Protein AF-0000000086146161 (afdb_homodimer)

InterPro domains:
  IPR021822 Protein of unknown function DUF3405 [PF11885] (111-601)
  IPR021822 Protein of unknown function DUF3405 [PTHR36205] (14-603)

pLDDT: mean 93.54, std 7.76, range [44.06, 98.94]

Structure (mmCIF, N/CA/C/O backbone):
data_AF-0000000086146161-model_v1
#
loop_
_entity.id
_entity.type
_entity.pdbx_description
1 polymer 'Glycosyltransferase family 34 protein'
#
loop_
_atom_site.group_PDB
_atom_site.id
_atom_site.type_symbol
_atom_site.label_atom_id
_atom_site.label_alt_id
_atom_site.label_comp_id
_atom_site.label_asym_id
_atom_site.label_entity_id
_atom_site.label_seq_id
_atom_site.pdbx_PDB_ins_code
_atom_site.Cartn_x
_atom_site.Cartn_y
_atom_site.Cartn_z
_atom_site.occupancy
_atom_site.B_iso_or_equiv
_atom_site.auth_seq_id
_atom_site.auth_comp_id
_atom_site.auth_asym_id
_atom_site.auth_atom_id
_atom_site.pdbx_PDB_model_num
ATOM 1 N N . MET A 1 1 ? -0.802 -37.281 -43.812 1 49.12 1 MET A N 1
ATOM 2 C CA . MET A 1 1 ? -0.65 -38.531 -43.094 1 49.12 1 MET A CA 1
ATOM 3 C C . MET A 1 1 ? -1.684 -38.656 -41.969 1 49.12 1 MET A C 1
ATOM 5 O O . MET A 1 1 ? -1.861 -37.719 -41.188 1 49.12 1 MET A O 1
ATOM 9 N N . HIS A 1 2 ? -2.652 -39.625 -42.125 1 73.75 2 HIS A N 1
ATOM 10 C CA . HIS A 1 2 ? -3.711 -39.844 -41.156 1 73.75 2 HIS A CA 1
ATOM 11 C C . HIS A 1 2 ? -3.264 -40.781 -40.031 1 73.75 2 HIS A C 1
ATOM 13 O O . HIS A 1 2 ? -2.658 -41.812 -40.312 1 73.75 2 HIS A O 1
ATOM 19 N N . TYR A 1 3 ? -2.98 -40.344 -38.844 1 89 3 TYR A N 1
ATOM 20 C CA . TYR A 1 3 ? -2.592 -41.156 -37.719 1 89 3 TYR A CA 1
ATOM 21 C C . TYR A 1 3 ? -3.814 -41.781 -37.031 1 89 3 TYR A C 1
ATOM 23 O O . TYR A 1 3 ? -4.859 -41.125 -36.938 1 89 3 TYR A O 1
ATOM 31 N N . ALA A 1 4 ? -3.633 -43.031 -36.719 1 90.81 4 ALA A N 1
ATOM 32 C CA . ALA A 1 4 ? -4.711 -43.75 -36.031 1 90.81 4 ALA A CA 1
ATOM 33 C C . ALA A 1 4 ? -4.992 -43.125 -34.656 1 90.81 4 ALA A C 1
ATOM 35 O O . ALA A 1 4 ? -4.07 -42.656 -33.969 1 90.81 4 ALA A O 1
ATOM 36 N N . ARG A 1 5 ? -6.227 -43.188 -34.344 1 92.06 5 ARG A N 1
ATOM 37 C CA . ARG A 1 5 ? -6.621 -42.75 -33 1 92.06 5 ARG A CA 1
ATOM 38 C C . ARG A 1 5 ? -6.199 -43.75 -31.938 1 92.06 5 ARG A C 1
ATOM 40 O O . ARG A 1 5 ? -6.273 -44.969 -32.156 1 92.06 5 ARG A O 1
ATOM 47 N N . LEU A 1 6 ? -5.703 -43.25 -30.891 1 93.25 6 LEU A N 1
ATOM 48 C CA . LEU A 1 6 ? -5.387 -44.094 -29.734 1 93.25 6 LEU A CA 1
ATOM 49 C C . LEU A 1 6 ? -6.555 -44.125 -28.75 1 93.25 6 LEU A C 1
ATOM 51 O O . LEU A 1 6 ? -7.066 -43.094 -28.344 1 93.25 6 LEU A O 1
ATOM 55 N N . ASN A 1 7 ? -6.984 -45.312 -28.406 1 91 7 ASN A N 1
ATOM 56 C CA . ASN A 1 7 ? -8.156 -45.469 -27.562 1 91 7 ASN A CA 1
ATOM 57 C C . ASN A 1 7 ? -7.824 -46.219 -26.281 1 91 7 ASN A C 1
ATOM 59 O O . ASN A 1 7 ? -8.695 -46.406 -25.422 1 91 7 ASN A O 1
ATOM 63 N N . GLY A 1 8 ? -6.59 -46.594 -26.125 1 92.06 8 GLY A N 1
ATOM 64 C CA . GLY A 1 8 ? -6.18 -47.344 -24.969 1 92.06 8 GLY A CA 1
ATOM 65 C C . GLY A 1 8 ? -6.367 -46.625 -23.656 1 92.06 8 GLY A C 1
ATOM 66 O O . GLY A 1 8 ? -6.484 -47.25 -22.609 1 92.06 8 GLY A O 1
ATOM 67 N N . PHE A 1 9 ? -6.453 -45.281 -23.75 1 92.56 9 PHE A N 1
ATOM 68 C CA . PHE A 1 9 ? -6.676 -44.469 -22.562 1 92.56 9 PHE A CA 1
ATOM 69 C C . PHE A 1 9 ? -7.961 -44.875 -21.844 1 92.56 9 PHE A C 1
ATOM 71 O O . PHE A 1 9 ? -8.078 -44.688 -20.641 1 92.56 9 PHE A O 1
ATOM 78 N N . TYR A 1 10 ? -8.867 -45.312 -22.641 1 92.19 10 TYR A N 1
ATOM 79 C CA . TYR A 1 10 ? -10.234 -45.438 -22.141 1 92.19 10 TYR A CA 1
ATOM 80 C C . TYR A 1 10 ? -10.492 -46.844 -21.594 1 92.19 10 TYR A C 1
ATOM 82 O O . TYR A 1 10 ? -11.609 -47.156 -21.156 1 92.19 10 TYR A O 1
ATOM 90 N N . ASN A 1 11 ? -9.422 -47.688 -21.609 1 91.81 11 ASN A N 1
ATOM 91 C CA . ASN A 1 11 ? -9.523 -48.906 -20.859 1 91.81 11 ASN A CA 1
ATOM 92 C C . ASN A 1 11 ? -9.531 -48.656 -19.359 1 91.81 11 ASN A C 1
ATOM 94 O O . ASN A 1 11 ? -8.82 -47.781 -18.859 1 91.81 11 ASN A O 1
ATOM 98 N N . GLY A 1 12 ? -10.352 -49.5 -18.703 1 92.69 12 GLY A N 1
ATOM 99 C CA . GLY A 1 12 ? -10.602 -49.188 -17.312 1 92.69 12 GLY A CA 1
ATOM 100 C C . GLY A 1 12 ? -9.953 -50.156 -16.344 1 92.69 12 GLY A C 1
ATOM 101 O O . GLY A 1 12 ? -9.07 -50.938 -16.734 1 92.69 12 GLY A O 1
ATOM 102 N N . ILE A 1 13 ? -10.383 -50.125 -15.164 1 93.62 13 ILE A N 1
ATOM 103 C CA . ILE A 1 13 ? -9.758 -50.75 -14.008 1 93.62 13 ILE A CA 1
ATOM 104 C C . ILE A 1 13 ? -9.906 -52.281 -14.109 1 93.62 13 ILE A C 1
ATOM 106 O O . ILE A 1 13 ? -9.164 -53.031 -13.469 1 93.62 13 ILE A O 1
ATOM 110 N N . ARG A 1 14 ? -10.891 -52.719 -14.898 1 92.5 14 ARG A N 1
ATOM 111 C CA . ARG A 1 14 ? -11.078 -54.188 -15.023 1 92.5 14 ARG A CA 1
ATOM 112 C C . ARG A 1 14 ? -9.953 -54.812 -15.828 1 92.5 14 ARG A C 1
ATOM 114 O O . ARG A 1 14 ? -9.789 -56.031 -15.82 1 92.5 14 ARG A O 1
ATOM 121 N N . THR A 1 15 ? -9.195 -53.969 -16.484 1 91.94 15 THR A N 1
ATOM 122 C CA . THR A 1 15 ? -8.117 -54.5 -17.312 1 91.94 15 THR A CA 1
ATOM 123 C C . THR A 1 15 ? -6.754 -54.219 -16.688 1 91.94 15 THR A C 1
ATOM 125 O O . THR A 1 15 ? -5.734 -54.188 -17.375 1 91.94 15 THR A O 1
ATOM 128 N N . LEU A 1 16 ? -6.715 -53.969 -15.43 1 94.38 16 LEU A N 1
ATOM 129 C CA . LEU A 1 16 ? -5.473 -53.656 -14.734 1 94.38 16 LEU A CA 1
ATOM 130 C C . LEU A 1 16 ? -4.508 -54.844 -14.781 1 94.38 16 LEU A C 1
ATOM 132 O O . LEU A 1 16 ? -4.906 -56 -14.57 1 94.38 16 LEU A O 1
ATOM 136 N N . VAL A 1 17 ? -3.35 -54.562 -15.062 1 94.25 17 VAL A N 1
ATOM 137 C CA . VAL A 1 17 ? -2.254 -55.531 -15 1 94.25 17 VAL A CA 1
ATOM 138 C C . VAL A 1 17 ? -1.054 -54.906 -14.297 1 94.25 17 VAL A C 1
ATOM 140 O O . VAL A 1 17 ? -0.9 -53.688 -14.281 1 94.25 17 VAL A O 1
ATOM 143 N N . PRO A 1 18 ? -0.235 -55.719 -13.625 1 94.44 18 PRO A N 1
ATOM 144 C CA . PRO A 1 18 ? 1.027 -55.188 -13.133 1 94.44 18 PRO A CA 1
ATOM 145 C C . PRO A 1 18 ? 1.85 -54.5 -14.227 1 94.44 18 PRO A C 1
ATOM 147 O O . PRO A 1 18 ? 1.816 -54.938 -15.383 1 94.44 18 PRO A O 1
ATOM 150 N N . PHE A 1 19 ? 2.58 -53.531 -13.859 1 94.75 19 PHE A N 1
ATOM 151 C CA . PHE A 1 19 ? 3.33 -52.75 -14.82 1 94.75 19 PHE A CA 1
ATOM 152 C C . PHE A 1 19 ? 4.203 -53.656 -15.695 1 94.75 19 PHE A C 1
ATOM 154 O O . PHE A 1 19 ? 4.371 -53.375 -16.891 1 94.75 19 PHE A O 1
ATOM 161 N N . SER A 1 20 ? 4.711 -54.719 -15.156 1 94.75 20 SER A N 1
ATOM 162 C CA . SER A 1 20 ? 5.625 -55.594 -15.867 1 94.75 20 SER A CA 1
ATOM 163 C C . SER A 1 20 ? 4.918 -56.312 -17 1 94.75 20 SER A C 1
ATOM 165 O O . SER A 1 20 ? 5.566 -56.781 -17.938 1 94.75 20 SER A O 1
ATOM 167 N N . GLN A 1 21 ? 3.59 -56.344 -16.938 1 93.69 21 GLN A N 1
ATOM 168 C CA . GLN A 1 21 ? 2.814 -57.094 -17.922 1 93.69 21 GLN A CA 1
ATOM 169 C C . GLN A 1 21 ? 2.104 -56.125 -18.875 1 93.69 21 GLN A C 1
ATOM 171 O O . GLN A 1 21 ? 1.443 -56.562 -19.828 1 93.69 21 GLN A O 1
ATOM 176 N N . TRP A 1 22 ? 2.213 -54.906 -18.625 1 93.25 22 TRP A N 1
ATOM 177 C CA . TRP A 1 22 ? 1.527 -53.875 -19.406 1 93.25 22 TRP A CA 1
ATOM 178 C C . TRP A 1 22 ? 2.162 -53.719 -20.781 1 93.25 22 TRP A C 1
ATOM 180 O O . TRP A 1 22 ? 3.389 -53.719 -20.906 1 93.25 22 TRP A O 1
ATOM 190 N N . GLN A 1 23 ? 1.347 -53.75 -21.844 1 91.38 23 GLN A N 1
ATOM 191 C CA . GLN A 1 23 ? 1.748 -53.469 -23.219 1 91.38 23 GLN A CA 1
ATOM 192 C C . GLN A 1 23 ? 1.003 -52.25 -23.766 1 91.38 23 GLN A C 1
ATOM 194 O O . GLN A 1 23 ? -0.223 -52.281 -23.906 1 91.38 23 GLN A O 1
ATOM 199 N N . PRO A 1 24 ? 1.731 -51.188 -24.094 1 92.88 24 PRO A N 1
ATOM 200 C CA . PRO A 1 24 ? 1.052 -50 -24.609 1 92.88 24 PRO A CA 1
ATOM 201 C C . PRO A 1 24 ? 0.374 -50.25 -25.953 1 92.88 24 PRO A C 1
ATOM 203 O O . PRO A 1 24 ? 0.779 -51.125 -26.703 1 92.88 24 PRO A O 1
ATOM 206 N N . GLU A 1 25 ? -0.598 -49.406 -26.172 1 93 25 GLU A N 1
ATOM 207 C CA . GLU A 1 25 ? -1.324 -49.469 -27.438 1 93 25 GLU A CA 1
ATOM 208 C C . GLU A 1 25 ? -0.474 -48.969 -28.594 1 93 25 GLU A C 1
ATOM 210 O O . GLU A 1 25 ? -0.688 -49.344 -29.75 1 93 25 GLU A O 1
ATOM 215 N N . ASN A 1 26 ? 0.473 -48.062 -28.344 1 93.44 26 ASN A N 1
ATOM 216 C CA . ASN A 1 26 ? 1.255 -47.375 -29.344 1 93.44 26 ASN A CA 1
ATOM 217 C C . ASN A 1 26 ? 1.945 -48.344 -30.297 1 93.44 26 ASN A C 1
ATOM 219 O O . ASN A 1 26 ? 2.574 -49.312 -29.859 1 93.44 26 ASN A O 1
ATOM 223 N N . ALA A 1 27 ? 1.805 -48.031 -31.547 1 92.56 27 ALA A N 1
ATOM 224 C CA . ALA A 1 27 ? 2.535 -48.781 -32.562 1 92.56 27 ALA A CA 1
ATOM 225 C C . ALA A 1 27 ? 3.451 -47.875 -33.375 1 92.56 27 ALA A C 1
ATOM 227 O O . ALA A 1 27 ? 4.188 -48.344 -34.25 1 92.56 27 ALA A O 1
ATOM 228 N N . TYR A 1 28 ? 3.32 -46.594 -33.094 1 93.88 28 TYR A N 1
ATOM 229 C CA . TYR A 1 28 ? 4.168 -45.562 -33.688 1 93.88 28 TYR A CA 1
ATOM 230 C C . TYR A 1 28 ? 4.043 -45.531 -35.188 1 93.88 28 TYR A C 1
ATOM 232 O O . TYR A 1 28 ? 5.043 -45.406 -35.906 1 93.88 28 TYR A O 1
ATOM 240 N N . ASN A 1 29 ? 2.863 -45.812 -35.562 1 90.81 29 ASN A N 1
ATOM 241 C CA . ASN A 1 29 ? 2.43 -45.812 -36.969 1 90.81 29 ASN A CA 1
ATOM 242 C C . ASN A 1 29 ? 3.08 -46.906 -37.781 1 90.81 29 ASN A C 1
ATOM 244 O O . ASN A 1 29 ? 3.201 -46.812 -39 1 90.81 29 ASN A O 1
ATOM 248 N N . LYS A 1 30 ? 3.566 -47.844 -37.125 1 90.06 30 LYS A N 1
ATOM 249 C CA . LYS A 1 30 ? 4.16 -48.969 -37.812 1 90.06 30 LYS A CA 1
ATOM 250 C C . LYS A 1 30 ? 3.129 -50.094 -38.062 1 90.06 30 LYS A C 1
ATOM 252 O O . LYS A 1 30 ? 3.252 -50.875 -39 1 90.06 30 LYS A O 1
ATOM 257 N N . SER A 1 31 ? 2.258 -50.156 -37.188 1 83.25 31 SER A N 1
ATOM 258 C CA . SER A 1 31 ? 1.153 -51.094 -37.281 1 83.25 31 SER A CA 1
ATOM 259 C C . SER A 1 31 ? -0.106 -50.562 -36.625 1 83.25 31 SER A C 1
ATOM 261 O O . SER A 1 31 ? -0.084 -49.469 -36.031 1 83.25 31 SER A O 1
ATOM 263 N N . ALA A 1 32 ? -1.121 -51.312 -36.969 1 80.56 32 ALA A N 1
ATOM 264 C CA . ALA A 1 32 ? -2.355 -50.906 -36.281 1 80.56 32 ALA A CA 1
ATOM 265 C C . ALA A 1 32 ? -2.209 -51 -34.781 1 80.56 32 ALA A C 1
ATOM 267 O O . ALA A 1 32 ? -1.672 -52 -34.25 1 80.56 32 ALA A O 1
ATOM 268 N N . PRO A 1 33 ? -2.484 -49.938 -34.094 1 75.81 33 PRO A N 1
ATOM 269 C CA . PRO A 1 33 ? -2.367 -50 -32.656 1 75.81 33 PRO A CA 1
ATOM 270 C C . PRO A 1 33 ? -3.113 -51.188 -32.031 1 75.81 33 PRO A C 1
ATOM 272 O O . PRO A 1 33 ? -4.148 -51.594 -32.562 1 75.81 33 PRO A O 1
ATOM 275 N N . ASN A 1 34 ? -2.352 -51.938 -31.031 1 65.25 34 ASN A N 1
ATOM 276 C CA . ASN A 1 34 ? -2.91 -53.094 -30.312 1 65.25 34 ASN A CA 1
ATOM 277 C C . ASN A 1 34 ? -4.172 -52.688 -29.547 1 65.25 34 ASN A C 1
ATOM 279 O O . ASN A 1 34 ? -4.176 -51.719 -28.797 1 65.25 34 ASN A O 1
ATOM 283 N N . THR A 1 35 ? -5.43 -52.969 -30.047 1 60.41 35 THR A N 1
ATOM 284 C CA . THR A 1 35 ? -6.781 -52.406 -29.953 1 60.41 35 THR A CA 1
ATOM 285 C C . THR A 1 35 ? -7.258 -52.375 -28.5 1 60.41 35 THR A C 1
ATOM 287 O O . THR A 1 35 ? -6.738 -53.125 -27.656 1 60.41 35 THR A O 1
ATOM 290 N N . PHE A 1 36 ? -8.07 -51.344 -28.219 1 60.91 36 PHE A N 1
ATOM 291 C CA . PHE A 1 36 ? -9.211 -51.156 -27.344 1 60.91 36 PHE A CA 1
ATOM 292 C C . PHE A 1 36 ? -9.977 -52.438 -27.141 1 60.91 36 PHE A C 1
ATOM 294 O O . PHE A 1 36 ? -10.164 -53.219 -28.094 1 60.91 36 PHE A O 1
ATOM 301 N N . VAL A 1 37 ? -9.922 -52.938 -25.969 1 63.97 37 VAL A N 1
ATOM 302 C CA . VAL A 1 37 ? -10.797 -54.094 -25.75 1 63.97 37 VAL A CA 1
ATOM 303 C C . VAL A 1 37 ? -12.211 -53.781 -26.219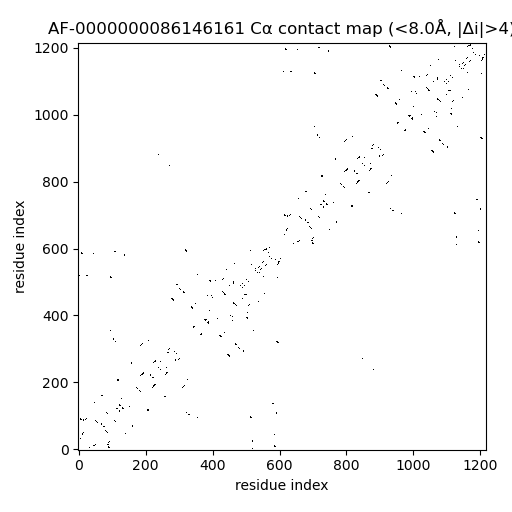 1 63.97 37 VAL A C 1
ATOM 305 O O . VAL A 1 37 ? -12.93 -53.031 -25.562 1 63.97 37 VAL A O 1
ATOM 308 N N . SER A 1 38 ? -12.523 -54.031 -27.531 1 57.56 38 SER A N 1
ATOM 309 C CA . SER A 1 38 ? -13.859 -53.812 -28.078 1 57.56 38 SER A CA 1
ATOM 310 C C . SER A 1 38 ? -14.922 -54.5 -27.234 1 57.56 38 SER A C 1
ATOM 312 O O . SER A 1 38 ? -14.633 -55.438 -26.484 1 57.56 38 SER A O 1
ATOM 314 N N . PRO A 1 39 ? -16.125 -53.844 -27.188 1 57.44 39 PRO A N 1
ATOM 315 C CA . PRO A 1 39 ? -17.219 -54.531 -26.469 1 57.44 39 PRO A CA 1
ATOM 316 C C . PRO A 1 39 ? -17.281 -56 -26.781 1 57.44 39 PRO A C 1
ATOM 318 O O . PRO A 1 39 ? -17.562 -56.812 -25.891 1 57.44 39 PRO A O 1
ATOM 321 N N . GLU A 1 40 ? -17.016 -56.344 -28.031 1 56.66 40 GLU A N 1
ATOM 322 C CA . GLU A 1 40 ? -17.062 -57.75 -28.453 1 56.66 40 GLU A CA 1
ATOM 323 C C . GLU A 1 40 ? -15.992 -58.562 -27.75 1 56.66 40 GLU A C 1
ATOM 325 O O . GLU A 1 40 ? -16.266 -59.688 -27.297 1 56.66 40 GLU A O 1
ATOM 330 N N . GLU A 1 41 ? -14.875 -58.031 -27.641 1 60.53 41 GLU A N 1
ATOM 331 C CA . GLU A 1 41 ? -13.773 -58.719 -26.984 1 60.53 41 GLU A CA 1
ATOM 332 C C . GLU A 1 41 ? -14 -58.812 -25.484 1 60.53 41 GLU A C 1
ATOM 334 O O . GLU A 1 41 ? -13.648 -59.812 -24.859 1 60.53 41 GLU A O 1
ATOM 339 N N . LEU A 1 42 ? -14.609 -57.688 -24.906 1 62.06 42 LEU A N 1
ATOM 340 C CA . LEU A 1 42 ? -14.984 -57.656 -23.5 1 62.06 42 LEU A CA 1
ATOM 341 C C . LEU A 1 42 ? -15.938 -58.812 -23.172 1 62.06 42 LEU A C 1
ATOM 343 O O . LEU A 1 42 ? -15.828 -59.438 -22.109 1 62.06 42 LEU A O 1
ATOM 347 N N . GLY A 1 43 ? -17 -58.906 -24.125 1 53.5 43 GLY A N 1
ATOM 348 C CA . GLY A 1 43 ? -17.938 -60 -23.984 1 53.5 43 GLY A CA 1
ATOM 349 C C . GLY A 1 43 ? -17.281 -61.344 -23.984 1 53.5 43 GLY A C 1
ATOM 350 O O . GLY A 1 43 ? -17.688 -62.25 -23.25 1 53.5 43 GLY A O 1
ATOM 351 N N . ARG A 1 44 ? -16.172 -61.594 -24.703 1 59.53 44 ARG A N 1
ATOM 352 C CA . ARG A 1 44 ? -15.469 -62.844 -24.828 1 59.53 44 ARG A CA 1
ATOM 353 C C . ARG A 1 44 ? -14.586 -63.094 -23.609 1 59.53 44 ARG A C 1
ATOM 355 O O . ARG A 1 44 ? -14.477 -64.25 -23.156 1 59.53 44 ARG A O 1
ATOM 362 N N . GLN A 1 45 ? -14.008 -62 -23.047 1 63.59 45 GLN A N 1
ATOM 363 C CA . GLN A 1 45 ? -13.031 -62.188 -21.969 1 63.59 45 GLN A CA 1
ATOM 364 C C . GLN A 1 45 ? -13.711 -62.312 -20.625 1 63.59 45 GLN A C 1
ATOM 366 O O . GLN A 1 45 ? -13.109 -62.812 -19.656 1 63.59 45 GLN A O 1
ATOM 371 N N . ARG A 1 46 ? -14.922 -62.438 -20.453 1 70.12 46 ARG A N 1
ATOM 372 C CA . ARG A 1 46 ? -15.656 -62.562 -19.203 1 70.12 46 ARG A CA 1
ATOM 373 C C . ARG A 1 46 ? -14.922 -61.875 -18.062 1 70.12 46 ARG A C 1
ATOM 375 O O . ARG A 1 46 ? -14.531 -62.531 -17.078 1 70.12 46 ARG A O 1
ATOM 382 N N . LEU A 1 47 ? -14.727 -60.5 -18.141 1 79.88 47 LEU A N 1
ATOM 383 C CA . LEU A 1 47 ? -14 -59.75 -17.094 1 79.88 47 LEU A CA 1
ATOM 384 C C . LEU A 1 47 ? -14.82 -59.688 -15.812 1 79.88 47 LEU A C 1
ATOM 386 O O . LEU A 1 47 ? -16.047 -59.531 -15.859 1 79.88 47 LEU A O 1
ATOM 390 N N . SER A 1 48 ? -14.102 -59.906 -14.719 1 79.69 48 SER A N 1
ATOM 391 C CA . SER A 1 48 ? -14.742 -59.719 -13.422 1 79.69 48 SER A CA 1
ATOM 392 C C . SER A 1 48 ? -15.25 -58.281 -13.25 1 79.69 48 SER A C 1
ATOM 394 O O . SER A 1 48 ? -14.609 -57.344 -13.695 1 79.69 48 SER A O 1
ATOM 396 N N . PRO A 1 49 ? -16.375 -58.188 -12.688 1 79.62 49 PRO A N 1
ATOM 397 C CA . PRO A 1 49 ? -16.891 -56.844 -12.406 1 79.62 49 PRO A CA 1
ATOM 398 C C . PRO A 1 49 ? -16 -56.062 -11.438 1 79.62 49 PRO A C 1
ATOM 400 O O . PRO A 1 49 ? -16.016 -54.844 -11.438 1 79.62 49 PRO A O 1
ATOM 403 N N . GLU A 1 50 ? -15.266 -56.688 -10.688 1 84.5 50 GLU A N 1
ATOM 404 C CA . GLU A 1 50 ? -14.359 -56.062 -9.727 1 84.5 50 GLU A CA 1
ATOM 405 C C . GLU A 1 50 ? -12.961 -55.906 -10.312 1 84.5 50 GLU A C 1
ATOM 407 O O . GLU A 1 50 ? -12.523 -56.719 -11.125 1 84.5 50 GLU A O 1
ATOM 412 N N . PRO A 1 51 ? -12.312 -54.812 -9.938 1 89.12 51 PRO A N 1
ATOM 413 C CA . PRO A 1 51 ? -10.922 -54.688 -10.375 1 89.12 51 PRO A CA 1
ATOM 414 C C . PRO A 1 51 ? -10.047 -55.844 -9.898 1 89.12 51 PRO A C 1
ATOM 416 O O . PRO A 1 51 ? -10.203 -56.312 -8.773 1 89.12 51 PRO A O 1
ATOM 419 N N . PRO A 1 52 ? -9.18 -56.281 -10.719 1 91.06 52 PRO A N 1
ATOM 420 C CA . PRO A 1 52 ? -8.328 -57.406 -10.367 1 91.06 52 PRO A CA 1
ATOM 421 C C . PRO A 1 52 ? -7.289 -57.062 -9.305 1 91.06 52 PRO A C 1
ATOM 423 O O . PRO A 1 52 ? -6.656 -57.969 -8.742 1 91.06 52 PRO A O 1
ATOM 426 N N . LEU A 1 53 ? -7.027 -55.812 -9.023 1 92.25 53 LEU A N 1
ATOM 427 C CA . LEU A 1 53 ? -6.094 -55.344 -8.016 1 92.25 53 LEU A CA 1
ATOM 428 C C . LEU A 1 53 ? -6.805 -54.469 -6.996 1 92.25 53 LEU A C 1
ATOM 430 O O . LEU A 1 53 ? -7.789 -53.781 -7.328 1 92.25 53 LEU A O 1
ATOM 434 N N . ASP A 1 54 ? -6.246 -54.469 -5.766 1 92.38 54 ASP A N 1
ATOM 435 C CA . ASP A 1 54 ? -6.781 -53.562 -4.734 1 92.38 54 ASP A CA 1
ATOM 436 C C . ASP A 1 54 ? -6.039 -52.25 -4.707 1 92.38 54 ASP A C 1
ATOM 438 O O . ASP A 1 54 ? -4.832 -52.188 -4.953 1 92.38 54 ASP A O 1
ATOM 442 N N . PRO A 1 55 ? -6.816 -51.125 -4.504 1 94.06 55 PRO A N 1
ATOM 443 C CA . PRO A 1 55 ? -6.133 -49.844 -4.355 1 94.06 55 PRO A CA 1
ATOM 444 C C . PRO A 1 55 ? -5.207 -49.812 -3.141 1 94.06 55 PRO A C 1
ATOM 446 O O . PRO A 1 55 ? -5.484 -50.469 -2.129 1 94.06 55 PRO A O 1
ATOM 449 N N . VAL A 1 56 ? -4.145 -49.094 -3.23 1 95.19 56 VAL A N 1
ATOM 450 C CA . VAL A 1 56 ? -3.176 -48.938 -2.148 1 95.19 56 VAL A CA 1
ATOM 451 C C . VAL A 1 56 ? -2.967 -47.469 -1.829 1 95.19 56 VAL A C 1
ATOM 453 O O . VAL A 1 56 ? -3.115 -46.594 -2.703 1 95.19 56 VAL A O 1
ATOM 456 N N . LYS A 1 57 ? -2.629 -47.281 -0.556 1 95.19 57 LYS A N 1
ATOM 457 C CA . LYS A 1 57 ? -2.289 -45.906 -0.136 1 95.19 57 LYS A CA 1
ATOM 458 C C . LYS A 1 57 ? -1.085 -45.375 -0.911 1 95.19 57 LYS A C 1
ATOM 460 O O . LYS A 1 57 ? -0.066 -46.062 -1.029 1 95.19 57 LYS A O 1
ATOM 465 N N . PHE A 1 58 ? -1.229 -44.25 -1.528 1 96.44 58 PHE A N 1
ATOM 466 C CA . PHE A 1 58 ? -0.123 -43.594 -2.213 1 96.44 58 PHE A CA 1
ATOM 467 C C . PHE A 1 58 ? 0.588 -42.625 -1.281 1 96.44 58 PHE A C 1
ATOM 469 O O . PHE A 1 58 ? 0.013 -41.594 -0.88 1 96.44 58 PHE A O 1
ATOM 476 N N . ASN A 1 59 ? 1.863 -42.875 -0.868 1 94.75 59 ASN A N 1
ATOM 477 C CA . ASN A 1 59 ? 2.551 -42.062 0.126 1 94.75 59 ASN A CA 1
ATOM 478 C C . ASN A 1 59 ? 3.871 -41.5 -0.413 1 94.75 59 ASN A C 1
ATOM 480 O O . ASN A 1 59 ? 4.922 -42.125 -0.243 1 94.75 59 ASN A O 1
ATOM 484 N N . PRO A 1 60 ? 3.828 -40.344 -0.952 1 96.5 60 PRO A N 1
ATOM 485 C CA . PRO A 1 60 ? 5.066 -39.75 -1.461 1 96.5 60 PRO A CA 1
ATOM 486 C C . PRO A 1 60 ? 5.895 -39.062 -0.367 1 96.5 60 PRO A C 1
ATOM 488 O O . PRO A 1 60 ? 6.941 -38.5 -0.651 1 96.5 60 PRO A O 1
ATOM 491 N N . TYR A 1 61 ? 5.551 -39.156 0.926 1 95.62 61 TYR A N 1
ATOM 492 C CA . TYR A 1 61 ? 6.195 -38.438 2.016 1 95.62 61 TYR A CA 1
ATOM 493 C C . TYR A 1 61 ? 7.137 -39.344 2.795 1 95.62 61 TYR A C 1
ATOM 495 O O . TYR A 1 61 ? 7.77 -38.906 3.762 1 95.62 61 TYR A O 1
ATOM 503 N N . GLU A 1 62 ? 7.254 -40.531 2.469 1 88.19 62 GLU A N 1
ATOM 504 C CA . GLU A 1 62 ? 7.945 -41.562 3.24 1 88.19 62 GLU A CA 1
ATOM 505 C C . GLU A 1 62 ? 9.383 -41.156 3.553 1 88.19 62 GLU A C 1
ATOM 507 O O . GLU A 1 62 ? 9.891 -41.438 4.637 1 88.19 62 GLU A O 1
ATOM 512 N N . LYS A 1 63 ? 10.023 -40.406 2.686 1 86.88 63 LYS A N 1
ATOM 513 C CA . LYS A 1 63 ? 11.43 -40.062 2.848 1 86.88 63 LYS A CA 1
ATOM 514 C C . LYS A 1 63 ? 11.594 -38.688 3.492 1 86.88 63 LYS A C 1
ATOM 516 O O . LYS A 1 63 ? 12.719 -38.25 3.738 1 86.88 63 LYS A O 1
ATOM 521 N N . VAL A 1 64 ? 10.516 -38.125 3.773 1 89.19 64 VAL A N 1
ATOM 522 C CA . VAL A 1 64 ? 10.602 -36.812 4.387 1 89.19 64 VAL A CA 1
ATOM 523 C C . VAL A 1 64 ? 10.625 -36.938 5.906 1 89.19 64 VAL A C 1
ATOM 525 O O . VAL A 1 64 ? 9.719 -37.531 6.496 1 89.19 64 VAL A O 1
ATOM 528 N N . GLN A 1 65 ? 11.578 -36.469 6.531 1 84.94 65 GLN A N 1
ATOM 529 C CA . GLN A 1 65 ? 11.75 -36.625 7.969 1 84.94 65 GLN A CA 1
ATOM 530 C C . GLN A 1 65 ? 11.164 -35.438 8.734 1 84.94 65 GLN A C 1
ATOM 532 O O . GLN A 1 65 ? 11.164 -34.312 8.242 1 84.94 65 GLN A O 1
ATOM 537 N N . GLY A 1 66 ? 10.633 -35.781 9.828 1 89 66 GLY A N 1
ATOM 538 C CA . GLY A 1 66 ? 10.352 -34.75 10.82 1 89 66 GLY A CA 1
ATOM 539 C C . GLY A 1 66 ? 9.008 -34.062 10.594 1 89 66 GLY A C 1
ATOM 540 O O . GLY A 1 66 ? 8.773 -32.969 11.109 1 89 66 GLY A O 1
ATOM 541 N N . ILE A 1 67 ? 8.133 -34.625 9.805 1 95.38 67 ILE A N 1
ATOM 542 C CA . ILE A 1 67 ? 6.84 -34 9.57 1 95.38 67 ILE A CA 1
ATOM 543 C C . ILE A 1 67 ? 5.926 -34.25 10.773 1 95.38 67 ILE A C 1
ATOM 545 O O . ILE A 1 67 ? 5.691 -35.375 11.156 1 95.38 67 ILE A O 1
ATOM 549 N N . GLN A 1 68 ? 5.539 -33.125 11.344 1 96.19 68 GLN A N 1
ATOM 550 C CA . GLN A 1 68 ? 4.477 -33.219 12.336 1 96.19 68 GLN A CA 1
ATOM 551 C C . GLN A 1 68 ? 3.1 -33.156 11.688 1 96.19 68 GLN A C 1
ATOM 553 O O . GLN A 1 68 ? 2.859 -32.312 10.812 1 96.19 68 GLN A O 1
ATOM 558 N N . THR A 1 69 ? 2.227 -34.062 12.125 1 96.12 69 THR A N 1
ATOM 559 C CA . THR A 1 69 ? 0.92 -34.219 11.492 1 96.12 69 THR A CA 1
ATOM 560 C C . THR A 1 69 ? 0.11 -32.938 11.617 1 96.12 69 THR A C 1
ATOM 562 O O . THR A 1 69 ? 0.013 -32.344 12.703 1 96.12 69 THR A O 1
ATOM 565 N N . CYS A 1 70 ? -0.439 -32.5 10.531 1 96.94 70 CYS A N 1
ATOM 566 C CA . CYS A 1 70 ? -1.299 -31.312 10.5 1 96.94 70 CYS A CA 1
ATOM 567 C C . CYS A 1 70 ? -2.762 -31.703 10.344 1 96.94 70 CYS A C 1
ATOM 569 O O . CYS A 1 70 ? -3.066 -32.781 9.812 1 96.94 70 CYS A O 1
ATOM 571 N N . TYR A 1 71 ? -3.629 -30.859 10.797 1 96.12 71 TYR A N 1
ATOM 572 C CA . TYR A 1 71 ? -5.059 -31.141 10.82 1 96.12 71 TYR A CA 1
ATOM 573 C C . TYR A 1 71 ? -5.848 -30.047 10.109 1 96.12 71 TYR A C 1
ATOM 575 O O . TYR A 1 71 ? -5.391 -28.906 10.008 1 96.12 71 TYR A O 1
ATOM 583 N N . ILE A 1 72 ? -6.977 -30.422 9.625 1 94.31 72 ILE A N 1
ATOM 584 C CA . ILE A 1 72 ? -7.836 -29.5 8.891 1 94.31 72 ILE A CA 1
ATOM 585 C C . ILE A 1 72 ? -8.484 -28.516 9.859 1 94.31 72 ILE A C 1
ATOM 587 O O . ILE A 1 72 ? -8.641 -27.344 9.539 1 94.31 72 ILE A O 1
ATOM 591 N N . ASP A 1 73 ? -8.805 -28.969 11.031 1 91.5 73 ASP A N 1
ATOM 592 C CA . ASP A 1 73 ? -9.555 -28.156 11.984 1 91.5 73 ASP A CA 1
ATOM 593 C C . ASP A 1 73 ? -8.672 -27.688 13.133 1 91.5 73 ASP A C 1
ATOM 595 O O . ASP A 1 73 ? -7.605 -28.266 13.375 1 91.5 73 ASP A O 1
ATOM 599 N N . GLU A 1 74 ? -9.086 -26.734 13.867 1 88.75 74 GLU A N 1
ATOM 600 C CA . GLU A 1 74 ? -8.328 -26.109 14.938 1 88.75 74 GLU A CA 1
ATOM 601 C C . GLU A 1 74 ? -8.195 -27.031 16.141 1 88.75 74 GLU A C 1
ATOM 603 O O . GLU A 1 74 ? -7.242 -26.922 16.922 1 88.75 74 GLU A O 1
ATOM 608 N N . HIS A 1 75 ? -9.047 -27.984 16.266 1 90.75 75 HIS A N 1
ATOM 609 C CA . HIS A 1 75 ? -9.062 -28.875 17.438 1 90.75 75 HIS A CA 1
ATOM 610 C C . HIS A 1 75 ? -8.211 -30.109 17.188 1 90.75 75 HIS A C 1
ATOM 612 O O . HIS A 1 75 ? -8.164 -31.016 18.031 1 90.75 75 HIS A O 1
ATOM 618 N N . ALA A 1 76 ? -7.578 -30.203 16 1 90 76 ALA A N 1
ATOM 619 C CA . ALA A 1 76 ? -6.672 -31.297 15.656 1 90 76 ALA A CA 1
ATOM 620 C C . ALA A 1 76 ? -7.398 -32.625 15.688 1 90 76 ALA A C 1
ATOM 622 O O . ALA A 1 76 ? -6.918 -33.594 16.297 1 90 76 ALA A O 1
ATOM 623 N N . LYS A 1 77 ? -8.516 -32.688 15.047 1 89.88 77 LYS A N 1
ATOM 624 C CA . LYS A 1 77 ? -9.336 -33.875 15.07 1 89.88 77 LYS A CA 1
ATOM 625 C C . LYS A 1 77 ? -9.352 -34.562 13.703 1 89.88 77 LYS A C 1
ATOM 627 O O . LYS A 1 77 ? -9.469 -35.781 13.617 1 89.88 77 LYS A O 1
ATOM 632 N N . THR A 1 78 ? -9.289 -33.781 12.688 1 91.25 78 THR A N 1
ATOM 633 C CA . THR A 1 78 ? -9.477 -34.344 11.352 1 91.25 78 THR A CA 1
ATOM 634 C C . THR A 1 78 ? -8.195 -34.219 10.531 1 91.25 78 THR A C 1
ATOM 636 O O . THR A 1 78 ? -7.762 -33.094 10.227 1 91.25 78 THR A O 1
ATOM 639 N N . GLU A 1 79 ? -7.648 -35.312 10.234 1 90.19 79 GLU A N 1
ATOM 640 C CA . GLU A 1 79 ? -6.527 -35.344 9.297 1 90.19 79 GLU A CA 1
ATOM 641 C C . GLU A 1 79 ? -7.016 -35.438 7.855 1 90.19 79 GLU A C 1
ATOM 643 O O . GLU A 1 79 ? -8.102 -35.938 7.594 1 90.19 79 GLU A O 1
ATOM 648 N N . VAL A 1 80 ? -6.262 -34.875 6.938 1 85.94 80 VAL A N 1
ATOM 649 C CA . VAL A 1 80 ? -6.625 -35.094 5.543 1 85.94 80 VAL A CA 1
ATOM 650 C C . VAL A 1 80 ? -6.352 -36.562 5.168 1 85.94 80 VAL A C 1
ATOM 652 O O . VAL A 1 80 ? -5.277 -37.094 5.461 1 85.94 80 VAL A O 1
ATOM 655 N N . PRO A 1 81 ? -7.355 -37.156 4.559 1 89.69 81 PRO A N 1
ATOM 656 C CA . PRO A 1 81 ? -7.145 -38.531 4.18 1 89.69 81 PRO A CA 1
ATOM 657 C C . PRO A 1 81 ? -6.07 -38.719 3.107 1 89.69 81 PRO A C 1
ATOM 659 O O . PRO A 1 81 ? -5.707 -37.75 2.436 1 89.69 81 PRO A O 1
ATOM 662 N N . ASP A 1 82 ? -5.594 -39.906 2.969 1 93.94 82 ASP A N 1
ATOM 663 C CA . ASP A 1 82 ? -4.59 -40.25 1.966 1 93.94 82 ASP A CA 1
ATOM 664 C C . ASP A 1 82 ? -5.238 -40.5 0.604 1 93.94 82 ASP A C 1
ATOM 666 O O . ASP A 1 82 ? -6.434 -40.781 0.521 1 93.94 82 ASP A O 1
ATOM 670 N N . VAL A 1 83 ? -4.383 -40.344 -0.397 1 96 83 VAL A N 1
ATOM 671 C CA . VAL A 1 83 ? -4.77 -40.688 -1.756 1 96 83 VAL A CA 1
ATOM 672 C C . VAL A 1 83 ? -4.492 -42.188 -1.989 1 96 83 VAL A C 1
ATOM 674 O O . VAL A 1 83 ? -3.557 -42.75 -1.416 1 96 83 VAL A O 1
ATOM 677 N N . TYR A 1 84 ? -5.398 -42.781 -2.746 1 96.38 84 TYR A N 1
ATOM 678 C CA . TYR A 1 84 ? -5.219 -44.188 -3.086 1 96.38 84 TYR A CA 1
ATOM 679 C C . TYR A 1 84 ? -5.023 -44.375 -4.586 1 96.38 84 TYR A C 1
ATOM 681 O O . TYR A 1 84 ? -5.641 -43.656 -5.387 1 96.38 84 TYR A O 1
ATOM 689 N N . ALA A 1 85 ? -4.164 -45.219 -5.008 1 96.88 85 ALA A N 1
ATOM 690 C CA . ALA A 1 85 ? -3.869 -45.562 -6.395 1 96.88 85 ALA A CA 1
ATOM 691 C C . ALA A 1 85 ? -3.875 -47.094 -6.594 1 96.88 85 ALA A C 1
ATOM 693 O O . ALA A 1 85 ? -3.828 -47.844 -5.625 1 96.88 85 ALA A O 1
ATOM 694 N N . TYR A 1 86 ? -4.105 -47.5 -7.785 1 96.88 86 TYR A N 1
ATOM 695 C CA . TYR A 1 86 ? -3.975 -48.938 -8.109 1 96.88 86 TYR A CA 1
ATOM 696 C C . TYR A 1 86 ? -2.543 -49.25 -8.516 1 96.88 86 TYR A C 1
ATOM 698 O O . TYR A 1 86 ? -1.919 -48.531 -9.281 1 96.88 86 TYR A O 1
ATOM 706 N N . PRO A 1 87 ? -1.989 -50.344 -7.918 1 97.06 87 PRO A N 1
ATOM 707 C CA . PRO A 1 87 ? -0.63 -50.75 -8.273 1 97.06 87 PRO A CA 1
ATOM 708 C C . PRO A 1 87 ? -0.567 -51.5 -9.602 1 97.06 87 PRO A C 1
ATOM 710 O O . PRO A 1 87 ? -0.117 -52.656 -9.656 1 97.06 87 PRO A O 1
ATOM 713 N N . GLY A 1 88 ? -0.929 -50.844 -10.703 1 97.06 88 GLY A N 1
ATOM 714 C CA . GLY A 1 88 ? -0.971 -51.344 -12.07 1 97.06 88 GLY A CA 1
ATOM 715 C C . GLY A 1 88 ? -1.449 -50.312 -13.078 1 97.06 88 GLY A C 1
ATOM 716 O O . GLY A 1 88 ? -1.718 -49.188 -12.719 1 97.06 88 GLY A O 1
ATOM 717 N N . ILE A 1 89 ? -1.495 -50.812 -14.32 1 95.75 89 ILE A N 1
ATOM 718 C CA . ILE A 1 89 ? -1.916 -49.969 -15.438 1 95.75 89 ILE A CA 1
ATOM 719 C C . ILE A 1 89 ? -2.928 -50.75 -16.297 1 95.75 89 ILE A C 1
ATOM 721 O O . ILE A 1 89 ? -2.777 -51.938 -16.516 1 95.75 89 ILE A O 1
ATOM 725 N N . PRO A 1 90 ? -4.031 -50.031 -16.703 1 95.31 90 PRO A N 1
ATOM 726 C CA . PRO A 1 90 ? -4.922 -50.719 -17.625 1 95.31 90 PRO A CA 1
ATOM 727 C C . PRO A 1 90 ? -4.195 -51.25 -18.859 1 95.31 90 PRO A C 1
ATOM 729 O O . PRO A 1 90 ? -3.391 -50.531 -19.453 1 95.31 90 PRO A O 1
ATOM 732 N N . GLN A 1 91 ? -4.523 -52.438 -19.156 1 91.88 91 GLN A N 1
ATOM 733 C CA . GLN A 1 91 ? -3.859 -53.062 -20.312 1 91.88 91 GLN A CA 1
ATOM 734 C C . GLN A 1 91 ? -4.078 -52.219 -21.562 1 91.88 91 GLN A C 1
ATOM 736 O O . GLN A 1 91 ? -5.176 -51.719 -21.797 1 91.88 91 GLN A O 1
ATOM 741 N N . HIS A 1 92 ? -2.969 -51.906 -22.328 1 92.44 92 HIS A N 1
ATOM 742 C CA . HIS A 1 92 ? -2.924 -51.219 -23.609 1 92.44 92 HIS A CA 1
ATOM 743 C C . HIS A 1 92 ? -3.145 -49.719 -23.438 1 92.44 92 HIS A C 1
ATOM 745 O O . HIS A 1 92 ? -3.385 -49 -24.406 1 92.44 92 HIS A O 1
ATOM 751 N N . MET A 1 93 ? -3.164 -49.281 -22.203 1 93.88 93 MET A N 1
ATOM 752 C CA . MET A 1 93 ? -3.137 -47.812 -22.047 1 93.88 93 MET A CA 1
ATOM 753 C C . MET A 1 93 ? -1.976 -47.219 -22.812 1 93.88 93 MET A C 1
ATOM 755 O O . MET A 1 93 ? -0.863 -47.75 -22.797 1 93.88 93 MET A O 1
ATOM 759 N N . ALA A 1 94 ? -2.209 -46.156 -23.453 1 93.94 94 ALA A N 1
ATOM 760 C CA . ALA A 1 94 ? -1.188 -45.531 -24.281 1 93.94 94 ALA A CA 1
ATOM 761 C C . ALA A 1 94 ? -0.014 -45.031 -23.438 1 93.94 94 ALA A C 1
ATOM 763 O O . ALA A 1 94 ? -0.154 -44.812 -22.234 1 93.94 94 ALA A O 1
ATOM 764 N N . GLU A 1 95 ? 1.056 -44.906 -24.062 1 93.81 95 GLU A N 1
ATOM 765 C CA . GLU A 1 95 ? 2.242 -44.312 -23.438 1 93.81 95 GLU A CA 1
ATOM 766 C C . GLU A 1 95 ? 2.461 -42.875 -23.906 1 93.81 95 GLU A C 1
ATOM 768 O O . GLU A 1 95 ? 2.064 -42.531 -25 1 93.81 95 GLU A O 1
ATOM 773 N N . PRO A 1 96 ? 3.027 -42.094 -23.031 1 96.69 96 PRO A N 1
ATOM 774 C CA . PRO A 1 96 ? 3.279 -40.719 -23.469 1 96.69 96 PRO A CA 1
ATOM 775 C C . PRO A 1 96 ? 4.285 -40.625 -24.609 1 96.69 96 PRO A C 1
ATOM 777 O O . PRO A 1 96 ? 5.152 -41.5 -24.734 1 96.69 96 PRO A O 1
ATOM 780 N N . PHE A 1 97 ? 4.109 -39.594 -25.422 1 97.12 97 PHE A N 1
ATOM 781 C CA . PHE A 1 97 ? 5.055 -39.344 -26.516 1 97.12 97 PHE A CA 1
ATOM 782 C C . PHE A 1 97 ? 6.207 -38.469 -26.047 1 97.12 97 PHE A C 1
ATOM 784 O O . PHE A 1 97 ? 7.367 -38.75 -26.344 1 97.12 97 PHE A O 1
ATOM 791 N N . TYR A 1 98 ? 5.883 -37.344 -25.297 1 96.44 98 TYR A N 1
ATOM 792 C CA . TYR A 1 98 ? 6.902 -36.5 -24.719 1 96.44 98 TYR A CA 1
ATOM 793 C C . TYR A 1 98 ? 7.129 -36.844 -23.25 1 96.44 98 TYR A C 1
ATOM 795 O O . TYR A 1 98 ? 6.18 -37.156 -22.516 1 96.44 98 TYR A O 1
ATOM 803 N N . GLY A 1 99 ? 8.383 -36.719 -22.828 1 96.25 99 GLY A N 1
ATOM 804 C CA . GLY A 1 99 ? 8.695 -36.906 -21.422 1 96.25 99 GLY A CA 1
ATOM 805 C C . GLY A 1 99 ? 8.43 -38.344 -20.938 1 96.25 99 GLY A C 1
ATOM 806 O O . GLY A 1 99 ? 7.887 -39.156 -21.688 1 96.25 99 GLY A O 1
ATOM 807 N N . ASP A 1 100 ? 8.906 -38.625 -19.797 1 93.25 100 ASP A N 1
ATOM 808 C CA . ASP A 1 100 ? 8.703 -39.969 -19.266 1 93.25 100 ASP A CA 1
ATOM 809 C C . ASP A 1 100 ? 8.742 -39.969 -17.734 1 93.25 100 ASP A C 1
ATOM 811 O O . ASP A 1 100 ? 9.367 -39.094 -17.125 1 93.25 100 ASP A O 1
ATOM 815 N N . TYR A 1 101 ? 8.039 -40.875 -17.125 1 97.25 101 TYR A N 1
ATOM 816 C CA . TYR A 1 101 ? 7.895 -41 -15.688 1 97.25 101 TYR A CA 1
ATOM 817 C C . TYR A 1 101 ? 9.219 -41.406 -15.039 1 97.25 101 TYR A C 1
ATOM 819 O O . TYR A 1 101 ? 9.633 -40.781 -14.039 1 97.25 101 TYR A O 1
ATOM 827 N N . ASP A 1 102 ? 9.906 -42.219 -15.664 1 95.81 102 ASP A N 1
ATOM 828 C CA . ASP A 1 102 ? 11.141 -42.75 -15.102 1 95.81 102 ASP A CA 1
ATOM 829 C C . ASP A 1 102 ? 12.219 -41.688 -15.031 1 95.81 102 ASP A C 1
ATOM 831 O O . ASP A 1 102 ? 12.922 -41.562 -14.023 1 95.81 102 ASP A O 1
ATOM 835 N N . THR A 1 103 ? 12.312 -40.938 -16.094 1 96.94 103 THR A N 1
ATOM 836 C CA . THR A 1 103 ? 13.297 -39.875 -16.156 1 96.94 103 THR A CA 1
ATOM 837 C C . THR A 1 103 ? 13.109 -38.906 -15 1 96.94 103 THR A C 1
ATOM 839 O O . THR A 1 103 ? 14.086 -38.406 -14.43 1 96.94 103 THR A O 1
ATOM 842 N N . LEU A 1 104 ? 11.883 -38.625 -14.594 1 97.62 104 LEU A N 1
ATOM 843 C CA . LEU A 1 104 ? 11.586 -37.656 -13.555 1 97.62 104 LEU A CA 1
ATOM 844 C C . LEU A 1 104 ? 11.5 -38.312 -12.188 1 97.62 104 LEU A C 1
ATOM 846 O O . LEU A 1 104 ? 11.367 -37.625 -11.172 1 97.62 104 LEU A O 1
ATOM 850 N N . GLY A 1 105 ? 11.555 -39.594 -12.172 1 96.25 105 GLY A N 1
ATOM 851 C CA . GLY A 1 105 ? 11.445 -40.312 -10.914 1 96.25 105 GLY A CA 1
ATOM 852 C C . GLY A 1 105 ? 10.016 -40.438 -10.414 1 96.25 105 GLY A C 1
ATOM 853 O O . GLY A 1 105 ? 9.789 -40.594 -9.211 1 96.25 105 GLY A O 1
ATOM 854 N N . LEU A 1 106 ? 9.086 -40.281 -11.281 1 97.25 106 LEU A N 1
ATOM 855 C CA . LEU A 1 106 ? 7.676 -40.469 -10.938 1 97.25 106 LEU A CA 1
ATOM 856 C C . LEU A 1 106 ? 7.32 -41.969 -10.898 1 97.25 106 LEU A C 1
ATOM 85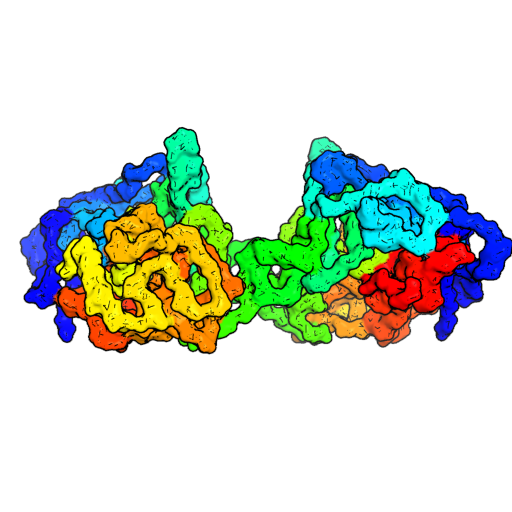8 O O . LEU A 1 106 ? 7.914 -42.75 -11.617 1 97.25 106 LEU A O 1
ATOM 862 N N . ASN A 1 107 ? 6.426 -42.312 -10.031 1 94.62 107 ASN A N 1
ATOM 863 C CA . ASN A 1 107 ? 5.953 -43.688 -10 1 94.62 107 ASN A CA 1
ATOM 864 C C . ASN A 1 107 ? 5.18 -44.031 -11.258 1 94.62 107 ASN A C 1
ATOM 866 O O . ASN A 1 107 ? 4.082 -43.531 -11.492 1 94.62 107 ASN A O 1
ATOM 870 N N . ASP A 1 108 ? 5.711 -44.906 -12.055 1 93.06 108 ASP A N 1
ATOM 871 C CA . ASP A 1 108 ? 5.09 -45.219 -13.336 1 93.06 108 ASP A CA 1
ATOM 872 C C . ASP A 1 108 ? 4.266 -46.5 -13.234 1 93.06 108 ASP A C 1
ATOM 874 O O . ASP A 1 108 ? 3.578 -46.875 -14.188 1 93.06 108 ASP A O 1
ATOM 878 N N . GLY A 1 109 ? 4.23 -47.156 -12.109 1 94.88 109 GLY A N 1
ATOM 879 C CA . GLY A 1 109 ? 3.555 -48.438 -11.992 1 94.88 109 GLY A CA 1
ATOM 880 C C . GLY A 1 109 ? 2.195 -48.344 -11.328 1 94.88 109 GLY A C 1
ATOM 881 O O . GLY A 1 109 ? 1.633 -49.344 -10.898 1 94.88 109 GLY A O 1
ATOM 882 N N . VAL A 1 110 ? 1.731 -47.188 -11.18 1 97.19 110 VAL A N 1
ATOM 883 C CA . VAL A 1 110 ? 0.434 -47 -10.531 1 97.19 110 VAL A CA 1
ATOM 884 C C . VAL A 1 110 ? -0.477 -46.156 -11.438 1 97.19 110 VAL A C 1
ATOM 886 O O . VAL A 1 110 ? -0.003 -45.469 -12.336 1 97.19 110 VAL A O 1
ATOM 889 N N . CYS A 1 111 ? -1.695 -46.281 -11.305 1 97.75 111 CYS A N 1
ATOM 890 C CA . CYS A 1 111 ? -2.664 -45.406 -11.961 1 97.75 111 CYS A CA 1
ATOM 891 C C . CYS A 1 111 ? -3.688 -44.875 -10.961 1 97.75 111 CYS A C 1
ATOM 893 O O . CYS A 1 111 ? -3.842 -45.438 -9.875 1 97.75 111 CYS A O 1
ATOM 895 N N . PHE A 1 112 ? -4.293 -43.781 -11.266 1 97.81 112 PHE A N 1
ATOM 896 C CA . PHE A 1 112 ? -5.234 -43.062 -10.391 1 97.81 112 PHE A CA 1
ATOM 897 C C . PHE A 1 112 ? -6.621 -43.031 -11.023 1 97.81 112 PHE A C 1
ATOM 899 O O . PHE A 1 112 ? -6.773 -42.594 -12.164 1 97.81 112 PHE A O 1
ATOM 906 N N . GLU A 1 113 ? -7.539 -43.562 -10.375 1 96.5 113 GLU A N 1
ATOM 907 C CA . GLU A 1 113 ? -8.938 -43.375 -10.742 1 96.5 113 GLU A CA 1
ATOM 908 C C . GLU A 1 113 ? -9.609 -42.344 -9.836 1 96.5 113 GLU A C 1
ATOM 910 O O . GLU A 1 113 ? -9.023 -41.906 -8.836 1 96.5 113 GLU A O 1
ATOM 915 N N . ARG A 1 114 ? -10.789 -41.875 -10.203 1 95.81 114 ARG A N 1
ATOM 916 C CA . ARG A 1 114 ? -11.391 -40.625 -9.711 1 95.81 114 ARG A CA 1
ATOM 917 C C . ARG A 1 114 ? -11.727 -40.719 -8.234 1 95.81 114 ARG A C 1
ATOM 919 O O . ARG A 1 114 ? -11.664 -39.719 -7.504 1 95.81 114 ARG A O 1
ATOM 926 N N . PHE A 1 115 ? -12.078 -41.875 -7.629 1 94.94 115 PHE A N 1
ATOM 927 C CA . PHE A 1 115 ? -12.477 -42 -6.234 1 94.94 115 PHE A CA 1
ATOM 928 C C . PHE A 1 115 ? -11.258 -42.062 -5.32 1 94.94 115 PHE A C 1
ATOM 930 O O . PHE A 1 115 ? -11.234 -41.406 -4.277 1 94.94 115 PHE A O 1
ATOM 937 N N . GLY A 1 116 ? -10.258 -42.812 -5.703 1 95.19 116 GLY A N 1
ATOM 938 C CA . GLY A 1 116 ? -9.023 -42.844 -4.934 1 95.19 116 GLY A CA 1
ATOM 939 C C . GLY A 1 116 ? -8.289 -41.5 -4.965 1 95.19 116 GLY A C 1
ATOM 940 O O . GLY A 1 116 ? -7.68 -41.094 -3.971 1 95.19 116 GLY A O 1
ATOM 941 N N . ARG A 1 117 ? -8.367 -40.844 -6.078 1 97 117 ARG A N 1
ATOM 942 C CA . ARG A 1 117 ? -7.629 -39.594 -6.297 1 97 117 ARG A CA 1
ATOM 943 C C . ARG A 1 117 ? -8.336 -38.406 -5.641 1 97 117 ARG A C 1
ATOM 945 O O . ARG A 1 117 ? -7.691 -37.531 -5.043 1 97 117 ARG A O 1
ATOM 952 N N . TYR A 1 118 ? -9.719 -38.312 -5.738 1 96 118 TYR A N 1
ATOM 953 C CA . TYR A 1 118 ? -10.43 -37.094 -5.355 1 96 118 TYR A CA 1
ATOM 954 C C . TYR A 1 118 ? -11.43 -37.375 -4.238 1 96 118 TYR A C 1
ATOM 956 O O . TYR A 1 118 ? -11.977 -36.438 -3.643 1 96 118 TYR A O 1
ATOM 964 N N . GLY A 1 119 ? -11.602 -38.625 -3.861 1 93.69 119 GLY A N 1
ATOM 965 C CA . GLY A 1 119 ? -12.477 -38.969 -2.752 1 93.69 119 GLY A CA 1
ATOM 966 C C . GLY A 1 119 ? -12.125 -38.219 -1.469 1 93.69 119 GLY A C 1
ATOM 967 O O . GLY A 1 119 ? -13.008 -37.688 -0.8 1 93.69 119 GLY A O 1
ATOM 968 N N . PRO A 1 120 ? -10.875 -38.219 -1.13 1 93.19 120 PRO A N 1
ATOM 969 C CA . PRO A 1 120 ? -10.438 -37.531 0.085 1 93.19 120 PRO A CA 1
ATOM 970 C C . PRO A 1 120 ? -10.883 -36.062 0.125 1 93.19 120 PRO A C 1
ATOM 972 O O . PRO A 1 120 ? -10.898 -35.438 1.195 1 93.19 120 PRO A O 1
ATOM 975 N N . TYR A 1 121 ? -11.258 -35.562 -0.998 1 95.31 121 TYR A N 1
ATOM 976 C CA . TYR A 1 121 ? -11.477 -34.125 -1.069 1 95.31 121 TYR A CA 1
ATOM 977 C C . TYR A 1 121 ? -12.938 -33.812 -1.368 1 95.31 121 TYR A C 1
ATOM 979 O O . TYR A 1 121 ? -13.273 -32.688 -1.767 1 95.31 121 TYR A O 1
ATOM 987 N N . GLY A 1 122 ? -13.781 -34.812 -1.29 1 92.19 122 GLY A N 1
ATOM 988 C CA . GLY A 1 122 ? -15.219 -34.594 -1.36 1 92.19 122 GLY A CA 1
ATOM 989 C C . GLY A 1 122 ? -15.836 -35.156 -2.635 1 92.19 122 GLY A C 1
ATOM 990 O O . GLY A 1 122 ? -17.031 -34.938 -2.891 1 92.19 122 GLY A O 1
ATOM 991 N N . TYR A 1 123 ? -15.086 -35.844 -3.434 1 93.38 123 TYR A N 1
ATOM 992 C CA . TYR A 1 123 ? -15.602 -36.406 -4.676 1 93.38 123 TYR A CA 1
ATOM 993 C C . TYR A 1 123 ? -16.281 -37.75 -4.426 1 93.38 123 TYR A C 1
ATOM 995 O O . TYR A 1 123 ? -15.75 -38.625 -3.719 1 93.38 123 TYR A O 1
ATOM 1003 N N . GLY A 1 124 ? -17.469 -37.969 -4.965 1 88.31 124 GLY A N 1
ATOM 1004 C CA . GLY A 1 124 ? -18.047 -39.312 -5.016 1 88.31 124 GLY A CA 1
ATOM 1005 C C . GLY A 1 124 ? -19.109 -39.531 -3.953 1 88.31 124 GLY A C 1
ATOM 1006 O O . GLY A 1 124 ? -19.703 -40.625 -3.885 1 88.31 124 GLY A O 1
ATOM 1007 N N . TYR A 1 125 ? -19.266 -38.656 -3.107 1 84.69 125 TYR A N 1
ATOM 1008 C CA . TYR A 1 125 ? -20.297 -38.844 -2.105 1 84.69 125 TYR A CA 1
ATOM 1009 C C . TYR A 1 125 ? -21.078 -37.531 -1.886 1 84.69 125 TYR A C 1
ATOM 1011 O O . TYR A 1 125 ? -20.672 -36.469 -2.332 1 84.69 125 TYR A O 1
ATOM 1019 N N . ASN A 1 126 ? -22.234 -37.75 -1.286 1 83.12 126 ASN A N 1
ATOM 1020 C CA . ASN A 1 126 ? -23.234 -36.688 -1.265 1 83.12 126 ASN A CA 1
ATOM 1021 C C . ASN A 1 126 ? -22.938 -35.625 -0.196 1 83.12 126 ASN A C 1
ATOM 1023 O O . ASN A 1 126 ? -22.109 -35.875 0.684 1 83.12 126 ASN A O 1
ATOM 1027 N N . GLU A 1 127 ? -23.703 -34.562 -0.382 1 84.31 127 GLU A N 1
ATOM 1028 C CA . GLU A 1 127 ? -23.516 -33.438 0.492 1 84.31 127 GLU A CA 1
ATOM 1029 C C . GLU A 1 127 ? -23.844 -33.781 1.942 1 84.31 127 GLU A C 1
ATOM 1031 O O . GLU A 1 127 ? -23.234 -33.219 2.867 1 84.31 127 GLU A O 1
ATOM 1036 N N . SER A 1 128 ? -24.75 -34.625 2.154 1 84.44 128 SER A N 1
ATOM 1037 C CA . SER A 1 128 ? -25.125 -35.031 3.506 1 84.44 128 SER A CA 1
ATOM 1038 C C . SER A 1 128 ? -23.969 -35.688 4.23 1 84.44 128 SER A C 1
ATOM 1040 O O . SER A 1 128 ? -23.922 -35.688 5.461 1 84.44 128 SER A O 1
ATOM 1042 N N . MET A 1 129 ? -23.047 -36.219 3.486 1 82.75 129 MET A N 1
ATOM 1043 C CA . MET A 1 129 ? -21.875 -36.875 4.062 1 82.75 129 MET A CA 1
ATOM 1044 C C . MET A 1 129 ? -20.641 -35.969 3.961 1 82.75 129 MET A C 1
ATOM 1046 O O . MET A 1 129 ? -19.516 -36.406 4.188 1 82.75 129 MET A O 1
ATOM 1050 N N . GLY A 1 130 ? -20.906 -34.688 3.469 1 80.25 130 GLY A N 1
ATOM 1051 C CA . GLY A 1 130 ? -19.797 -33.75 3.344 1 80.25 130 GLY A CA 1
ATOM 1052 C C . GLY A 1 130 ? -19.234 -33.688 1.936 1 80.25 130 GLY A C 1
ATOM 1053 O O . GLY A 1 130 ? -18.266 -32.969 1.69 1 80.25 130 GLY A O 1
ATOM 1054 N N . GLY A 1 131 ? -19.828 -34.469 1.055 1 88.19 131 GLY A N 1
ATOM 1055 C CA . GLY A 1 131 ? -19.359 -34.469 -0.321 1 88.19 131 GLY A CA 1
ATOM 1056 C C . GLY A 1 131 ? -19.859 -33.312 -1.137 1 88.19 131 GLY A C 1
ATOM 1057 O O . GLY A 1 131 ? -20.594 -32.469 -0.628 1 88.19 131 GLY A O 1
ATOM 1058 N N . MET A 1 132 ? -19.375 -33.219 -2.449 1 88.06 132 MET A N 1
ATOM 1059 C CA . MET A 1 132 ? -19.688 -32.094 -3.293 1 88.06 132 MET A CA 1
ATOM 1060 C C . MET A 1 132 ? -20.672 -32.469 -4.391 1 88.06 132 MET A C 1
ATOM 1062 O O . MET A 1 132 ? -21.156 -31.609 -5.133 1 88.06 132 MET A O 1
ATOM 1066 N N . GLY A 1 133 ? -20.875 -33.719 -4.516 1 81.75 133 GLY A N 1
ATOM 1067 C CA . GLY A 1 133 ? -21.891 -34.156 -5.473 1 81.75 133 GLY A CA 1
ATOM 1068 C C . GLY A 1 133 ? -21.328 -34.875 -6.664 1 81.75 133 GLY A C 1
ATOM 1069 O O . GLY A 1 133 ? -21.781 -36 -6.984 1 81.75 133 GLY A O 1
ATOM 1070 N N . PRO A 1 134 ? -20.359 -34.312 -7.367 1 84.62 134 PRO A N 1
ATOM 1071 C CA . PRO A 1 134 ? -19.828 -35 -8.547 1 84.62 134 PRO A CA 1
ATOM 1072 C C . PRO A 1 134 ? -19.375 -36.438 -8.25 1 84.62 134 PRO A C 1
ATOM 1074 O O . PRO A 1 134 ? -18.812 -36.688 -7.188 1 84.62 134 PRO A O 1
ATOM 1077 N N . GLY A 1 135 ? -19.656 -37.375 -9.141 1 81.94 135 GLY A N 1
ATOM 1078 C CA . GLY A 1 135 ? -19.188 -38.75 -9.039 1 81.94 135 GLY A CA 1
ATOM 1079 C C . GLY A 1 135 ? -20.188 -39.656 -8.375 1 81.94 135 GLY A C 1
ATOM 1080 O O . GLY A 1 135 ? -20 -40.875 -8.359 1 81.94 135 GLY A O 1
ATOM 1081 N N . ALA A 1 136 ? -21.234 -39.125 -7.871 1 77.62 136 ALA A N 1
ATOM 1082 C CA . ALA A 1 136 ? -22.203 -39.938 -7.129 1 77.62 136 ALA A CA 1
ATOM 1083 C C . ALA A 1 136 ? -22.906 -40.938 -8.047 1 77.62 136 ALA A C 1
ATOM 1085 O O . ALA A 1 136 ? -23.281 -42.031 -7.613 1 77.62 136 ALA A O 1
ATOM 1086 N N . ASN A 1 137 ? -23.062 -40.625 -9.344 1 78.38 137 ASN A N 1
ATOM 1087 C CA . ASN A 1 137 ? -23.781 -41.5 -10.266 1 78.38 137 ASN A CA 1
ATOM 1088 C C . ASN A 1 137 ? -22.844 -42.094 -11.297 1 78.38 137 ASN A C 1
ATOM 1090 O O . ASN A 1 137 ? -23.297 -42.562 -12.344 1 78.38 137 ASN A O 1
ATOM 1094 N N . ALA A 1 138 ? -21.641 -42.188 -11.016 1 83.94 138 ALA A N 1
ATOM 1095 C CA . ALA A 1 138 ? -20.656 -42.75 -11.938 1 83.94 138 ALA A CA 1
ATOM 1096 C C . ALA A 1 138 ? -20.391 -44.219 -11.641 1 83.94 138 ALA A C 1
ATOM 1098 O O . ALA A 1 138 ? -20.859 -44.75 -10.625 1 83.94 138 ALA A O 1
ATOM 1099 N N . GLU A 1 139 ? -19.828 -44.875 -12.586 1 88.38 139 GLU A N 1
ATOM 1100 C CA . GLU A 1 139 ? -19.375 -46.219 -12.32 1 88.38 139 GLU A CA 1
ATOM 1101 C C . GLU A 1 139 ? -18.5 -46.281 -11.07 1 88.38 139 GLU A C 1
ATOM 1103 O O . GLU A 1 139 ? -17.547 -45.531 -10.938 1 88.38 139 GLU A O 1
ATOM 1108 N N . ASN A 1 140 ? -18.875 -47.156 -10.07 1 87.25 140 ASN A N 1
ATOM 1109 C CA . ASN A 1 140 ? -18.188 -47.094 -8.781 1 87.25 140 ASN A CA 1
ATOM 1110 C C . ASN A 1 140 ? -17.859 -48.469 -8.25 1 87.25 140 ASN A C 1
ATOM 1112 O O . ASN A 1 140 ? -17.594 -48.656 -7.059 1 87.25 140 ASN A O 1
ATOM 1116 N N . ALA A 1 141 ? -17.875 -49.375 -9.086 1 84.38 141 ALA A N 1
ATOM 1117 C CA . ALA A 1 141 ? -17.562 -50.719 -8.641 1 84.38 141 ALA A CA 1
ATOM 1118 C C . ALA A 1 141 ? -16.188 -50.781 -7.953 1 84.38 141 ALA A C 1
ATOM 1120 O O . ALA A 1 141 ? -15.195 -50.312 -8.516 1 84.38 141 ALA A O 1
ATOM 1121 N N . GLY A 1 142 ? -16.188 -51.312 -6.691 1 82.62 142 GLY A N 1
ATOM 1122 C CA . GLY A 1 142 ? -14.938 -51.469 -5.961 1 82.62 142 GLY A CA 1
ATOM 1123 C C . GLY A 1 142 ? -14.539 -50.219 -5.184 1 82.62 142 GLY A C 1
ATOM 1124 O O . GLY A 1 142 ? -13.586 -50.25 -4.406 1 82.62 142 GLY A O 1
ATOM 1125 N N . SER A 1 143 ? -15.273 -49.156 -5.426 1 86.94 143 SER A N 1
ATOM 1126 C CA . SER A 1 143 ? -14.922 -47.906 -4.773 1 86.94 143 SER A CA 1
ATOM 1127 C C . SER A 1 143 ? -15.188 -47.969 -3.275 1 86.94 143 SER A C 1
ATOM 1129 O O . SER A 1 143 ? -14.648 -47.156 -2.51 1 86.94 143 SER A O 1
ATOM 1131 N N . GLU A 1 144 ? -15.914 -48.875 -2.832 1 87.56 144 GLU A N 1
ATOM 1132 C CA . GLU A 1 144 ? -16.203 -49.062 -1.412 1 87.56 144 GLU A CA 1
ATOM 1133 C C . GLU A 1 144 ? -14.922 -49.312 -0.621 1 87.56 144 GLU A C 1
ATOM 1135 O O . GLU A 1 144 ? -14.805 -48.906 0.534 1 87.56 144 GLU A O 1
ATOM 1140 N N . LYS A 1 145 ? -14.055 -49.969 -1.243 1 88.25 145 LYS A N 1
ATOM 1141 C CA . LYS A 1 145 ? -12.789 -50.25 -0.584 1 88.25 145 LYS A CA 1
ATOM 1142 C C . LYS A 1 145 ? -12.008 -49 -0.277 1 88.25 145 LYS A C 1
ATOM 1144 O O . LYS A 1 145 ? -11.359 -48.875 0.768 1 88.25 145 LYS A O 1
ATOM 1149 N N . VAL A 1 146 ? -12.047 -48.094 -1.193 1 88.06 146 VAL A N 1
ATOM 1150 C CA . VAL A 1 146 ? -11.367 -46.812 -1.019 1 88.06 146 VAL A CA 1
ATOM 1151 C C . VAL A 1 146 ? -12.055 -46 0.082 1 88.06 146 VAL A C 1
ATOM 1153 O O . VAL A 1 146 ? -11.398 -45.469 0.984 1 88.06 146 VAL A O 1
ATOM 1156 N N . PHE A 1 147 ? -13.344 -45.938 0.091 1 88.88 147 PHE A N 1
ATOM 1157 C CA . PHE A 1 147 ? -14.102 -45.125 1.043 1 88.88 147 PHE A CA 1
ATOM 1158 C C . PHE A 1 147 ? -14.008 -45.719 2.443 1 88.88 147 PHE A C 1
ATOM 1160 O O . PHE A 1 147 ? -14.023 -45 3.436 1 88.88 147 PHE A O 1
ATOM 1167 N N . GLU A 1 148 ? -13.922 -47.031 2.494 1 88.19 148 GLU A N 1
ATOM 1168 C CA . GLU A 1 148 ? -13.773 -47.688 3.787 1 88.19 148 GLU A CA 1
ATOM 1169 C C . GLU A 1 148 ? -12.453 -47.312 4.449 1 88.19 148 GLU A C 1
ATOM 1171 O O . GLU A 1 148 ? -12.375 -47.156 5.668 1 88.19 148 GLU A O 1
ATOM 1176 N N . GLN A 1 149 ? -11.5 -47.188 3.674 1 85.62 149 GLN A N 1
ATOM 1177 C CA . GLN A 1 149 ? -10.172 -46.875 4.191 1 85.62 149 GLN A CA 1
ATOM 1178 C C . GLN A 1 149 ? -10.008 -45.375 4.465 1 85.62 149 GLN A C 1
ATOM 1180 O O . GLN A 1 149 ? -9.445 -45 5.484 1 85.62 149 GLN A O 1
ATOM 1185 N N . MET A 1 150 ? -10.453 -44.625 3.594 1 86.69 150 MET A N 1
ATOM 1186 C CA . MET A 1 150 ? -10.219 -43.156 3.639 1 86.69 150 MET A CA 1
ATOM 1187 C C . MET A 1 150 ? -11.219 -42.469 4.559 1 86.69 150 MET A C 1
ATOM 1189 O O . MET A 1 150 ? -10.883 -41.5 5.223 1 86.69 150 MET A O 1
ATOM 1193 N N . GLY A 1 151 ? -12.445 -43 4.664 1 84.81 151 GLY A N 1
ATOM 1194 C CA . GLY A 1 151 ? -13.531 -42.344 5.367 1 84.81 151 GLY A CA 1
ATOM 1195 C C . GLY A 1 151 ? -14.094 -41.156 4.617 1 84.81 151 GLY A C 1
ATOM 1196 O O . GLY A 1 151 ? -13.859 -41 3.414 1 84.81 151 GLY A O 1
ATOM 1197 N N . TYR A 1 152 ? -14.969 -40.438 5.258 1 88.19 152 TYR A N 1
ATOM 1198 C CA . TYR A 1 152 ? -15.586 -39.25 4.691 1 88.19 152 TYR A CA 1
ATOM 1199 C C . TYR A 1 152 ? -15.203 -38 5.48 1 88.19 152 TYR A C 1
ATOM 1201 O O . TYR A 1 152 ? -15.102 -38.031 6.707 1 88.19 152 TYR A O 1
ATOM 1209 N N . VAL A 1 153 ? -14.883 -37 4.805 1 89.56 153 VAL A N 1
ATOM 1210 C CA . VAL A 1 153 ? -14.445 -35.75 5.449 1 89.56 153 VAL A CA 1
ATOM 1211 C C . VAL A 1 153 ? -15.461 -34.656 5.18 1 89.56 153 VAL A C 1
ATOM 1213 O O . VAL A 1 153 ? -15.984 -34.531 4.066 1 89.56 153 VAL A O 1
ATOM 1216 N N . ASN A 1 154 ? -15.781 -33.938 6.188 1 89.06 154 ASN A N 1
ATOM 1217 C CA . ASN A 1 154 ? -16.641 -32.781 6.078 1 89.06 154 ASN A CA 1
ATOM 1218 C C . ASN A 1 154 ? -15.844 -31.469 6.023 1 89.06 154 ASN A C 1
ATOM 1220 O O . ASN A 1 154 ? -15.125 -31.141 6.969 1 89.06 154 ASN A O 1
ATOM 1224 N N . TYR A 1 155 ? -16.078 -30.688 4.953 1 91.31 155 TYR A N 1
ATOM 1225 C CA . TYR A 1 155 ? -15.258 -29.5 4.746 1 91.31 155 TYR A CA 1
ATOM 1226 C C . TYR A 1 155 ? -16.062 -28.234 5.008 1 91.31 155 TYR A C 1
ATOM 1228 O O . TYR A 1 155 ? -15.617 -27.125 4.707 1 91.31 155 TYR A O 1
ATOM 1236 N N . ASP A 1 156 ? -17.266 -28.203 5.547 1 85.75 156 ASP A N 1
ATOM 1237 C CA . ASP A 1 156 ? -18.188 -27.078 5.719 1 85.75 156 ASP A CA 1
ATOM 1238 C C . ASP A 1 156 ? -17.562 -25.969 6.547 1 85.75 156 ASP A C 1
ATOM 1240 O O . ASP A 1 156 ? -17.797 -24.781 6.289 1 85.75 156 ASP A O 1
ATOM 1244 N N . ASN A 1 157 ? -16.703 -26.203 7.504 1 87.5 157 ASN A N 1
ATOM 1245 C CA . ASN A 1 157 ? -16.172 -25.156 8.375 1 87.5 157 ASN A CA 1
ATOM 1246 C C . ASN A 1 157 ? -14.656 -25.094 8.328 1 87.5 157 ASN A C 1
ATOM 1248 O O . ASN A 1 157 ? -14.008 -24.734 9.312 1 87.5 157 ASN A O 1
ATOM 1252 N N . VAL A 1 158 ? -14.242 -25.344 7.148 1 94 158 VAL A N 1
ATOM 1253 C CA . VAL A 1 158 ? -12.789 -25.359 7.016 1 94 158 VAL A CA 1
ATOM 1254 C C . VAL A 1 158 ? -12.297 -24 6.543 1 94 158 VAL A C 1
ATOM 1256 O O . VAL A 1 158 ? -12.922 -23.359 5.68 1 94 158 VAL A O 1
ATOM 1259 N N . ASP A 1 159 ? -11.312 -23.453 7.219 1 96.75 159 ASP A N 1
ATOM 1260 C CA . ASP A 1 159 ? -10.531 -22.297 6.785 1 96.75 159 ASP A CA 1
ATOM 1261 C C . ASP A 1 159 ? -9.117 -22.719 6.402 1 96.75 159 ASP A C 1
ATOM 1263 O O . ASP A 1 159 ? -8.25 -22.875 7.273 1 96.75 159 ASP A O 1
ATOM 1267 N N . TRP A 1 160 ? -8.898 -22.781 5.137 1 98.12 160 TRP A N 1
ATOM 1268 C CA . TRP A 1 160 ? -7.625 -23.312 4.656 1 98.12 160 TRP A CA 1
ATOM 1269 C C . TRP A 1 160 ? -6.477 -22.375 4.988 1 98.12 160 TRP A C 1
ATOM 1271 O O . TRP A 1 160 ? -5.324 -22.797 5.098 1 98.12 160 TRP A O 1
ATOM 1281 N N . GLY A 1 161 ? -6.738 -21 5.055 1 98.19 161 GLY A N 1
ATOM 1282 C CA . GLY A 1 161 ? -5.695 -20.094 5.484 1 98.19 161 GLY A CA 1
ATOM 1283 C C . GLY A 1 161 ? -5.172 -20.391 6.879 1 98.19 161 GLY A C 1
ATOM 1284 O O . GLY A 1 161 ? -3.963 -20.484 7.086 1 98.19 161 GLY A O 1
ATOM 1285 N N . VAL A 1 162 ? -6.035 -20.594 7.805 1 97.69 162 VAL A N 1
ATOM 1286 C CA . VAL A 1 162 ? -5.68 -20.875 9.188 1 97.69 162 VAL A CA 1
ATOM 1287 C C . VAL A 1 162 ? -5.023 -22.25 9.281 1 97.69 162 VAL A C 1
ATOM 1289 O O . VAL A 1 162 ? -4.047 -22.438 10.016 1 97.69 162 VAL A O 1
ATOM 1292 N N . ALA A 1 163 ? -5.602 -23.25 8.578 1 97.94 163 ALA A N 1
ATOM 1293 C CA . ALA A 1 163 ? -5.055 -24.594 8.602 1 97.94 163 ALA A CA 1
ATOM 1294 C C . ALA A 1 163 ? -3.605 -24.609 8.117 1 97.94 163 ALA A C 1
ATOM 1296 O O . ALA A 1 163 ? -2.748 -25.25 8.727 1 97.94 163 ALA A O 1
ATOM 1297 N N . GLN A 1 164 ? -3.328 -23.906 7.023 1 98.31 164 GLN A N 1
ATOM 1298 C CA . GLN A 1 164 ? -1.971 -23.844 6.492 1 98.31 164 GLN A CA 1
ATOM 1299 C C . GLN A 1 164 ? -1.025 -23.172 7.484 1 98.31 164 GLN A C 1
ATOM 1301 O O . GLN A 1 164 ? 0.104 -23.625 7.68 1 98.31 164 GLN A O 1
ATOM 1306 N N . GLU A 1 165 ? -1.48 -22.109 8.086 1 97.81 165 GLU A N 1
ATOM 1307 C CA . GLU A 1 165 ? -0.66 -21.359 9.039 1 97.81 165 GLU A CA 1
ATOM 1308 C C . GLU A 1 165 ? -0.325 -22.219 10.258 1 97.81 165 GLU A C 1
ATOM 1310 O O . GLU A 1 165 ? 0.815 -22.234 10.727 1 97.81 165 GLU A O 1
ATOM 1315 N N . ARG A 1 166 ? -1.305 -22.859 10.773 1 97.69 166 ARG A N 1
ATOM 1316 C CA . ARG A 1 166 ? -1.083 -23.75 11.914 1 97.69 166 ARG A CA 1
ATOM 1317 C C . ARG A 1 166 ? -0.085 -24.844 11.562 1 97.69 166 ARG A C 1
ATOM 1319 O O . ARG A 1 166 ? 0.76 -25.219 12.383 1 97.69 166 ARG A O 1
ATOM 1326 N N . CYS A 1 167 ? -0.266 -25.422 10.367 1 98 167 CYS A N 1
ATOM 1327 C CA . CYS A 1 167 ? 0.648 -26.469 9.914 1 98 167 CYS A CA 1
ATOM 1328 C C . CYS A 1 167 ? 2.08 -25.953 9.859 1 98 167 CYS A C 1
ATOM 1330 O O . CYS A 1 167 ? 3.002 -26.609 10.344 1 98 167 CYS A O 1
ATOM 1332 N N . TYR A 1 168 ? 2.299 -24.766 9.352 1 97.69 168 TYR A N 1
ATOM 1333 C CA . TYR A 1 168 ? 3.619 -24.156 9.297 1 97.69 168 TYR A CA 1
ATOM 1334 C C . TYR A 1 168 ? 4.188 -23.953 10.703 1 97.69 168 TYR A C 1
ATOM 1336 O O . TYR A 1 168 ? 5.336 -24.312 10.969 1 97.69 168 TYR A O 1
ATOM 1344 N N . GLU A 1 169 ? 3.336 -23.391 11.523 1 97.5 169 GLU A N 1
ATOM 1345 C CA . GLU A 1 169 ? 3.803 -23.094 12.867 1 97.5 169 GLU A CA 1
ATOM 1346 C C . GLU A 1 169 ? 4.246 -24.359 13.594 1 97.5 169 GLU A C 1
ATOM 1348 O O . GLU A 1 169 ? 5.262 -24.359 14.297 1 97.5 169 GLU A O 1
ATOM 1353 N N . LYS A 1 170 ? 3.494 -25.359 13.367 1 96.44 170 LYS A N 1
ATOM 1354 C CA . LYS A 1 170 ? 3.781 -26.641 14.016 1 96.44 170 LYS A CA 1
ATOM 1355 C C . LYS A 1 170 ? 5.086 -27.25 13.492 1 96.44 170 LYS A C 1
ATOM 1357 O O . LYS A 1 170 ? 5.793 -27.938 14.227 1 96.44 170 LYS A O 1
ATOM 1362 N N . ASN A 1 171 ? 5.41 -27.016 12.242 1 97.44 171 ASN A N 1
ATOM 1363 C CA . ASN A 1 171 ? 6.562 -27.625 11.594 1 97.44 171 ASN A CA 1
ATOM 1364 C C . ASN A 1 171 ? 7.672 -26.609 11.344 1 97.44 171 ASN A C 1
ATOM 1366 O O . ASN A 1 171 ? 8.57 -26.844 10.539 1 97.44 171 ASN A O 1
ATOM 1370 N N . LYS A 1 172 ? 7.676 -25.438 11.992 1 95.94 172 LYS A N 1
ATOM 1371 C CA . LYS A 1 172 ? 8.531 -24.297 11.703 1 95.94 172 LYS A CA 1
ATOM 1372 C C . LYS A 1 172 ? 10.008 -24.656 11.875 1 95.94 172 LYS A C 1
ATOM 1374 O O . LYS A 1 172 ? 10.867 -24.125 11.164 1 95.94 172 LYS A O 1
ATOM 1379 N N . ALA A 1 173 ? 10.32 -25.594 12.688 1 94.62 173 ALA A N 1
ATOM 1380 C CA . ALA A 1 173 ? 11.703 -26 12.938 1 94.62 173 ALA A CA 1
ATOM 1381 C C . ALA A 1 173 ? 12.359 -26.531 11.672 1 94.62 173 ALA A C 1
ATOM 1383 O O . ALA A 1 173 ? 13.57 -26.391 11.484 1 94.62 173 ALA A O 1
ATOM 1384 N N . ARG A 1 174 ? 11.547 -27.125 10.727 1 95.44 174 ARG A N 1
ATOM 1385 C CA . ARG A 1 174 ? 12.062 -27.719 9.492 1 95.44 174 ARG A CA 1
ATOM 1386 C C . ARG A 1 174 ? 12.531 -26.625 8.531 1 95.44 174 ARG A C 1
ATOM 1388 O O . ARG A 1 174 ? 13.312 -26.906 7.613 1 95.44 174 ARG A O 1
ATOM 1395 N N . PHE A 1 175 ? 12.078 -25.406 8.75 1 96.12 175 PHE A N 1
ATOM 1396 C CA . PHE A 1 175 ? 12.336 -24.344 7.785 1 96.12 175 PHE A CA 1
ATOM 1397 C C . PHE A 1 175 ? 13.32 -23.344 8.352 1 96.12 175 PHE A C 1
ATOM 1399 O O . PHE A 1 175 ? 13.352 -22.188 7.914 1 96.12 175 PHE A O 1
ATOM 1406 N N . GLN A 1 176 ? 14.039 -23.734 9.406 1 93.62 176 GLN A N 1
ATOM 1407 C CA . GLN A 1 176 ? 15.133 -22.984 10.008 1 93.62 176 GLN A CA 1
ATOM 1408 C C . GLN A 1 176 ? 16.406 -23.828 10.086 1 93.62 176 GLN A C 1
ATOM 1410 O O . GLN A 1 176 ? 16.328 -25.062 10.211 1 93.62 176 GLN A O 1
ATOM 1415 N N . ASP A 1 177 ? 17.469 -23.062 9.906 1 91.5 177 ASP A N 1
ATOM 1416 C CA . ASP A 1 177 ? 18.734 -23.766 10.117 1 91.5 177 ASP A CA 1
ATOM 1417 C C . ASP A 1 177 ? 18.891 -24.188 11.586 1 91.5 177 ASP A C 1
ATOM 1419 O O . ASP A 1 177 ? 18.5 -23.453 12.492 1 91.5 177 ASP A O 1
ATOM 1423 N N . ASP A 1 178 ? 19.344 -25.359 11.695 1 89 178 ASP A N 1
ATOM 1424 C CA . ASP A 1 178 ? 19.703 -25.812 13.031 1 89 178 ASP A CA 1
ATOM 1425 C C . ASP A 1 178 ? 21.203 -25.953 13.188 1 89 178 ASP A C 1
ATOM 1427 O O . ASP A 1 178 ? 21.781 -27 12.883 1 89 178 ASP A O 1
ATOM 1431 N N . PRO A 1 179 ? 21.766 -24.984 13.664 1 89.5 179 PRO A N 1
ATOM 1432 C CA . PRO A 1 179 ? 23.234 -25.031 13.773 1 89.5 179 PRO A CA 1
ATOM 1433 C C . PRO A 1 179 ? 23.734 -26.141 14.695 1 89.5 179 PRO A C 1
ATOM 1435 O O . PRO A 1 179 ? 24.859 -26.594 14.562 1 89.5 179 PRO A O 1
ATOM 1438 N N . ILE A 1 180 ? 22.953 -26.5 15.617 1 88.38 180 ILE A N 1
ATOM 1439 C CA . ILE A 1 180 ? 23.344 -27.516 16.594 1 88.38 180 ILE A CA 1
ATOM 1440 C C . ILE A 1 180 ? 23.422 -28.875 15.922 1 88.38 180 ILE A C 1
ATOM 1442 O O . ILE A 1 180 ? 24.438 -29.578 16.031 1 88.38 180 ILE A O 1
ATOM 1446 N N . SER A 1 181 ? 22.422 -29.281 15.156 1 85.88 181 SER A N 1
ATOM 1447 C CA . SER A 1 181 ? 22.375 -30.578 14.492 1 85.88 181 SER A CA 1
ATOM 1448 C C . SER A 1 181 ? 23.016 -30.516 13.109 1 85.88 181 SER A C 1
ATOM 1450 O O . SER A 1 181 ? 23.328 -31.547 12.516 1 85.88 181 SER A O 1
ATOM 1452 N N . GLY A 1 182 ? 23.203 -29.297 12.617 1 86.69 182 GLY A N 1
ATOM 1453 C CA . GLY A 1 182 ? 23.766 -29.141 11.281 1 86.69 182 GLY A CA 1
ATOM 1454 C C . GLY A 1 182 ? 22.719 -29.266 10.188 1 86.69 182 GLY A C 1
ATOM 1455 O O . GLY A 1 182 ? 23.047 -29.25 9 1 86.69 182 GLY A O 1
ATOM 1456 N N . ARG A 1 183 ? 21.484 -29.438 10.547 1 85.19 183 ARG A N 1
ATOM 1457 C CA . ARG A 1 183 ? 20.422 -29.578 9.562 1 85.19 183 ARG A CA 1
ATOM 1458 C C . ARG A 1 183 ? 20.172 -28.266 8.812 1 85.19 183 ARG A C 1
ATOM 1460 O O . ARG A 1 183 ? 20.062 -27.219 9.438 1 85.19 183 ARG A O 1
ATOM 1467 N N . LYS A 1 184 ? 20.125 -28.375 7.508 1 88.06 184 LYS A N 1
ATOM 1468 C CA . LYS A 1 184 ? 19.844 -27.219 6.664 1 88.06 184 LYS A CA 1
ATOM 1469 C C . LYS A 1 184 ? 18.328 -27.016 6.5 1 88.06 184 LYS A C 1
ATOM 1471 O O . LYS A 1 184 ? 17.578 -27.984 6.422 1 88.06 184 LYS A O 1
ATOM 1476 N N . LYS A 1 185 ? 17.969 -25.844 6.523 1 92.25 185 LYS A N 1
ATOM 1477 C CA . LYS A 1 185 ? 16.547 -25.516 6.395 1 92.25 185 LYS A CA 1
ATOM 1478 C C . LYS A 1 185 ? 15.977 -26.047 5.082 1 92.25 185 LYS A C 1
ATOM 1480 O O . LYS A 1 185 ? 16.672 -26.094 4.066 1 92.25 185 LYS A O 1
ATOM 1485 N N . LYS A 1 186 ? 14.742 -26.531 5.098 1 93.56 186 LYS A N 1
ATOM 1486 C CA . LYS A 1 186 ? 13.961 -26.812 3.896 1 93.56 186 LYS A CA 1
ATOM 1487 C C . LYS A 1 186 ? 13.344 -25.547 3.318 1 93.56 186 LYS A C 1
ATOM 1489 O O . LYS A 1 186 ? 12.891 -24.672 4.066 1 93.56 186 LYS A O 1
ATOM 1494 N N . SER A 1 187 ? 13.391 -25.438 2.043 1 95.25 187 SER A N 1
ATOM 1495 C CA . SER A 1 187 ? 12.836 -24.266 1.388 1 95.25 187 SER A CA 1
ATOM 1496 C C . SER A 1 187 ? 11.312 -24.234 1.505 1 95.25 187 SER A C 1
ATOM 1498 O O . SER A 1 187 ? 10.656 -25.281 1.421 1 95.25 187 SER A O 1
ATOM 1500 N N . ARG A 1 188 ? 10.773 -23.047 1.749 1 97.5 188 ARG A N 1
ATOM 1501 C CA . ARG A 1 188 ? 9.336 -22.828 1.654 1 97.5 188 ARG A CA 1
ATOM 1502 C C . ARG A 1 188 ? 8.945 -22.344 0.261 1 97.5 188 ARG A C 1
ATOM 1504 O O . ARG A 1 188 ? 9.703 -21.609 -0.379 1 97.5 188 ARG A O 1
ATOM 1511 N N . GLN A 1 189 ? 7.816 -22.766 -0.183 1 98.38 189 GLN A N 1
ATOM 1512 C CA . GLN A 1 189 ? 7.402 -22.422 -1.539 1 98.38 189 GLN A CA 1
ATOM 1513 C C . GLN A 1 189 ? 5.957 -21.922 -1.563 1 98.38 189 GLN A C 1
ATOM 1515 O O . GLN A 1 189 ? 5.129 -22.375 -0.764 1 98.38 189 GLN A O 1
ATOM 1520 N N . ALA A 1 190 ? 5.641 -20.984 -2.393 1 98.88 190 ALA A N 1
ATOM 1521 C CA . ALA A 1 190 ? 4.273 -20.516 -2.627 1 98.88 190 ALA A CA 1
ATOM 1522 C C . ALA A 1 190 ? 3.699 -21.125 -3.902 1 98.88 190 ALA A C 1
ATOM 1524 O O . ALA A 1 190 ? 4.34 -21.094 -4.957 1 98.88 190 ALA A O 1
ATOM 1525 N N . TYR A 1 191 ? 2.635 -21.844 -3.773 1 98.81 191 TYR A N 1
ATOM 1526 C CA . TYR A 1 191 ? 1.842 -22.312 -4.906 1 98.81 191 TYR A CA 1
ATOM 1527 C C . TYR A 1 191 ? 0.712 -21.328 -5.219 1 98.81 191 TYR A C 1
ATOM 1529 O O . TYR A 1 191 ? -0.341 -21.375 -4.578 1 98.81 191 TYR A O 1
ATOM 1537 N N . VAL A 1 192 ? 0.896 -20.484 -6.305 1 98.81 192 VAL A N 1
ATOM 1538 C CA . VAL A 1 192 ? 0.05 -19.312 -6.508 1 98.81 192 VAL A CA 1
ATOM 1539 C C . VAL A 1 192 ? -0.89 -19.547 -7.688 1 98.81 192 VAL A C 1
ATOM 1541 O O . VAL A 1 192 ? -0.455 -19.562 -8.844 1 98.81 192 VAL A O 1
ATOM 1544 N N . LEU A 1 193 ? -2.164 -19.703 -7.395 1 98.62 193 LEU A N 1
ATOM 1545 C CA . LEU A 1 193 ? -3.172 -19.828 -8.438 1 98.62 193 LEU A CA 1
ATOM 1546 C C . LEU A 1 193 ? -3.762 -18.453 -8.781 1 98.62 193 LEU A C 1
ATOM 1548 O O . LEU A 1 193 ? -4.25 -17.75 -7.898 1 98.62 193 LEU A O 1
ATOM 1552 N N . ARG A 1 194 ? -3.721 -18.125 -10.008 1 96.69 194 ARG A N 1
ATOM 1553 C CA . ARG A 1 194 ? -4.242 -16.844 -10.461 1 96.69 194 ARG A CA 1
ATOM 1554 C C . ARG A 1 194 ? -5.73 -16.938 -10.766 1 96.69 194 ARG A C 1
ATOM 1556 O O . ARG A 1 194 ? -6.16 -17.781 -11.555 1 96.69 194 ARG A O 1
ATOM 1563 N N . THR A 1 195 ? -6.477 -16.141 -10.156 1 97.56 195 THR A N 1
ATOM 1564 C CA . THR A 1 195 ? -7.914 -16.062 -10.398 1 97.56 195 THR A CA 1
ATOM 1565 C C . THR A 1 195 ? -8.359 -14.617 -10.523 1 97.56 195 THR A C 1
ATOM 1567 O O . THR A 1 195 ? -7.539 -13.719 -10.734 1 97.56 195 THR A O 1
ATOM 1570 N N . TRP A 1 196 ? -9.703 -14.375 -10.68 1 97.69 196 TRP A N 1
ATOM 1571 C CA . TRP A 1 196 ? -10.203 -13.023 -10.867 1 97.69 196 TRP A CA 1
ATOM 1572 C C . TRP A 1 196 ? -11.641 -12.891 -10.359 1 97.69 196 TRP A C 1
ATOM 1574 O O . TRP A 1 196 ? -12.297 -13.898 -10.094 1 97.69 196 TRP A O 1
ATOM 1584 N N . THR A 1 197 ? -12.008 -11.711 -10.109 1 98.19 197 THR A N 1
ATOM 1585 C CA . THR A 1 197 ? -13.398 -11.453 -9.734 1 98.19 197 THR A CA 1
ATOM 1586 C C . THR A 1 197 ? -14.352 -11.945 -10.828 1 98.19 197 THR A C 1
ATOM 1588 O O . THR A 1 197 ? -14.125 -11.688 -12.008 1 98.19 197 THR A O 1
ATOM 1591 N N . GLY A 1 198 ? -15.344 -12.695 -10.422 1 97.62 198 GLY A N 1
ATOM 1592 C CA . GLY A 1 198 ? -16.297 -13.258 -11.367 1 97.62 198 GLY A CA 1
ATOM 1593 C C . GLY A 1 198 ? -15.984 -14.688 -11.75 1 97.62 198 GLY A C 1
ATOM 1594 O O . GLY A 1 198 ? -16.781 -15.352 -12.422 1 97.62 198 GLY A O 1
ATOM 1595 N N . TYR A 1 199 ? -14.82 -15.172 -11.367 1 97.44 199 TYR A N 1
ATOM 1596 C CA . TYR A 1 199 ? -14.5 -16.562 -11.641 1 97.44 199 TYR A CA 1
ATOM 1597 C C . TYR A 1 199 ? -15.469 -17.5 -10.93 1 97.44 199 TYR A C 1
ATOM 1599 O O . TYR A 1 199 ? -15.773 -17.312 -9.742 1 97.44 199 TYR A O 1
ATOM 1607 N N . GLU A 1 200 ? -15.945 -18.469 -11.594 1 95.12 200 GLU A N 1
ATOM 1608 C CA . GLU A 1 200 ? -16.891 -19.406 -11.016 1 95.12 200 GLU A CA 1
ATOM 1609 C C . GLU A 1 200 ? -16.188 -20.672 -10.523 1 95.12 200 GLU A C 1
ATOM 1611 O O . GLU A 1 200 ? -15.531 -21.359 -11.297 1 95.12 200 GLU A O 1
ATOM 1616 N N . TYR A 1 201 ? -16.359 -20.891 -9.242 1 96.12 201 TYR A N 1
ATOM 1617 C CA . TYR A 1 201 ? -15.82 -22.094 -8.641 1 96.12 201 TYR A CA 1
ATOM 1618 C C . TYR A 1 201 ? -16.859 -23.203 -8.594 1 96.12 201 TYR A C 1
ATOM 1620 O O . TYR A 1 201 ? -17.672 -23.25 -7.668 1 96.12 201 TYR A O 1
ATOM 1628 N N . GLN A 1 202 ? -16.75 -24.078 -9.492 1 93.44 202 GLN A N 1
ATOM 1629 C CA . GLN A 1 202 ? -17.594 -25.266 -9.461 1 93.44 202 GLN A CA 1
ATOM 1630 C C . GLN A 1 202 ? -17.016 -26.328 -8.555 1 93.44 202 GLN A C 1
ATOM 1632 O O . GLN A 1 202 ? -15.859 -26.234 -8.133 1 93.44 202 GLN A O 1
ATOM 1637 N N . PRO A 1 203 ? -17.719 -27.359 -8.227 1 93.25 203 PRO A N 1
ATOM 1638 C CA . PRO A 1 203 ? -17.234 -28.391 -7.301 1 93.25 203 PRO A CA 1
ATOM 1639 C C . PRO A 1 203 ? -15.883 -28.953 -7.703 1 93.25 203 PRO A C 1
ATOM 1641 O O . PRO A 1 203 ? -15.031 -29.219 -6.84 1 93.25 203 PRO A O 1
ATOM 1644 N N . HIS A 1 204 ? -15.617 -29.109 -8.992 1 94.38 204 HIS A N 1
ATOM 1645 C CA . HIS A 1 204 ? -14.359 -29.688 -9.438 1 94.38 204 HIS A CA 1
ATOM 1646 C C . HIS A 1 204 ? -13.18 -28.781 -9.102 1 94.38 204 HIS A C 1
ATOM 1648 O O . HIS A 1 204 ? -12.102 -29.25 -8.742 1 94.38 204 HIS A O 1
ATOM 1654 N N . GLN A 1 205 ? -13.422 -27.438 -9.266 1 95.88 205 GLN A N 1
ATOM 1655 C CA . GLN A 1 205 ? -12.367 -26.5 -8.906 1 95.88 205 GLN A CA 1
ATOM 1656 C C . GLN A 1 205 ? -12.078 -26.531 -7.406 1 95.88 205 GLN A C 1
ATOM 1658 O O . GLN A 1 205 ? -10.922 -26.469 -6.992 1 95.88 205 GLN A O 1
ATOM 1663 N N . ILE A 1 206 ? -13.109 -26.672 -6.613 1 96.56 206 ILE A N 1
ATOM 1664 C CA . ILE A 1 206 ? -12.969 -26.703 -5.16 1 96.56 206 ILE A CA 1
ATOM 1665 C C . ILE A 1 206 ? -12.203 -27.969 -4.754 1 96.56 206 ILE A C 1
ATOM 1667 O O . ILE A 1 206 ? -11.273 -27.906 -3.951 1 96.56 206 ILE A O 1
ATOM 1671 N N . ILE A 1 207 ? -12.594 -29.078 -5.32 1 96.44 207 ILE A N 1
ATOM 1672 C CA . ILE A 1 207 ? -11.961 -30.359 -5.027 1 96.44 207 ILE A CA 1
ATOM 1673 C C . ILE A 1 207 ? -10.484 -30.312 -5.422 1 96.44 207 ILE A C 1
ATOM 1675 O O . ILE A 1 207 ? -9.617 -30.766 -4.676 1 96.44 207 ILE A O 1
ATOM 1679 N N . ALA A 1 208 ? -10.203 -29.719 -6.582 1 97.12 208 ALA A N 1
ATOM 1680 C CA . ALA A 1 208 ? -8.828 -29.594 -7.047 1 97.12 208 ALA A CA 1
ATOM 1681 C C . ALA A 1 208 ? -8 -28.75 -6.094 1 97.12 208 ALA A C 1
ATOM 1683 O O . ALA A 1 208 ? -6.844 -29.062 -5.805 1 97.12 208 ALA A O 1
ATOM 1684 N N . LEU A 1 209 ? -8.586 -27.672 -5.594 1 98.12 209 LEU A N 1
ATOM 1685 C CA . LEU A 1 209 ? -7.887 -26.797 -4.664 1 98.12 209 LEU A CA 1
ATOM 1686 C C . LEU A 1 209 ? -7.621 -27.5 -3.34 1 98.12 209 LEU A C 1
ATOM 1688 O O . LEU A 1 209 ? -6.527 -27.406 -2.781 1 98.12 209 LEU A O 1
ATOM 1692 N N . ARG A 1 210 ? -8.641 -28.234 -2.83 1 97.56 210 ARG A N 1
ATOM 1693 C CA . ARG A 1 210 ? -8.453 -29.016 -1.614 1 97.56 210 ARG A CA 1
ATOM 1694 C C . ARG A 1 210 ? -7.297 -30 -1.77 1 97.56 210 ARG A C 1
ATOM 1696 O O . ARG A 1 210 ? -6.492 -30.172 -0.852 1 97.56 210 ARG A O 1
ATOM 1703 N N . ALA A 1 211 ? -7.25 -30.609 -2.934 1 98 211 ALA A N 1
ATOM 1704 C CA . ALA A 1 211 ? -6.176 -31.562 -3.211 1 98 211 ALA A CA 1
ATOM 1705 C C . ALA A 1 211 ? -4.812 -30.875 -3.154 1 98 211 ALA A C 1
ATOM 1707 O O . ALA A 1 211 ? -3.885 -31.391 -2.521 1 98 211 ALA A O 1
ATOM 1708 N N . MET A 1 212 ? -4.707 -29.734 -3.789 1 98.62 212 MET A N 1
ATOM 1709 C CA . MET A 1 212 ? -3.439 -29 -3.811 1 98.62 212 MET A CA 1
ATOM 1710 C C . MET A 1 212 ? -3.02 -28.594 -2.402 1 98.62 212 MET A C 1
ATOM 1712 O O . MET A 1 212 ? -1.871 -28.812 -2.008 1 98.62 212 MET A O 1
ATOM 1716 N N . ILE A 1 213 ? -3.951 -28.062 -1.628 1 98.56 213 ILE A N 1
ATOM 1717 C CA . ILE A 1 213 ? -3.635 -27.594 -0.284 1 98.56 213 ILE A CA 1
ATOM 1718 C C . ILE A 1 213 ? -3.258 -28.781 0.602 1 98.56 213 ILE A C 1
ATOM 1720 O O . ILE A 1 213 ? -2.234 -28.75 1.288 1 98.56 213 ILE A O 1
ATOM 1724 N N . SER A 1 214 ? -4.047 -29.844 0.545 1 97.94 214 SER A N 1
ATOM 1725 C CA . SER A 1 214 ? -3.824 -31.016 1.393 1 97.94 214 SER A CA 1
ATOM 1726 C C . SER A 1 214 ? -2.492 -31.672 1.073 1 97.94 214 SER A C 1
ATOM 1728 O O . SER A 1 214 ? -1.719 -32 1.979 1 97.94 214 SER A O 1
ATOM 1730 N N . GLU A 1 215 ? -2.23 -31.844 -0.189 1 98.25 215 GLU A N 1
ATOM 1731 C CA . GLU A 1 215 ? -1.068 -32.594 -0.623 1 98.25 215 GLU A CA 1
ATOM 1732 C C . GLU A 1 215 ? 0.213 -31.781 -0.5 1 98.25 215 GLU A C 1
ATOM 1734 O O . GLU A 1 215 ? 1.267 -32.312 -0.151 1 98.25 215 GLU A O 1
ATOM 1739 N N . LEU A 1 216 ? 0.127 -30.516 -0.739 1 98.44 216 LEU A N 1
ATOM 1740 C CA . LEU A 1 216 ? 1.331 -29.688 -0.803 1 98.44 216 LEU A CA 1
ATOM 1741 C C . LEU A 1 216 ? 1.613 -29.031 0.543 1 98.44 216 LEU A C 1
ATOM 1743 O O . LEU A 1 216 ? 2.768 -28.75 0.874 1 98.44 216 LEU A O 1
ATOM 1747 N N . ASN A 1 217 ? 0.578 -28.75 1.329 1 98.5 217 ASN A N 1
ATOM 1748 C CA . ASN A 1 217 ? 0.805 -28.062 2.598 1 98.5 217 ASN A CA 1
ATOM 1749 C C . ASN A 1 217 ? 0.604 -29 3.785 1 98.5 217 ASN A C 1
ATOM 1751 O O . ASN A 1 217 ? 1.574 -29.469 4.379 1 98.5 217 ASN A O 1
ATOM 1755 N N . LEU A 1 218 ? -0.604 -29.5 4.066 1 97.88 218 LEU A N 1
ATOM 1756 C CA . LEU A 1 218 ? -0.895 -30.219 5.305 1 97.88 218 LEU A CA 1
ATOM 1757 C C . LEU A 1 218 ? -0.101 -31.531 5.379 1 97.88 218 LEU A C 1
ATOM 1759 O O . LEU A 1 218 ? 0.505 -31.828 6.41 1 97.88 218 LEU A O 1
ATOM 1763 N N . LYS A 1 219 ? -0.029 -32.281 4.277 1 97.38 219 LYS A N 1
ATOM 1764 C CA . LYS A 1 219 ? 0.648 -33.562 4.301 1 97.38 219 LYS A CA 1
ATOM 1765 C C . LYS A 1 219 ? 2.164 -33.406 4.277 1 97.38 219 LYS A C 1
ATOM 1767 O O . LYS A 1 219 ? 2.898 -34.25 4.797 1 97.38 219 LYS A O 1
ATOM 1772 N N . SER A 1 220 ? 2.633 -32.281 3.791 1 97.06 220 SER A N 1
ATOM 1773 C CA . SER A 1 220 ? 4.07 -32.031 3.703 1 97.06 220 SER A CA 1
ATOM 1774 C C . SER A 1 220 ? 4.582 -31.266 4.918 1 97.06 220 SER A C 1
ATOM 1776 O O . SER A 1 220 ? 5.773 -30.953 5.004 1 97.06 220 SER A O 1
ATOM 1778 N N . GLY A 1 221 ? 3.752 -30.922 5.828 1 97 221 GLY A N 1
ATOM 1779 C CA . GLY A 1 221 ? 4.148 -30.172 7.012 1 97 221 GLY A CA 1
ATOM 1780 C C . GLY A 1 221 ? 4.453 -28.719 6.723 1 97 221 GLY A C 1
ATOM 1781 O O . GLY A 1 221 ? 5.375 -28.141 7.305 1 97 221 GLY A O 1
ATOM 1782 N N . GLY A 1 222 ? 3.828 -28.156 5.758 1 97.5 222 GLY A N 1
ATOM 1783 C CA . GLY A 1 222 ? 3.934 -26.719 5.52 1 97.5 222 GLY A CA 1
ATOM 1784 C C . GLY A 1 222 ? 5.004 -26.359 4.504 1 97.5 222 GLY A C 1
ATOM 1785 O O . GLY A 1 222 ? 5.449 -25.219 4.445 1 97.5 222 GLY A O 1
ATOM 1786 N N . GLU A 1 223 ? 5.402 -27.266 3.682 1 97.62 223 GLU A N 1
ATOM 1787 C CA . GLU A 1 223 ? 6.449 -26.969 2.703 1 97.62 223 GLU A CA 1
ATOM 1788 C C . GLU A 1 223 ? 5.965 -25.969 1.669 1 97.62 223 GLU A C 1
ATOM 1790 O O . GLU A 1 223 ? 6.762 -25.188 1.136 1 97.62 223 GLU A O 1
ATOM 1795 N N . TYR A 1 224 ? 4.715 -26.062 1.383 1 98.38 224 TYR A N 1
ATOM 1796 C CA . TYR A 1 224 ? 4.07 -25.125 0.462 1 98.38 224 TYR A CA 1
ATOM 1797 C C . TYR A 1 224 ? 2.939 -24.375 1.152 1 98.38 224 TYR A C 1
ATOM 1799 O O . TYR A 1 224 ? 2.311 -24.891 2.076 1 98.38 224 TYR A O 1
ATOM 1807 N N . ASP A 1 225 ? 2.768 -23.172 0.766 1 98.75 225 ASP A N 1
ATOM 1808 C CA . ASP A 1 225 ? 1.481 -22.5 0.962 1 98.75 225 ASP A CA 1
ATOM 1809 C C . ASP A 1 225 ? 0.769 -22.281 -0.37 1 98.75 225 ASP A C 1
ATOM 1811 O O . ASP A 1 225 ? 1.383 -21.828 -1.341 1 98.75 225 ASP A O 1
ATOM 1815 N N . VAL A 1 226 ? -0.433 -22.719 -0.42 1 98.88 226 VAL A N 1
ATOM 1816 C CA . VAL A 1 226 ? -1.251 -22.469 -1.603 1 98.88 226 VAL A CA 1
ATOM 1817 C C . VAL A 1 226 ? -1.958 -21.109 -1.467 1 98.88 226 VAL A C 1
ATOM 1819 O O . VAL A 1 226 ? -2.541 -20.812 -0.423 1 98.88 226 VAL A O 1
ATOM 1822 N N . HIS A 1 227 ? -1.834 -20.281 -2.494 1 98.88 227 HIS A N 1
ATOM 1823 C CA . HIS A 1 227 ? -2.4 -18.938 -2.508 1 98.88 227 HIS A CA 1
ATOM 1824 C C . HIS A 1 227 ? -3.318 -18.75 -3.709 1 98.88 227 HIS A C 1
ATOM 1826 O O . HIS A 1 227 ? -3.111 -19.359 -4.762 1 98.88 227 HIS A O 1
ATOM 1832 N N . LEU A 1 228 ? -4.355 -17.969 -3.508 1 98.81 228 LEU A N 1
ATOM 1833 C CA . LEU A 1 228 ? -5.129 -17.422 -4.613 1 98.81 228 LEU A CA 1
ATOM 1834 C C . LEU A 1 228 ? -4.785 -15.961 -4.844 1 98.81 228 LEU A C 1
ATOM 1836 O O . LEU A 1 228 ? -4.898 -15.141 -3.93 1 98.81 228 LEU A O 1
ATOM 1840 N N . LEU A 1 229 ? -4.242 -15.633 -5.91 1 98.44 229 LEU A N 1
ATOM 1841 C CA . LEU A 1 229 ? -4.004 -14.25 -6.316 1 98.44 229 LEU A CA 1
ATOM 1842 C C . LEU A 1 229 ? -5.137 -13.734 -7.199 1 98.44 229 LEU A C 1
ATOM 1844 O O . LEU A 1 229 ? -5.184 -14.031 -8.391 1 98.44 229 LEU A O 1
ATOM 1848 N N . VAL A 1 230 ? -6.035 -12.945 -6.676 1 98.56 230 VAL A N 1
ATOM 1849 C CA . VAL A 1 230 ? -7.332 -12.633 -7.266 1 98.56 230 VAL A CA 1
ATOM 1850 C C . VAL A 1 230 ? -7.277 -11.258 -7.926 1 98.56 230 VAL A C 1
ATOM 1852 O O . VAL A 1 230 ? -7.125 -10.234 -7.246 1 98.56 230 VAL A O 1
ATOM 1855 N N . HIS A 1 231 ? -7.398 -11.203 -9.219 1 97.88 231 HIS A N 1
ATOM 1856 C CA . HIS A 1 231 ? -7.426 -9.969 -10 1 97.88 231 HIS A CA 1
ATOM 1857 C C . HIS A 1 231 ? -8.781 -9.273 -9.883 1 97.88 231 HIS A C 1
ATOM 1859 O O . HIS A 1 231 ? -9.805 -9.82 -10.297 1 97.88 231 HIS A O 1
ATOM 1865 N N . VAL A 1 232 ? -8.773 -8.133 -9.266 1 97.88 232 VAL A N 1
ATOM 1866 C CA . VAL A 1 232 ? -9.969 -7.301 -9.266 1 97.88 232 VAL A CA 1
ATOM 1867 C C . VAL A 1 232 ? -10.031 -6.488 -10.562 1 97.88 232 VAL A C 1
ATOM 1869 O O . VAL A 1 232 ? -9.422 -5.422 -10.664 1 97.88 232 VAL A O 1
ATOM 1872 N N . LYS A 1 233 ? -10.844 -6.879 -11.477 1 95.88 233 LYS A N 1
ATOM 1873 C CA . LYS A 1 233 ? -10.883 -6.32 -12.82 1 95.88 233 LYS A CA 1
ATOM 1874 C C . LYS A 1 233 ? -11.453 -4.902 -12.812 1 95.88 233 LYS A C 1
ATOM 1876 O O . LYS A 1 233 ? -11 -4.043 -13.578 1 95.88 233 LYS A O 1
ATOM 1881 N N . ASP A 1 234 ? -12.469 -4.695 -11.992 1 95.81 234 ASP A N 1
ATOM 1882 C CA . ASP A 1 234 ? -13.062 -3.367 -11.883 1 95.81 234 ASP A CA 1
ATOM 1883 C C . ASP A 1 234 ? -12.211 -2.461 -10.992 1 95.81 234 ASP A C 1
ATOM 1885 O O . ASP A 1 234 ? -12.32 -2.506 -9.766 1 95.81 234 ASP A O 1
ATOM 1889 N N . ALA A 1 235 ? -11.469 -1.615 -11.562 1 91.12 235 ALA A N 1
ATOM 1890 C CA . ALA A 1 235 ? -10.5 -0.785 -10.859 1 91.12 235 ALA A CA 1
ATOM 1891 C C . ALA A 1 235 ? -11.195 0.344 -10.102 1 91.12 235 ALA A C 1
ATOM 1893 O O . ALA A 1 235 ? -10.555 1.074 -9.336 1 91.12 235 ALA A O 1
ATOM 1894 N N . SER A 1 236 ? -12.445 0.506 -10.242 1 93.5 236 SER A N 1
ATOM 1895 C CA . SER A 1 236 ? -13.18 1.568 -9.555 1 93.5 236 SER A CA 1
ATOM 1896 C C . SER A 1 236 ? -13.57 1.148 -8.141 1 93.5 236 SER A C 1
ATOM 1898 O O . SER A 1 236 ? -14 1.978 -7.336 1 93.5 236 SER A O 1
ATOM 1900 N N . ILE A 1 237 ? -13.422 -0.157 -7.832 1 94.44 237 ILE A N 1
ATOM 1901 C CA . ILE A 1 237 ? -13.719 -0.651 -6.492 1 94.44 237 ILE A CA 1
ATOM 1902 C C . ILE A 1 237 ? -12.602 -0.252 -5.535 1 94.44 237 ILE A C 1
ATOM 1904 O O . ILE A 1 237 ? -11.43 -0.574 -5.766 1 94.44 237 ILE A O 1
ATOM 1908 N N . PRO A 1 238 ? -12.867 0.407 -4.496 1 94.75 238 PRO A N 1
ATOM 1909 C CA . PRO A 1 238 ? -11.844 0.919 -3.58 1 94.75 238 PRO A CA 1
ATOM 1910 C C . PRO A 1 238 ? -11.367 -0.133 -2.584 1 94.75 238 PRO A C 1
ATOM 1912 O O . PRO A 1 238 ? -11.484 0.057 -1.372 1 94.75 238 PRO A O 1
ATOM 1915 N N . ILE A 1 239 ? -10.719 -1.155 -2.986 1 94.31 239 ILE A N 1
ATOM 1916 C CA . ILE A 1 239 ? -10.383 -2.295 -2.139 1 94.31 239 ILE A CA 1
ATOM 1917 C C . ILE A 1 239 ? -9.266 -1.91 -1.176 1 94.31 239 ILE A C 1
ATOM 1919 O O . ILE A 1 239 ? -9.023 -2.605 -0.187 1 94.31 239 ILE A O 1
ATOM 1923 N N . TRP A 1 240 ? -8.562 -0.823 -1.379 1 94.75 240 TRP A N 1
ATOM 1924 C CA . TRP A 1 240 ? -7.473 -0.427 -0.492 1 94.75 240 TRP A CA 1
ATOM 1925 C C . TRP A 1 240 ? -7.941 0.621 0.512 1 94.75 240 TRP A C 1
ATOM 1927 O O . TRP A 1 240 ? -7.238 0.923 1.479 1 94.75 240 TRP A O 1
ATOM 1937 N N . ALA A 1 241 ? -9.07 1.225 0.306 1 94.69 241 ALA A N 1
ATOM 1938 C CA . ALA A 1 241 ? -9.562 2.332 1.118 1 94.69 241 ALA A CA 1
ATOM 1939 C C . ALA A 1 241 ? -10.148 1.83 2.436 1 94.69 241 ALA A C 1
ATOM 1941 O O . ALA A 1 241 ? -10.234 2.58 3.41 1 94.69 241 ALA A O 1
ATOM 1942 N N . ASP A 1 242 ? -10.609 0.542 2.424 1 93.81 242 ASP A N 1
ATOM 1943 C CA . ASP A 1 242 ? -11.273 -0.019 3.598 1 93.81 242 ASP A CA 1
ATOM 1944 C C . ASP A 1 242 ? -11.109 -1.537 3.645 1 93.81 242 ASP A C 1
ATOM 1946 O O . ASP A 1 242 ? -11.344 -2.221 2.645 1 93.81 242 ASP A O 1
ATOM 1950 N N . GLU A 1 243 ? -10.789 -2.07 4.809 1 93.56 243 GLU A N 1
ATOM 1951 C CA . GLU A 1 243 ? -10.586 -3.506 4.984 1 93.56 243 GLU A CA 1
ATOM 1952 C C . GLU A 1 243 ? -11.883 -4.281 4.754 1 93.56 243 GLU A C 1
ATOM 1954 O O . GLU A 1 243 ? -11.852 -5.418 4.273 1 93.56 243 GLU A O 1
ATOM 1959 N N . ARG A 1 244 ? -13.062 -3.703 5.078 1 93.75 244 ARG A N 1
ATOM 1960 C CA . ARG A 1 244 ? -14.344 -4.383 4.902 1 93.75 244 ARG A CA 1
ATOM 1961 C C . ARG A 1 244 ? -14.68 -4.555 3.424 1 93.75 244 ARG A C 1
ATOM 1963 O O . ARG A 1 244 ? -15.266 -5.562 3.025 1 93.75 244 ARG A O 1
ATOM 1970 N N . VAL A 1 245 ? -14.312 -3.484 2.633 1 96 245 VAL A N 1
ATOM 1971 C CA . VAL A 1 245 ? -14.516 -3.598 1.193 1 96 245 VAL A CA 1
ATOM 1972 C C . VAL A 1 245 ? -13.656 -4.727 0.634 1 96 245 VAL A C 1
ATOM 1974 O O . VAL A 1 245 ? -14.125 -5.547 -0.156 1 96 245 VAL A O 1
ATOM 1977 N N . TYR A 1 246 ? -12.359 -4.75 1.059 1 97.19 246 TYR A N 1
ATOM 1978 C CA . TYR A 1 246 ? -11.453 -5.824 0.668 1 97.19 246 TYR A CA 1
ATOM 1979 C C . TYR A 1 246 ? -12.055 -7.188 0.976 1 97.19 246 TYR A C 1
ATOM 1981 O O . TYR A 1 246 ? -12.133 -8.055 0.098 1 97.19 246 TYR A O 1
ATOM 1989 N N . GLN A 1 247 ? -12.547 -7.367 2.184 1 97.75 247 GLN A N 1
ATOM 1990 C CA . GLN A 1 247 ? -13.102 -8.641 2.631 1 97.75 247 GLN A CA 1
ATOM 1991 C C . GLN A 1 247 ? -14.383 -8.984 1.877 1 97.75 247 GLN A C 1
ATOM 1993 O O . GLN A 1 247 ? -14.617 -10.141 1.535 1 97.75 247 GLN A O 1
ATOM 1998 N N . GLN A 1 248 ? -15.172 -7.996 1.631 1 97.88 248 GLN A N 1
ATOM 1999 C CA . GLN A 1 248 ? -16.422 -8.219 0.893 1 97.88 248 GLN A CA 1
ATOM 2000 C C . GLN A 1 248 ? -16.141 -8.75 -0.508 1 97.88 248 GLN A C 1
ATOM 2002 O O . GLN A 1 248 ? -16.828 -9.648 -0.984 1 97.88 248 GLN A O 1
ATOM 2007 N N . ILE A 1 249 ? -15.117 -8.164 -1.16 1 98.31 249 ILE A N 1
ATOM 2008 C CA . ILE A 1 249 ? -14.758 -8.609 -2.504 1 98.31 249 ILE A CA 1
ATOM 2009 C C . ILE A 1 249 ? -14.25 -10.047 -2.455 1 98.31 249 ILE A C 1
ATOM 2011 O O . ILE A 1 249 ? -14.562 -10.852 -3.33 1 98.31 249 ILE A O 1
ATOM 2015 N N . VAL A 1 250 ? -13.469 -10.398 -1.46 1 98.56 250 VAL A N 1
ATOM 2016 C CA . VAL A 1 250 ? -13.008 -11.773 -1.277 1 98.56 250 VAL A CA 1
ATOM 2017 C C . VAL A 1 250 ? -14.211 -12.703 -1.124 1 98.56 250 VAL A C 1
ATOM 2019 O O . VAL A 1 250 ? -14.32 -13.695 -1.839 1 98.56 250 VAL A O 1
ATOM 2022 N N . GLU A 1 251 ? -15.172 -12.32 -0.242 1 98.25 251 GLU A N 1
ATOM 2023 C CA . GLU A 1 251 ? -16.312 -13.172 0.094 1 98.25 251 GLU A CA 1
ATOM 2024 C C . GLU A 1 251 ? -17.234 -13.352 -1.104 1 98.25 251 GLU A C 1
ATOM 2026 O O . GLU A 1 251 ? -17.859 -14.398 -1.265 1 98.25 251 GLU A O 1
ATOM 2031 N N . GLN A 1 252 ? -17.281 -12.352 -1.933 1 98.06 252 GLN A N 1
ATOM 2032 C CA . GLN A 1 252 ? -18.172 -12.383 -3.084 1 98.06 252 GLN A CA 1
ATOM 2033 C C . GLN A 1 252 ? -17.594 -13.227 -4.215 1 98.06 252 GLN A C 1
ATOM 2035 O O . GLN A 1 252 ? -18.328 -13.688 -5.09 1 98.06 252 GLN A O 1
ATOM 2040 N N . ASN A 1 253 ? -16.266 -13.445 -4.195 1 98.56 253 ASN A N 1
ATOM 2041 C CA . ASN A 1 253 ? -15.664 -13.992 -5.406 1 98.56 253 ASN A CA 1
ATOM 2042 C C . ASN A 1 253 ? -14.875 -15.258 -5.117 1 98.56 253 ASN A C 1
ATOM 2044 O O . ASN A 1 253 ? -14.406 -15.93 -6.039 1 98.56 253 ASN A O 1
ATOM 2048 N N . VAL A 1 254 ? -14.672 -15.633 -3.893 1 98.56 254 VAL A N 1
ATOM 2049 C CA . VAL A 1 254 ? -13.914 -16.812 -3.477 1 98.56 254 VAL A CA 1
ATOM 2050 C C . VAL A 1 254 ? -14.742 -17.641 -2.498 1 98.56 254 VAL A C 1
ATOM 2052 O O . VAL A 1 254 ? -15.406 -17.094 -1.617 1 98.56 254 VAL A O 1
ATOM 2055 N N . PRO A 1 255 ? -14.797 -18.984 -2.646 1 97.88 255 PRO A N 1
ATOM 2056 C CA . PRO A 1 255 ? -15.508 -19.797 -1.667 1 97.88 255 PRO A CA 1
ATOM 2057 C C . PRO A 1 255 ? -14.984 -19.609 -0.246 1 97.88 255 PRO A C 1
ATOM 2059 O O . PRO A 1 255 ? -13.781 -19.422 -0.05 1 97.88 255 PRO A O 1
ATOM 2062 N N . GLN A 1 256 ? -15.836 -19.734 0.758 1 97.62 256 GLN A N 1
ATOM 2063 C CA . GLN A 1 256 ? -15.562 -19.406 2.154 1 97.62 256 GLN A CA 1
ATOM 2064 C C . GLN A 1 256 ? -14.336 -20.156 2.658 1 97.62 256 GLN A C 1
ATOM 2066 O O . GLN A 1 256 ? -13.5 -19.594 3.375 1 97.62 256 GLN A O 1
ATOM 2071 N N . GLU A 1 257 ? -14.203 -21.422 2.283 1 97.12 257 GLU A N 1
ATOM 2072 C CA . GLU A 1 257 ? -13.102 -22.219 2.809 1 97.12 257 GLU A CA 1
ATOM 2073 C C . GLU A 1 257 ? -11.75 -21.688 2.338 1 97.12 257 GLU A C 1
ATOM 2075 O O . GLU A 1 257 ? -10.711 -22.047 2.893 1 97.12 257 GLU A O 1
ATOM 2080 N N . PHE A 1 258 ? -11.805 -20.781 1.282 1 98.62 258 PHE A N 1
ATOM 2081 C CA . PHE A 1 258 ? -10.547 -20.312 0.714 1 98.62 258 PHE A CA 1
ATOM 2082 C C . PHE A 1 258 ? -10.352 -18.828 0.971 1 98.62 258 PHE A C 1
ATOM 2084 O O . PHE A 1 258 ? -9.445 -18.219 0.41 1 98.62 258 PHE A O 1
ATOM 2091 N N . TRP A 1 259 ? -11.141 -18.172 1.827 1 98.38 259 TRP A N 1
ATOM 2092 C CA . TRP A 1 259 ? -11.016 -16.75 2.117 1 98.38 259 TRP A CA 1
ATOM 2093 C C . TRP A 1 259 ? -9.625 -16.422 2.652 1 98.38 259 TRP A C 1
ATOM 2095 O O . TRP A 1 259 ? -9.016 -15.43 2.25 1 98.38 259 TRP A O 1
ATOM 2105 N N . GLY A 1 260 ? -9.141 -17.234 3.451 1 98.25 260 GLY A N 1
ATOM 2106 C CA . GLY A 1 260 ? -7.91 -16.969 4.184 1 98.25 260 GLY A CA 1
ATOM 2107 C C . GLY A 1 260 ? -6.664 -17.109 3.332 1 98.25 260 GLY A C 1
ATOM 2108 O O . GLY A 1 260 ? -5.57 -16.734 3.756 1 98.25 260 GLY A O 1
ATOM 2109 N N . ILE A 1 261 ? -6.793 -17.562 2.055 1 98.75 261 ILE A N 1
ATOM 2110 C CA . ILE A 1 261 ? -5.613 -17.734 1.216 1 98.75 261 ILE A CA 1
ATOM 2111 C C . ILE A 1 261 ? -5.715 -16.828 -0.006 1 98.75 261 ILE A C 1
ATOM 2113 O O . ILE A 1 261 ? -4.918 -16.938 -0.939 1 98.75 261 ILE A O 1
ATOM 2117 N N . ALA A 1 262 ? -6.695 -15.961 0.018 1 98.75 262 ALA A N 1
ATOM 2118 C CA . ALA A 1 262 ? -6.941 -15.07 -1.114 1 98.75 262 ALA A CA 1
ATOM 2119 C C . ALA A 1 262 ? -6.254 -13.719 -0.913 1 98.75 262 ALA A C 1
ATOM 2121 O O . ALA A 1 262 ? -6.344 -13.125 0.164 1 98.75 262 ALA A O 1
ATOM 2122 N N . THR A 1 263 ? -5.504 -13.273 -1.851 1 98.69 263 THR A N 1
ATOM 2123 C CA . THR A 1 263 ? -4.922 -11.938 -1.906 1 98.69 263 THR A CA 1
ATOM 2124 C C . THR A 1 263 ? -5.434 -11.18 -3.125 1 98.69 263 THR A C 1
ATOM 2126 O O . THR A 1 263 ? -5.316 -11.656 -4.258 1 98.69 263 THR A O 1
ATOM 2129 N N . LEU A 1 264 ? -6.02 -10.031 -2.932 1 98.38 264 LEU A N 1
ATOM 2130 C CA . LEU A 1 264 ? -6.523 -9.227 -4.039 1 98.38 264 LEU A CA 1
ATOM 2131 C C . LEU A 1 264 ? -5.41 -8.383 -4.648 1 98.38 264 LEU A C 1
ATOM 2133 O O . LEU A 1 264 ? -4.438 -8.039 -3.969 1 98.38 264 LEU A O 1
ATOM 2137 N N . TRP A 1 265 ? -5.457 -8.102 -5.871 1 97 265 TRP A N 1
ATOM 2138 C CA . TRP A 1 265 ? -4.621 -7.129 -6.566 1 97 265 TRP A CA 1
ATOM 2139 C C . TRP A 1 265 ? -5.375 -6.492 -7.727 1 97 265 TRP A C 1
ATOM 2141 O O . TRP A 1 265 ? -6.43 -6.988 -8.133 1 97 265 TRP A O 1
ATOM 2151 N N . SER A 1 266 ? -4.973 -5.371 -8.258 1 95.75 266 SER A N 1
ATOM 2152 C CA . SER A 1 266 ? -5.578 -4.684 -9.398 1 95.75 266 SER A CA 1
ATOM 2153 C C . SER A 1 266 ? -4.52 -4.117 -10.328 1 95.75 266 SER A C 1
ATOM 2155 O O . SER A 1 266 ? -3.357 -3.963 -9.938 1 95.75 266 SER A O 1
ATOM 2157 N N . GLU A 1 267 ? -4.93 -3.852 -11.547 1 94.88 267 GLU A N 1
ATOM 2158 C CA . GLU A 1 267 ? -4.02 -3.25 -12.516 1 94.88 267 GLU A CA 1
ATOM 2159 C C . GLU A 1 267 ? -3.582 -1.857 -12.07 1 94.88 267 GLU A C 1
ATOM 2161 O O . GLU A 1 267 ? -2.447 -1.446 -12.328 1 94.88 267 GLU A O 1
ATOM 2166 N N . LYS A 1 268 ? -4.469 -1.136 -11.375 1 94.12 268 LYS A N 1
ATOM 2167 C CA . LYS A 1 268 ? -4.129 0.189 -10.867 1 94.12 268 LYS A CA 1
ATOM 2168 C C . LYS A 1 268 ? -3.008 0.11 -9.836 1 94.12 268 LYS A C 1
ATOM 2170 O O . LYS A 1 268 ? -2.166 1.009 -9.75 1 94.12 268 LYS A O 1
ATOM 2175 N N . GLN A 1 269 ? -3.088 -0.882 -8.992 1 95.31 269 GLN A N 1
ATOM 2176 C CA . GLN A 1 269 ? -2.014 -1.106 -8.031 1 95.31 269 GLN A CA 1
ATOM 2177 C C . GLN A 1 269 ? -0.676 -1.306 -8.734 1 95.31 269 GLN A C 1
ATOM 2179 O O . GLN A 1 269 ? 0.357 -0.821 -8.266 1 95.31 269 GLN A O 1
ATOM 2184 N N . MET A 1 270 ? -0.665 -2.047 -9.891 1 96.25 270 MET A N 1
ATOM 2185 C CA . MET A 1 270 ? 0.563 -2.287 -10.641 1 96.25 270 MET A CA 1
ATOM 2186 C C . MET A 1 270 ? 1.12 -0.983 -11.203 1 96.25 270 MET A C 1
ATOM 2188 O O . MET A 1 270 ? 2.336 -0.815 -11.305 1 96.25 270 MET A O 1
ATOM 2192 N N . GLU A 1 271 ? 0.254 -0.056 -11.531 1 95 271 GLU A N 1
ATOM 2193 C CA . GLU A 1 271 ? 0.702 1.25 -12.008 1 95 271 GLU A CA 1
ATOM 2194 C C . GLU A 1 271 ? 1.481 1.994 -10.93 1 95 271 GLU A C 1
ATOM 2196 O O . GLU A 1 271 ? 2.369 2.791 -11.234 1 95 271 GLU A O 1
ATOM 2201 N N . LEU A 1 272 ? 1.093 1.772 -9.695 1 94.38 272 LEU A N 1
ATOM 2202 C CA . LEU A 1 272 ? 1.767 2.424 -8.578 1 94.38 272 LEU A CA 1
ATOM 2203 C C . LEU A 1 272 ? 3.172 1.863 -8.391 1 94.38 272 LEU A C 1
ATOM 2205 O O . LEU A 1 272 ? 4.121 2.617 -8.164 1 94.38 272 LEU A O 1
ATOM 2209 N N . TYR A 1 273 ? 3.367 0.525 -8.539 1 96.31 273 TYR A N 1
ATOM 2210 C CA . TYR A 1 273 ? 4.648 -0.133 -8.305 1 96.31 273 TYR A CA 1
ATOM 2211 C C . TYR A 1 273 ? 5.555 0.005 -9.523 1 96.31 273 TYR A C 1
ATOM 2213 O O . TYR A 1 273 ? 6.781 0.082 -9.391 1 96.31 273 TYR A O 1
ATOM 2221 N N . TYR A 1 274 ? 4.918 -0.043 -10.695 1 96.94 274 TYR A N 1
ATOM 2222 C CA . TYR A 1 274 ? 5.613 0.113 -11.969 1 96.94 274 TYR A CA 1
ATOM 2223 C C . TYR A 1 274 ? 5.062 1.301 -12.75 1 96.94 274 TYR A C 1
ATOM 2225 O O . TYR A 1 274 ? 4.41 1.124 -13.781 1 96.94 274 TYR A O 1
ATOM 2233 N N . PRO A 1 275 ? 5.406 2.467 -12.297 1 95.31 275 PRO A N 1
ATOM 2234 C CA . PRO A 1 275 ? 4.754 3.65 -12.867 1 95.31 275 PRO A CA 1
ATOM 2235 C C . PRO A 1 275 ? 5.215 3.955 -14.289 1 95.31 275 PRO A C 1
ATOM 2237 O O . PRO A 1 275 ? 6.352 3.648 -14.648 1 95.31 275 PRO A O 1
ATOM 2240 N N . GLU A 1 276 ? 4.391 4.5 -15.086 1 93.38 276 GLU A N 1
ATOM 2241 C CA . GLU A 1 276 ? 4.711 5.02 -16.406 1 93.38 276 GLU A CA 1
ATOM 2242 C C . GLU A 1 276 ? 5.738 6.145 -16.328 1 93.38 276 GLU A C 1
ATOM 2244 O O . GLU A 1 276 ? 5.941 6.727 -15.266 1 93.38 276 GLU A O 1
ATOM 2249 N N . PRO A 1 277 ? 6.383 6.414 -17.406 1 94.25 277 PRO A N 1
ATOM 2250 C CA . PRO A 1 277 ? 6.203 5.859 -18.75 1 94.25 277 PRO A CA 1
ATOM 2251 C C . PRO A 1 277 ? 7.035 4.602 -18.984 1 94.25 277 PRO A C 1
ATOM 2253 O O . PRO A 1 277 ? 8.062 4.406 -18.328 1 94.25 277 PRO A O 1
ATOM 2256 N N . PHE A 1 278 ? 6.562 3.689 -19.797 1 93.94 278 PHE A N 1
ATOM 2257 C CA . PHE A 1 278 ? 7.305 2.582 -20.391 1 93.94 278 PHE A CA 1
ATOM 2258 C C . PHE A 1 278 ? 7.652 2.883 -21.844 1 93.94 278 PHE A C 1
ATOM 2260 O O . PHE A 1 278 ? 6.914 2.506 -22.766 1 93.94 278 PHE A O 1
ATOM 2267 N N . PRO A 1 279 ? 8.797 3.463 -21.953 1 90.12 279 PRO A N 1
ATOM 2268 C CA . PRO A 1 279 ? 9.172 3.848 -23.312 1 90.12 279 PRO A CA 1
ATOM 2269 C C . PRO A 1 279 ? 9.656 2.664 -24.141 1 90.12 279 PRO A C 1
ATOM 2271 O O . PRO A 1 279 ? 9.75 1.544 -23.641 1 90.12 279 PRO A O 1
ATOM 2274 N N . ASP A 1 280 ? 9.891 2.809 -25.422 1 91 280 ASP A N 1
ATOM 2275 C CA . ASP A 1 280 ? 10.578 1.889 -26.328 1 91 280 ASP A CA 1
ATOM 2276 C C . ASP A 1 280 ? 9.812 0.57 -26.438 1 91 280 ASP A C 1
ATOM 2278 O O . ASP A 1 280 ? 10.312 -0.479 -26.031 1 91 280 ASP A O 1
ATOM 2282 N N . ASN A 1 281 ? 8.758 0.527 -27.078 1 92.94 281 ASN A N 1
ATOM 2283 C CA . ASN A 1 281 ? 7.949 -0.651 -27.359 1 92.94 281 ASN A CA 1
ATOM 2284 C C . ASN A 1 281 ? 8.195 -1.171 -28.766 1 92.94 281 ASN A C 1
ATOM 2286 O O . ASN A 1 281 ? 7.867 -0.497 -29.75 1 92.94 281 ASN A O 1
ATOM 2290 N N . PHE A 1 282 ? 8.805 -2.293 -28.984 1 95.38 282 PHE A N 1
ATOM 2291 C CA . PHE A 1 282 ? 9.023 -2.887 -30.297 1 95.38 282 PHE A CA 1
ATOM 2292 C C . PHE A 1 282 ? 7.703 -3.318 -30.922 1 95.38 282 PHE A C 1
ATOM 2294 O O . PHE A 1 282 ? 7.527 -3.225 -32.125 1 95.38 282 PHE A O 1
ATOM 2301 N N . GLY A 1 283 ? 6.855 -3.832 -30.094 1 93.88 283 GLY A N 1
ATOM 2302 C CA . GLY A 1 283 ? 5.535 -4.246 -30.547 1 93.88 283 GLY A CA 1
ATOM 2303 C C . GLY A 1 283 ? 4.543 -4.406 -29.406 1 93.88 283 GLY A C 1
ATOM 2304 O O . GLY A 1 283 ? 4.938 -4.555 -28.25 1 93.88 283 GLY A O 1
ATOM 2305 N N . ASN A 1 284 ? 3.256 -4.242 -29.719 1 92.06 284 ASN A N 1
ATOM 2306 C CA . ASN A 1 284 ? 2.137 -4.496 -28.812 1 92.06 284 ASN A CA 1
ATOM 2307 C C . ASN A 1 284 ? 1.012 -5.254 -29.516 1 92.06 284 ASN A C 1
ATOM 2309 O O . ASN A 1 284 ? -0.108 -4.75 -29.625 1 92.06 284 ASN A O 1
ATOM 2313 N N . VAL A 1 285 ? 1.414 -6.449 -29.891 1 89.12 285 VAL A N 1
ATOM 2314 C CA . VAL A 1 285 ? 0.466 -7.277 -30.625 1 89.12 285 VAL A CA 1
ATOM 2315 C C . VAL A 1 285 ? -0.729 -7.617 -29.734 1 89.12 285 VAL A C 1
ATOM 2317 O O . VAL A 1 285 ? -1.848 -7.781 -30.234 1 89.12 285 VAL A O 1
ATOM 2320 N N . ALA A 1 286 ? -0.472 -7.719 -28.5 1 86.69 286 ALA A N 1
ATOM 2321 C CA . ALA A 1 286 ? -1.553 -8.008 -27.562 1 86.69 286 ALA A CA 1
ATOM 2322 C C . ALA A 1 286 ? -2.598 -6.898 -27.562 1 86.69 286 ALA A C 1
ATOM 2324 O O . ALA A 1 286 ? -3.762 -7.129 -27.219 1 86.69 286 ALA A O 1
ATOM 2325 N N . GLY A 1 287 ? -2.234 -5.676 -27.938 1 89.44 287 GLY A N 1
ATOM 2326 C CA . GLY A 1 287 ? -3.154 -4.551 -27.984 1 89.44 287 GLY A CA 1
ATOM 2327 C C . GLY A 1 287 ? -3.666 -4.133 -26.625 1 89.44 287 GLY A C 1
ATOM 2328 O O . GLY A 1 287 ? -4.812 -3.701 -26.484 1 89.44 287 GLY A O 1
ATOM 2329 N N . SER A 1 288 ? -2.936 -4.391 -25.594 1 89.69 288 SER A N 1
ATOM 2330 C CA . SER A 1 288 ? -3.357 -4.113 -24.219 1 89.69 288 SER A CA 1
ATOM 2331 C C . SER A 1 288 ? -2.35 -3.229 -23.5 1 89.69 288 SER A C 1
ATOM 2333 O O . SER A 1 288 ? -1.231 -3.029 -23.984 1 89.69 288 SER A O 1
ATOM 2335 N N . SER A 1 289 ? -2.809 -2.646 -22.453 1 91.38 289 SER A N 1
ATOM 2336 C CA . SER A 1 289 ? -1.948 -1.826 -21.609 1 91.38 289 SER A CA 1
ATOM 2337 C C . SER A 1 289 ? -0.787 -2.639 -21.047 1 91.38 289 SER A C 1
ATOM 2339 O O . SER A 1 289 ? -0.916 -3.846 -20.828 1 91.38 289 SER A O 1
ATOM 2341 N N . ILE A 1 290 ? 0.356 -1.954 -20.797 1 94 290 ILE A N 1
ATOM 2342 C CA . ILE A 1 290 ? 1.539 -2.598 -20.234 1 94 290 ILE A CA 1
ATOM 2343 C C . ILE A 1 290 ? 1.219 -3.143 -18.844 1 94 290 ILE A C 1
ATOM 2345 O O . ILE A 1 290 ? 1.885 -4.062 -18.359 1 94 290 ILE A O 1
ATOM 2349 N N . HIS A 1 291 ? 0.188 -2.586 -18.156 1 93.75 291 HIS A N 1
ATOM 2350 C CA . HIS A 1 291 ? -0.172 -3.037 -16.828 1 93.75 291 HIS A CA 1
ATOM 2351 C C . HIS A 1 291 ? -1.318 -4.043 -16.875 1 93.75 291 HIS A C 1
ATOM 2353 O O . HIS A 1 291 ? -1.749 -4.551 -15.836 1 93.75 291 HIS A O 1
ATOM 2359 N N . GLY A 1 292 ? -1.789 -4.344 -18.047 1 91.69 292 GLY A N 1
ATOM 2360 C CA . GLY A 1 292 ? -2.855 -5.32 -18.203 1 91.69 292 GLY A CA 1
ATOM 2361 C C . GLY A 1 292 ? -2.389 -6.75 -18 1 91.69 292 GLY A C 1
ATOM 2362 O O . GLY A 1 292 ? -1.247 -7.086 -18.312 1 91.69 292 GLY A O 1
ATOM 2363 N N . VAL A 1 293 ? -3.305 -7.555 -17.531 1 89.19 293 VAL A N 1
ATOM 2364 C CA . VAL A 1 293 ? -2.973 -8.93 -17.172 1 89.19 293 VAL A CA 1
ATOM 2365 C C . VAL A 1 293 ? -2.49 -9.688 -18.406 1 89.19 293 VAL A C 1
ATOM 2367 O O . VAL A 1 293 ? -1.62 -10.555 -18.312 1 89.19 293 VAL A O 1
ATOM 2370 N N . TYR A 1 294 ? -2.939 -9.305 -19.547 1 88.5 294 TYR A N 1
ATOM 2371 C CA . TYR A 1 294 ? -2.602 -10.016 -20.766 1 88.5 294 TYR A CA 1
ATOM 2372 C C . TYR A 1 294 ? -1.163 -9.727 -21.188 1 88.5 294 TYR A C 1
ATOM 2374 O O . TYR A 1 294 ? -0.488 -10.594 -21.75 1 88.5 294 TYR A O 1
ATOM 2382 N N . ARG A 1 295 ? -0.61 -8.578 -20.906 1 90.62 295 ARG A N 1
ATOM 2383 C CA . ARG A 1 295 ? 0.724 -8.188 -21.359 1 90.62 295 ARG A CA 1
ATOM 2384 C C . ARG A 1 295 ? 1.727 -8.258 -20.219 1 90.62 295 ARG A C 1
ATOM 2386 O O . ARG A 1 295 ? 2.938 -8.305 -20.438 1 90.62 295 ARG A O 1
ATOM 2393 N N . SER A 1 296 ? 1.183 -8.234 -19.031 1 84.75 296 SER A N 1
ATOM 2394 C CA . SER A 1 296 ? 2.1 -8.227 -17.891 1 84.75 296 SER A CA 1
ATOM 2395 C C . SER A 1 296 ? 1.554 -9.062 -16.75 1 84.75 296 SER A C 1
ATOM 2397 O O . SER A 1 296 ? 1.505 -8.594 -15.602 1 84.75 296 SER A O 1
ATOM 2399 N N . ALA A 1 297 ? 1.351 -10.258 -17.047 1 87.69 297 ALA A N 1
ATOM 2400 C CA . ALA A 1 297 ? 0.777 -11.188 -16.078 1 87.69 297 ALA A CA 1
ATOM 2401 C C . ALA A 1 297 ? 1.691 -11.359 -14.867 1 87.69 297 ALA A C 1
ATOM 2403 O O . ALA A 1 297 ? 1.219 -11.586 -13.75 1 87.69 297 ALA A O 1
ATOM 2404 N N . HIS A 1 298 ? 2.963 -11.109 -15.062 1 95.94 298 HIS A N 1
ATOM 2405 C CA . HIS A 1 298 ? 3.908 -11.406 -13.992 1 95.94 298 HIS A CA 1
ATOM 2406 C C . HIS A 1 298 ? 4.078 -10.211 -13.062 1 95.94 298 HIS A C 1
ATOM 2408 O O . HIS A 1 298 ? 4.707 -10.32 -12.008 1 95.94 298 HIS A O 1
ATOM 2414 N N . PHE A 1 299 ? 3.504 -9.016 -13.445 1 97.44 299 PHE A N 1
ATOM 2415 C CA . PHE A 1 299 ? 3.617 -7.879 -12.547 1 97.44 299 PHE A CA 1
ATOM 2416 C C . PHE A 1 299 ? 3.027 -8.211 -11.18 1 97.44 299 PHE A C 1
ATOM 2418 O O . PHE A 1 299 ? 3.639 -7.93 -10.148 1 97.44 299 PHE A O 1
ATOM 2425 N N . ALA A 1 300 ? 1.873 -8.82 -11.195 1 97.44 300 ALA A N 1
ATOM 2426 C CA . ALA A 1 300 ? 1.223 -9.18 -9.938 1 97.44 300 ALA A CA 1
ATOM 2427 C C . ALA A 1 300 ? 2.057 -10.188 -9.156 1 97.44 300 ALA A C 1
ATOM 2429 O O . ALA A 1 300 ? 2.158 -10.102 -7.934 1 97.44 300 ALA A O 1
ATOM 2430 N N . LEU A 1 301 ? 2.625 -11.133 -9.859 1 98.38 301 LEU A N 1
ATOM 2431 C CA . LEU A 1 301 ? 3.453 -12.141 -9.195 1 98.38 301 LEU A CA 1
ATOM 2432 C C . LEU A 1 301 ? 4.738 -11.516 -8.664 1 98.38 301 LEU A C 1
ATOM 2434 O O . LEU A 1 301 ? 5.215 -11.898 -7.59 1 98.38 301 LEU A O 1
ATOM 2438 N N . GLN A 1 302 ? 5.41 -10.617 -9.469 1 98.38 302 GLN A N 1
ATOM 2439 C CA . GLN A 1 302 ? 6.578 -9.875 -9.008 1 98.38 302 GLN A CA 1
ATOM 2440 C C . GLN A 1 302 ? 6.277 -9.148 -7.695 1 98.38 302 GLN A C 1
ATOM 2442 O O . GLN A 1 302 ? 7.031 -9.266 -6.727 1 98.38 302 GLN A O 1
ATOM 2447 N N . TRP A 1 303 ? 5.152 -8.438 -7.684 1 97.62 303 TRP A N 1
ATOM 2448 C CA . TRP A 1 303 ? 4.73 -7.715 -6.492 1 97.62 303 TRP A CA 1
ATOM 2449 C C . TRP A 1 303 ? 4.496 -8.672 -5.328 1 97.62 303 TRP A C 1
ATOM 2451 O O . TRP A 1 303 ? 4.984 -8.438 -4.219 1 97.62 303 TRP A O 1
ATOM 2461 N N . PHE A 1 304 ? 3.725 -9.758 -5.555 1 98.5 304 PHE A N 1
ATOM 2462 C CA . PHE A 1 304 ? 3.418 -10.75 -4.531 1 98.5 304 PHE A CA 1
ATOM 2463 C C . PHE A 1 304 ? 4.695 -11.297 -3.904 1 98.5 304 PHE A C 1
ATOM 2465 O O . PHE A 1 304 ? 4.777 -11.453 -2.684 1 98.5 304 PHE A O 1
ATOM 2472 N N . SER A 1 305 ? 5.691 -11.586 -4.719 1 98.62 305 SER A N 1
ATOM 2473 C CA . SER A 1 305 ? 6.949 -12.141 -4.23 1 98.62 305 SER A CA 1
ATOM 2474 C C . SER A 1 305 ? 7.676 -11.148 -3.328 1 98.62 305 SER A C 1
ATOM 2476 O O . SER A 1 305 ? 8.375 -11.547 -2.393 1 98.62 305 SER A O 1
ATOM 2478 N N . GLN A 1 306 ? 7.551 -9.852 -3.643 1 97.69 306 GLN A N 1
ATOM 2479 C CA . GLN A 1 306 ? 8.164 -8.844 -2.785 1 97.69 306 GLN A CA 1
ATOM 2480 C C . GLN A 1 306 ? 7.488 -8.797 -1.417 1 97.69 306 GLN A C 1
ATOM 2482 O O . GLN A 1 306 ? 8.141 -8.531 -0.405 1 97.69 306 GLN A O 1
ATOM 2487 N N . GLN A 1 307 ? 6.16 -9.031 -1.366 1 97.06 307 GLN A N 1
ATOM 2488 C CA . GLN A 1 307 ? 5.391 -9 -0.126 1 97.06 307 GLN A CA 1
ATOM 2489 C C . GLN A 1 307 ? 5.645 -10.258 0.705 1 97.06 307 GLN A C 1
ATOM 2491 O O . GLN A 1 307 ? 5.324 -10.297 1.896 1 97.06 307 GLN A O 1
ATOM 2496 N N . HIS A 1 308 ? 6.199 -11.305 0.055 1 97.88 308 HIS A N 1
ATOM 2497 C CA . HIS A 1 308 ? 6.379 -12.586 0.722 1 97.88 308 HIS A CA 1
ATOM 2498 C C . HIS A 1 308 ? 7.828 -13.047 0.658 1 97.88 308 HIS A C 1
ATOM 2500 O O . HIS A 1 308 ? 8.156 -14 -0.06 1 97.88 308 HIS A O 1
ATOM 2506 N N . PRO A 1 309 ? 8.703 -12.484 1.455 1 96.38 309 PRO A N 1
ATOM 2507 C CA . PRO A 1 309 ? 10.117 -12.844 1.432 1 96.38 309 PRO A CA 1
ATOM 2508 C C . PRO A 1 309 ? 10.391 -14.219 2.051 1 96.38 309 PRO A C 1
ATOM 2510 O O . PRO A 1 309 ? 11.5 -14.742 1.934 1 96.38 309 PRO A O 1
ATOM 2513 N N . GLU A 1 310 ? 9.375 -14.836 2.658 1 97.06 310 GLU A N 1
ATOM 2514 C CA . GLU A 1 310 ? 9.562 -16.109 3.359 1 97.06 310 GLU A CA 1
ATOM 2515 C C . GLU A 1 310 ? 9.68 -17.266 2.375 1 97.06 310 GLU A C 1
ATOM 2517 O O . GLU A 1 310 ? 10.109 -18.359 2.748 1 97.06 310 GLU A O 1
ATOM 2522 N N . TYR A 1 311 ? 9.281 -17.094 1.092 1 98.5 311 TYR A N 1
ATOM 2523 C CA . TYR A 1 311 ? 9.312 -18.188 0.124 1 98.5 311 TYR A CA 1
ATOM 2524 C C . TYR A 1 311 ? 10.578 -18.109 -0.728 1 98.5 311 TYR A C 1
ATOM 2526 O O . TYR A 1 311 ? 11 -17.031 -1.133 1 98.5 311 TYR A O 1
ATOM 2534 N N . ASP A 1 312 ? 11.102 -19.219 -1.021 1 98.25 312 ASP A N 1
ATOM 2535 C CA . ASP A 1 312 ? 12.258 -19.312 -1.903 1 98.25 312 ASP A CA 1
ATOM 2536 C C . ASP A 1 312 ? 11.828 -19.5 -3.355 1 98.25 312 ASP A C 1
ATOM 2538 O O . ASP A 1 312 ? 12.555 -19.141 -4.281 1 98.25 312 ASP A O 1
ATOM 2542 N N . PHE A 1 313 ? 10.68 -20.141 -3.512 1 98.75 313 PHE A N 1
ATOM 2543 C CA . PHE A 1 313 ? 10.188 -20.438 -4.848 1 98.75 313 PHE A CA 1
ATOM 2544 C C . PHE A 1 313 ? 8.695 -20.156 -4.957 1 98.75 313 PHE A C 1
ATOM 2546 O O . PHE A 1 313 ? 7.973 -20.25 -3.965 1 98.75 313 PHE A O 1
ATOM 2553 N N . PHE A 1 314 ? 8.281 -19.828 -6.16 1 98.88 314 PHE A N 1
ATOM 2554 C CA . PHE A 1 314 ? 6.898 -19.484 -6.473 1 98.88 314 PHE A CA 1
ATOM 2555 C C . PHE A 1 314 ? 6.406 -20.266 -7.688 1 98.88 314 PHE A C 1
ATOM 2557 O O . PHE A 1 314 ? 6.984 -20.172 -8.773 1 98.88 314 PHE A O 1
ATOM 2564 N N . TRP A 1 315 ? 5.418 -21.062 -7.469 1 98.81 315 TRP A N 1
ATOM 2565 C CA . TRP A 1 315 ? 4.758 -21.75 -8.57 1 98.81 315 TRP A CA 1
ATOM 2566 C C . TRP A 1 315 ? 3.631 -20.906 -9.148 1 98.81 315 TRP A C 1
ATOM 2568 O O . TRP A 1 315 ? 2.637 -20.641 -8.477 1 98.81 315 TRP A O 1
ATOM 2578 N N . ASN A 1 316 ? 3.85 -20.406 -10.383 1 98.38 316 ASN A N 1
ATOM 2579 C CA . ASN A 1 316 ? 2.791 -19.719 -11.109 1 98.38 316 ASN A CA 1
ATOM 2580 C C . ASN A 1 316 ? 1.838 -20.703 -11.781 1 98.38 316 ASN A C 1
ATOM 2582 O O . ASN A 1 316 ? 2.17 -21.297 -12.812 1 98.38 316 ASN A O 1
ATOM 2586 N N . TRP A 1 317 ? 0.663 -20.828 -11.172 1 97.81 317 TRP A N 1
ATOM 2587 C CA . TRP A 1 317 ? -0.231 -21.906 -11.594 1 97.81 317 TRP A CA 1
ATOM 2588 C C . TRP A 1 317 ? -1.559 -21.344 -12.094 1 97.81 317 TRP A C 1
ATOM 2590 O O . TRP A 1 317 ? -1.897 -20.188 -11.812 1 97.81 317 TRP A O 1
ATOM 2600 N N . GLU A 1 318 ? -2.215 -22.047 -12.984 1 96.5 318 GLU A N 1
ATOM 2601 C CA . GLU A 1 318 ? -3.467 -21.609 -13.586 1 96.5 318 GLU A CA 1
ATOM 2602 C C . GLU A 1 318 ? -4.648 -22.422 -13.086 1 96.5 318 GLU A C 1
ATOM 2604 O O . GLU A 1 318 ? -4.492 -23.609 -12.742 1 96.5 318 GLU A O 1
ATOM 2609 N N . MET A 1 319 ? -5.812 -21.859 -13.117 1 96.94 319 MET A N 1
ATOM 2610 C CA . MET A 1 319 ? -7.027 -22.469 -12.594 1 96.94 319 MET A CA 1
ATOM 2611 C C . MET A 1 319 ? -7.512 -23.594 -13.508 1 96.94 319 MET A C 1
ATOM 2613 O O . MET A 1 319 ? -8.297 -24.438 -13.086 1 96.94 319 MET A O 1
ATOM 2617 N N . ASP A 1 320 ? -7.008 -23.609 -14.734 1 97.19 320 ASP A N 1
ATOM 2618 C CA . ASP A 1 320 ? -7.523 -24.609 -15.664 1 97.19 320 ASP A CA 1
ATOM 2619 C C . ASP A 1 320 ? -6.488 -25.703 -15.93 1 97.19 320 ASP A C 1
ATOM 2621 O O . ASP A 1 320 ? -6.426 -26.25 -17.031 1 97.19 320 ASP A O 1
ATOM 2625 N N . ILE A 1 321 ? -5.672 -25.969 -14.969 1 97.81 321 ILE A N 1
ATOM 2626 C CA . ILE A 1 321 ? -4.754 -27.109 -14.969 1 97.81 321 ILE A CA 1
ATOM 2627 C C . ILE A 1 321 ? -5.23 -28.156 -13.969 1 97.81 321 ILE A C 1
ATOM 2629 O O . ILE A 1 321 ? -5.727 -27.812 -12.891 1 97.81 321 ILE A O 1
ATOM 2633 N N . ARG A 1 322 ? -5.18 -29.438 -14.367 1 98.25 322 ARG A N 1
ATOM 2634 C CA . ARG A 1 322 ? -5.484 -30.562 -13.492 1 98.25 322 ARG A CA 1
ATOM 2635 C C . ARG A 1 322 ? -4.371 -31.609 -13.539 1 98.25 322 ARG A C 1
ATOM 2637 O O . ARG A 1 322 ? -3.625 -31.672 -14.516 1 98.25 322 ARG A O 1
ATOM 2644 N N . TYR A 1 323 ? -4.266 -32.344 -12.523 1 98.38 323 TYR A N 1
ATOM 2645 C CA . TYR A 1 323 ? -3.281 -33.406 -12.445 1 98.38 323 TYR A CA 1
ATOM 2646 C C . TYR A 1 323 ? -3.904 -34.688 -11.875 1 98.38 323 TYR A C 1
ATOM 2648 O O . TYR A 1 323 ? -4.473 -34.656 -10.781 1 98.38 323 TYR A O 1
ATOM 2656 N N . THR A 1 324 ? -3.834 -35.781 -12.594 1 98.06 324 THR A N 1
ATOM 2657 C CA . THR A 1 324 ? -4.438 -37.031 -12.133 1 98.06 324 THR A CA 1
ATOM 2658 C C . THR A 1 324 ? -3.57 -37.688 -11.07 1 98.06 324 THR A C 1
ATOM 2660 O O . THR A 1 324 ? -4.027 -38.562 -10.352 1 98.06 324 THR A O 1
ATOM 2663 N N . GLY A 1 325 ? -2.312 -37.312 -10.969 1 97.94 325 GLY A N 1
ATOM 2664 C CA . GLY A 1 325 ? -1.41 -37.875 -9.969 1 97.94 325 GLY A CA 1
ATOM 2665 C C . GLY A 1 325 ? -1.377 -37.062 -8.688 1 97.94 325 GLY A C 1
ATOM 2666 O O . GLY A 1 325 ? -2.307 -36.312 -8.391 1 97.94 325 GLY A O 1
ATOM 2667 N N . HIS A 1 326 ? -0.386 -37.344 -7.871 1 98.19 326 HIS A N 1
ATOM 2668 C CA . HIS A 1 326 ? -0.211 -36.688 -6.586 1 98.19 326 HIS A CA 1
ATOM 2669 C C . HIS A 1 326 ? 0.672 -35.438 -6.727 1 98.19 326 HIS A C 1
ATOM 2671 O O . HIS A 1 326 ? 1.839 -35.531 -7.113 1 98.19 326 HIS A O 1
ATOM 2677 N N . TYR A 1 327 ? 0.216 -34.281 -6.32 1 98.44 327 TYR A N 1
ATOM 2678 C CA . TYR A 1 327 ? 0.897 -33 -6.562 1 98.44 327 TYR A CA 1
ATOM 2679 C C . TYR A 1 327 ? 2.26 -32.969 -5.879 1 98.44 327 TYR A C 1
ATOM 2681 O O . TYR A 1 327 ? 3.236 -32.5 -6.449 1 98.44 327 TYR A O 1
ATOM 2689 N N . TYR A 1 328 ? 2.367 -33.438 -4.672 1 98.31 328 TYR A N 1
ATOM 2690 C CA . TYR A 1 328 ? 3.629 -33.375 -3.945 1 98.31 328 TYR A CA 1
ATOM 2691 C C . TYR A 1 328 ? 4.711 -34.188 -4.652 1 98.31 328 TYR A C 1
ATOM 2693 O O . TYR A 1 328 ? 5.836 -33.719 -4.824 1 98.31 328 TYR A O 1
ATOM 2701 N N . GLN A 1 329 ? 4.363 -35.406 -5.039 1 97.88 329 GLN A N 1
ATOM 2702 C CA . GLN A 1 329 ? 5.352 -36.188 -5.777 1 97.88 329 GLN A CA 1
ATOM 2703 C C . GLN A 1 329 ? 5.785 -35.469 -7.051 1 97.88 329 GLN A C 1
ATOM 2705 O O . GLN A 1 329 ? 6.98 -35.406 -7.355 1 97.88 329 GLN A O 1
ATOM 2710 N N . PHE A 1 330 ? 4.812 -35 -7.77 1 98.12 330 PHE A N 1
ATOM 2711 C CA . PHE A 1 330 ? 5.09 -34.312 -9.023 1 98.12 330 PHE A CA 1
ATOM 2712 C C . PHE A 1 330 ? 6.047 -33.156 -8.805 1 98.12 330 PHE A C 1
ATOM 2714 O O . PHE A 1 330 ? 7.082 -33.062 -9.461 1 98.12 330 PHE A O 1
ATOM 2721 N N . ASN A 1 331 ? 5.688 -32.281 -7.836 1 98.06 331 ASN A N 1
ATOM 2722 C CA . ASN A 1 331 ? 6.48 -31.078 -7.559 1 98.06 331 ASN A CA 1
ATOM 2723 C C . ASN A 1 331 ? 7.875 -31.438 -7.062 1 98.06 331 ASN A C 1
ATOM 2725 O O . ASN A 1 331 ? 8.859 -30.828 -7.48 1 98.06 331 ASN A O 1
ATOM 2729 N N . GLU A 1 332 ? 7.953 -32.406 -6.215 1 96.75 332 GLU A N 1
ATOM 2730 C CA . GLU A 1 332 ? 9.227 -32.781 -5.629 1 96.75 332 GLU A CA 1
ATOM 2731 C C . GLU A 1 332 ? 10.148 -33.406 -6.672 1 96.75 332 GLU A C 1
ATOM 2733 O O . GLU A 1 332 ? 11.336 -33.094 -6.734 1 96.75 332 GLU A O 1
ATOM 2738 N N . LYS A 1 333 ? 9.602 -34.281 -7.488 1 97.81 333 LYS A N 1
ATOM 2739 C CA . LYS A 1 333 ? 10.414 -35.031 -8.438 1 97.81 333 LYS A CA 1
ATOM 2740 C C . LYS A 1 333 ? 10.898 -34.156 -9.57 1 97.81 333 LYS A C 1
ATOM 2742 O O . LYS A 1 333 ? 12.039 -34.281 -10.023 1 97.81 333 LYS A O 1
ATOM 2747 N N . ILE A 1 334 ? 10.078 -33.281 -10.055 1 97.81 334 ILE A N 1
ATOM 2748 C CA . ILE A 1 334 ? 10.523 -32.375 -11.117 1 97.81 334 ILE A CA 1
ATOM 2749 C C . ILE A 1 334 ? 11.594 -31.438 -10.578 1 97.81 334 ILE A C 1
ATOM 2751 O O . ILE A 1 334 ? 12.547 -31.094 -11.289 1 97.81 334 ILE A O 1
ATOM 2755 N N . THR A 1 335 ? 11.406 -30.984 -9.32 1 97.56 335 THR A N 1
ATOM 2756 C CA . THR A 1 335 ? 12.391 -30.109 -8.688 1 97.56 335 THR A CA 1
ATOM 2757 C C . THR A 1 335 ? 13.727 -30.828 -8.516 1 97.56 335 THR A C 1
ATOM 2759 O O . THR A 1 335 ? 14.781 -30.266 -8.797 1 97.56 335 THR A O 1
ATOM 2762 N N . GLU A 1 336 ? 13.648 -32.094 -8.055 1 97.31 336 GLU A N 1
ATOM 2763 C CA . GLU A 1 336 ? 14.852 -32.875 -7.887 1 97.31 336 GLU A CA 1
ATOM 2764 C C . GLU A 1 336 ? 15.562 -33.125 -9.219 1 97.31 336 GLU A C 1
ATOM 2766 O O . GLU A 1 336 ? 16.781 -32.969 -9.312 1 97.31 336 GLU A O 1
ATOM 2771 N N . TRP A 1 337 ? 14.82 -33.469 -10.18 1 98.38 337 TRP A N 1
ATOM 2772 C CA . TRP A 1 337 ? 15.383 -33.656 -11.508 1 98.38 337 TRP A CA 1
ATOM 2773 C C . TRP A 1 337 ? 16.062 -32.375 -12 1 98.38 337 TRP A C 1
ATOM 2775 O O . TRP A 1 337 ? 17.188 -32.406 -12.516 1 98.38 337 TRP A O 1
ATOM 2785 N N . ALA A 1 338 ? 15.359 -31.25 -11.891 1 98.62 338 ALA A N 1
ATOM 2786 C CA . ALA A 1 338 ? 15.875 -29.969 -12.352 1 98.62 338 ALA A CA 1
ATOM 2787 C C . ALA A 1 338 ? 17.172 -29.625 -11.641 1 98.62 338 ALA A C 1
ATOM 2789 O O . ALA A 1 338 ? 18.109 -29.109 -12.266 1 98.62 338 ALA A O 1
ATOM 2790 N N . ARG A 1 339 ? 17.234 -29.844 -10.336 1 98.12 339 ARG A N 1
ATOM 2791 C CA . ARG A 1 339 ? 18.422 -29.562 -9.523 1 98.12 339 ARG A CA 1
ATOM 2792 C C . ARG A 1 339 ? 19.641 -30.297 -10.062 1 98.12 339 ARG A C 1
ATOM 2794 O O . ARG A 1 339 ? 20.75 -29.781 -10.023 1 98.12 339 ARG A O 1
ATOM 2801 N N . ASN A 1 340 ? 19.406 -31.438 -10.703 1 97.88 340 ASN A N 1
ATOM 2802 C CA . ASN A 1 340 ? 20.5 -32.312 -11.094 1 97.88 340 ASN A CA 1
ATOM 2803 C C . ASN A 1 340 ? 20.922 -32.062 -12.539 1 97.88 340 ASN A C 1
ATOM 2805 O O . ASN A 1 340 ? 21.875 -32.688 -13.023 1 97.88 340 ASN A O 1
ATOM 2809 N N . GLN A 1 341 ? 20.328 -31.156 -13.227 1 98.12 341 GLN A N 1
ATOM 2810 C CA . GLN A 1 341 ? 20.688 -30.875 -14.609 1 98.12 341 GLN A CA 1
ATOM 2811 C C . GLN A 1 341 ? 21.922 -29.984 -14.68 1 98.12 341 GLN A C 1
ATOM 2813 O O . GLN A 1 341 ? 22.016 -28.969 -14.008 1 98.12 341 GLN A O 1
ATOM 2818 N N . PRO A 1 342 ? 22.922 -30.391 -15.43 1 98.12 342 PRO A N 1
ATOM 2819 C CA . PRO A 1 342 ? 24.078 -29.516 -15.648 1 98.12 342 PRO A CA 1
ATOM 2820 C C . PRO A 1 342 ? 23.734 -28.297 -16.516 1 98.12 342 PRO A C 1
ATOM 2822 O O . PRO A 1 342 ? 22.859 -28.375 -17.375 1 98.12 342 PRO A O 1
ATOM 2825 N N . ARG A 1 343 ? 24.406 -27.25 -16.328 1 98.12 343 ARG A N 1
ATOM 2826 C CA . ARG A 1 343 ? 24.203 -26.062 -17.141 1 98.12 343 ARG A CA 1
ATOM 2827 C C . ARG A 1 343 ? 24.688 -26.281 -18.578 1 98.12 343 ARG A C 1
ATOM 2829 O O . ARG A 1 343 ? 24.172 -25.656 -19.5 1 98.12 343 ARG A O 1
ATOM 2836 N N . LYS A 1 344 ? 25.734 -27.188 -18.688 1 97.81 344 LYS A N 1
ATOM 2837 C CA . LYS A 1 344 ? 26.203 -27.469 -20.031 1 97.81 344 LYS A CA 1
ATOM 2838 C C . LYS A 1 344 ? 25.078 -28.016 -20.906 1 97.81 344 LYS A C 1
ATOM 2840 O O . LYS A 1 344 ? 24.5 -29.062 -20.609 1 97.81 344 LYS A O 1
ATOM 2845 N N . GLY A 1 345 ? 24.719 -27.312 -21.953 1 97.75 345 GLY A N 1
ATOM 2846 C CA . GLY A 1 345 ? 23.703 -27.734 -22.906 1 97.75 345 GLY A CA 1
ATOM 2847 C C . GLY A 1 345 ? 22.281 -27.547 -22.406 1 97.75 345 GLY A C 1
ATOM 2848 O O . GLY A 1 345 ? 21.328 -27.969 -23.062 1 97.75 345 GLY A O 1
ATOM 2849 N N . MET A 1 346 ? 22.109 -26.969 -21.234 1 97.94 346 MET A N 1
ATOM 2850 C CA . MET A 1 346 ? 20.828 -26.859 -20.562 1 97.94 346 MET A CA 1
ATOM 2851 C C . MET A 1 346 ? 19.828 -26.109 -21.438 1 97.94 346 MET A C 1
ATOM 2853 O O . MET A 1 346 ? 18.688 -26.562 -21.641 1 97.94 346 MET A O 1
ATOM 2857 N N . TRP A 1 347 ? 20.219 -24.938 -22 1 98.5 347 TRP A N 1
ATOM 2858 C CA . TRP A 1 347 ? 19.328 -24.125 -22.812 1 98.5 347 TRP A CA 1
ATOM 2859 C C . TRP A 1 347 ? 18.938 -24.844 -24.109 1 98.5 347 TRP A C 1
ATOM 2861 O O . TRP A 1 347 ? 17.781 -24.828 -24.516 1 98.5 347 TRP A O 1
ATOM 2871 N N . GLU A 1 348 ? 19.891 -25.484 -24.688 1 98.31 348 GLU A N 1
ATOM 2872 C CA . GLU A 1 348 ? 19.688 -26.203 -25.953 1 98.31 348 GLU A CA 1
ATOM 2873 C C . GLU A 1 348 ? 18.812 -27.438 -25.75 1 98.31 348 GLU A C 1
ATOM 2875 O O . GLU A 1 348 ? 17.984 -27.75 -26.594 1 98.31 348 GLU A O 1
ATOM 2880 N N . ARG A 1 349 ? 19.016 -28.141 -24.641 1 98.12 349 ARG A N 1
ATOM 2881 C CA . ARG A 1 349 ? 18.141 -29.266 -24.312 1 98.12 349 ARG A CA 1
ATOM 2882 C C . ARG A 1 349 ? 16.734 -28.781 -24.016 1 98.12 349 ARG A C 1
ATOM 2884 O O . ARG A 1 349 ? 15.758 -29.391 -24.453 1 98.12 349 ARG A O 1
ATOM 2891 N N . SER A 1 350 ? 16.609 -27.641 -23.328 1 98.5 350 SER A N 1
ATOM 2892 C CA . SER A 1 350 ? 15.32 -27.125 -22.906 1 98.5 350 SER A CA 1
ATOM 2893 C C . SER A 1 350 ? 14.531 -26.562 -24.078 1 98.5 350 SER A C 1
ATOM 2895 O O . SER A 1 350 ? 13.344 -26.266 -23.953 1 98.5 350 SER A O 1
ATOM 2897 N N . ALA A 1 351 ? 15.164 -26.391 -25.203 1 98.06 351 ALA A N 1
ATOM 2898 C CA . ALA A 1 351 ? 14.492 -25.859 -26.391 1 98.06 351 ALA A CA 1
ATOM 2899 C C . ALA A 1 351 ? 13.867 -26.984 -27.203 1 98.06 351 ALA A C 1
ATOM 2901 O O . ALA A 1 351 ? 13.203 -26.734 -28.219 1 98.06 351 ALA A O 1
ATOM 2902 N N . ARG A 1 352 ? 14.016 -28.234 -26.734 1 97.94 352 ARG A N 1
ATOM 2903 C CA . ARG A 1 352 ? 13.586 -29.391 -27.531 1 97.94 352 ARG A CA 1
ATOM 2904 C C . ARG A 1 352 ? 12.641 -30.281 -26.734 1 97.94 352 ARG A C 1
ATOM 2906 O O . ARG A 1 352 ? 12.727 -30.344 -25.5 1 97.94 352 ARG A O 1
ATOM 2913 N N . PHE A 1 353 ? 11.805 -30.891 -27.516 1 98 353 PHE A N 1
ATOM 2914 C CA . PHE A 1 353 ? 10.961 -31.922 -26.938 1 98 353 PHE A CA 1
ATOM 2915 C C . PHE A 1 353 ? 11.734 -33.219 -26.797 1 98 353 PHE A C 1
ATOM 2917 O O . PHE A 1 353 ? 12.352 -33.688 -27.75 1 98 353 PHE A O 1
ATOM 2924 N N . TYR A 1 354 ? 11.742 -33.781 -25.594 1 98.38 354 TYR A N 1
ATOM 2925 C CA . TYR A 1 354 ? 12.328 -35.094 -25.359 1 98.38 354 TYR A CA 1
ATOM 2926 C C . TYR A 1 354 ? 11.344 -36.219 -25.672 1 98.38 354 TYR A C 1
ATOM 2928 O O . TYR A 1 354 ? 10.297 -36.344 -25.031 1 98.38 354 TYR A O 1
ATOM 2936 N N . ILE A 1 355 ? 11.672 -37 -26.672 1 98.19 355 ILE A N 1
ATOM 2937 C CA . ILE A 1 355 ? 10.867 -38.156 -27.094 1 98.19 355 ILE A CA 1
ATOM 2938 C C . ILE A 1 355 ? 11.594 -39.438 -26.75 1 98.19 355 ILE A C 1
ATOM 2940 O O . ILE A 1 355 ? 12.375 -39.969 -27.562 1 98.19 355 ILE A O 1
ATOM 2944 N N . PRO A 1 356 ? 11.188 -40.031 -25.656 1 97.38 356 PRO A N 1
ATOM 2945 C CA . PRO A 1 356 ? 11.977 -41.125 -25.125 1 97.38 356 PRO A CA 1
ATOM 2946 C C . PRO A 1 356 ? 12.102 -42.281 -26.094 1 97.38 356 PRO A C 1
ATOM 2948 O O . PRO A 1 356 ? 13.188 -42.875 -26.25 1 97.38 356 PRO A O 1
ATOM 2951 N N . LYS A 1 357 ? 11.055 -42.688 -26.797 1 96.44 357 LYS A N 1
ATOM 2952 C CA . LYS A 1 357 ? 11.062 -43.844 -27.656 1 96.44 357 LYS A CA 1
ATOM 2953 C C . LYS A 1 357 ? 11.859 -43.594 -28.938 1 96.44 357 LYS A C 1
ATOM 2955 O O . LYS A 1 357 ? 12.227 -44.531 -29.641 1 96.44 357 LYS A O 1
ATOM 2960 N N . TYR A 1 358 ? 12.094 -42.375 -29.203 1 97.62 358 TYR A N 1
ATOM 2961 C CA . TYR A 1 358 ? 12.914 -42 -30.344 1 97.62 358 TYR A CA 1
ATOM 2962 C C . TYR A 1 358 ? 14.344 -41.688 -29.922 1 97.62 358 TYR A C 1
ATOM 2964 O O . TYR A 1 358 ? 15.305 -42.156 -30.531 1 97.62 358 TYR A O 1
ATOM 2972 N N . HIS A 1 359 ? 14.516 -40.938 -28.875 1 97.81 359 HIS A N 1
ATOM 2973 C CA . HIS A 1 359 ? 15.805 -40.406 -28.438 1 97.81 359 HIS A CA 1
ATOM 2974 C C . HIS A 1 359 ? 16.516 -41.375 -27.516 1 97.81 359 HIS A C 1
ATOM 2976 O O . HIS A 1 359 ? 17.719 -41.25 -27.281 1 97.81 359 HIS A O 1
ATOM 2982 N N . GLY A 1 360 ? 15.805 -42.281 -26.938 1 97 360 GLY A N 1
ATOM 2983 C CA . GLY A 1 360 ? 16.375 -43.156 -25.938 1 97 360 GLY A CA 1
ATOM 2984 C C . GLY A 1 360 ? 16.406 -42.562 -24.547 1 97 360 GLY A C 1
ATOM 2985 O O . GLY A 1 360 ? 15.477 -41.844 -24.141 1 97 360 GLY A O 1
ATOM 2986 N N . THR A 1 361 ? 17.469 -42.875 -23.844 1 97 361 THR A N 1
ATOM 2987 C CA . THR A 1 361 ? 17.594 -42.406 -22.484 1 97 361 THR A CA 1
ATOM 2988 C C . THR A 1 361 ? 17.875 -40.906 -22.453 1 97 361 THR A C 1
ATOM 2990 O O . THR A 1 361 ? 18.219 -40.312 -23.484 1 97 361 THR A O 1
ATOM 2993 N N . TRP A 1 362 ? 17.688 -40.344 -21.297 1 97.38 362 TRP A N 1
ATOM 2994 C CA . TRP A 1 362 ? 17.969 -38.938 -21.141 1 97.38 362 TRP A CA 1
ATOM 2995 C C . TRP A 1 362 ? 19.438 -38.625 -21.453 1 97.38 362 TRP A C 1
ATOM 2997 O O . TRP A 1 362 ? 19.75 -37.562 -22.016 1 97.38 362 TRP A O 1
ATOM 3007 N N . ASP A 1 363 ? 20.359 -39.531 -21.078 1 96.69 363 ASP A N 1
ATOM 3008 C CA . ASP A 1 363 ? 21.766 -39.375 -21.391 1 96.69 363 ASP A CA 1
ATOM 3009 C C . ASP A 1 363 ? 22 -39.375 -22.906 1 96.69 363 ASP A C 1
ATOM 3011 O O . ASP A 1 363 ? 22.797 -38.562 -23.406 1 96.69 363 ASP A O 1
ATOM 3015 N N . ASN A 1 364 ? 21.328 -40.25 -23.562 1 97.75 364 ASN A N 1
ATOM 3016 C CA . ASN A 1 364 ? 21.422 -40.281 -25.031 1 97.75 364 ASN A CA 1
ATOM 3017 C C . ASN A 1 364 ? 20.906 -39 -25.641 1 97.75 364 ASN A C 1
ATOM 3019 O O . ASN A 1 364 ? 21.516 -38.469 -26.578 1 97.75 364 ASN A O 1
ATOM 3023 N N . PHE A 1 365 ? 19.812 -38.625 -25.203 1 97.94 365 PHE A N 1
ATOM 3024 C CA . PHE A 1 365 ? 19.219 -37.375 -25.656 1 97.94 365 PHE A CA 1
ATOM 3025 C C . PHE A 1 365 ? 20.188 -36.219 -25.438 1 97.94 365 PHE A C 1
ATOM 3027 O O . PHE A 1 365 ? 20.375 -35.375 -26.328 1 97.94 365 PHE A O 1
ATOM 3034 N N . THR A 1 366 ? 20.812 -36.125 -24.25 1 97.75 366 THR A N 1
ATOM 3035 C CA . THR A 1 366 ? 21.781 -35.094 -23.891 1 97.75 366 THR A CA 1
ATOM 3036 C C . THR A 1 366 ? 22.938 -35.094 -24.891 1 97.75 366 THR A C 1
ATOM 3038 O O . THR A 1 366 ? 23.328 -34.031 -25.391 1 97.75 366 THR A O 1
ATOM 3041 N N . LYS A 1 367 ? 23.391 -36.25 -25.219 1 96.81 367 LYS A N 1
ATOM 3042 C CA . LYS A 1 367 ? 24.5 -36.344 -26.172 1 96.81 367 LYS A CA 1
ATOM 3043 C C . LYS A 1 367 ? 24.062 -35.969 -27.578 1 96.81 367 LYS A C 1
ATOM 3045 O O . LYS A 1 367 ? 24.812 -35.344 -28.312 1 96.81 367 LYS A O 1
ATOM 3050 N N . ALA A 1 368 ? 22.891 -36.406 -27.875 1 97.44 368 ALA A N 1
ATOM 3051 C CA . ALA A 1 368 ? 22.359 -36.062 -29.188 1 97.44 368 ALA A CA 1
ATOM 3052 C C . ALA A 1 368 ? 22.234 -34.562 -29.359 1 97.44 368 ALA A C 1
ATOM 3054 O O . ALA A 1 368 ? 22.547 -34.031 -30.422 1 97.44 368 ALA A O 1
ATOM 3055 N N . VAL A 1 369 ? 21.75 -33.906 -28.344 1 97.81 369 VAL A N 1
ATOM 3056 C CA . VAL A 1 369 ? 21.594 -32.438 -28.375 1 97.81 369 VAL A CA 1
ATOM 3057 C C . VAL A 1 369 ? 22.969 -31.781 -28.5 1 97.81 369 VAL A C 1
ATOM 3059 O O . VAL A 1 369 ? 23.141 -30.812 -29.234 1 97.81 369 VAL A O 1
ATOM 3062 N N . GLU A 1 370 ? 23.891 -32.281 -27.75 1 96.81 370 GLU A N 1
ATOM 3063 C CA . GLU A 1 370 ? 25.25 -31.734 -27.844 1 96.81 370 GLU A CA 1
ATOM 3064 C C . GLU A 1 370 ? 25.797 -31.828 -29.266 1 96.81 370 GLU A C 1
ATOM 3066 O O . GLU A 1 370 ? 26.438 -30.906 -29.75 1 96.81 370 GLU A O 1
ATOM 3071 N N . HIS A 1 371 ? 25.578 -32.938 -29.859 1 96.94 371 HIS A N 1
ATOM 3072 C CA . HIS A 1 371 ? 25.984 -33.125 -31.25 1 96.94 371 HIS A CA 1
ATOM 3073 C C . HIS A 1 371 ? 25.281 -32.125 -32.156 1 96.94 371 HIS A C 1
ATOM 3075 O O . HIS A 1 371 ? 25.922 -31.531 -33.031 1 96.94 371 HIS A O 1
ATOM 3081 N N . GLU A 1 372 ? 24.031 -31.969 -31.969 1 96.69 372 GLU A N 1
ATOM 3082 C CA . GLU A 1 372 ? 23.266 -31.031 -32.781 1 96.69 372 GLU A CA 1
ATOM 3083 C C . GLU A 1 372 ? 23.734 -29.594 -32.562 1 96.69 372 GLU A C 1
ATOM 3085 O O . GLU A 1 372 ? 23.719 -28.781 -33.469 1 96.69 372 GLU A O 1
ATOM 3090 N N . VAL A 1 373 ? 24.078 -29.281 -31.312 1 96.62 373 VAL A N 1
ATOM 3091 C CA . VAL A 1 373 ? 24.594 -27.938 -31.016 1 96.62 373 VAL A CA 1
ATOM 3092 C C . VAL A 1 373 ? 25.797 -27.641 -31.906 1 96.62 373 VAL A C 1
ATOM 3094 O O . VAL A 1 373 ? 25.859 -26.562 -32.531 1 96.62 373 VAL A O 1
ATOM 3097 N N . GLU A 1 374 ? 26.703 -28.578 -32.094 1 95.62 374 GLU A N 1
ATOM 3098 C CA . GLU A 1 374 ? 27.938 -28.391 -32.844 1 95.62 374 GLU A CA 1
ATOM 3099 C C . GLU A 1 374 ? 27.672 -28.359 -34.344 1 95.62 374 GLU A C 1
ATOM 3101 O O . GLU A 1 374 ? 28.281 -27.578 -35.062 1 95.62 374 GLU A O 1
ATOM 3106 N N . PHE A 1 375 ? 26.734 -29.156 -34.75 1 95.69 375 PHE A N 1
ATOM 3107 C CA . PHE A 1 375 ? 26.719 -29.391 -36.188 1 95.69 375 PHE A CA 1
ATOM 3108 C C . PHE A 1 375 ? 25.453 -28.812 -36.812 1 95.69 375 PHE A C 1
ATOM 3110 O O . PHE A 1 375 ? 25.344 -28.688 -38.031 1 95.69 375 PHE A O 1
ATOM 3117 N N . VAL A 1 376 ? 24.531 -28.422 -35.969 1 94.12 376 VAL A N 1
ATOM 3118 C CA . VAL A 1 376 ? 23.281 -27.875 -36.5 1 94.12 376 VAL A CA 1
ATOM 3119 C C . VAL A 1 376 ? 23.062 -26.469 -36 1 94.12 376 VAL A C 1
ATOM 3121 O O . VAL A 1 376 ? 22.922 -25.516 -36.781 1 94.12 376 VAL A O 1
ATOM 3124 N N . ASP A 1 377 ? 23.062 -26.266 -34.656 1 95.31 377 ASP A N 1
ATOM 3125 C CA . ASP A 1 377 ? 22.688 -25 -34.031 1 95.31 377 ASP A CA 1
ATOM 3126 C C . ASP A 1 377 ? 23.719 -23.922 -34.312 1 95.31 377 ASP A C 1
ATOM 3128 O O . ASP A 1 377 ? 23.375 -22.797 -34.688 1 95.31 377 ASP A O 1
ATOM 3132 N N . LYS A 1 378 ? 24.953 -24.25 -34.188 1 95.56 378 LYS A N 1
ATOM 3133 C CA . LYS A 1 378 ? 26.016 -23.281 -34.344 1 95.56 378 LYS A CA 1
ATOM 3134 C C . LYS A 1 378 ? 26.062 -22.766 -35.781 1 95.56 378 LYS A C 1
ATOM 3136 O O . LYS A 1 378 ? 26.078 -21.547 -36.031 1 95.56 378 LYS A O 1
ATOM 3141 N N . PRO A 1 379 ? 26.016 -23.594 -36.781 1 94.25 379 PRO A N 1
ATOM 3142 C CA . PRO A 1 379 ? 26.094 -23.125 -38.156 1 94.25 379 PRO A CA 1
ATOM 3143 C C . PRO A 1 379 ? 24.922 -22.234 -38.562 1 94.25 379 PRO A C 1
ATOM 3145 O O . PRO A 1 379 ? 25.047 -21.359 -39.406 1 94.25 379 PRO A O 1
ATOM 3148 N N . LYS A 1 380 ? 23.812 -22.328 -37.938 1 91.44 380 LYS A N 1
ATOM 3149 C CA . LYS A 1 380 ? 22.594 -21.609 -38.281 1 91.44 380 LYS A CA 1
ATOM 3150 C C . LYS A 1 380 ? 22.391 -20.391 -37.375 1 91.44 380 LYS A C 1
ATOM 3152 O O . LYS A 1 380 ? 21.484 -19.578 -37.625 1 91.44 380 LYS A O 1
ATOM 3157 N N . ASN A 1 381 ? 23.203 -20.234 -36.469 1 95.25 381 ASN A N 1
ATOM 3158 C CA . ASN A 1 381 ? 22.984 -19.25 -35.406 1 95.25 381 ASN A CA 1
ATOM 3159 C C . ASN A 1 381 ? 23.25 -17.828 -35.875 1 95.25 381 ASN A C 1
ATOM 3161 O O . ASN A 1 381 ? 24.234 -17.578 -36.594 1 95.25 381 ASN A O 1
ATOM 3165 N N . ASN A 1 382 ? 22.297 -16.938 -35.594 1 94.75 382 ASN 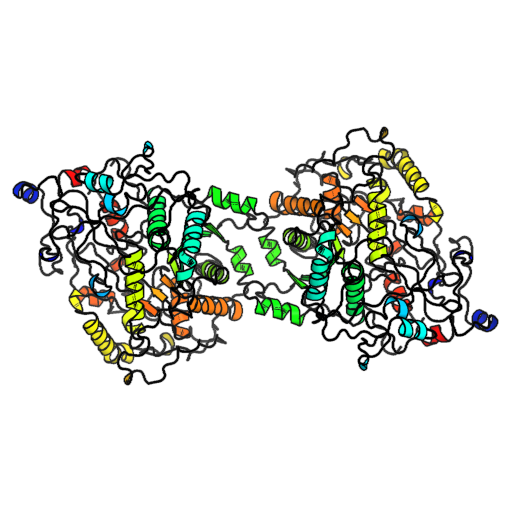A N 1
ATOM 3166 C CA . ASN A 1 382 ? 22.516 -15.492 -35.656 1 94.75 382 ASN A CA 1
ATOM 3167 C C . ASN A 1 382 ? 22.688 -14.898 -34.25 1 94.75 382 ASN A C 1
ATOM 3169 O O . ASN A 1 382 ? 21.703 -14.633 -33.562 1 94.75 382 ASN A O 1
ATOM 3173 N N . PRO A 1 383 ? 23.844 -14.578 -33.875 1 94.06 383 PRO A N 1
ATOM 3174 C CA . PRO A 1 383 ? 24.094 -14.156 -32.5 1 94.06 383 PRO A CA 1
ATOM 3175 C C . PRO A 1 383 ? 23.375 -12.859 -32.156 1 94.06 383 PRO A C 1
ATOM 3177 O O . PRO A 1 383 ? 23.094 -12.609 -30.969 1 94.06 383 PRO A O 1
ATOM 3180 N N . VAL A 1 384 ? 23.109 -12.039 -33.094 1 95 384 VAL A N 1
ATOM 3181 C CA . VAL A 1 384 ? 22.422 -10.781 -32.812 1 95 384 VAL A CA 1
ATOM 3182 C C . VAL A 1 384 ? 20.984 -11.062 -32.375 1 95 384 VAL A C 1
ATOM 3184 O O . VAL A 1 384 ? 20.5 -10.453 -31.422 1 95 384 VAL A O 1
ATOM 3187 N N . ASP A 1 385 ? 20.375 -12.031 -33.031 1 94.75 385 ASP A N 1
ATOM 3188 C CA . ASP A 1 385 ? 18.969 -12.32 -32.75 1 94.75 385 ASP A CA 1
ATOM 3189 C C . ASP A 1 385 ? 18.812 -13.289 -31.594 1 94.75 385 ASP A C 1
ATOM 3191 O O . ASP A 1 385 ? 17.922 -13.133 -30.75 1 94.75 385 ASP A O 1
ATOM 3195 N N . SER A 1 386 ? 19.766 -14.266 -31.547 1 95.94 386 SER A N 1
ATOM 3196 C CA . SER A 1 386 ? 19.547 -15.414 -30.672 1 95.94 386 SER A CA 1
ATOM 3197 C C . SER A 1 386 ? 20.516 -15.406 -29.484 1 95.94 386 SER A C 1
ATOM 3199 O O . SER A 1 386 ? 20.312 -16.125 -28.516 1 95.94 386 SER A O 1
ATOM 3201 N N . GLY A 1 387 ? 21.547 -14.602 -29.562 1 96.25 387 GLY A N 1
ATOM 3202 C CA . GLY A 1 387 ? 22.641 -14.758 -28.609 1 96.25 387 GLY A CA 1
ATOM 3203 C C . GLY A 1 387 ? 23.578 -15.898 -28.953 1 96.25 387 GLY A C 1
ATOM 3204 O O . GLY A 1 387 ? 23.453 -16.516 -30.016 1 96.25 387 GLY A O 1
ATOM 3205 N N . PRO A 1 388 ? 24.484 -16.141 -28.109 1 96.56 388 PRO A N 1
ATOM 3206 C CA . PRO A 1 388 ? 25.469 -17.188 -28.375 1 96.56 388 PRO A CA 1
ATOM 3207 C C . PRO A 1 388 ? 24.859 -18.594 -28.297 1 96.56 388 PRO A C 1
ATOM 3209 O O . PRO A 1 388 ? 23.938 -18.828 -27.5 1 96.56 388 PRO A O 1
ATOM 3212 N N . VAL A 1 389 ? 25.375 -19.453 -29.078 1 96.31 389 VAL A N 1
ATOM 3213 C CA . VAL A 1 389 ? 25.078 -20.875 -29.031 1 96.31 389 VAL A CA 1
ATOM 3214 C C . VAL A 1 389 ? 26.375 -21.688 -28.984 1 96.31 389 VAL A C 1
ATOM 3216 O O . VAL A 1 389 ? 27.234 -21.531 -29.859 1 96.31 389 VAL A O 1
ATOM 3219 N N . PRO A 1 390 ? 26.609 -22.469 -28.094 1 96.94 390 PRO A N 1
ATOM 3220 C CA . PRO A 1 390 ? 25.734 -22.719 -26.938 1 96.94 390 PRO A CA 1
ATOM 3221 C C . PRO A 1 390 ? 25.703 -21.547 -25.953 1 96.94 390 PRO A C 1
ATOM 3223 O O . PRO A 1 390 ? 26.625 -20.75 -25.906 1 96.94 390 PRO A O 1
ATOM 3226 N N . VAL A 1 391 ? 24.609 -21.438 -25.281 1 98 391 VAL A N 1
ATOM 3227 C CA . VAL A 1 391 ? 24.5 -20.453 -24.203 1 98 391 VAL A CA 1
ATOM 3228 C C . VAL A 1 391 ? 25.344 -20.906 -23.016 1 98 391 VAL A C 1
ATOM 3230 O O . VAL A 1 391 ? 25.172 -22.031 -22.516 1 98 391 VAL A O 1
ATOM 3233 N N . TRP A 1 392 ? 26.281 -20.203 -22.594 1 97.5 392 TRP A N 1
ATOM 3234 C CA . TRP A 1 392 ? 27.188 -20.516 -21.5 1 97.5 392 TRP A CA 1
ATOM 3235 C C . TRP A 1 392 ? 27.406 -19.312 -20.594 1 97.5 392 TRP A C 1
ATOM 3237 O O . TRP A 1 392 ? 28.344 -18.531 -20.812 1 97.5 392 TRP A O 1
ATOM 3247 N N . GLY A 1 393 ? 26.453 -19.172 -19.531 1 97.19 393 GLY A N 1
ATOM 3248 C CA . GLY A 1 393 ? 26.469 -18.016 -18.656 1 97.19 393 GLY A CA 1
ATOM 3249 C C . GLY A 1 393 ? 25.484 -16.938 -19.094 1 97.19 393 GLY A C 1
ATOM 3250 O O . GLY A 1 393 ? 24.609 -17.188 -19.906 1 97.19 393 GLY A O 1
ATOM 3251 N N . PRO A 1 394 ? 25.578 -15.734 -18.422 1 97.75 394 PRO A N 1
ATOM 3252 C CA . PRO A 1 394 ? 24.672 -14.641 -18.766 1 97.75 394 PRO A CA 1
ATOM 3253 C C . PRO A 1 394 ? 24.859 -14.148 -20.188 1 97.75 394 PRO A C 1
ATOM 3255 O O . PRO A 1 394 ? 26 -14.039 -20.672 1 97.75 394 PRO A O 1
ATOM 3258 N N . VAL A 1 395 ? 23.797 -13.969 -20.906 1 97.56 395 VAL A N 1
ATOM 3259 C CA . VAL A 1 395 ? 23.828 -13.367 -22.234 1 97.56 395 VAL A CA 1
ATOM 3260 C C . VAL A 1 395 ? 23.641 -11.852 -22.125 1 97.56 395 VAL A C 1
ATOM 3262 O O . VAL A 1 395 ? 22.5 -11.367 -22.031 1 97.56 395 VAL A O 1
ATOM 3265 N N . ARG A 1 396 ? 24.734 -11.195 -22.234 1 92.25 396 ARG A N 1
ATOM 3266 C CA . ARG A 1 396 ? 24.719 -9.758 -21.969 1 92.25 396 ARG A CA 1
ATOM 3267 C C . ARG A 1 396 ? 25.344 -8.969 -23.109 1 92.25 396 ARG A C 1
ATOM 3269 O O . ARG A 1 396 ? 25.312 -7.734 -23.094 1 92.25 396 ARG A O 1
ATOM 3276 N N . ASP A 1 397 ? 25.922 -9.742 -23.969 1 90.44 397 ASP A N 1
ATOM 3277 C CA . ASP A 1 397 ? 26.641 -9.086 -25.047 1 90.44 397 ASP A CA 1
ATOM 3278 C C . ASP A 1 397 ? 25.672 -8.602 -26.125 1 90.44 397 ASP A C 1
ATOM 3280 O O . ASP A 1 397 ? 25.734 -9.07 -27.266 1 90.44 397 ASP A O 1
ATOM 3284 N N . PHE A 1 398 ? 24.781 -7.836 -25.828 1 93.56 398 PHE A N 1
ATOM 3285 C CA . PHE A 1 398 ? 23.875 -7.137 -26.734 1 93.56 398 PHE A CA 1
ATOM 3286 C C . PHE A 1 398 ? 23.609 -5.719 -26.25 1 93.56 398 PHE A C 1
ATOM 3288 O O . PHE A 1 398 ? 23.672 -5.449 -25.047 1 93.56 398 PHE A O 1
ATOM 3295 N N . PRO A 1 399 ? 23.453 -4.871 -27.078 1 89.62 399 PRO A N 1
ATOM 3296 C CA . PRO A 1 399 ? 23.156 -3.5 -26.641 1 89.62 399 PRO A CA 1
ATOM 3297 C C . PRO A 1 399 ? 21.797 -3.371 -25.953 1 89.62 399 PRO A C 1
ATOM 3299 O O . PRO A 1 399 ? 20.812 -3.936 -26.438 1 89.62 399 PRO A O 1
ATOM 3302 N N . ASN A 1 400 ? 21.547 -2.764 -24.719 1 85.25 400 ASN A N 1
ATOM 3303 C CA . ASN A 1 400 ? 20.281 -2.75 -24.016 1 85.25 400 ASN A CA 1
ATOM 3304 C C . ASN A 1 400 ? 20.031 -1.404 -23.328 1 85.25 400 ASN A C 1
ATOM 3306 O O . ASN A 1 400 ? 18.984 -1.194 -22.719 1 85.25 400 ASN A O 1
ATOM 3310 N N . GLY A 1 401 ? 20.875 -0.467 -23.328 1 86.62 401 GLY A N 1
ATOM 3311 C CA . GLY A 1 401 ? 20.688 0.821 -22.688 1 86.62 401 GLY A CA 1
ATOM 3312 C C . GLY A 1 401 ? 20.812 0.759 -21.172 1 86.62 401 GLY A C 1
ATOM 3313 O O . GLY A 1 401 ? 20.406 1.683 -20.469 1 86.62 401 GLY A O 1
ATOM 3314 N N . GLY A 1 402 ? 21.188 -0.29 -20.578 1 92.75 402 GLY A N 1
ATOM 3315 C CA . GLY A 1 402 ? 21.359 -0.496 -19.141 1 92.75 402 GLY A CA 1
ATOM 3316 C C . GLY A 1 402 ? 20.609 -1.705 -18.625 1 92.75 402 GLY A C 1
ATOM 3317 O O . GLY A 1 402 ? 19.484 -1.972 -19.047 1 92.75 402 GLY A O 1
ATOM 3318 N N . MET A 1 403 ? 21.156 -2.506 -17.797 1 95.44 403 MET A N 1
ATOM 3319 C CA . MET A 1 403 ? 20.594 -3.693 -17.172 1 95.44 403 MET A CA 1
ATOM 3320 C C . MET A 1 403 ? 21.266 -3.977 -15.828 1 95.44 403 MET A C 1
ATOM 3322 O O . MET A 1 403 ? 22.375 -3.498 -15.578 1 95.44 403 MET A O 1
ATOM 3326 N N . LEU A 1 404 ? 20.625 -4.715 -14.992 1 96.69 404 LEU A N 1
ATOM 3327 C CA . LEU A 1 404 ? 21.234 -5.156 -13.734 1 96.69 404 LEU A CA 1
ATOM 3328 C C . LEU A 1 404 ? 22.438 -6.047 -14 1 96.69 404 LEU A C 1
ATOM 3330 O O . LEU A 1 404 ? 22.5 -6.75 -15.008 1 96.69 404 LEU A O 1
ATOM 3334 N N . ASP A 1 405 ? 23.359 -5.996 -13.062 1 95.69 405 ASP A N 1
ATOM 3335 C CA . ASP A 1 405 ? 24.453 -6.977 -13.109 1 95.69 405 ASP A CA 1
ATOM 3336 C C . ASP A 1 405 ? 23.938 -8.375 -12.75 1 95.69 405 ASP A C 1
ATOM 3338 O O . ASP A 1 405 ? 23.047 -8.516 -11.914 1 95.69 405 ASP A O 1
ATOM 3342 N N . PRO A 1 406 ? 24.438 -9.367 -13.461 1 95.31 406 PRO A N 1
ATOM 3343 C CA . PRO A 1 406 ? 24.062 -10.727 -13.062 1 95.31 406 PRO A CA 1
ATOM 3344 C C . PRO A 1 406 ? 24.422 -11.039 -11.609 1 95.31 406 PRO A C 1
ATOM 3346 O O . PRO A 1 406 ? 25.375 -10.461 -11.07 1 95.31 406 PRO A O 1
ATOM 3349 N N . PRO A 1 407 ? 23.656 -11.844 -11.023 1 95.5 407 PRO A N 1
ATOM 3350 C CA . PRO A 1 407 ? 23.984 -12.203 -9.641 1 95.5 407 PRO A CA 1
ATOM 3351 C C . PRO A 1 407 ? 25.266 -13.023 -9.547 1 95.5 407 PRO A C 1
ATOM 3353 O O . PRO A 1 407 ? 25.812 -13.461 -10.562 1 95.5 407 PRO A O 1
ATOM 3356 N N . GLU A 1 408 ? 25.672 -13.195 -8.383 1 92.44 408 GLU A N 1
ATOM 3357 C CA . GLU A 1 408 ? 26.906 -13.945 -8.141 1 92.44 408 GLU A CA 1
ATOM 3358 C C . GLU A 1 408 ? 26.719 -15.422 -8.477 1 92.44 408 GLU A C 1
ATOM 3360 O O . GLU A 1 408 ? 25.641 -15.977 -8.312 1 92.44 408 GLU A O 1
ATOM 3365 N N . GLY A 1 409 ? 27.719 -16.016 -8.977 1 92.88 409 GLY A N 1
ATOM 3366 C CA . GLY A 1 409 ? 27.75 -17.453 -9.141 1 92.88 409 GLY A CA 1
ATOM 3367 C C . GLY A 1 409 ? 27.172 -17.922 -10.469 1 92.88 409 GLY A C 1
ATOM 3368 O O . GLY A 1 409 ? 27.031 -19.125 -10.695 1 92.88 409 GLY A O 1
ATOM 3369 N N . VAL A 1 410 ? 26.891 -16.984 -11.391 1 96.31 410 VAL A N 1
ATOM 3370 C CA . VAL A 1 410 ? 26.203 -17.406 -12.609 1 96.31 410 VAL A CA 1
ATOM 3371 C C . VAL A 1 410 ? 27.172 -17.312 -13.797 1 96.31 410 VAL A C 1
ATOM 3373 O O . VAL A 1 410 ? 26.797 -17.625 -14.93 1 96.31 410 VAL A O 1
ATOM 3376 N N . THR A 1 411 ? 28.391 -16.875 -13.586 1 95.19 411 THR A N 1
ATOM 3377 C CA . THR A 1 411 ? 29.422 -16.828 -14.625 1 95.19 411 THR A CA 1
ATOM 3378 C C . THR A 1 411 ? 30.297 -18.078 -14.594 1 95.19 411 THR A C 1
ATOM 3380 O O . THR A 1 411 ? 30.828 -18.438 -13.547 1 95.19 411 THR A O 1
ATOM 3383 N N . PRO A 1 412 ? 30.422 -18.672 -15.75 1 95.5 412 PRO A N 1
ATOM 3384 C CA . PRO A 1 412 ? 31.219 -19.906 -15.766 1 95.5 412 PRO A CA 1
ATOM 3385 C C . PRO A 1 412 ? 32.688 -19.641 -15.477 1 95.5 412 PRO A C 1
ATOM 3387 O O . PRO A 1 412 ? 33.25 -18.641 -15.938 1 95.5 412 PRO A O 1
ATOM 3390 N N . LEU A 1 413 ? 33.344 -20.531 -14.805 1 94.5 413 LEU A N 1
ATOM 3391 C CA . LEU A 1 413 ? 34.75 -20.406 -14.461 1 94.5 413 LEU A CA 1
ATOM 3392 C C . LEU A 1 413 ? 35.625 -21.078 -15.508 1 94.5 413 LEU A C 1
ATOM 3394 O O . LEU A 1 413 ? 36.812 -20.781 -15.602 1 94.5 413 LEU A O 1
ATOM 3398 N N . ILE A 1 414 ? 35.094 -22.062 -16.219 1 96.31 414 ILE A N 1
ATOM 3399 C CA . ILE A 1 414 ? 35.812 -22.75 -17.281 1 96.31 414 ILE A CA 1
ATOM 3400 C C . ILE A 1 414 ? 35 -22.672 -18.578 1 96.31 414 ILE A C 1
ATOM 3402 O O . ILE A 1 414 ? 33.844 -22.281 -18.562 1 96.31 414 ILE A O 1
ATOM 3406 N N . SER A 1 415 ? 35.656 -23.016 -19.656 1 95.94 415 SER A N 1
ATOM 3407 C CA . SER A 1 415 ? 34.969 -22.938 -20.953 1 95.94 415 SER A CA 1
ATOM 3408 C C . SER A 1 415 ? 33.938 -24.047 -21.125 1 95.94 415 SER A C 1
ATOM 3410 O O . SER A 1 415 ? 34 -25.062 -20.422 1 95.94 415 SER A O 1
ATOM 3412 N N . TYR A 1 416 ? 33.031 -23.859 -22 1 96.31 416 TYR A N 1
ATOM 3413 C CA . TYR A 1 416 ? 31.938 -24.812 -22.297 1 96.31 416 TYR A CA 1
ATOM 3414 C C . TYR A 1 416 ? 32.5 -26.188 -22.609 1 96.31 416 TYR A C 1
ATOM 3416 O O . TYR A 1 416 ? 32.031 -27.203 -22.094 1 96.31 416 TYR A O 1
ATOM 3424 N N . ASP A 1 417 ? 33.594 -26.266 -23.469 1 95.31 417 ASP A N 1
ATOM 3425 C CA . ASP A 1 417 ? 34.125 -27.516 -23.953 1 95.31 417 ASP A CA 1
ATOM 3426 C C . ASP A 1 417 ? 34.844 -28.281 -22.844 1 95.31 417 ASP A C 1
ATOM 3428 O O . ASP A 1 417 ? 34.938 -29.516 -22.875 1 95.31 417 ASP A O 1
ATOM 3432 N N . LYS A 1 418 ? 35.25 -27.5 -21.906 1 96.88 418 LYS A N 1
ATOM 3433 C CA . LYS A 1 418 ? 36.031 -28.109 -20.828 1 96.88 418 LYS A CA 1
ATOM 3434 C C . LYS A 1 418 ? 35.125 -28.672 -19.734 1 96.88 418 LYS A C 1
ATOM 3436 O O . LYS A 1 418 ? 35.562 -29.516 -18.953 1 96.88 418 LYS A O 1
ATOM 3441 N N . ASP A 1 419 ? 33.938 -28.203 -19.672 1 97.25 419 ASP A N 1
ATOM 3442 C CA . ASP A 1 419 ? 33.031 -28.703 -18.641 1 97.25 419 ASP A CA 1
ATOM 3443 C C . ASP A 1 419 ? 32.5 -30.094 -19 1 97.25 419 ASP A C 1
ATOM 3445 O O . ASP A 1 419 ? 32.188 -30.375 -20.156 1 97.25 419 ASP A O 1
ATOM 3449 N N . ASP A 1 420 ? 32.531 -30.984 -18.078 1 96.31 420 ASP A N 1
ATOM 3450 C CA . ASP A 1 420 ? 32.062 -32.344 -18.266 1 96.31 420 ASP A CA 1
ATOM 3451 C C . ASP A 1 420 ? 30.75 -32.594 -17.531 1 96.31 420 ASP A C 1
ATOM 3453 O O . ASP A 1 420 ? 30.641 -33.5 -16.703 1 96.31 420 ASP A O 1
ATOM 3457 N N . TYR A 1 421 ? 29.766 -31.688 -17.828 1 97.31 421 TYR A N 1
ATOM 3458 C CA . TYR A 1 421 ? 28.422 -31.766 -17.266 1 97.31 421 TYR A CA 1
ATOM 3459 C C . TYR A 1 421 ? 28.469 -31.719 -15.742 1 97.31 421 TYR A C 1
ATOM 3461 O O . TYR A 1 421 ? 27.812 -32.531 -15.078 1 97.31 421 TYR A O 1
ATOM 3469 N N . GLN A 1 422 ? 29.281 -30.75 -15.258 1 97 422 GLN A N 1
ATOM 3470 C CA . GLN A 1 422 ? 29.453 -30.656 -13.812 1 97 422 GLN A CA 1
ATOM 3471 C C . GLN A 1 422 ? 28.875 -29.344 -13.273 1 97 422 GLN A C 1
ATOM 3473 O O . GLN A 1 422 ? 28.234 -29.344 -12.219 1 97 422 GLN A O 1
ATOM 3478 N N . TRP A 1 423 ? 29.094 -28.312 -13.977 1 97.81 423 TRP A N 1
ATOM 3479 C CA . TRP A 1 423 ? 28.641 -27.016 -13.492 1 97.81 423 TRP A CA 1
ATOM 3480 C C . TRP A 1 423 ? 27.125 -26.953 -13.43 1 97.81 423 TRP A C 1
ATOM 3482 O O . TRP A 1 423 ? 26.438 -27.281 -14.398 1 97.81 423 TRP A O 1
ATOM 3492 N N . GLY A 1 424 ? 26.562 -26.578 -12.305 1 96.94 424 GLY A N 1
ATOM 3493 C CA . GLY A 1 424 ? 25.141 -26.406 -12.125 1 96.94 424 GLY A CA 1
ATOM 3494 C C . GLY A 1 424 ? 24.453 -27.609 -11.508 1 96.94 424 GLY A C 1
ATOM 3495 O O . GLY A 1 424 ? 23.266 -27.562 -11.164 1 96.94 424 GLY A O 1
ATOM 3496 N N . VAL A 1 425 ? 25.141 -28.75 -11.477 1 97.81 425 VAL A N 1
ATOM 3497 C CA . VAL A 1 425 ? 24.578 -29.922 -10.797 1 97.81 425 VAL A CA 1
ATOM 3498 C C . VAL A 1 425 ? 24.438 -29.641 -9.305 1 97.81 425 VAL A C 1
ATOM 3500 O O . VAL A 1 425 ? 25.312 -29.016 -8.695 1 97.81 425 VAL A O 1
ATOM 3503 N N . ASP A 1 426 ? 23.281 -29.984 -8.703 1 97.25 426 ASP A N 1
ATOM 3504 C CA . ASP A 1 426 ? 22.922 -29.734 -7.312 1 97.25 426 ASP A CA 1
ATOM 3505 C C . ASP A 1 426 ? 22.656 -28.25 -7.07 1 97.25 426 ASP A C 1
ATOM 3507 O O . ASP A 1 426 ? 22.984 -27.719 -6.008 1 97.25 426 ASP A O 1
ATOM 3511 N N . GLU A 1 427 ? 22.297 -27.562 -8.125 1 97.31 427 GLU A N 1
ATOM 3512 C CA . GLU A 1 427 ? 21.859 -26.172 -8.07 1 97.31 427 GLU A CA 1
ATOM 3513 C C . GLU A 1 427 ? 20.359 -26.047 -8.383 1 97.31 427 GLU A C 1
ATOM 3515 O O . GLU A 1 427 ? 19.891 -26.578 -9.391 1 97.31 427 GLU A O 1
ATOM 3520 N N . GLU A 1 428 ? 19.625 -25.375 -7.508 1 97.69 428 GLU A N 1
ATOM 3521 C CA . GLU A 1 428 ? 18.188 -25.203 -7.75 1 97.69 428 GLU A CA 1
ATOM 3522 C C . GLU A 1 428 ? 17.938 -24.438 -9.039 1 97.69 428 GLU A C 1
ATOM 3524 O O . GLU A 1 428 ? 18.625 -23.453 -9.336 1 97.69 428 GLU A O 1
ATOM 3529 N N . ALA A 1 429 ? 17.031 -24.953 -9.812 1 98.62 429 ALA A N 1
ATOM 3530 C CA . ALA A 1 429 ? 16.641 -24.203 -11.008 1 98.62 429 ALA A CA 1
ATOM 3531 C C . ALA A 1 429 ? 15.898 -22.922 -10.641 1 98.62 429 ALA A C 1
ATOM 3533 O O . ALA A 1 429 ? 15.109 -22.906 -9.695 1 98.62 429 ALA A O 1
ATOM 3534 N N . ASP A 1 430 ? 16.172 -21.891 -11.359 1 98.75 430 ASP A N 1
ATOM 3535 C CA . ASP A 1 430 ? 15.484 -20.625 -11.133 1 98.75 430 ASP A CA 1
ATOM 3536 C C . ASP A 1 430 ? 14.133 -20.609 -11.836 1 98.75 430 ASP A C 1
ATOM 3538 O O . ASP A 1 430 ? 13.211 -19.922 -11.398 1 98.75 430 ASP A O 1
ATOM 3542 N N . ILE A 1 431 ? 14.055 -21.328 -12.953 1 98.88 431 ILE A N 1
ATOM 3543 C CA . ILE A 1 431 ? 12.766 -21.453 -13.625 1 98.88 431 ILE A CA 1
ATOM 3544 C C . ILE A 1 431 ? 12.617 -22.875 -14.172 1 98.88 431 ILE A C 1
ATOM 3546 O O . ILE A 1 431 ? 13.57 -23.438 -14.719 1 98.88 431 ILE A O 1
ATOM 3550 N N . ILE A 1 432 ? 11.531 -23.484 -13.883 1 98.88 432 ILE A N 1
ATOM 3551 C CA . ILE A 1 432 ? 11.117 -24.766 -14.453 1 98.88 432 ILE A CA 1
ATOM 3552 C C . ILE A 1 432 ? 9.836 -24.578 -15.258 1 98.88 432 ILE A C 1
ATOM 3554 O O . ILE A 1 432 ? 8.797 -24.203 -14.719 1 98.88 432 ILE A O 1
ATOM 3558 N N . THR A 1 433 ? 9.938 -24.812 -16.562 1 98.75 433 THR A N 1
ATOM 3559 C CA . THR A 1 433 ? 8.766 -24.703 -17.422 1 98.75 433 THR A CA 1
ATOM 3560 C C . THR A 1 433 ? 8.219 -26.078 -17.781 1 98.75 433 THR A C 1
ATOM 3562 O O . THR A 1 433 ? 8.859 -27.094 -17.5 1 98.75 433 THR A O 1
ATOM 3565 N N . PHE A 1 434 ? 7.031 -26.094 -18.375 1 98.38 434 PHE A N 1
ATOM 3566 C CA . PHE A 1 434 ? 6.383 -27.359 -18.656 1 98.38 434 PHE A CA 1
ATOM 3567 C C . PHE A 1 434 ? 6.195 -27.547 -20.172 1 98.38 434 PHE A C 1
ATOM 3569 O O . PHE A 1 434 ? 5.543 -28.484 -20.609 1 98.38 434 PHE A O 1
ATOM 3576 N N . ASN A 1 435 ? 6.652 -26.562 -20.922 1 97.88 435 ASN A N 1
ATOM 3577 C CA . ASN A 1 435 ? 6.941 -26.609 -22.359 1 97.88 435 ASN A CA 1
ATOM 3578 C C . ASN A 1 435 ? 8.367 -26.141 -22.656 1 97.88 435 ASN A C 1
ATOM 3580 O O . ASN A 1 435 ? 9 -25.5 -21.812 1 97.88 435 ASN A O 1
ATOM 3584 N N . PRO A 1 436 ? 8.859 -26.469 -23.812 1 98.12 436 PRO A N 1
ATOM 3585 C CA . PRO A 1 436 ? 10.234 -26.078 -24.141 1 98.12 436 PRO A CA 1
ATOM 3586 C C . PRO A 1 436 ? 10.445 -24.562 -24.109 1 98.12 436 PRO A C 1
ATOM 3588 O O . PRO A 1 436 ? 9.516 -23.797 -24.391 1 98.12 436 PRO A O 1
ATOM 3591 N N . ILE A 1 437 ? 11.641 -24.188 -23.734 1 98.69 437 ILE A N 1
ATOM 3592 C CA . ILE A 1 437 ? 12.086 -22.812 -23.781 1 98.69 437 ILE A CA 1
ATOM 3593 C C . ILE A 1 437 ? 12.758 -22.516 -25.125 1 98.69 437 ILE A C 1
ATOM 3595 O O . ILE A 1 437 ? 13.945 -22.812 -25.312 1 98.69 437 ILE A O 1
ATOM 3599 N N . PHE A 1 438 ? 12.07 -21.906 -26.062 1 97.81 438 PHE A N 1
ATOM 3600 C CA . PHE A 1 438 ? 12.555 -21.781 -27.438 1 97.81 438 PHE A CA 1
ATOM 3601 C C . PHE A 1 438 ? 12.977 -20.344 -27.719 1 97.81 438 PHE A C 1
ATOM 3603 O O . PHE A 1 438 ? 12.75 -19.453 -26.906 1 97.81 438 PHE A O 1
ATOM 3610 N N . ASP A 1 439 ? 13.672 -20.172 -28.797 1 97.56 439 ASP A N 1
ATOM 3611 C CA . ASP A 1 439 ? 14.039 -18.859 -29.312 1 97.56 439 ASP A CA 1
ATOM 3612 C C . ASP A 1 439 ? 12.953 -18.312 -30.234 1 97.56 439 ASP A C 1
ATOM 3614 O O . ASP A 1 439 ? 12.773 -18.781 -31.359 1 97.56 439 ASP A O 1
ATOM 3618 N N . PRO A 1 440 ? 12.266 -17.312 -29.75 1 96.88 440 PRO A N 1
ATOM 3619 C CA . PRO A 1 440 ? 11.141 -16.812 -30.547 1 96.88 440 PRO A CA 1
ATOM 3620 C C . PRO A 1 440 ? 11.594 -16.156 -31.844 1 96.88 440 PRO A C 1
ATOM 3622 O O . PRO A 1 440 ? 10.805 -16.047 -32.781 1 96.88 440 PRO A O 1
ATOM 3625 N N . SER A 1 441 ? 12.859 -15.719 -31.938 1 95 441 SER A N 1
ATOM 3626 C CA . SER A 1 441 ? 13.352 -15.078 -33.156 1 95 441 SER A CA 1
ATOM 3627 C C . SER A 1 441 ? 13.43 -16.062 -34.312 1 95 441 SER A C 1
ATOM 3629 O O . SER A 1 441 ? 13.492 -15.672 -35.469 1 95 441 SER A O 1
ATOM 3631 N N . GLN A 1 442 ? 13.438 -17.328 -33.969 1 93.25 442 GLN A N 1
ATOM 3632 C CA . GLN A 1 442 ? 13.523 -18.375 -34.969 1 93.25 442 GLN A CA 1
ATOM 3633 C C . GLN A 1 442 ? 12.141 -18.938 -35.312 1 93.25 442 GLN A C 1
ATOM 3635 O O . GLN A 1 442 ? 12.031 -20 -35.906 1 93.25 442 GLN A O 1
ATOM 3640 N N . THR A 1 443 ? 11.148 -18.297 -34.812 1 95.31 443 THR A N 1
ATOM 3641 C CA . THR A 1 443 ? 9.773 -18.75 -35.031 1 95.31 443 THR A CA 1
ATOM 3642 C C . THR A 1 443 ? 8.875 -17.594 -35.469 1 95.31 443 THR A C 1
ATOM 3644 O O . THR A 1 443 ? 9.312 -16.453 -35.5 1 95.31 443 THR A O 1
ATOM 3647 N N . ASN A 1 444 ? 7.66 -17.938 -35.844 1 95.75 444 ASN A N 1
ATOM 3648 C CA . ASN A 1 444 ? 6.648 -16.938 -36.188 1 95.75 444 ASN A CA 1
ATOM 3649 C C . ASN A 1 444 ? 5.645 -16.766 -35.031 1 95.75 444 ASN A C 1
ATOM 3651 O O . ASN A 1 444 ? 4.461 -16.516 -35.281 1 95.75 444 ASN A O 1
ATOM 3655 N N . TRP A 1 445 ? 6.137 -17.094 -33.812 1 95.81 445 TRP A N 1
ATOM 3656 C CA . TRP A 1 445 ? 5.289 -16.859 -32.656 1 95.81 445 TRP A CA 1
ATOM 3657 C C . TRP A 1 445 ? 4.805 -15.414 -32.625 1 95.81 445 TRP A C 1
ATOM 3659 O O . TRP A 1 445 ? 5.609 -14.477 -32.688 1 95.81 445 TRP A O 1
ATOM 3669 N N . VAL A 1 446 ? 3.58 -15.117 -32.5 1 94.12 446 VAL A N 1
ATOM 3670 C CA . VAL A 1 446 ? 2.908 -13.859 -32.781 1 94.12 446 VAL A CA 1
ATOM 3671 C C . VAL A 1 446 ? 3.373 -12.773 -31.828 1 94.12 446 VAL A C 1
ATOM 3673 O O . VAL A 1 446 ? 3.432 -11.594 -32.188 1 94.12 446 VAL A O 1
ATOM 3676 N N . PHE A 1 447 ? 3.801 -13.086 -30.594 1 95.38 447 PHE A N 1
ATOM 3677 C CA . PHE A 1 447 ? 4.121 -12.078 -29.594 1 95.38 447 PHE A CA 1
ATOM 3678 C C . PHE A 1 447 ? 5.629 -11.859 -29.5 1 95.38 447 PHE A C 1
ATOM 3680 O O . PHE A 1 447 ? 6.117 -11.227 -28.562 1 95.38 447 PHE A O 1
ATOM 3687 N N . SER A 1 448 ? 6.352 -12.352 -30.5 1 95.88 448 SER A N 1
ATOM 3688 C CA . SER A 1 448 ? 7.812 -12.367 -30.469 1 95.88 448 SER A CA 1
ATOM 3689 C C . SER A 1 448 ? 8.383 -10.961 -30.359 1 95.88 448 SER A C 1
ATOM 3691 O O . SER A 1 448 ? 9.508 -10.766 -29.891 1 95.88 448 SER A O 1
ATOM 3693 N N . TRP A 1 449 ? 7.566 -9.93 -30.688 1 95.69 449 TRP A N 1
ATOM 3694 C CA . TRP A 1 449 ? 8.094 -8.57 -30.703 1 95.69 449 TRP A CA 1
ATOM 3695 C C . TRP A 1 449 ? 7.539 -7.762 -29.531 1 95.69 449 TRP A C 1
ATOM 3697 O O . TRP A 1 449 ? 7.816 -6.566 -29.422 1 95.69 449 TRP A O 1
ATOM 3707 N N . ASP A 1 450 ? 6.785 -8.359 -28.703 1 96.06 450 ASP A N 1
ATOM 3708 C CA . ASP A 1 450 ? 6.277 -7.648 -27.531 1 96.06 450 ASP A CA 1
ATOM 3709 C C . ASP A 1 450 ? 7.371 -7.457 -26.484 1 96.06 450 ASP A C 1
ATOM 3711 O O . ASP A 1 450 ? 7.379 -8.141 -25.453 1 96.06 450 ASP A O 1
ATOM 3715 N N . ILE A 1 451 ? 8.258 -6.547 -26.781 1 96.25 451 ILE A N 1
ATOM 3716 C CA . ILE A 1 451 ? 9.43 -6.176 -26 1 96.25 451 ILE A CA 1
ATOM 3717 C C . ILE A 1 451 ? 9.359 -4.691 -25.641 1 96.25 451 ILE A C 1
ATOM 3719 O O . ILE A 1 451 ? 9.211 -3.84 -26.516 1 96.25 451 ILE A O 1
ATOM 3723 N N . THR A 1 452 ? 9.438 -4.426 -24.344 1 95.5 452 THR A N 1
ATOM 3724 C CA . THR A 1 452 ? 9.289 -3.047 -23.891 1 95.5 452 THR A CA 1
ATOM 3725 C C . THR A 1 452 ? 10.477 -2.629 -23.031 1 95.5 452 THR A C 1
ATOM 3727 O O . THR A 1 452 ? 10.961 -3.408 -22.203 1 95.5 452 THR A O 1
ATOM 3730 N N . GLY A 1 453 ? 10.922 -1.37 -23.188 1 95.12 453 GLY A N 1
ATOM 3731 C CA . GLY A 1 453 ? 11.914 -0.767 -22.312 1 95.12 453 GLY A CA 1
ATOM 3732 C C . GLY A 1 453 ? 13.328 -0.883 -22.844 1 95.12 453 GLY A C 1
ATOM 3733 O O . GLY A 1 453 ? 14.234 -0.188 -22.375 1 95.12 453 GLY A O 1
ATOM 3734 N N . TYR A 1 454 ? 13.523 -1.833 -23.812 1 95.44 454 TYR A N 1
ATOM 3735 C CA . TYR A 1 454 ? 14.797 -1.906 -24.531 1 95.44 454 TYR A CA 1
ATOM 3736 C C . TYR A 1 454 ? 14.844 -0.899 -25.672 1 95.44 454 TYR A C 1
ATOM 3738 O O . TYR A 1 454 ? 13.844 -0.686 -26.359 1 95.44 454 TYR A O 1
ATOM 3746 N N . ARG A 1 455 ? 15.961 -0.284 -25.844 1 93.12 455 ARG A N 1
ATOM 3747 C CA . ARG A 1 455 ? 16.094 0.823 -26.781 1 93.12 455 ARG A CA 1
ATOM 3748 C C . ARG A 1 455 ? 15.734 0.387 -28.203 1 93.12 455 ARG A C 1
ATOM 3750 O O . ARG A 1 455 ? 16.281 -0.584 -28.719 1 93.12 455 ARG A O 1
ATOM 3757 N N . ARG A 1 456 ? 14.914 1.166 -28.906 1 93.62 456 ARG A N 1
ATOM 3758 C CA . ARG A 1 456 ? 14.391 0.8 -30.219 1 93.62 456 ARG A CA 1
ATOM 3759 C C . ARG A 1 456 ? 15.398 1.119 -31.328 1 93.62 456 ARG A C 1
ATOM 3761 O O . ARG A 1 456 ? 15.273 0.634 -32.438 1 93.62 456 ARG A O 1
ATOM 3768 N N . ASP A 1 457 ? 16.281 2.031 -31.047 1 94.44 457 ASP A N 1
ATOM 3769 C CA . ASP A 1 457 ? 17.312 2.365 -32.031 1 94.44 457 ASP A CA 1
ATOM 3770 C C . ASP A 1 457 ? 18.391 1.285 -32.062 1 94.44 457 ASP A C 1
ATOM 3772 O O . ASP A 1 457 ? 19.312 1.348 -32.906 1 94.44 457 ASP A O 1
ATOM 3776 N N . LEU A 1 458 ? 18.297 0.23 -31.203 1 93.81 458 LEU A N 1
ATOM 3777 C CA . LEU A 1 458 ? 19.141 -0.959 -31.188 1 93.81 458 LEU A CA 1
ATOM 3778 C C . LEU A 1 458 ? 18.344 -2.201 -31.562 1 93.81 458 LEU A C 1
ATOM 3780 O O . LEU A 1 458 ? 17.109 -2.188 -31.531 1 93.81 458 LEU A O 1
ATOM 3784 N N . PRO A 1 459 ? 19.031 -3.289 -32.031 1 94.38 459 PRO A N 1
ATOM 3785 C CA . PRO A 1 459 ? 18.297 -4.535 -32.25 1 94.38 459 PRO A CA 1
ATOM 3786 C C . PRO A 1 459 ? 17.609 -5.066 -31.016 1 94.38 459 PRO A C 1
ATOM 3788 O O . PRO A 1 459 ? 18.078 -4.82 -29.891 1 94.38 459 PRO A O 1
ATOM 3791 N N . PRO A 1 460 ? 16.469 -5.766 -31.203 1 95.44 460 PRO A N 1
ATOM 3792 C CA . PRO A 1 460 ? 15.891 -6.426 -30.031 1 95.44 460 PRO A CA 1
ATOM 3793 C C . PRO A 1 460 ? 16.859 -7.375 -29.328 1 95.44 460 PRO A C 1
ATOM 3795 O O . PRO A 1 460 ? 17.672 -8.023 -30 1 95.44 460 PRO A O 1
ATOM 3798 N N . PRO A 1 461 ? 16.766 -7.496 -28.062 1 96.88 461 PRO A N 1
ATOM 3799 C CA . PRO A 1 461 ? 17.672 -8.398 -27.344 1 96.88 461 PRO A CA 1
ATOM 3800 C C . PRO A 1 461 ? 17.391 -9.875 -27.641 1 96.88 461 PRO A C 1
ATOM 3802 O O . PRO A 1 461 ? 16.266 -10.227 -28 1 96.88 461 PRO A O 1
ATOM 3805 N N . PRO A 1 462 ? 18.469 -10.75 -27.516 1 97.56 462 PRO A N 1
ATOM 3806 C CA . PRO A 1 462 ? 18.188 -12.188 -27.516 1 97.56 462 PRO A CA 1
ATOM 3807 C C . PRO A 1 462 ? 17.156 -12.586 -26.453 1 97.56 462 PRO A C 1
ATOM 3809 O O . PRO A 1 462 ? 17.156 -12.039 -25.344 1 97.56 462 PRO A O 1
ATOM 3812 N N . ARG A 1 463 ? 16.25 -13.477 -26.797 1 97.81 463 ARG A N 1
ATOM 3813 C CA . ARG A 1 463 ? 15.133 -13.805 -25.922 1 97.81 463 ARG A CA 1
ATOM 3814 C C . ARG A 1 463 ? 14.844 -15.297 -25.922 1 97.81 463 ARG A C 1
ATOM 3816 O O . ARG A 1 463 ? 15.305 -16.016 -26.828 1 97.81 463 ARG A O 1
ATOM 3823 N N . ARG A 1 464 ? 14.172 -15.742 -24.969 1 98.62 464 ARG A N 1
ATOM 3824 C CA . ARG A 1 464 ? 13.633 -17.094 -24.844 1 98.62 464 ARG A CA 1
ATOM 3825 C C . ARG A 1 464 ? 12.195 -17.078 -24.344 1 98.62 464 ARG A C 1
ATOM 3827 O O . ARG A 1 464 ? 11.797 -16.141 -23.641 1 98.62 464 ARG A O 1
ATOM 3834 N N . CYS A 1 465 ? 11.5 -18.094 -24.719 1 98.19 465 CYS A N 1
ATOM 3835 C CA . CYS A 1 465 ? 10.07 -18.125 -24.453 1 98.19 465 CYS A CA 1
ATOM 3836 C C . CYS A 1 465 ? 9.594 -19.547 -24.156 1 98.19 465 CYS A C 1
ATOM 3838 O O . CYS A 1 465 ? 10.141 -20.516 -24.688 1 98.19 465 CYS A O 1
ATOM 3840 N N . ALA A 1 466 ? 8.672 -19.656 -23.266 1 97.75 466 ALA A N 1
ATOM 3841 C CA . ALA A 1 466 ? 7.93 -20.891 -23.047 1 97.75 466 ALA A CA 1
ATOM 3842 C C . ALA A 1 466 ? 6.422 -20.641 -23.078 1 97.75 466 ALA A C 1
ATOM 3844 O O . ALA A 1 466 ? 5.898 -19.844 -22.312 1 97.75 466 ALA A O 1
ATOM 3845 N N . ILE A 1 467 ? 5.758 -21.391 -23.969 1 96.19 467 ILE A N 1
ATOM 3846 C CA . ILE A 1 467 ? 4.316 -21.219 -24.125 1 96.19 467 ILE A CA 1
ATOM 3847 C C . ILE A 1 467 ? 3.611 -21.703 -22.844 1 96.19 467 ILE A C 1
ATOM 3849 O O . ILE A 1 467 ? 3.951 -22.75 -22.297 1 96.19 467 ILE A O 1
ATOM 3853 N N . VAL A 1 468 ? 2.631 -20.891 -22.328 1 93.94 468 VAL A N 1
ATOM 3854 C CA . VAL A 1 468 ? 1.93 -21.078 -21.062 1 93.94 468 VAL A CA 1
ATOM 3855 C C . VAL A 1 468 ? 2.795 -20.562 -19.906 1 93.94 468 VAL A C 1
ATOM 3857 O O . VAL A 1 468 ? 3.947 -20.969 -19.766 1 93.94 468 VAL A O 1
ATOM 3860 N N . THR A 1 469 ? 2.34 -19.688 -19.094 1 95.62 469 THR A N 1
ATOM 3861 C CA . THR A 1 469 ? 3.127 -19 -18.078 1 95.62 469 THR A CA 1
ATOM 3862 C C . THR A 1 469 ? 3.309 -19.891 -16.844 1 95.62 469 THR A C 1
ATOM 3864 O O . THR A 1 469 ? 3.986 -19.5 -15.891 1 95.62 469 THR A O 1
ATOM 3867 N N . VAL A 1 470 ? 2.785 -21.125 -16.891 1 97.44 470 VAL A N 1
ATOM 3868 C CA . VAL A 1 470 ? 2.936 -22.047 -15.773 1 97.44 470 VAL A CA 1
ATOM 3869 C C . VAL A 1 470 ? 4.41 -22.406 -15.586 1 97.44 470 VAL A C 1
ATOM 3871 O O . VAL A 1 470 ? 5.07 -22.859 -16.531 1 97.44 470 VAL A O 1
ATOM 3874 N N . ALA A 1 471 ? 4.949 -22.125 -14.391 1 98.56 471 ALA A N 1
ATOM 3875 C CA . ALA A 1 471 ? 6.363 -22.344 -14.094 1 98.56 471 ALA A CA 1
ATOM 3876 C C . ALA A 1 471 ? 6.625 -22.25 -12.594 1 98.56 471 ALA A C 1
ATOM 3878 O O . ALA A 1 471 ? 5.801 -21.703 -11.844 1 98.56 471 ALA A O 1
ATOM 3879 N N . ARG A 1 472 ? 7.656 -22.891 -12.148 1 98.81 472 ARG A N 1
ATOM 3880 C CA . ARG A 1 472 ? 8.242 -22.547 -10.852 1 98.81 472 ARG A CA 1
ATOM 3881 C C . ARG A 1 472 ? 9.328 -21.484 -11.008 1 98.81 472 ARG A C 1
ATOM 3883 O O . ARG A 1 472 ? 10.227 -21.625 -11.844 1 98.81 472 ARG A O 1
ATOM 3890 N N . LEU A 1 473 ? 9.211 -20.438 -10.328 1 98.88 473 LEU A N 1
ATOM 3891 C CA . LEU A 1 473 ? 10.172 -19.344 -10.391 1 98.88 473 LEU A CA 1
ATOM 3892 C C . LEU A 1 473 ? 10.859 -19.141 -9.039 1 98.88 473 LEU A C 1
ATOM 3894 O O . LEU A 1 473 ? 10.211 -19.219 -7.992 1 98.88 473 LEU A O 1
ATOM 3898 N N . SER A 1 474 ? 12.086 -18.891 -9.062 1 98.75 474 SER A N 1
ATOM 3899 C CA . SER A 1 474 ? 12.805 -18.609 -7.816 1 98.75 474 SER A CA 1
ATOM 3900 C C . SER A 1 474 ? 12.586 -17.172 -7.359 1 98.75 474 SER A C 1
ATOM 3902 O O . SER A 1 474 ? 12.234 -16.312 -8.164 1 98.75 474 SER A O 1
ATOM 3904 N N . LYS A 1 475 ? 12.766 -16.969 -6.082 1 98.56 475 LYS A N 1
ATOM 3905 C CA . LYS A 1 475 ? 12.758 -15.625 -5.527 1 98.56 475 LYS A CA 1
ATOM 3906 C C . LYS A 1 475 ? 13.797 -14.742 -6.215 1 98.56 475 LYS A C 1
ATOM 3908 O O . LYS A 1 475 ? 13.516 -13.586 -6.543 1 98.56 475 LYS A O 1
ATOM 3913 N N . ARG A 1 476 ? 14.961 -15.242 -6.445 1 97.88 476 ARG A N 1
ATOM 3914 C CA . ARG A 1 476 ? 16.031 -14.484 -7.078 1 97.88 476 ARG A CA 1
ATOM 3915 C C . ARG A 1 476 ? 15.641 -14.039 -8.484 1 97.88 476 ARG A C 1
ATOM 3917 O O . ARG A 1 476 ? 15.898 -12.898 -8.875 1 97.88 476 ARG A O 1
ATOM 3924 N N . LEU A 1 477 ? 15.023 -14.93 -9.281 1 98.75 477 LEU A N 1
ATOM 3925 C CA . LEU A 1 477 ? 14.547 -14.57 -10.617 1 98.75 477 LEU A CA 1
ATOM 3926 C C . LEU A 1 477 ? 13.5 -13.469 -10.539 1 98.75 477 LEU A C 1
ATOM 3928 O O . LEU A 1 477 ? 13.562 -12.492 -11.281 1 98.75 477 LEU A O 1
ATOM 3932 N N . LEU A 1 478 ? 12.555 -13.602 -9.664 1 98.75 478 LEU A N 1
ATOM 3933 C CA . LEU A 1 478 ? 11.469 -12.633 -9.531 1 98.75 478 LEU A CA 1
ATOM 3934 C C . LEU A 1 478 ? 12 -11.297 -9.031 1 98.75 478 LEU A C 1
ATOM 3936 O O . LEU A 1 478 ? 11.492 -10.242 -9.422 1 98.75 478 LEU A O 1
ATOM 3940 N N . ASP A 1 479 ? 12.992 -11.312 -8.156 1 98.38 479 ASP A N 1
ATOM 3941 C CA . ASP A 1 479 ? 13.633 -10.086 -7.699 1 98.38 479 ASP A CA 1
ATOM 3942 C C . ASP A 1 479 ? 14.289 -9.344 -8.867 1 98.38 479 ASP A C 1
ATOM 3944 O O . ASP A 1 479 ? 14.141 -8.125 -9 1 98.38 479 ASP A O 1
ATOM 3948 N N . ILE A 1 480 ? 15.031 -10.07 -9.656 1 98.56 480 ILE A N 1
ATOM 3949 C CA . ILE A 1 480 ? 15.711 -9.469 -10.797 1 98.56 480 ILE A CA 1
ATOM 3950 C C . ILE A 1 480 ? 14.672 -8.898 -11.766 1 98.56 480 ILE A C 1
ATOM 3952 O O . ILE A 1 480 ? 14.82 -7.77 -12.242 1 98.56 480 ILE A O 1
ATOM 3956 N N . ALA A 1 481 ? 13.625 -9.734 -12.078 1 98.56 481 ALA A N 1
ATOM 3957 C CA . ALA A 1 481 ? 12.57 -9.266 -12.969 1 98.56 481 ALA A CA 1
ATOM 3958 C C . ALA A 1 481 ? 11.93 -7.992 -12.438 1 98.56 481 ALA A C 1
ATOM 3960 O O . ALA A 1 481 ? 11.688 -7.047 -13.188 1 98.56 481 ALA A O 1
ATOM 3961 N N . HIS A 1 482 ? 11.617 -7.984 -11.141 1 98.44 482 HIS A N 1
ATOM 3962 C CA . HIS A 1 482 ? 11.039 -6.828 -10.469 1 98.44 482 HIS A CA 1
ATOM 3963 C C . HIS A 1 482 ? 11.922 -5.594 -10.641 1 98.44 482 HIS A C 1
ATOM 3965 O O . HIS A 1 482 ? 11.445 -4.531 -11.039 1 98.44 482 HIS A O 1
ATOM 3971 N N . HIS A 1 483 ? 13.242 -5.688 -10.414 1 98.06 483 HIS A N 1
ATOM 3972 C CA . HIS A 1 483 ? 14.18 -4.574 -10.492 1 98.06 483 HIS A CA 1
ATOM 3973 C C . HIS A 1 483 ? 14.367 -4.113 -11.93 1 98.06 483 HIS A C 1
ATOM 3975 O O . HIS A 1 483 ? 14.461 -2.912 -12.195 1 98.06 483 HIS A O 1
ATOM 3981 N N . GLU A 1 484 ? 14.406 -5.086 -12.844 1 97.88 484 GLU A N 1
ATOM 3982 C CA . GLU A 1 484 ? 14.516 -4.742 -14.266 1 97.88 484 GLU A CA 1
ATOM 3983 C C . GLU A 1 484 ? 13.305 -3.928 -14.719 1 97.88 484 GLU A C 1
ATOM 3985 O O . GLU A 1 484 ? 13.43 -3.049 -15.578 1 97.88 484 GLU A O 1
ATOM 3990 N N . THR A 1 485 ? 12.188 -4.25 -14.156 1 97.5 485 THR A N 1
ATOM 3991 C CA . THR A 1 485 ? 10.953 -3.617 -14.602 1 97.5 485 THR A CA 1
ATOM 3992 C C . THR A 1 485 ? 10.844 -2.197 -14.055 1 97.5 485 THR A C 1
ATOM 3994 O O . THR A 1 485 ? 10.625 -1.25 -14.812 1 97.5 485 THR A O 1
ATOM 3997 N N . TRP A 1 486 ? 10.984 -2.01 -12.719 1 96.25 486 TRP A N 1
ATOM 3998 C CA . TRP A 1 486 ? 10.734 -0.67 -12.195 1 96.25 486 TRP A CA 1
ATOM 3999 C C . TRP A 1 486 ? 11.93 0.245 -12.453 1 96.25 486 TRP A C 1
ATOM 4001 O O . TRP A 1 486 ? 11.766 1.455 -12.633 1 96.25 486 TRP A O 1
ATOM 4011 N N . ARG A 1 487 ? 13.211 -0.276 -12.539 1 95.12 487 ARG A N 1
ATOM 4012 C CA . ARG A 1 487 ? 14.406 0.547 -12.68 1 95.12 487 ARG A CA 1
ATOM 4013 C C . ARG A 1 487 ? 14.672 0.886 -14.141 1 95.12 487 ARG A C 1
ATOM 4015 O O . ARG A 1 487 ? 15.047 2.014 -14.461 1 95.12 487 ARG A O 1
ATOM 4022 N N . TYR A 1 488 ? 14.484 -0.151 -15.031 1 95.94 488 TYR A N 1
ATOM 4023 C CA . TYR A 1 488 ? 14.914 0.02 -16.422 1 95.94 488 TYR A CA 1
ATOM 4024 C C . TYR A 1 488 ? 13.719 -0.047 -17.359 1 95.94 488 TYR A C 1
ATOM 4026 O O . TYR A 1 488 ? 13.883 0.055 -18.578 1 95.94 488 TYR A O 1
ATOM 4034 N N . ARG A 1 489 ? 12.492 -0.309 -16.797 1 95.69 489 ARG A N 1
ATOM 4035 C CA . ARG A 1 489 ? 11.242 -0.368 -17.547 1 95.69 489 ARG A CA 1
ATOM 4036 C C . ARG A 1 489 ? 11.242 -1.545 -18.516 1 95.69 489 ARG A C 1
ATOM 4038 O O . ARG A 1 489 ? 10.57 -1.502 -19.547 1 95.69 489 ARG A O 1
ATOM 4045 N N . HIS A 1 490 ? 12.062 -2.539 -18.188 1 96.75 490 HIS A N 1
ATOM 4046 C CA . HIS A 1 490 ? 12.125 -3.717 -19.047 1 96.75 490 HIS A CA 1
ATOM 4047 C C . HIS A 1 490 ? 10.969 -4.672 -18.766 1 96.75 490 HIS A C 1
ATOM 4049 O O . HIS A 1 490 ? 10.656 -4.938 -17.609 1 96.75 490 HIS A O 1
ATOM 4055 N N . THR A 1 491 ? 10.359 -5.125 -19.781 1 96.81 491 THR A N 1
ATOM 4056 C CA . THR A 1 491 ? 9.414 -6.234 -19.703 1 96.81 491 THR A CA 1
ATOM 4057 C C . THR A 1 491 ? 9.125 -6.816 -21.078 1 96.81 491 THR A C 1
ATOM 4059 O O . THR A 1 491 ? 9.562 -6.27 -22.094 1 96.81 491 THR A O 1
ATOM 4062 N N . MET A 1 492 ? 8.625 -7.91 -21.141 1 97.06 492 MET A N 1
ATOM 4063 C CA . MET A 1 492 ? 8.211 -8.609 -22.344 1 97.06 492 MET A CA 1
ATOM 4064 C C . MET A 1 492 ? 6.887 -9.328 -22.141 1 97.06 492 MET A C 1
ATOM 4066 O O . MET A 1 492 ? 6.379 -9.391 -21.016 1 97.06 492 MET A O 1
ATOM 4070 N N . PHE A 1 493 ? 6.348 -9.836 -23.266 1 97.25 493 PHE A N 1
ATOM 4071 C CA . PHE A 1 493 ? 5.141 -10.648 -23.156 1 97.25 493 PHE A CA 1
ATOM 4072 C C . PHE A 1 493 ? 5.316 -11.734 -22.094 1 97.25 493 PHE A C 1
ATOM 4074 O O . PHE A 1 493 ? 6.41 -12.281 -21.938 1 97.25 493 PHE A O 1
ATOM 4081 N N . PRO A 1 494 ? 4.293 -12.133 -21.359 1 96.62 494 PRO A N 1
ATOM 4082 C CA . PRO A 1 494 ? 4.402 -12.961 -20.156 1 96.62 494 PRO A CA 1
ATOM 4083 C C . PRO A 1 494 ? 5.094 -14.297 -20.406 1 96.62 494 PRO A C 1
ATOM 4085 O O . PRO A 1 494 ? 5.836 -14.789 -19.562 1 96.62 494 PRO A O 1
ATOM 4088 N N . GLU A 1 495 ? 4.918 -14.891 -21.531 1 97.56 495 GLU A N 1
ATOM 4089 C CA . GLU A 1 495 ? 5.523 -16.172 -21.859 1 97.56 495 GLU A CA 1
ATOM 4090 C C . GLU A 1 495 ? 7.016 -16.031 -22.156 1 97.56 495 GLU A C 1
ATOM 4092 O O . GLU A 1 495 ? 7.754 -17.016 -22.156 1 97.56 495 GLU A O 1
ATOM 4097 N N . MET A 1 496 ? 7.418 -14.82 -22.344 1 97.88 496 MET A N 1
ATOM 4098 C CA . MET A 1 496 ? 8.781 -14.531 -22.781 1 97.88 496 MET A CA 1
ATOM 4099 C C . MET A 1 496 ? 9.586 -13.875 -21.656 1 97.88 496 MET A C 1
ATOM 4101 O O . MET A 1 496 ? 10.805 -14.016 -21.594 1 97.88 496 MET A O 1
ATOM 4105 N N . TRP A 1 497 ? 8.969 -13.289 -20.719 1 98.06 497 TRP A N 1
ATOM 4106 C CA . TRP A 1 497 ? 9.641 -12.391 -19.781 1 98.06 497 TRP A CA 1
ATOM 4107 C C . TRP A 1 497 ? 10.531 -13.172 -18.812 1 98.06 497 TRP A C 1
ATOM 4109 O O . TRP A 1 497 ? 11.75 -13 -18.797 1 98.06 497 TRP A O 1
ATOM 4119 N N . PRO A 1 498 ? 10.008 -14.156 -18.016 1 98.56 498 PRO A N 1
ATOM 4120 C CA . PRO A 1 498 ? 10.875 -14.836 -17.062 1 98.56 498 PRO A CA 1
ATOM 4121 C C . PRO A 1 498 ? 12 -15.625 -17.734 1 98.56 498 PRO A C 1
ATOM 4123 O O . PRO A 1 498 ? 13.148 -15.555 -17.297 1 98.56 498 PRO A O 1
ATOM 4126 N N . PRO A 1 499 ? 11.719 -16.312 -18.859 1 98.75 499 PRO A N 1
ATOM 4127 C CA . PRO A 1 499 ? 12.828 -17.031 -19.5 1 98.75 499 PRO A CA 1
ATOM 4128 C C . PRO A 1 499 ? 13.906 -16.078 -20.016 1 98.75 499 PRO A C 1
ATOM 4130 O O . PRO A 1 499 ? 15.102 -16.406 -19.938 1 98.75 499 PRO A O 1
ATOM 4133 N N . SER A 1 500 ? 13.5 -14.977 -20.547 1 98.69 500 SER A N 1
ATOM 4134 C CA . SER A 1 500 ? 14.477 -14.023 -21.062 1 98.69 500 SER A CA 1
ATOM 4135 C C . SER A 1 500 ? 15.297 -13.406 -19.938 1 98.69 500 SER A C 1
ATOM 4137 O O . SER A 1 500 ? 16.5 -13.164 -20.094 1 98.69 500 SER A O 1
ATOM 4139 N N . VAL A 1 501 ? 14.617 -13.125 -18.797 1 98.62 501 VAL A N 1
ATOM 4140 C CA . VAL A 1 501 ? 15.352 -12.648 -17.625 1 98.62 501 VAL A CA 1
ATOM 4141 C C . VAL A 1 501 ? 16.391 -13.672 -17.219 1 98.62 501 VAL A C 1
ATOM 4143 O O . VAL A 1 501 ? 17.547 -13.32 -16.922 1 98.62 501 VAL A O 1
ATOM 4146 N N . ALA A 1 502 ? 15.984 -14.922 -17.188 1 98.81 502 ALA A N 1
ATOM 4147 C CA . ALA A 1 502 ? 16.922 -15.984 -16.828 1 98.81 502 ALA A CA 1
ATOM 4148 C C . ALA A 1 502 ? 18.094 -16.031 -17.797 1 98.81 502 ALA A C 1
ATOM 4150 O O . ALA A 1 502 ? 19.234 -16.188 -17.375 1 98.81 502 ALA A O 1
ATOM 4151 N N . LEU A 1 503 ? 17.828 -15.867 -19.078 1 98.75 503 LEU A N 1
ATOM 4152 C CA . LEU A 1 503 ? 18.859 -15.883 -20.109 1 98.75 503 LEU A CA 1
ATOM 4153 C C . LEU A 1 503 ? 19.844 -14.734 -19.906 1 98.75 503 LEU A C 1
ATOM 4155 O O . LEU A 1 503 ? 21.047 -14.945 -19.875 1 98.75 503 LEU A O 1
ATOM 4159 N N . HIS A 1 504 ? 19.328 -13.523 -19.766 1 98.44 504 HIS A N 1
ATOM 4160 C CA . HIS A 1 504 ? 20.141 -12.312 -19.672 1 98.44 504 HIS A CA 1
ATOM 4161 C C . HIS A 1 504 ? 21.031 -12.344 -18.438 1 98.44 504 HIS A C 1
ATOM 4163 O O . HIS A 1 504 ? 22.141 -11.812 -18.453 1 98.44 504 HIS A O 1
ATOM 4169 N N . HIS A 1 505 ? 20.562 -12.977 -17.375 1 98.5 505 HIS A N 1
ATOM 4170 C CA . HIS A 1 505 ? 21.25 -12.852 -16.094 1 98.5 505 HIS A CA 1
ATOM 4171 C C . HIS A 1 505 ? 21.922 -14.172 -15.703 1 98.5 505 HIS A C 1
ATOM 4173 O O . HIS A 1 505 ? 22.391 -14.312 -14.57 1 98.5 505 HIS A O 1
ATOM 4179 N N . GLY A 1 506 ? 21.906 -15.156 -16.547 1 98.38 506 GLY A N 1
ATOM 4180 C CA . GLY A 1 506 ? 22.656 -16.391 -16.375 1 98.38 506 GLY A CA 1
ATOM 4181 C C . GLY A 1 506 ? 22.031 -17.328 -15.359 1 98.38 506 GLY A C 1
ATOM 4182 O O . GLY A 1 506 ? 22.75 -18.047 -14.664 1 98.38 506 GLY A O 1
ATOM 4183 N N . LEU A 1 507 ? 20.703 -17.25 -15.211 1 98.75 507 LEU A N 1
ATOM 4184 C CA . LEU A 1 507 ? 20.016 -18.094 -14.242 1 98.75 507 LEU A CA 1
ATOM 4185 C C . LEU A 1 507 ? 19.75 -19.484 -14.828 1 98.75 507 LEU A C 1
ATOM 4187 O O . LEU A 1 507 ? 19.797 -19.656 -16.047 1 98.75 507 LEU A O 1
ATOM 4191 N N . LYS A 1 508 ? 19.547 -20.406 -13.977 1 98.69 508 LYS A N 1
ATOM 4192 C CA . LYS A 1 508 ? 19.312 -21.781 -14.398 1 98.69 508 LYS A CA 1
ATOM 4193 C C . LYS A 1 508 ? 17.859 -21.984 -14.836 1 98.69 508 LYS A C 1
ATOM 4195 O O . LYS A 1 508 ? 16.938 -21.797 -14.039 1 98.69 508 LYS A O 1
ATOM 4200 N N . ALA A 1 509 ? 17.672 -22.297 -16.078 1 98.75 509 ALA A N 1
ATOM 4201 C CA . ALA A 1 509 ? 16.344 -22.469 -16.688 1 98.75 509 ALA A CA 1
ATOM 4202 C C . ALA A 1 509 ? 16.203 -23.844 -17.328 1 98.75 509 ALA A C 1
ATOM 4204 O O . ALA A 1 509 ? 17.016 -24.219 -18.188 1 98.75 509 ALA A O 1
ATOM 4205 N N . VAL A 1 510 ? 15.156 -24.594 -16.922 1 98.75 510 VAL A N 1
ATOM 4206 C CA . VAL A 1 510 ? 15 -25.938 -17.469 1 98.75 510 VAL A CA 1
ATOM 4207 C C . VAL A 1 510 ? 13.547 -26.172 -17.859 1 98.75 510 VAL A C 1
ATOM 4209 O O . VAL A 1 510 ? 12.633 -25.578 -17.281 1 98.75 510 VAL A O 1
ATOM 4212 N N . TYR A 1 511 ? 13.344 -26.953 -18.922 1 98.56 511 TYR A N 1
ATOM 4213 C CA . TYR A 1 511 ? 12.062 -27.531 -19.281 1 98.56 511 TYR A CA 1
ATOM 4214 C C . TYR A 1 511 ? 11.93 -28.953 -18.75 1 98.56 511 TYR A C 1
ATOM 4216 O O . TYR A 1 511 ? 12.719 -29.828 -19.109 1 98.56 511 TYR A O 1
ATOM 4224 N N . ALA A 1 512 ? 10.938 -29.109 -17.812 1 98.31 512 ALA A N 1
ATOM 4225 C CA . ALA A 1 512 ? 10.719 -30.438 -17.266 1 98.31 512 ALA A CA 1
ATOM 4226 C C . ALA A 1 512 ? 10.078 -31.359 -18.297 1 98.31 512 ALA A C 1
ATOM 4228 O O . ALA A 1 512 ? 8.977 -31.078 -18.781 1 98.31 512 ALA A O 1
ATOM 4229 N N . PRO A 1 513 ? 10.719 -32.438 -18.641 1 97.94 513 PRO A N 1
ATOM 4230 C CA . PRO A 1 513 ? 10.125 -33.375 -19.594 1 97.94 513 PRO A CA 1
ATOM 4231 C C . PRO A 1 513 ? 9.062 -34.281 -18.969 1 97.94 513 PRO A C 1
ATOM 4233 O O . PRO A 1 513 ? 9.211 -35.5 -18.969 1 97.94 513 PRO A O 1
ATOM 4236 N N . HIS A 1 514 ? 8.008 -33.625 -18.469 1 98.12 514 HIS A N 1
ATOM 4237 C CA . HIS A 1 514 ? 6.895 -34.375 -17.891 1 98.12 514 HIS A CA 1
ATOM 4238 C C . HIS A 1 514 ? 6.145 -35.156 -18.969 1 98.12 514 HIS A C 1
ATOM 4240 O O . HIS A 1 514 ? 6.176 -34.781 -20.156 1 98.12 514 HIS A O 1
ATOM 4246 N N . PRO A 1 515 ? 5.449 -36.25 -18.594 1 97.94 515 PRO A N 1
ATOM 4247 C CA . PRO A 1 515 ? 4.75 -37.031 -19.594 1 97.94 515 PRO A CA 1
ATOM 4248 C C . PRO A 1 515 ? 3.611 -36.281 -20.266 1 97.94 515 PRO A C 1
ATOM 4250 O O . PRO A 1 515 ? 2.73 -35.75 -19.594 1 97.94 515 PRO A O 1
ATOM 4253 N N . VAL A 1 516 ? 3.654 -36.25 -21.609 1 98.38 516 VAL A N 1
ATOM 4254 C CA . VAL A 1 516 ? 2.598 -35.656 -22.406 1 98.38 516 VAL A CA 1
ATOM 4255 C C . VAL A 1 516 ? 2.066 -36.688 -23.406 1 98.38 516 VAL A C 1
ATOM 4257 O O . VAL A 1 516 ? 2.832 -37.25 -24.188 1 98.38 516 VAL A O 1
ATOM 4260 N N . TYR A 1 517 ? 0.781 -36.906 -23.359 1 97.81 517 TYR A N 1
ATOM 4261 C CA . TYR A 1 517 ? 0.107 -37.875 -24.203 1 97.81 517 TYR A CA 1
ATOM 4262 C C . TYR A 1 517 ? -0.472 -37.219 -25.438 1 97.81 517 TYR A C 1
ATOM 4264 O O . TYR A 1 517 ? -0.698 -36 -25.453 1 97.81 517 TYR A O 1
ATOM 4272 N N . PHE A 1 518 ? -0.642 -38 -26.516 1 97.06 518 PHE A N 1
ATOM 4273 C CA . PHE A 1 518 ? -1.304 -37.562 -27.734 1 97.06 518 PHE A CA 1
ATOM 4274 C C . PHE A 1 518 ? -2.445 -38.5 -28.109 1 97.06 518 PHE A C 1
ATOM 4276 O O . PHE A 1 518 ? -2.391 -39.688 -27.812 1 97.06 518 PHE A O 1
ATOM 4283 N N . ASP A 1 519 ? -3.467 -38.031 -28.781 1 95.38 519 ASP A N 1
ATOM 4284 C CA . ASP A 1 519 ? -4.652 -38.812 -29.109 1 95.38 519 ASP A CA 1
ATOM 4285 C C . ASP A 1 519 ? -4.434 -39.594 -30.406 1 95.38 519 ASP A C 1
ATOM 4287 O O . ASP A 1 519 ? -5.246 -40.469 -30.75 1 95.38 519 ASP A O 1
ATOM 4291 N N . ARG A 1 520 ? -3.34 -39.281 -31.109 1 95.38 520 ARG A N 1
ATOM 4292 C CA . ARG A 1 520 ? -3.02 -40 -32.344 1 95.38 520 ARG A CA 1
ATOM 4293 C C . ARG A 1 520 ? -1.691 -40.719 -32.25 1 95.38 520 ARG A C 1
ATOM 4295 O O . ARG A 1 520 ? -0.8 -40.312 -31.5 1 95.38 520 ARG A O 1
ATOM 4302 N N . ASP A 1 521 ? -1.604 -41.812 -32.969 1 95.69 521 ASP A N 1
ATOM 4303 C CA . ASP A 1 521 ? -0.396 -42.625 -32.969 1 95.69 521 ASP A CA 1
ATOM 4304 C C . ASP A 1 521 ? 0.642 -42.094 -33.938 1 95.69 521 ASP A C 1
ATOM 4306 O O . ASP A 1 521 ? 0.803 -42.625 -35.031 1 95.69 521 ASP A O 1
ATOM 4310 N N . TRP A 1 522 ? 1.451 -41.25 -33.5 1 96.12 522 TRP A N 1
ATOM 4311 C CA . TRP A 1 522 ? 2.426 -40.531 -34.312 1 96.12 522 TRP A CA 1
ATOM 4312 C C . TRP A 1 522 ? 3.559 -41.438 -34.75 1 96.12 522 TRP A C 1
ATOM 4314 O O . TRP A 1 522 ? 3.924 -42.375 -34.031 1 96.12 522 TRP A O 1
ATOM 4324 N N . ASP A 1 523 ? 4.062 -41.188 -35.938 1 96.19 523 ASP A N 1
ATOM 4325 C CA . ASP A 1 523 ? 5.375 -41.688 -36.312 1 96.19 523 ASP A CA 1
ATOM 4326 C C . ASP A 1 523 ? 6.488 -40.938 -35.594 1 96.19 523 ASP A C 1
ATOM 4328 O O . ASP A 1 523 ? 6.555 -39.719 -35.656 1 96.19 523 ASP A O 1
ATOM 4332 N N . LEU A 1 524 ? 7.387 -41.688 -34.969 1 97 524 LEU A N 1
ATOM 4333 C CA . LEU A 1 524 ? 8.352 -41.062 -34.062 1 97 524 LEU A CA 1
ATOM 4334 C C . LEU A 1 524 ? 9.312 -40.188 -34.844 1 97 524 LEU A C 1
ATOM 4336 O O . LEU A 1 524 ? 9.648 -39.094 -34.375 1 97 524 LEU A O 1
ATOM 4340 N N . GLU A 1 525 ? 9.828 -40.625 -35.938 1 96.44 525 GLU A N 1
ATOM 4341 C CA . GLU A 1 525 ? 10.766 -39.812 -36.75 1 96.44 525 GLU A CA 1
ATOM 4342 C C . GLU A 1 525 ? 10.102 -38.562 -37.281 1 96.44 525 GLU A C 1
ATOM 4344 O O . GLU A 1 525 ? 10.688 -37.469 -37.219 1 96.44 525 GLU A O 1
ATOM 4349 N N . TYR A 1 526 ? 8.93 -38.719 -37.781 1 96.19 526 TYR A N 1
ATOM 4350 C CA . TYR A 1 526 ? 8.18 -37.594 -38.281 1 96.19 526 TYR A CA 1
ATOM 4351 C C . TYR A 1 526 ? 7.836 -36.625 -37.156 1 96.19 526 TYR A C 1
ATOM 4353 O O . TYR A 1 526 ? 7.898 -35.406 -37.312 1 96.19 526 TYR A O 1
ATOM 4361 N N . MET A 1 527 ? 7.438 -37.188 -36 1 96.81 527 MET A N 1
ATOM 4362 C CA . MET A 1 527 ? 7.137 -36.344 -34.844 1 96.81 527 MET A CA 1
ATOM 4363 C C . MET A 1 527 ? 8.344 -35.5 -34.438 1 96.81 527 MET A C 1
ATOM 4365 O O . MET A 1 527 ? 8.219 -34.312 -34.188 1 96.81 527 MET A O 1
ATOM 4369 N N . ASP A 1 528 ? 9.492 -36.094 -34.375 1 97.38 528 ASP A N 1
ATOM 4370 C CA . ASP A 1 528 ? 10.719 -35.375 -34.062 1 97.38 528 ASP A CA 1
ATOM 4371 C C . ASP A 1 528 ? 11.008 -34.281 -35.062 1 97.38 528 ASP A C 1
ATOM 4373 O O . ASP A 1 528 ? 11.43 -33.156 -34.688 1 97.38 528 ASP A O 1
ATOM 4377 N N . GLN A 1 529 ? 10.797 -34.562 -36.344 1 96.56 529 GLN A N 1
ATOM 4378 C CA . GLN A 1 529 ? 11 -33.594 -37.375 1 96.56 529 GLN A CA 1
ATOM 4379 C C . GLN A 1 529 ? 10.062 -32.406 -37.219 1 96.56 529 GLN A C 1
ATOM 4381 O O . GLN A 1 529 ? 10.492 -31.25 -37.281 1 96.56 529 GLN A O 1
ATOM 4386 N N . VAL A 1 530 ? 8.836 -32.656 -36.938 1 96.06 530 VAL A N 1
ATOM 4387 C CA . VAL A 1 530 ? 7.801 -31.641 -36.844 1 96.06 530 VAL A CA 1
ATOM 4388 C C . VAL A 1 530 ? 8.039 -30.766 -35.625 1 96.06 530 VAL A C 1
ATOM 4390 O O . VAL A 1 530 ? 7.926 -29.531 -35.719 1 96.06 530 VAL A O 1
ATOM 4393 N N . PHE A 1 531 ? 8.414 -31.344 -34.5 1 96.69 531 PHE A N 1
ATOM 4394 C CA . PHE A 1 531 ? 8.398 -30.609 -33.25 1 96.69 531 PHE A CA 1
ATOM 4395 C C . PHE A 1 531 ? 9.789 -30.062 -32.938 1 96.69 531 PHE A C 1
ATOM 4397 O O . PHE A 1 531 ? 9.914 -28.984 -32.344 1 96.69 531 PHE A O 1
ATOM 4404 N N . ASN A 1 532 ? 10.891 -30.75 -33.312 1 96.62 532 ASN A N 1
ATOM 4405 C CA . ASN A 1 532 ? 12.234 -30.328 -32.938 1 96.62 532 ASN A CA 1
ATOM 4406 C C . ASN A 1 532 ? 13 -29.75 -34.125 1 96.62 532 ASN A C 1
ATOM 4408 O O . ASN A 1 532 ? 13.945 -28.984 -33.969 1 96.62 532 ASN A O 1
ATOM 4412 N N . HIS A 1 533 ? 12.602 -30.141 -35.406 1 94.88 533 HIS A N 1
ATOM 4413 C CA . HIS A 1 533 ? 13.344 -29.719 -36.594 1 94.88 533 HIS A CA 1
ATOM 4414 C C . HIS A 1 533 ? 12.398 -29.266 -37.688 1 94.88 533 HIS A C 1
ATOM 4416 O O . HIS A 1 533 ? 12.43 -29.781 -38.812 1 94.88 533 HIS A O 1
ATOM 4422 N N . PRO A 1 534 ? 11.664 -28.281 -37.344 1 93.88 534 PRO A N 1
ATOM 4423 C CA . PRO A 1 534 ? 10.789 -27.797 -38.406 1 93.88 534 PRO A CA 1
ATOM 4424 C C . PRO A 1 534 ? 11.555 -27.438 -39.688 1 93.88 534 PRO A C 1
ATOM 4426 O O . PRO A 1 534 ? 12.648 -26.859 -39.594 1 93.88 534 PRO A O 1
ATOM 4429 N N . LYS A 1 535 ? 10.984 -27.656 -40.781 1 91.06 535 LYS A N 1
ATOM 4430 C CA . LYS A 1 535 ? 11.656 -27.5 -42.094 1 91.06 535 LYS A CA 1
ATOM 4431 C C . LYS A 1 535 ? 11.859 -26.031 -42.406 1 91.06 535 LYS A C 1
ATOM 4433 O O . LYS A 1 535 ? 12.875 -25.641 -43 1 91.06 535 LYS A O 1
ATOM 4438 N N . ASN A 1 536 ? 10.852 -25.297 -42.156 1 90.06 536 ASN A N 1
ATOM 4439 C CA . ASN A 1 536 ? 10.953 -23.859 -42.406 1 90.06 536 ASN A CA 1
ATOM 4440 C C . ASN A 1 536 ? 10.453 -23.047 -41.219 1 90.06 536 ASN A C 1
ATOM 4442 O O . ASN A 1 536 ? 9.859 -23.609 -40.281 1 90.06 536 ASN A O 1
ATOM 4446 N N . PHE A 1 537 ? 10.688 -21.797 -41.312 1 89 537 PHE A N 1
ATOM 4447 C CA . PHE A 1 537 ? 10.367 -20.812 -40.281 1 89 537 PHE A CA 1
ATOM 4448 C C . PHE A 1 537 ? 8.883 -20.859 -39.938 1 89 537 PHE A C 1
ATOM 4450 O O . PHE A 1 537 ? 8.508 -20.781 -38.75 1 89 537 PHE A O 1
ATOM 4457 N N . TRP A 1 538 ? 7.98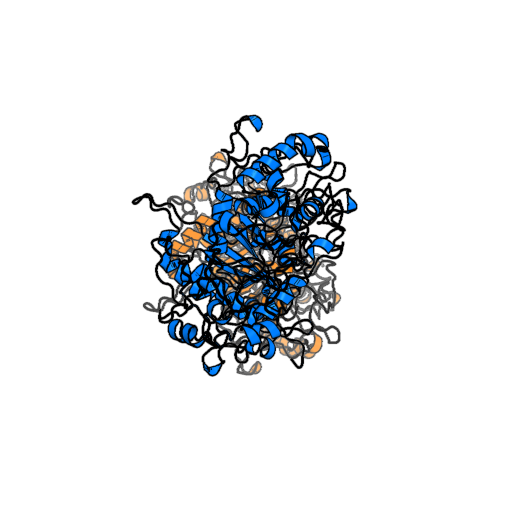 -21.078 -40.75 1 92.12 538 TRP A N 1
ATOM 4458 C CA . TRP A 1 538 ? 6.527 -20.984 -40.625 1 92.12 538 TRP A CA 1
ATOM 4459 C C . TRP A 1 538 ? 5.945 -22.266 -40.031 1 92.12 538 TRP A C 1
ATOM 4461 O O . TRP A 1 538 ? 4.797 -22.281 -39.594 1 92.12 538 TRP A O 1
ATOM 4471 N N . ASP A 1 539 ? 6.777 -23.328 -39.969 1 93.88 539 ASP A N 1
ATOM 4472 C CA . ASP A 1 539 ? 6.297 -24.625 -39.531 1 93.88 539 ASP A CA 1
ATOM 4473 C C . ASP A 1 539 ? 6.531 -24.812 -38.031 1 93.88 539 ASP A C 1
ATOM 4475 O O . ASP A 1 539 ? 6.227 -25.859 -37.469 1 93.88 539 ASP A O 1
ATOM 4479 N N . SER A 1 540 ? 7.012 -23.766 -37.438 1 94.44 540 SER A N 1
ATOM 4480 C CA . SER A 1 540 ? 7.312 -23.891 -36.031 1 94.44 540 SER A CA 1
ATOM 4481 C C . SER A 1 540 ? 6.086 -24.328 -35.219 1 94.44 540 SER A C 1
ATOM 4483 O O . SER A 1 540 ? 5 -23.766 -35.406 1 94.44 540 SER A O 1
ATOM 4485 N N . PRO A 1 541 ? 6.289 -25.312 -34.344 1 94.94 541 PRO A N 1
ATOM 4486 C CA . PRO A 1 541 ? 5.164 -25.75 -33.531 1 94.94 541 PRO A CA 1
ATOM 4487 C C . PRO A 1 541 ? 4.707 -24.688 -32.531 1 94.94 541 PRO A C 1
ATOM 4489 O O . PRO A 1 541 ? 3.639 -24.812 -31.938 1 94.94 541 PRO A O 1
ATOM 4492 N N . PHE A 1 542 ? 5.461 -23.625 -32.344 1 94.5 542 PHE A N 1
ATOM 4493 C CA . PHE A 1 542 ? 5.141 -22.562 -31.406 1 94.5 542 PHE A CA 1
ATOM 4494 C C . PHE A 1 542 ? 4.477 -21.391 -32.125 1 94.5 542 PHE A C 1
ATOM 4496 O O . PHE A 1 542 ? 4.098 -20.406 -31.469 1 94.5 542 PHE A O 1
ATOM 4503 N N . GLY A 1 543 ? 4.352 -21.453 -33.406 1 93.69 543 GLY A N 1
ATOM 4504 C CA . GLY A 1 543 ? 3.668 -20.484 -34.25 1 93.69 543 GLY A CA 1
ATOM 4505 C C . GLY A 1 543 ? 2.537 -21.094 -35.031 1 93.69 543 GLY A C 1
ATOM 4506 O O . GLY A 1 543 ? 1.626 -21.703 -34.469 1 93.69 543 GLY A O 1
ATOM 4507 N N . TRP A 1 544 ? 2.701 -21.109 -36.312 1 92.94 544 TRP A N 1
ATOM 4508 C CA . TRP A 1 544 ? 1.651 -21.594 -37.219 1 92.94 544 TRP A CA 1
ATOM 4509 C C . TRP A 1 544 ? 1.56 -23.109 -37.188 1 92.94 544 TRP A C 1
ATOM 4511 O O . TRP A 1 544 ? 0.548 -23.688 -37.594 1 92.94 544 TRP A O 1
ATOM 4521 N N . GLY A 1 545 ? 2.584 -23.812 -36.719 1 94.69 545 GLY A N 1
ATOM 4522 C CA . GLY A 1 545 ? 2.553 -25.266 -36.562 1 94.69 545 GLY A CA 1
ATOM 4523 C C . GLY A 1 545 ? 1.887 -25.719 -35.281 1 94.69 545 GLY A C 1
ATOM 4524 O O . GLY A 1 545 ? 1.893 -26.906 -34.938 1 94.69 545 GLY A O 1
ATOM 4525 N N . GLU A 1 546 ? 1.242 -24.891 -34.594 1 93.88 546 GLU A N 1
ATOM 4526 C CA . GLU A 1 546 ? 0.657 -25.172 -33.281 1 93.88 546 GLU A CA 1
ATOM 4527 C C . GLU A 1 546 ? -0.429 -26.25 -33.406 1 93.88 546 GLU A C 1
ATOM 4529 O O . GLU A 1 546 ? -0.746 -26.906 -32.406 1 93.88 546 GLU A O 1
ATOM 4534 N N . HIS A 1 547 ? -1.08 -26.359 -34.531 1 94.12 547 HIS A N 1
ATOM 4535 C CA . HIS A 1 547 ? -2.145 -27.328 -34.719 1 94.12 547 HIS A CA 1
ATOM 4536 C C . HIS A 1 547 ? -1.667 -28.734 -34.344 1 94.12 547 HIS A C 1
ATOM 4538 O O . HIS A 1 547 ? -2.471 -29.594 -33.969 1 94.12 547 HIS A O 1
ATOM 4544 N N . ASN A 1 548 ? -0.355 -28.969 -34.438 1 94.62 548 ASN A N 1
ATOM 4545 C CA . ASN A 1 548 ? 0.211 -30.281 -34.094 1 94.62 548 ASN A CA 1
ATOM 4546 C C . ASN A 1 548 ? 0.117 -30.562 -32.625 1 94.62 548 ASN A C 1
ATOM 4548 O O . ASN A 1 548 ? 0.258 -31.719 -32.188 1 94.62 548 ASN A O 1
ATOM 4552 N N . MET A 1 549 ? -0.109 -29.578 -31.828 1 95.19 549 MET A N 1
ATOM 4553 C CA . MET A 1 549 ? -0.15 -29.719 -30.375 1 95.19 549 MET A CA 1
ATOM 4554 C C . MET A 1 549 ? -1.585 -29.875 -29.875 1 95.19 549 MET A C 1
ATOM 4556 O O . MET A 1 549 ? -1.817 -30.141 -28.703 1 95.19 549 MET A O 1
ATOM 4560 N N . LEU A 1 550 ? -2.635 -29.797 -30.719 1 94.88 550 LEU A N 1
ATOM 4561 C CA . LEU A 1 550 ? -4.039 -29.75 -30.328 1 94.88 550 LEU A CA 1
ATOM 4562 C C . LEU A 1 550 ? -4.488 -31.094 -29.734 1 94.88 550 LEU A C 1
ATOM 4564 O O . LEU A 1 550 ? -5.457 -31.141 -28.969 1 94.88 550 LEU A O 1
ATOM 4568 N N . GLY A 1 551 ? -3.789 -32.156 -30.094 1 96.31 551 GLY A N 1
ATOM 4569 C CA . GLY A 1 551 ? -4.129 -33.469 -29.609 1 96.31 551 GLY A CA 1
ATOM 4570 C C . GLY A 1 551 ? -3.27 -33.938 -28.453 1 96.31 551 GLY A C 1
ATOM 4571 O O . GLY A 1 551 ? -3.146 -35.125 -28.188 1 96.31 551 GLY A O 1
ATOM 4572 N N . SER A 1 552 ? -2.652 -32.969 -27.781 1 97.44 552 SER A N 1
ATOM 4573 C CA . SER A 1 552 ? -1.797 -33.281 -26.656 1 97.44 552 SER A CA 1
ATOM 4574 C C . SER A 1 552 ? -2.545 -33.125 -25.328 1 97.44 552 SER A C 1
ATOM 4576 O O . SER A 1 552 ? -3.604 -32.5 -25.281 1 97.44 552 SER A O 1
ATOM 4578 N N . SER A 1 553 ? -2.053 -33.75 -24.297 1 98.06 553 SER A N 1
ATOM 4579 C CA . SER A 1 553 ? -2.67 -33.656 -22.984 1 98.06 553 SER A CA 1
ATOM 4580 C C . SER A 1 553 ? -2.287 -32.344 -22.297 1 98.06 553 SER A C 1
ATOM 4582 O O . SER A 1 553 ? -2.889 -31.953 -21.297 1 98.06 553 SER A O 1
ATOM 4584 N N . PHE A 1 554 ? -1.263 -31.609 -22.859 1 97.94 554 PHE A N 1
ATOM 4585 C CA . PHE A 1 554 ? -0.812 -30.375 -22.219 1 97.94 554 PHE A CA 1
ATOM 4586 C C . PHE A 1 554 ? -0.422 -29.344 -23.266 1 97.94 554 PHE A C 1
ATOM 4588 O O . PHE A 1 554 ? 0.638 -29.453 -23.891 1 97.94 554 PHE A O 1
ATOM 4595 N N . TYR A 1 555 ? -1.162 -28.391 -23.531 1 97.12 555 TYR A N 1
ATOM 4596 C CA . TYR A 1 555 ? -0.98 -27.219 -24.391 1 97.12 555 TYR A CA 1
ATOM 4597 C C . TYR A 1 555 ? -2.17 -26.281 -24.297 1 97.12 555 TYR A C 1
ATOM 4599 O O . TYR A 1 555 ? -3.311 -26.719 -24.141 1 97.12 555 TYR A O 1
ATOM 4607 N N . TYR A 1 556 ? -1.981 -25.016 -24.344 1 95.06 556 TYR A N 1
ATOM 4608 C CA . TYR A 1 556 ? -2.975 -24.016 -23.969 1 95.06 556 TYR A CA 1
ATOM 4609 C C . TYR A 1 556 ? -4.219 -24.125 -24.844 1 95.06 556 TYR A C 1
ATOM 4611 O O . TYR A 1 556 ? -5.312 -23.734 -24.422 1 95.06 556 TYR A O 1
ATOM 4619 N N . ASN A 1 557 ? -4.109 -24.703 -26.047 1 93.94 557 ASN A N 1
ATOM 4620 C CA . ASN A 1 557 ? -5.215 -24.781 -27 1 93.94 557 ASN A CA 1
ATOM 4621 C C . ASN A 1 557 ? -5.57 -26.219 -27.328 1 93.94 557 ASN A C 1
ATOM 4623 O O . ASN A 1 557 ? -6.164 -26.5 -28.359 1 93.94 557 ASN A O 1
ATOM 4627 N N . SER A 1 558 ? -5.215 -27.094 -26.469 1 95.88 558 SER A N 1
ATOM 4628 C CA . SER A 1 558 ? -5.461 -28.516 -26.703 1 95.88 558 SER A CA 1
ATOM 4629 C C . SER A 1 558 ? -6.922 -28.875 -26.438 1 95.88 558 SER A C 1
ATOM 4631 O O . SER A 1 558 ? -7.457 -28.562 -25.375 1 95.88 558 SER A O 1
ATOM 4633 N N . GLY A 1 559 ? -7.574 -29.547 -27.359 1 94.5 559 GLY A N 1
ATOM 4634 C CA . GLY A 1 559 ? -8.898 -30.094 -27.141 1 94.5 559 GLY A CA 1
ATOM 4635 C C . GLY A 1 559 ? -8.875 -31.453 -26.453 1 94.5 559 GLY A C 1
ATOM 4636 O O . GLY A 1 559 ? -9.773 -31.781 -25.688 1 94.5 559 GLY A O 1
ATOM 4637 N N . PHE A 1 560 ? -7.863 -32.219 -26.734 1 96.25 560 PHE A N 1
ATOM 4638 C CA . PHE A 1 560 ? -7.73 -33.562 -26.203 1 96.25 560 PHE A CA 1
ATOM 4639 C C . PHE A 1 560 ? -7.621 -33.562 -24.672 1 96.25 560 PHE A C 1
ATOM 4641 O O . PHE A 1 560 ? -8.18 -34.406 -24 1 96.25 560 PHE A O 1
ATOM 4648 N N . SER A 1 561 ? -6.93 -32.594 -24.141 1 96.94 561 SER A N 1
ATOM 4649 C CA . SER A 1 561 ? -6.723 -32.5 -22.703 1 96.94 561 SER A CA 1
ATOM 4650 C C . SER A 1 561 ? -8.047 -32.5 -21.953 1 96.94 561 SER A C 1
ATOM 4652 O O . SER A 1 561 ? -8.266 -33.312 -21.062 1 96.94 561 SER A O 1
ATOM 4654 N N . GLY A 1 562 ? -8.906 -31.578 -22.344 1 95.81 562 GLY A N 1
ATOM 4655 C CA . GLY A 1 562 ? -10.211 -31.484 -21.703 1 95.81 562 GLY A CA 1
ATOM 4656 C C . GLY A 1 562 ? -11.07 -32.719 -21.906 1 95.81 562 GLY A C 1
ATOM 4657 O O . GLY A 1 562 ? -11.742 -33.156 -20.984 1 95.81 562 GLY A O 1
ATOM 4658 N N . ALA A 1 563 ? -11.023 -33.25 -23.094 1 95.12 563 ALA A N 1
ATOM 4659 C CA . ALA A 1 563 ? -11.812 -34.469 -23.422 1 95.12 563 ALA A CA 1
ATOM 4660 C C . ALA A 1 563 ? -11.375 -35.656 -22.562 1 95.12 563 ALA A C 1
ATOM 4662 O O . ALA A 1 563 ? -12.211 -36.375 -22.016 1 95.12 563 ALA A O 1
ATOM 4663 N N . LEU A 1 564 ? -10.094 -35.844 -22.484 1 96.12 564 LEU A N 1
ATOM 4664 C CA . LEU A 1 564 ? -9.547 -36.938 -21.703 1 96.12 564 LEU A CA 1
ATOM 4665 C C . LEU A 1 564 ? -9.914 -36.781 -20.234 1 96.12 564 LEU A C 1
ATOM 4667 O O . LEU A 1 564 ? -10.281 -37.781 -19.578 1 96.12 564 LEU A O 1
ATOM 4671 N N . TRP A 1 565 ? -9.852 -35.594 -19.75 1 96.81 565 TRP A N 1
ATOM 4672 C CA . TRP A 1 565 ? -10.164 -35.312 -18.359 1 96.81 565 TRP A CA 1
ATOM 4673 C C . TRP A 1 565 ? -11.633 -35.625 -18.062 1 96.81 565 TRP A C 1
ATOM 4675 O O . TRP A 1 565 ? -11.945 -36.281 -17.078 1 96.81 565 TRP A O 1
ATOM 4685 N N . ARG A 1 566 ? -12.508 -35.125 -18.859 1 95.06 566 ARG A N 1
ATOM 4686 C CA . ARG A 1 566 ? -13.938 -35.344 -18.656 1 95.06 566 ARG A CA 1
ATOM 4687 C C . ARG A 1 566 ? -14.273 -36.844 -18.766 1 95.06 566 ARG A C 1
ATOM 4689 O O . ARG A 1 566 ? -15.117 -37.344 -18.016 1 95.06 566 ARG A O 1
ATOM 4696 N N . ARG A 1 567 ? -13.625 -37.531 -19.641 1 94.06 567 ARG A N 1
ATOM 4697 C CA . ARG A 1 567 ? -13.805 -38.969 -19.719 1 94.06 567 ARG A CA 1
ATOM 4698 C C . ARG A 1 567 ? -13.305 -39.656 -18.438 1 94.06 567 ARG A C 1
ATOM 4700 O O . ARG A 1 567 ? -13.898 -40.625 -17.984 1 94.06 567 ARG A O 1
ATOM 4707 N N . TRP A 1 568 ? -12.195 -39.188 -17.969 1 96.12 568 TRP A N 1
ATOM 4708 C CA . TRP A 1 568 ? -11.648 -39.719 -16.719 1 96.12 568 TRP A CA 1
ATOM 4709 C C . TRP A 1 568 ? -12.625 -39.531 -15.57 1 96.12 568 TRP A C 1
ATOM 4711 O O . TRP A 1 568 ? -12.758 -40.375 -14.703 1 96.12 568 TRP A O 1
ATOM 4721 N N . LEU A 1 569 ? -13.383 -38.438 -15.609 1 94.31 569 LEU A N 1
ATOM 4722 C CA . LEU A 1 569 ? -14.383 -38.156 -14.594 1 94.31 569 LEU A CA 1
ATOM 4723 C C . LEU A 1 569 ? -15.617 -39.031 -14.773 1 94.31 569 LEU A C 1
ATOM 4725 O O . LEU A 1 569 ? -16.516 -39.031 -13.93 1 94.31 569 LEU A O 1
ATOM 4729 N N . GLY A 1 570 ? -15.672 -39.781 -15.852 1 92.25 570 GLY A N 1
ATOM 4730 C CA . GLY A 1 570 ? -16.797 -40.656 -16.125 1 92.25 570 GLY A CA 1
ATOM 4731 C C . GLY A 1 570 ? -17.906 -39.969 -16.906 1 92.25 570 GLY A C 1
ATOM 4732 O O . GLY A 1 570 ? -19.047 -40.406 -16.906 1 92.25 570 GLY A O 1
ATOM 4733 N N . GLN A 1 571 ? -17.516 -38.875 -17.562 1 91.5 571 GLN A N 1
ATOM 4734 C CA . GLN A 1 571 ? -18.516 -38.094 -18.266 1 91.5 571 GLN A CA 1
ATOM 4735 C C . GLN A 1 571 ? -18.578 -38.469 -19.734 1 91.5 571 GLN A C 1
ATOM 4737 O O . GLN A 1 571 ? -17.688 -39.156 -20.25 1 91.5 571 GLN A O 1
ATOM 4742 N N . TYR A 1 572 ? -19.719 -38.094 -20.312 1 89.19 572 TYR A N 1
ATOM 4743 C CA . TYR A 1 572 ? -19.922 -38.25 -21.734 1 89.19 572 TYR A CA 1
ATOM 4744 C C . TYR A 1 572 ? -19.219 -37.156 -22.516 1 89.19 572 TYR A C 1
ATOM 4746 O O . TYR A 1 572 ? -19.344 -35.969 -22.172 1 89.19 572 TYR A O 1
ATOM 4754 N N . GLU A 1 573 ? -18.391 -37.5 -23.516 1 87.06 573 GLU A N 1
ATOM 4755 C CA . GLU A 1 573 ? -17.625 -36.562 -24.328 1 87.06 573 GLU A CA 1
ATOM 4756 C C . GLU A 1 573 ? -17.609 -36.969 -25.797 1 87.06 573 GLU A C 1
ATOM 4758 O O . GLU A 1 573 ? -17.172 -38.094 -26.125 1 87.06 573 GLU A O 1
ATOM 4763 N N . ASN A 1 574 ? -18.031 -36.156 -26.672 1 83.88 574 ASN A N 1
ATOM 4764 C CA . ASN A 1 574 ? -18 -36.344 -28.125 1 83.88 574 ASN A CA 1
ATOM 4765 C C . ASN A 1 574 ? -18.688 -37.656 -28.516 1 83.88 574 ASN A C 1
ATOM 4767 O O . ASN A 1 574 ? -18.156 -38.438 -29.312 1 83.88 574 ASN A O 1
ATOM 4771 N N . GLY A 1 575 ? -19.734 -37.969 -27.859 1 85.5 575 GLY A N 1
ATOM 4772 C CA . GLY A 1 575 ? -20.531 -39.156 -28.219 1 85.5 575 GLY A CA 1
ATOM 4773 C C . GLY A 1 575 ? -20.031 -40.438 -27.578 1 85.5 575 GLY A C 1
ATOM 4774 O O . GLY A 1 575 ? -20.531 -41.531 -27.875 1 85.5 575 GLY A O 1
ATOM 4775 N N . GLU A 1 576 ? -19.016 -40.344 -26.75 1 88.38 576 GLU A N 1
ATOM 4776 C CA . GLU A 1 576 ? -18.406 -41.5 -26.125 1 88.38 576 GLU A CA 1
ATOM 4777 C C . GLU A 1 576 ? -18.297 -41.312 -24.609 1 88.38 576 GLU A C 1
ATOM 4779 O O . GLU A 1 576 ? -18.406 -40.188 -24.109 1 88.38 576 GLU A O 1
ATOM 4784 N N . GLY A 1 577 ? -18.172 -42.469 -23.922 1 89.31 577 GLY A N 1
ATOM 4785 C CA . GLY A 1 577 ? -17.938 -42.438 -22.484 1 89.31 577 GLY A CA 1
ATOM 4786 C C . GLY A 1 577 ? -19.219 -42.469 -21.672 1 89.31 577 GLY A C 1
ATOM 4787 O O . GLY A 1 577 ? -20.219 -43.031 -22.125 1 89.31 577 GLY A O 1
ATOM 4788 N N . GLY A 1 578 ? -19.094 -42.062 -20.453 1 89.69 578 GLY A N 1
ATOM 4789 C CA . GLY A 1 578 ? -20.234 -42.094 -19.547 1 89.69 578 GLY A CA 1
ATOM 4790 C C . GLY A 1 578 ? -20.312 -43.344 -18.719 1 89.69 578 GLY A C 1
ATOM 4791 O O . GLY A 1 578 ? -19.562 -44.312 -18.953 1 89.69 578 GLY A O 1
ATOM 4792 N N . ARG A 1 579 ? -21.25 -43.281 -17.844 1 90.25 579 ARG A N 1
ATOM 4793 C CA . ARG A 1 579 ? -21.422 -44.375 -16.875 1 90.25 579 ARG A CA 1
ATOM 4794 C C . ARG A 1 579 ? -21.734 -45.688 -17.594 1 90.25 579 ARG A C 1
ATOM 4796 O O . ARG A 1 579 ? -21.125 -46.719 -17.281 1 90.25 579 ARG A O 1
ATOM 4803 N N . ARG A 1 580 ? -22.641 -45.656 -18.531 1 88.75 580 ARG A N 1
ATOM 4804 C CA . ARG A 1 580 ? -23.078 -46.875 -19.219 1 88.75 580 ARG A CA 1
A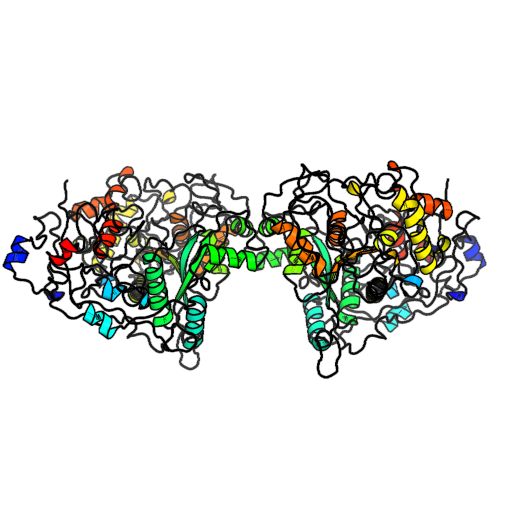TOM 4805 C C . ARG A 1 580 ? -21.922 -47.562 -19.953 1 88.75 580 ARG A C 1
ATOM 4807 O O . ARG A 1 580 ? -21.734 -48.75 -19.859 1 88.75 580 ARG A O 1
ATOM 4814 N N . GLN A 1 581 ? -21.203 -46.75 -20.625 1 88.5 581 GLN A N 1
ATOM 4815 C CA . GLN A 1 581 ? -20.078 -47.281 -21.375 1 88.5 581 GLN A CA 1
ATOM 4816 C C . GLN A 1 581 ? -19.031 -47.875 -20.422 1 88.5 581 GLN A C 1
ATOM 4818 O O . GLN A 1 581 ? -18.422 -48.906 -20.719 1 88.5 581 GLN A O 1
ATOM 4823 N N . GLU A 1 582 ? -18.766 -47.219 -19.344 1 91.5 582 GLU A N 1
ATOM 4824 C CA . GLU A 1 582 ? -17.812 -47.75 -18.359 1 91.5 582 GLU A CA 1
ATOM 4825 C C . GLU A 1 582 ? -18.312 -49.031 -17.734 1 91.5 582 GLU A C 1
ATOM 4827 O O . GLU A 1 582 ? -17.562 -50 -17.594 1 91.5 582 GLU A O 1
ATOM 4832 N N . GLU A 1 583 ? -19.594 -49.125 -17.406 1 89.5 583 GLU A N 1
ATOM 4833 C CA . GLU A 1 583 ? -20.172 -50.281 -16.75 1 89.5 583 GLU A CA 1
ATOM 4834 C C . GLU A 1 583 ? -20.219 -51.469 -17.688 1 89.5 583 GLU A C 1
ATOM 4836 O O . GLU A 1 583 ? -19.938 -52.625 -17.281 1 89.5 583 GLU A O 1
ATOM 4841 N N . GLU A 1 584 ? -20.578 -51.188 -18.906 1 86.75 584 GLU A N 1
ATOM 4842 C CA . GLU A 1 584 ? -20.703 -52.25 -19.891 1 86.75 584 GLU A CA 1
ATOM 4843 C C . GLU A 1 584 ? -19.344 -52.656 -20.453 1 86.75 584 GLU A C 1
ATOM 4845 O O . GLU A 1 584 ? -19.203 -53.719 -21.031 1 86.75 584 GLU A O 1
ATOM 4850 N N . GLY A 1 585 ? -18.453 -51.719 -20.297 1 88.06 585 GLY A N 1
ATOM 4851 C CA . GLY A 1 585 ? -17.141 -51.969 -20.875 1 88.06 585 GLY A CA 1
ATOM 4852 C C . GLY A 1 585 ? -16.125 -52.469 -19.859 1 88.06 585 GLY A C 1
ATOM 4853 O O . GLY A 1 585 ? -16.375 -53.438 -19.156 1 88.06 585 GLY A O 1
ATOM 4854 N N . THR A 1 586 ? -15.039 -51.719 -19.797 1 91.44 586 THR A N 1
ATOM 4855 C CA . THR A 1 586 ? -13.891 -52.188 -19.031 1 91.44 586 THR A CA 1
ATOM 4856 C C . THR A 1 586 ? -13.828 -51.469 -17.672 1 91.44 586 THR A C 1
ATOM 4858 O O . THR A 1 586 ? -12.789 -51.5 -17.016 1 91.44 586 THR A O 1
ATOM 4861 N N . GLY A 1 587 ? -14.93 -50.812 -17.266 1 92.06 587 GLY A N 1
ATOM 4862 C CA . GLY A 1 587 ? -14.953 -50.125 -15.984 1 92.06 587 GLY A CA 1
ATOM 4863 C C . GLY A 1 587 ? -14.445 -48.688 -16.078 1 92.06 587 GLY A C 1
ATOM 4864 O O . GLY A 1 587 ? -14.156 -48.188 -17.172 1 92.06 587 GLY A O 1
ATOM 4865 N N . ARG A 1 588 ? -14.359 -48 -14.945 1 94.19 588 ARG A N 1
ATOM 4866 C CA . ARG A 1 588 ? -13.961 -46.594 -14.945 1 94.19 588 ARG A CA 1
ATOM 4867 C C . ARG A 1 588 ? -12.484 -46.469 -15.32 1 94.19 588 ARG A C 1
ATOM 4869 O O . ARG A 1 588 ? -11.68 -47.344 -15.039 1 94.19 588 ARG A O 1
ATOM 4876 N N . MET A 1 589 ? -12.18 -45.344 -15.828 1 95.44 589 MET A N 1
ATOM 4877 C CA . MET A 1 589 ? -10.836 -45.062 -16.312 1 95.44 589 MET A CA 1
ATOM 4878 C C . MET A 1 589 ? -9.852 -44.938 -15.164 1 95.44 589 MET A C 1
ATOM 4880 O O . MET A 1 589 ? -10.219 -44.531 -14.062 1 95.44 589 MET A O 1
ATOM 4884 N N . CYS A 1 590 ? -8.688 -45.344 -15.383 1 97 590 CYS A N 1
ATOM 4885 C CA . CYS A 1 590 ? -7.539 -45.219 -14.484 1 97 590 CYS A CA 1
ATOM 4886 C C . CYS A 1 590 ? -6.305 -44.75 -15.25 1 97 590 CYS A C 1
ATOM 4888 O O . CYS A 1 590 ? -5.828 -45.438 -16.141 1 97 590 CYS A O 1
ATOM 4890 N N . LEU A 1 591 ? -5.785 -43.562 -14.906 1 97.88 591 LEU A N 1
ATOM 4891 C CA . LEU A 1 591 ? -4.66 -42.969 -15.633 1 97.88 591 LEU A CA 1
ATOM 4892 C C . LEU A 1 591 ? -3.445 -42.844 -14.719 1 97.88 591 LEU A C 1
ATOM 4894 O O . LEU A 1 591 ? -3.588 -42.688 -13.5 1 97.88 591 LEU A O 1
ATOM 4898 N N . GLN A 1 592 ? -2.238 -42.906 -15.32 1 97.31 592 GLN A N 1
ATOM 4899 C CA . GLN A 1 592 ? -1.055 -42.469 -14.594 1 97.31 592 GLN A CA 1
ATOM 4900 C C . GLN A 1 592 ? -1.108 -40.969 -14.32 1 97.31 592 GLN A C 1
ATOM 4902 O O . GLN A 1 592 ? -2.117 -40.312 -14.602 1 97.31 592 GLN A O 1
ATOM 4907 N N . GLY A 1 593 ? -0.047 -40.438 -13.609 1 97.19 593 GLY A N 1
ATOM 4908 C CA . GLY A 1 593 ? -0.022 -39 -13.383 1 97.19 593 GLY A CA 1
ATOM 4909 C C . GLY A 1 593 ? 0.113 -38.219 -14.656 1 97.19 593 GLY A C 1
ATOM 4910 O O . GLY A 1 593 ? 1.191 -38.156 -15.25 1 97.19 593 GLY A O 1
ATOM 4911 N N . VAL A 1 594 ? -0.983 -37.562 -15.086 1 97.75 594 VAL A N 1
ATOM 4912 C CA . VAL A 1 594 ? -1.021 -36.781 -16.312 1 97.75 594 VAL A CA 1
ATOM 4913 C C . VAL A 1 594 ? -1.367 -35.312 -16 1 97.75 594 VAL A C 1
ATOM 4915 O O . VAL A 1 594 ? -2.355 -35.062 -15.312 1 97.75 594 VAL A O 1
ATOM 4918 N N . LEU A 1 595 ? -0.554 -34.406 -16.422 1 98.12 595 LEU A N 1
ATOM 4919 C CA . LEU A 1 595 ? -0.864 -32.969 -16.328 1 98.12 595 LEU A CA 1
ATOM 4920 C C . LEU A 1 595 ? -1.77 -32.531 -17.484 1 98.12 595 LEU A C 1
ATOM 4922 O O . LEU A 1 595 ? -1.434 -32.75 -18.641 1 98.12 595 LEU A O 1
ATOM 4926 N N . HIS A 1 596 ? -2.943 -32.031 -17.156 1 98.38 596 HIS A N 1
ATOM 4927 C CA . HIS A 1 596 ? -3.938 -31.656 -18.156 1 98.38 596 HIS A CA 1
ATOM 4928 C C . HIS A 1 596 ? -4.043 -30.125 -18.266 1 98.38 596 HIS A C 1
ATOM 4930 O O . HIS A 1 596 ? -4.223 -29.438 -17.266 1 98.38 596 HIS A O 1
ATOM 4936 N N . HIS A 1 597 ? -3.912 -29.656 -19.438 1 98.19 597 HIS A N 1
ATOM 4937 C CA . HIS A 1 597 ? -4.109 -28.234 -19.734 1 98.19 597 HIS A CA 1
ATOM 4938 C C . HIS A 1 597 ? -4.551 -28.031 -21.172 1 98.19 597 HIS A C 1
ATOM 4940 O O . HIS A 1 597 ? -3.936 -28.562 -22.109 1 98.19 597 HIS A O 1
ATOM 4946 N N . PRO A 1 598 ? -5.602 -27.359 -21.484 1 97.44 598 PRO A N 1
ATOM 4947 C CA . PRO A 1 598 ? -6.461 -26.703 -20.5 1 97.44 598 PRO A CA 1
ATOM 4948 C C . PRO A 1 598 ? -7.68 -27.531 -20.125 1 97.44 598 PRO A C 1
ATOM 4950 O O . PRO A 1 598 ? -8.055 -28.453 -20.859 1 97.44 598 PRO A O 1
ATOM 4953 N N . ILE A 1 599 ? -8.195 -27.297 -18.953 1 97.06 599 ILE A N 1
ATOM 4954 C CA . ILE A 1 599 ? -9.523 -27.766 -18.562 1 97.06 599 ILE A CA 1
ATOM 4955 C C . ILE A 1 599 ? -10.484 -26.578 -18.453 1 97.06 599 ILE A C 1
ATOM 4957 O O . ILE A 1 599 ? -10.648 -26 -17.375 1 97.06 599 ILE A O 1
ATOM 4961 N N . LYS A 1 600 ? -11.203 -26.297 -19.516 1 92.44 600 LYS A N 1
ATOM 4962 C CA . LYS A 1 600 ? -12.031 -25.094 -19.594 1 92.44 600 LYS A CA 1
ATOM 4963 C C . LYS A 1 600 ? -13.344 -25.297 -18.844 1 92.44 600 LYS A C 1
ATOM 4965 O O . LYS A 1 600 ? -13.961 -24.328 -18.391 1 92.44 600 LYS A O 1
ATOM 4970 N N . HIS A 1 601 ? -13.797 -26.516 -18.734 1 90.69 601 HIS A N 1
ATOM 4971 C CA . HIS A 1 601 ? -15.008 -26.859 -18 1 90.69 601 HIS A CA 1
ATOM 4972 C C . HIS A 1 601 ? -15.023 -28.328 -17.609 1 90.69 601 HIS A C 1
ATOM 4974 O O . HIS A 1 601 ? -14.273 -29.141 -18.172 1 90.69 601 HIS A O 1
ATOM 4980 N N . GLU A 1 602 ? -15.812 -28.641 -16.656 1 91.88 602 GLU A N 1
ATOM 4981 C CA . GLU A 1 602 ? -16.031 -30.016 -16.25 1 91.88 602 GLU A CA 1
ATOM 4982 C C . GLU A 1 602 ? -17.516 -30.391 -16.312 1 91.88 602 GLU A C 1
ATOM 4984 O O . GLU A 1 602 ? -18 -31.188 -15.523 1 91.88 602 GLU A O 1
ATOM 4989 N N . ASN A 1 603 ? -18.234 -29.719 -17.219 1 78.44 603 ASN A N 1
ATOM 4990 C CA . ASN A 1 603 ? -19.672 -29.984 -17.391 1 78.44 603 ASN A CA 1
ATOM 4991 C C . ASN A 1 603 ? -19.922 -31.062 -18.453 1 78.44 603 ASN A C 1
ATOM 4993 O O . ASN A 1 603 ? -19.156 -31.188 -19.406 1 78.44 603 ASN A O 1
ATOM 4997 N N . SER A 1 604 ? -20.75 -32.031 -18.031 1 65.31 604 SER A N 1
ATOM 4998 C CA . SER A 1 604 ? -21.203 -32.969 -19.062 1 65.31 604 SER A CA 1
ATOM 4999 C C . SER A 1 604 ? -22.234 -32.312 -19.984 1 65.31 604 SER A C 1
ATOM 5001 O O . SER A 1 604 ? -22.922 -31.391 -19.578 1 65.31 604 SER A O 1
ATOM 5003 N N . PRO A 1 605 ? -22.109 -32.625 -21.328 1 53.5 605 PRO A N 1
ATOM 5004 C CA . PRO A 1 605 ? -23.188 -32.094 -22.156 1 53.5 605 PRO A CA 1
ATOM 5005 C C . PRO A 1 605 ? -24.562 -32.281 -21.531 1 53.5 605 PRO A C 1
ATOM 5007 O O . PRO A 1 605 ? -24.797 -33.25 -20.812 1 53.5 605 PRO A O 1
ATOM 5010 N N . PRO A 1 606 ? -25.406 -31.219 -21.641 1 49.97 606 PRO A N 1
ATOM 5011 C CA . PRO A 1 606 ? -26.766 -31.375 -21.141 1 49.97 606 PRO A CA 1
ATOM 5012 C C . PRO A 1 606 ? -27.453 -32.625 -21.656 1 49.97 606 PRO A C 1
ATOM 5014 O O . PRO A 1 606 ? -27.312 -32.969 -22.828 1 49.97 606 PRO A O 1
ATOM 5017 N N . GLY A 1 607 ? -28.141 -33.594 -20.828 1 46.22 607 GLY A N 1
ATOM 5018 C CA . GLY A 1 607 ? -28.875 -34.781 -21.234 1 46.22 607 GLY A CA 1
ATOM 5019 C C . GLY A 1 607 ? -28.062 -36.062 -21.125 1 46.22 607 GLY A C 1
ATOM 5020 O O . GLY A 1 607 ? -28.531 -37.125 -21.5 1 46.22 607 GLY A O 1
ATOM 5021 N N . SER A 1 608 ? -26.891 -36 -20.828 1 44.44 608 SER A N 1
ATOM 5022 C CA . SER A 1 608 ? -26.094 -37.219 -20.734 1 44.44 608 SER A CA 1
ATOM 5023 C C . SER A 1 608 ? -26.25 -37.906 -19.375 1 44.44 608 SER A C 1
ATOM 5025 O O . SER A 1 608 ? -26.484 -37.219 -18.375 1 44.44 608 SER A O 1
ATOM 5027 N N . MET B 1 1 ? -10.82 55.812 3.818 1 48.72 1 MET B N 1
ATOM 5028 C CA . MET B 1 1 ? -10.367 56.062 5.184 1 48.72 1 MET B CA 1
ATOM 5029 C C . MET B 1 1 ? -8.953 55.562 5.391 1 48.72 1 MET B C 1
ATOM 5031 O O . MET B 1 1 ? -8.648 54.406 5.039 1 48.72 1 MET B O 1
ATOM 5035 N N . HIS B 1 2 ? -7.961 56.5 5.59 1 73.62 2 HIS B N 1
ATOM 5036 C CA . HIS B 1 2 ? -6.559 56.125 5.766 1 73.62 2 HIS B CA 1
ATOM 5037 C C . HIS B 1 2 ? -6.242 55.875 7.234 1 73.62 2 HIS B C 1
ATOM 5039 O O . HIS B 1 2 ? -6.652 56.625 8.117 1 73.62 2 HIS B O 1
ATOM 5045 N N . TYR B 1 3 ? -6.078 54.656 7.652 1 89 3 TYR B N 1
ATOM 5046 C CA . TYR B 1 3 ? -5.723 54.25 9.016 1 89 3 TYR B CA 1
ATOM 5047 C C . TYR B 1 3 ? -4.227 54.438 9.258 1 89 3 TYR B C 1
ATOM 5049 O O . TYR B 1 3 ? -3.414 54.156 8.367 1 89 3 TYR B O 1
ATOM 5057 N N . ALA B 1 4 ? -3.961 55 10.43 1 90.88 4 ALA B N 1
ATOM 5058 C CA . ALA B 1 4 ? -2.564 55.188 10.805 1 90.88 4 ALA B CA 1
ATOM 5059 C C . ALA B 1 4 ? -1.839 53.875 10.945 1 90.88 4 ALA B C 1
ATOM 5061 O O . ALA B 1 4 ? -2.43 52.875 11.375 1 90.88 4 ALA B O 1
ATOM 5062 N N . ARG B 1 5 ? -0.616 53.938 10.594 1 92.19 5 ARG B N 1
ATOM 5063 C CA . ARG B 1 5 ? 0.229 52.75 10.773 1 92.19 5 ARG B CA 1
ATOM 5064 C C . ARG B 1 5 ? 0.554 52.531 12.25 1 92.19 5 ARG B C 1
ATOM 5066 O O . ARG B 1 5 ? 0.776 53.5 12.984 1 92.19 5 ARG B O 1
ATOM 5073 N N . LEU B 1 6 ? 0.506 51.344 12.648 1 93.31 6 LEU B N 1
ATOM 5074 C CA . LEU B 1 6 ? 0.933 50.969 14 1 93.31 6 LEU B CA 1
ATOM 5075 C C . LEU B 1 6 ? 2.395 50.531 14.008 1 93.31 6 LEU B C 1
ATOM 5077 O O . LEU B 1 6 ? 2.793 49.688 13.227 1 93.31 6 LEU B O 1
ATOM 5081 N N . ASN B 1 7 ? 3.188 51.156 14.844 1 90.94 7 ASN B N 1
ATOM 5082 C CA . ASN B 1 7 ? 4.621 50.875 14.859 1 90.94 7 ASN B CA 1
ATOM 5083 C C . ASN B 1 7 ? 5.082 50.375 16.219 1 90.94 7 ASN B C 1
ATOM 5085 O O . ASN B 1 7 ? 6.262 50.094 16.422 1 90.94 7 ASN B O 1
ATOM 5089 N N . GLY B 1 8 ? 4.145 50.25 17.109 1 91.62 8 GLY B N 1
ATOM 5090 C CA . GLY B 1 8 ? 4.488 49.844 18.469 1 91.62 8 GLY B CA 1
ATOM 5091 C C . GLY B 1 8 ? 5.086 48.438 18.531 1 91.62 8 GLY B C 1
ATOM 5092 O O . GLY B 1 8 ? 5.809 48.125 19.469 1 91.62 8 GLY B O 1
ATOM 5093 N N . PHE B 1 9 ? 4.852 47.656 17.484 1 92.56 9 PHE B N 1
ATOM 5094 C CA . PHE B 1 9 ? 5.398 46.312 17.391 1 92.56 9 PHE B CA 1
ATOM 5095 C C . PHE B 1 9 ? 6.922 46.344 17.469 1 92.56 9 PHE B C 1
ATOM 5097 O O . PHE B 1 9 ? 7.543 45.375 17.922 1 92.56 9 PHE B O 1
ATOM 5104 N N . TYR B 1 10 ? 7.445 47.406 16.984 1 92.12 10 TYR B N 1
ATOM 5105 C CA . TYR B 1 10 ? 8.875 47.438 16.719 1 92.12 10 TYR B CA 1
ATOM 5106 C C . TYR B 1 10 ? 9.648 48 17.891 1 92.12 10 TYR B C 1
ATOM 5108 O O . TYR B 1 10 ? 10.875 48.125 17.844 1 92.12 10 TYR B O 1
ATOM 5116 N N . ASN B 1 11 ? 8.898 48.344 18.953 1 91.69 11 ASN B N 1
ATOM 5117 C CA . ASN B 1 11 ? 9.594 48.625 20.203 1 91.69 11 ASN B CA 1
ATOM 5118 C C . ASN B 1 11 ? 10.227 47.375 20.797 1 91.69 11 ASN B C 1
ATOM 5120 O O . ASN B 1 11 ? 9.641 46.281 20.75 1 91.69 11 ASN B O 1
ATOM 5124 N N . GLY B 1 12 ? 11.406 47.625 21.375 1 92.62 12 GLY B N 1
ATOM 5125 C CA . GLY B 1 12 ? 12.188 46.438 21.75 1 92.62 12 GLY B CA 1
ATOM 5126 C C . GLY B 1 12 ? 12.273 46.219 23.25 1 92.62 12 GLY B C 1
ATOM 5127 O O . GLY B 1 12 ? 11.508 46.844 24 1 92.62 12 GLY B O 1
ATOM 5128 N N . ILE B 1 13 ? 13.148 45.438 23.625 1 93.69 13 ILE B N 1
ATOM 5129 C CA . ILE B 1 13 ? 13.258 44.875 24.969 1 93.69 13 ILE B CA 1
ATOM 5130 C C . ILE B 1 13 ? 13.688 45.938 25.953 1 93.69 13 ILE B C 1
ATOM 5132 O O . ILE B 1 13 ? 13.5 45.812 27.172 1 93.69 13 ILE B O 1
ATOM 5136 N N . ARG B 1 14 ? 14.289 47.031 25.453 1 92.44 14 ARG B N 1
ATOM 5137 C CA . ARG B 1 14 ? 14.719 48.094 26.359 1 92.44 14 ARG B CA 1
ATOM 5138 C C . ARG B 1 14 ? 13.523 48.844 26.906 1 92.44 14 ARG B C 1
ATOM 5140 O O . ARG B 1 14 ? 13.648 49.594 27.891 1 92.44 14 ARG B O 1
ATOM 5147 N N . THR B 1 15 ? 12.391 48.625 26.312 1 91.81 15 THR B N 1
ATOM 5148 C CA . THR B 1 15 ? 11.188 49.344 26.75 1 91.81 15 THR B CA 1
ATOM 5149 C C . THR B 1 15 ? 10.234 48.406 27.484 1 91.81 15 THR B C 1
ATOM 5151 O O . THR B 1 15 ? 9.039 48.656 27.562 1 91.81 15 THR B O 1
ATOM 5154 N N . LEU B 1 16 ? 10.719 47.312 27.984 1 94.31 16 LEU B N 1
ATOM 5155 C CA . LEU B 1 16 ? 9.891 46.344 28.672 1 94.31 16 LEU B CA 1
ATOM 5156 C C . LEU B 1 16 ? 9.281 46.938 29.938 1 94.31 16 LEU B C 1
ATOM 5158 O O . LEU B 1 16 ? 9.969 47.594 30.703 1 94.31 16 LEU B O 1
ATOM 5162 N N . VAL B 1 17 ? 8.094 46.719 30.125 1 93.81 17 VAL B N 1
ATOM 5163 C CA . VAL B 1 17 ? 7.379 47.062 31.344 1 93.81 17 VAL B CA 1
ATOM 5164 C C . VAL B 1 17 ? 6.527 45.875 31.797 1 93.81 17 VAL B C 1
ATOM 5166 O O . VAL B 1 17 ? 6.141 45.031 30.984 1 93.81 17 VAL B O 1
ATOM 5169 N N . PRO B 1 18 ? 6.301 45.75 33.094 1 94.38 18 PRO B N 1
ATOM 5170 C CA . PRO B 1 18 ? 5.312 44.75 33.531 1 94.38 18 PRO B CA 1
ATOM 5171 C C . PRO B 1 18 ? 3.959 44.938 32.844 1 94.38 18 PRO B C 1
ATOM 5173 O O . PRO B 1 18 ? 3.559 46.062 32.562 1 94.38 18 PRO B O 1
ATOM 5176 N N . PHE B 1 19 ? 3.277 43.875 32.688 1 94.75 19 PHE B N 1
ATOM 5177 C CA . PHE B 1 19 ? 2.02 43.906 31.938 1 94.75 19 PHE B CA 1
ATOM 5178 C C . PHE B 1 19 ? 1.06 44.906 32.531 1 94.75 19 PHE B C 1
ATOM 5180 O O . PHE B 1 19 ? 0.323 45.594 31.781 1 94.75 19 PHE B O 1
ATOM 5187 N N . SER B 1 20 ? 1.082 45.125 33.812 1 94.69 20 SER B N 1
ATOM 5188 C CA . SER B 1 20 ? 0.16 46 34.5 1 94.69 20 SER B CA 1
ATOM 5189 C C . SER B 1 20 ? 0.414 47.469 34.094 1 94.69 20 SER B C 1
ATOM 5191 O O . SER B 1 20 ? -0.469 48.312 34.25 1 94.69 20 SER B O 1
ATOM 5193 N N . GLN B 1 21 ? 1.615 47.719 33.562 1 93.38 21 GLN B N 1
ATOM 5194 C CA . GLN B 1 21 ? 1.993 49.094 33.219 1 93.38 21 GLN B CA 1
ATOM 5195 C C . GLN B 1 21 ? 1.974 49.312 31.719 1 93.38 21 GLN B C 1
ATOM 5197 O O . GLN B 1 21 ? 2.203 50.406 31.234 1 93.38 21 GLN B O 1
ATOM 5202 N N . TRP B 1 22 ? 1.735 48.281 31 1 93.06 22 TRP B N 1
ATOM 5203 C CA . TRP B 1 22 ? 1.753 48.344 29.547 1 93.06 22 TRP B CA 1
ATOM 5204 C C . TRP B 1 22 ? 0.548 49.094 29.016 1 93.06 22 TRP B C 1
ATOM 5206 O O . TRP B 1 22 ? -0.576 48.906 29.484 1 93.06 22 TRP B O 1
ATOM 5216 N N . GLN B 1 23 ? 0.783 50.062 28.109 1 91.06 23 GLN B N 1
ATOM 5217 C CA . GLN B 1 23 ? -0.245 50.812 27.375 1 91.06 23 GLN B CA 1
ATOM 5218 C C . GLN B 1 23 ? -0.117 50.594 25.875 1 91.06 23 GLN B C 1
ATOM 5220 O O . GLN B 1 23 ? 0.885 50.969 25.266 1 91.06 23 GLN B O 1
ATOM 5225 N N . PRO B 1 24 ? -1.12 49.969 25.281 1 92.62 24 PRO B N 1
ATOM 5226 C CA . PRO B 1 24 ? -1.022 49.719 23.844 1 92.62 24 PRO B CA 1
ATOM 5227 C C . PRO B 1 24 ? -1.007 51 23.016 1 92.62 24 PRO B C 1
ATOM 5229 O O . PRO B 1 24 ? -1.517 52.031 23.453 1 92.62 24 PRO B O 1
ATOM 5232 N N . GLU B 1 25 ? -0.446 50.844 21.859 1 93 25 GLU B N 1
ATOM 5233 C CA . GLU B 1 25 ? -0.381 51.969 20.938 1 93 25 GLU B CA 1
ATOM 5234 C C . GLU B 1 25 ? -1.752 52.25 20.328 1 93 25 GLU B C 1
ATOM 5236 O O . GLU B 1 25 ? -2.012 53.375 19.891 1 93 25 GLU B O 1
ATOM 5241 N N . ASN B 1 26 ? -2.643 51.281 20.25 1 93.31 26 ASN B N 1
ATOM 5242 C CA . ASN B 1 26 ? -3.934 51.375 19.578 1 93.31 26 ASN B CA 1
ATOM 5243 C C . ASN B 1 26 ? -4.75 52.562 20.125 1 93.31 26 ASN B C 1
ATOM 5245 O O . ASN B 1 26 ? -4.887 52.719 21.328 1 93.31 26 ASN B O 1
ATOM 5249 N N . ALA B 1 27 ? -5.258 53.312 19.188 1 92.62 27 ALA B N 1
ATOM 5250 C CA . ALA B 1 27 ? -6.184 54.375 19.547 1 92.62 27 ALA B CA 1
ATOM 5251 C C . ALA B 1 27 ? -7.539 54.156 18.875 1 92.62 27 ALA B C 1
ATOM 5253 O O . ALA B 1 27 ? -8.469 54.938 19.094 1 92.62 27 ALA B O 1
ATOM 5254 N N . TYR B 1 28 ? -7.586 53.156 18.047 1 94.06 28 TYR B N 1
ATOM 5255 C CA . TYR B 1 28 ? -8.812 52.75 17.375 1 94.06 28 TYR B CA 1
ATOM 5256 C C . TYR B 1 28 ? -9.391 53.844 16.516 1 94.06 28 TYR B C 1
ATOM 5258 O O . TYR B 1 28 ? -10.609 54.094 16.516 1 94.06 28 TYR B O 1
ATOM 5266 N N . ASN B 1 29 ? -8.453 54.594 16 1 91.25 29 ASN B N 1
ATOM 5267 C CA . ASN B 1 29 ? -8.711 55.656 15.07 1 91.25 29 ASN B CA 1
ATOM 5268 C C . ASN B 1 29 ? -9.398 56.844 15.758 1 91.25 29 ASN B C 1
ATOM 5270 O O . ASN B 1 29 ? -10.086 57.625 15.109 1 91.25 29 ASN B O 1
ATOM 5274 N N . LYS B 1 30 ? -9.344 56.875 16.969 1 90.31 30 LYS B N 1
ATOM 5275 C CA . LYS B 1 30 ? -9.914 58 17.719 1 90.31 30 LYS B CA 1
ATOM 5276 C C . LYS B 1 30 ? -8.875 59.094 17.938 1 90.31 30 LYS B C 1
ATOM 5278 O O . LYS B 1 30 ? -9.234 60.281 18.078 1 90.31 30 LYS B O 1
ATOM 5283 N N . SER B 1 31 ? -7.688 58.688 18.031 1 83.31 31 SER B N 1
ATOM 5284 C CA . SER B 1 31 ? -6.57 59.625 18.156 1 83.31 31 SER B CA 1
ATOM 5285 C C . SER B 1 31 ? -5.309 59.062 17.516 1 83.31 31 SER B C 1
ATOM 5287 O O . SER B 1 31 ? -5.301 57.938 17.047 1 83.31 31 SER B O 1
ATOM 5289 N N . ALA B 1 32 ? -4.406 60.031 17.406 1 80.38 32 ALA B N 1
ATOM 5290 C CA . ALA B 1 32 ? -3.131 59.531 16.875 1 80.38 32 ALA B CA 1
ATOM 5291 C C . ALA B 1 32 ? -2.506 58.5 17.797 1 80.38 32 ALA B C 1
ATOM 5293 O O . ALA B 1 32 ? -2.494 58.688 19.016 1 80.38 32 ALA B O 1
ATOM 5294 N N . PRO B 1 33 ? -2.182 57.406 17.219 1 75.19 33 PRO B N 1
ATOM 5295 C CA . PRO B 1 33 ? -1.564 56.375 18.078 1 75.19 33 PRO B CA 1
ATOM 5296 C C . PRO B 1 33 ? -0.336 56.875 18.828 1 75.19 33 PRO B C 1
ATOM 5298 O O . PRO B 1 33 ? 0.409 57.719 18.297 1 75.19 33 PRO B O 1
ATOM 5301 N N . ASN B 1 34 ? -0.314 56.625 20.25 1 63.12 34 ASN B N 1
ATOM 5302 C CA . ASN B 1 34 ? 0.797 57.031 21.109 1 63.12 34 ASN B CA 1
ATOM 5303 C C . ASN B 1 34 ? 2.062 56.25 20.781 1 63.12 34 ASN B C 1
ATOM 5305 O O . ASN B 1 34 ? 2.242 55.125 21.25 1 63.12 34 ASN B O 1
ATOM 5309 N N . THR B 1 35 ? 2.707 56.406 19.672 1 60.91 35 THR B N 1
ATOM 5310 C CA . THR B 1 35 ? 3.383 55.438 18.812 1 60.91 35 THR B CA 1
ATOM 5311 C C . THR B 1 35 ? 4.66 54.938 19.469 1 60.91 35 THR B C 1
ATOM 5313 O O . THR B 1 35 ? 4.797 53.719 19.734 1 60.91 35 THR B O 1
ATOM 5316 N N . PHE B 1 36 ? 5.754 55.156 18.641 1 58.03 36 PHE B N 1
ATOM 5317 C CA . PHE B 1 36 ? 7.152 54.75 18.547 1 58.03 36 PHE B CA 1
ATOM 5318 C C . PHE B 1 36 ? 8.031 55.594 19.438 1 58.03 36 PHE B C 1
ATOM 5320 O O . PHE B 1 36 ? 7.859 56.812 19.5 1 58.03 36 PHE B O 1
ATOM 5327 N N . VAL B 1 37 ? 8.531 55.031 20.484 1 63.22 37 VAL B N 1
ATOM 5328 C CA . VAL B 1 37 ? 9.555 55.812 21.172 1 63.22 37 VAL B CA 1
ATOM 5329 C C . VAL B 1 37 ? 10.516 56.406 20.141 1 63.22 37 VAL B C 1
ATOM 5331 O O . VAL B 1 37 ? 11.312 55.688 19.531 1 63.22 37 VAL B O 1
ATOM 5334 N N . SER B 1 38 ? 10.227 57.688 19.656 1 56.66 38 SER B N 1
ATOM 5335 C CA . SER B 1 38 ? 11.07 58.375 18.688 1 56.66 38 SER B CA 1
ATOM 5336 C C . SER B 1 38 ? 12.523 58.406 19.141 1 56.66 38 SER B C 1
ATOM 5338 O O . SER B 1 38 ? 12.812 58.312 20.328 1 56.66 38 SER B O 1
ATOM 5340 N N . PRO B 1 39 ? 13.422 58.312 18.109 1 57.25 39 PRO B N 1
ATOM 5341 C CA . PRO B 1 39 ? 14.828 58.5 18.5 1 57.25 39 PRO B CA 1
ATOM 5342 C C . PRO B 1 39 ? 15.023 59.625 19.5 1 57.25 39 PRO B C 1
ATOM 5344 O O . PRO B 1 39 ? 15.852 59.5 20.422 1 57.25 39 PRO B O 1
ATOM 5347 N N . GLU B 1 40 ? 14.273 60.688 19.328 1 56.41 40 GLU B N 1
ATOM 5348 C CA . GLU B 1 40 ? 14.375 61.812 20.219 1 56.41 40 GLU B CA 1
ATOM 5349 C C . GLU B 1 40 ? 13.945 61.469 21.641 1 56.41 40 GLU B C 1
ATOM 5351 O O . GLU B 1 40 ? 14.602 61.844 22.609 1 56.41 40 GLU B O 1
ATOM 5356 N N . GLU B 1 41 ? 12.922 60.75 21.688 1 61.22 41 GLU B N 1
ATOM 5357 C CA . GLU B 1 41 ? 12.43 60.312 22.984 1 61.22 41 GLU B CA 1
ATOM 5358 C C . GLU B 1 41 ? 13.367 59.312 23.625 1 61.22 41 GLU B C 1
ATOM 5360 O O . GLU B 1 41 ? 13.57 59.312 24.844 1 61.22 41 GLU B O 1
ATOM 5365 N N . LEU B 1 42 ? 13.93 58.406 22.734 1 62.81 42 LEU B N 1
ATOM 5366 C CA . LEU B 1 42 ? 14.938 57.438 23.172 1 62.81 42 LEU B CA 1
ATOM 5367 C C . LEU B 1 42 ? 16.125 58.156 23.797 1 62.81 42 LEU B C 1
ATOM 5369 O O . LEU B 1 42 ? 16.672 57.688 24.812 1 62.81 42 LEU B O 1
ATOM 5373 N N . GLY B 1 43 ? 16.547 59.25 23 1 54.12 43 GLY B N 1
ATOM 5374 C CA . GLY B 1 43 ? 17.641 60.062 23.516 1 54.12 43 GLY B CA 1
ATOM 5375 C C . GLY B 1 43 ? 17.328 60.688 24.844 1 54.12 43 GLY B C 1
ATOM 5376 O O . GLY B 1 43 ? 18.203 60.781 25.719 1 54.12 43 GLY B O 1
ATOM 5377 N N . ARG B 1 44 ? 16.109 61.094 25.125 1 60.22 44 ARG B N 1
ATOM 5378 C CA . ARG B 1 44 ? 15.688 61.781 26.344 1 60.22 44 ARG B CA 1
ATOM 5379 C C . ARG B 1 44 ? 15.578 60.781 27.516 1 60.22 44 ARG B C 1
ATOM 5381 O O . ARG B 1 44 ? 15.938 61.125 28.641 1 60.22 44 ARG B O 1
ATOM 5388 N N . GLN B 1 45 ? 15.102 59.562 27.156 1 63.75 45 GLN B N 1
ATOM 5389 C CA . GLN B 1 45 ? 14.836 58.594 28.234 1 63.75 45 GLN B CA 1
ATOM 5390 C C . GLN B 1 45 ? 16.109 57.875 28.656 1 63.75 45 GLN B C 1
ATOM 5392 O O . GLN B 1 45 ? 16.156 57.281 29.75 1 63.75 45 GLN B O 1
ATOM 5397 N N . ARG B 1 46 ? 17.203 58.156 28.234 1 70 46 ARG B N 1
ATOM 5398 C CA . ARG B 1 46 ? 18.469 57.5 28.578 1 70 46 ARG B CA 1
ATOM 5399 C C . ARG B 1 46 ? 18.266 56.031 28.938 1 70 46 ARG B C 1
ATOM 5401 O O . ARG B 1 46 ? 18.562 55.625 30.047 1 70 46 ARG B O 1
ATOM 5408 N N . LEU B 1 47 ? 17.781 55.219 27.906 1 80.19 47 LEU B N 1
ATOM 5409 C CA . LEU B 1 47 ? 17.484 53.812 28.188 1 80.19 47 LEU B CA 1
ATOM 5410 C C . LEU B 1 47 ? 18.766 53 28.391 1 80.19 47 LEU B C 1
ATOM 5412 O O . LEU B 1 47 ? 19.766 53.25 27.703 1 80.19 47 LEU B O 1
ATOM 5416 N N . SER B 1 48 ? 18.688 52.188 29.391 1 79.62 48 SER B N 1
ATOM 5417 C CA . SER B 1 48 ? 19.812 51.25 29.625 1 79.62 48 SER B CA 1
ATOM 5418 C C . SER B 1 48 ? 20.016 50.344 28.422 1 79.62 48 SER B C 1
ATOM 5420 O O . SER B 1 48 ? 19.047 49.906 27.797 1 79.62 48 SER B O 1
ATOM 5422 N N . PRO B 1 49 ? 21.219 50.125 28.125 1 79.44 49 PRO B N 1
ATOM 5423 C CA . PRO B 1 49 ? 21.5 49.156 27.047 1 79.44 49 PRO B CA 1
ATOM 5424 C C . PRO B 1 49 ? 21 47.75 27.375 1 79.44 49 PRO B C 1
ATOM 5426 O O . PRO B 1 49 ? 20.734 46.969 26.453 1 79.44 49 PRO B O 1
ATOM 5429 N N . GLU B 1 50 ? 20.844 47.438 28.547 1 84.94 50 GLU B N 1
ATOM 5430 C CA . GLU B 1 50 ? 20.344 46.156 28.984 1 84.94 50 GLU B CA 1
ATOM 5431 C C . GLU B 1 50 ? 18.844 46.188 29.203 1 84.94 50 GLU B C 1
ATOM 5433 O O . GLU B 1 50 ? 18.281 47.219 29.578 1 84.94 50 GLU B O 1
ATOM 5438 N N . PRO B 1 51 ? 18.203 45.062 28.875 1 89.06 51 PRO B N 1
ATOM 5439 C CA . PRO B 1 51 ? 16.781 45 29.188 1 89.06 51 PRO B CA 1
ATOM 5440 C C . PRO B 1 51 ? 16.5 45.219 30.672 1 89.06 51 PRO B C 1
ATOM 5442 O O . PRO B 1 51 ? 17.25 44.75 31.531 1 89.06 51 PRO B O 1
ATOM 5445 N N . PRO B 1 52 ? 15.469 45.906 30.953 1 90.88 52 PRO B N 1
ATOM 5446 C CA . PRO B 1 52 ? 15.148 46.219 32.344 1 90.88 52 PRO B CA 1
ATOM 5447 C C . PRO B 1 52 ? 14.656 45 33.125 1 90.88 52 PRO B C 1
ATOM 5449 O O . PRO B 1 52 ? 14.578 45.031 34.344 1 90.88 52 PRO B O 1
ATOM 5452 N N . LEU B 1 53 ? 14.266 43.938 32.5 1 92.31 53 LEU B N 1
ATOM 5453 C CA . LEU B 1 53 ? 13.812 42.688 33.094 1 92.31 53 LEU B CA 1
ATOM 5454 C C . LEU B 1 53 ? 14.695 41.531 32.656 1 92.31 53 LEU B C 1
ATOM 5456 O O . LEU B 1 53 ? 15.242 41.531 31.531 1 92.31 53 LEU B O 1
ATOM 5460 N N . ASP B 1 54 ? 14.766 40.5 33.531 1 92.56 54 ASP B N 1
ATOM 5461 C CA . ASP B 1 54 ? 15.508 39.312 33.188 1 92.56 54 ASP B CA 1
ATOM 5462 C C . ASP B 1 54 ? 14.594 38.25 32.562 1 92.56 54 ASP B C 1
ATOM 5464 O O . ASP B 1 54 ? 13.422 38.125 32.938 1 92.56 54 ASP B O 1
ATOM 5468 N N . PRO B 1 55 ? 15.125 37.531 31.5 1 94.25 55 PRO B N 1
ATOM 5469 C CA . PRO B 1 55 ? 14.32 36.438 30.953 1 94.25 55 PRO B CA 1
ATOM 5470 C C . PRO B 1 55 ? 14.062 35.344 31.969 1 94.25 55 PRO B C 1
ATOM 5472 O O . PRO B 1 55 ? 14.898 35.094 32.844 1 94.25 55 PRO B O 1
ATOM 5475 N N . VAL B 1 56 ? 12.953 34.688 31.875 1 95.38 56 VAL B N 1
ATOM 5476 C CA . VAL B 1 56 ? 12.578 33.625 32.75 1 95.38 56 VAL B CA 1
ATOM 5477 C C . VAL B 1 56 ? 12.219 32.375 31.953 1 95.38 56 VAL B C 1
ATOM 5479 O O . VAL B 1 56 ? 11.766 32.469 30.812 1 95.38 56 VAL B O 1
ATOM 5482 N N . LYS B 1 57 ? 12.461 31.234 32.625 1 95.31 57 LYS B N 1
ATOM 5483 C CA . LYS B 1 57 ? 12.062 29.984 32 1 95.31 57 LYS B CA 1
ATOM 5484 C C . LYS B 1 57 ? 10.562 29.938 31.766 1 95.31 57 LYS B C 1
ATOM 5486 O O . LYS B 1 57 ? 9.766 30.25 32.656 1 95.31 57 LYS B O 1
ATOM 5491 N N . PHE B 1 58 ? 10.148 29.672 30.562 1 96.5 58 PHE B N 1
ATOM 5492 C CA . PHE B 1 58 ? 8.742 29.5 30.219 1 96.5 58 PHE B CA 1
ATOM 5493 C C . PHE B 1 58 ? 8.336 28.031 30.312 1 96.5 58 PHE B C 1
ATOM 5495 O O . PHE B 1 58 ? 8.797 27.203 29.516 1 96.5 58 PHE B O 1
ATOM 5502 N N . ASN B 1 59 ? 7.465 27.625 31.281 1 94.75 59 ASN B N 1
ATOM 5503 C CA . ASN B 1 59 ? 7.141 26.219 31.5 1 94.75 59 ASN B CA 1
ATOM 5504 C C . ASN B 1 59 ? 5.637 25.969 31.422 1 94.75 59 ASN B C 1
ATOM 5506 O O . ASN B 1 59 ? 4.941 26.031 32.438 1 94.75 59 ASN B O 1
ATOM 5510 N N . PRO B 1 60 ? 5.168 25.625 30.281 1 96.56 60 PRO B N 1
ATOM 5511 C CA . PRO B 1 60 ? 3.734 25.344 30.141 1 96.56 60 PRO B CA 1
ATOM 5512 C C . PRO B 1 60 ? 3.361 23.938 30.594 1 96.56 60 PRO B C 1
ATOM 5514 O O . PRO B 1 60 ? 2.197 23.531 30.5 1 96.56 60 PRO B O 1
ATOM 5517 N N . TYR B 1 61 ? 4.258 23.109 31.172 1 95.62 61 TYR B N 1
ATOM 5518 C CA . TYR B 1 61 ? 4.031 21.703 31.5 1 95.62 61 TYR B CA 1
ATOM 5519 C C . TYR B 1 61 ? 3.76 21.531 32.969 1 95.62 61 TYR B C 1
ATOM 5521 O O . TYR B 1 61 ? 3.559 20.406 33.469 1 95.62 61 TYR B O 1
ATOM 5529 N N . GLU B 1 62 ? 3.756 22.5 33.719 1 88.56 62 GLU B N 1
ATOM 5530 C CA . GLU B 1 62 ? 3.727 22.469 35.188 1 88.56 62 GLU B CA 1
ATOM 5531 C C . GLU B 1 62 ? 2.537 21.656 35.688 1 88.56 62 GLU B C 1
ATOM 5533 O O . GLU B 1 62 ? 2.645 20.938 36.688 1 88.56 62 GLU B O 1
ATOM 5538 N N . LYS B 1 63 ? 1.512 21.703 35 1 86.38 63 LYS B N 1
ATOM 5539 C CA . LYS B 1 63 ? 0.288 21.062 35.469 1 86.38 63 LYS B CA 1
ATOM 5540 C C . LYS B 1 63 ? 0.132 19.672 34.875 1 86.38 63 LYS B C 1
ATOM 5542 O O . LYS B 1 63 ? -0.83 18.969 35.188 1 86.38 63 LYS B O 1
ATOM 5547 N N . VAL B 1 64 ? 1.047 19.281 34.156 1 89.19 64 VAL B N 1
ATOM 5548 C CA . VAL B 1 64 ? 0.968 17.969 33.531 1 89.19 64 VAL B CA 1
ATOM 5549 C C . VAL B 1 64 ? 1.668 16.938 34.438 1 89.19 64 VAL B C 1
ATOM 5551 O O . VAL B 1 64 ? 2.852 17.078 34.75 1 89.19 64 VAL B O 1
ATOM 5554 N N . GLN B 1 65 ? 1.017 15.969 34.812 1 85 65 GLN B N 1
ATOM 5555 C CA . GLN B 1 65 ? 1.554 15 35.781 1 85 65 GLN B CA 1
ATOM 5556 C C . GLN B 1 65 ? 2.158 13.797 35.031 1 85 65 GLN B C 1
ATOM 5558 O O . GLN B 1 65 ? 1.69 13.422 33.969 1 85 65 GLN B O 1
ATOM 5563 N N . GLY B 1 66 ? 3.18 13.344 35.625 1 89.06 66 GLY B N 1
ATOM 5564 C CA . GLY B 1 66 ? 3.658 12.016 35.25 1 89.06 66 GLY B CA 1
ATOM 5565 C C . GLY B 1 66 ? 4.57 12.031 34.031 1 89.06 66 GLY B C 1
ATOM 5566 O O . GLY B 1 66 ? 4.781 10.992 33.406 1 89.06 66 GLY B O 1
ATOM 5567 N N . ILE B 1 67 ? 5.086 13.148 33.625 1 95.44 67 ILE B N 1
ATOM 5568 C CA . ILE B 1 67 ? 5.965 13.188 32.469 1 95.44 67 ILE B CA 1
ATOM 5569 C C . ILE B 1 67 ? 7.352 12.68 32.844 1 95.44 67 ILE B C 1
ATOM 5571 O O . ILE B 1 67 ? 7.977 13.195 33.781 1 95.44 67 ILE B O 1
ATOM 5575 N N . GLN B 1 68 ? 7.723 11.641 32.156 1 96.25 68 GLN B N 1
ATOM 5576 C CA . GLN B 1 68 ? 9.109 11.203 32.25 1 96.25 68 GLN B CA 1
ATOM 5577 C C . GLN B 1 68 ? 9.992 11.938 31.25 1 96.25 68 GLN B C 1
ATOM 5579 O O . GLN B 1 68 ? 9.625 12.07 30.078 1 96.25 68 GLN B O 1
ATOM 5584 N N . THR B 1 69 ? 11.141 12.391 31.734 1 96.19 69 THR B N 1
ATOM 5585 C CA . THR B 1 69 ? 12.016 13.227 30.938 1 96.19 69 THR B CA 1
ATOM 5586 C C . THR B 1 69 ? 12.492 12.469 29.688 1 96.19 69 THR B C 1
ATOM 5588 O O . THR B 1 69 ? 12.945 11.328 29.797 1 96.19 69 THR B O 1
ATOM 5591 N N . CYS B 1 70 ? 12.391 13.094 28.562 1 97 70 CYS B N 1
ATOM 5592 C CA . CYS B 1 70 ? 12.859 12.531 27.297 1 97 70 CYS B CA 1
ATOM 5593 C C . CYS B 1 70 ? 14.141 13.219 26.844 1 97 70 CYS B C 1
ATOM 5595 O O . CYS B 1 70 ? 14.398 14.367 27.203 1 97 70 CYS B O 1
ATOM 5597 N N . TYR B 1 71 ? 14.906 12.523 26.062 1 96.12 71 TYR B N 1
ATOM 5598 C CA . TYR B 1 71 ? 16.219 13.008 25.641 1 96.12 71 TYR B CA 1
ATOM 5599 C C . TYR B 1 71 ? 16.344 12.977 24.109 1 96.12 71 TYR B C 1
ATOM 5601 O O . TYR B 1 71 ? 15.648 12.211 23.438 1 96.12 71 TYR B O 1
ATOM 5609 N N . ILE B 1 72 ? 17.188 13.812 23.625 1 94.44 72 ILE B N 1
ATOM 5610 C CA . ILE B 1 72 ? 17.391 13.938 22.188 1 94.44 72 ILE B CA 1
ATOM 5611 C C . ILE B 1 72 ? 18.172 12.727 21.688 1 94.44 72 ILE B C 1
ATOM 5613 O O . ILE B 1 72 ? 17.906 12.219 20.594 1 94.44 72 ILE B O 1
ATOM 5617 N N . ASP B 1 73 ? 19.094 12.242 22.469 1 91.44 73 ASP B N 1
ATOM 5618 C CA . ASP B 1 73 ? 20 11.18 22.031 1 91.44 73 ASP B CA 1
ATOM 5619 C C . ASP B 1 73 ? 19.641 9.852 22.703 1 91.44 73 ASP B C 1
ATOM 5621 O O . ASP B 1 73 ? 18.953 9.82 23.719 1 91.44 73 ASP B O 1
ATOM 5625 N N . GLU B 1 74 ? 20.125 8.781 22.188 1 88.94 74 GLU B N 1
ATOM 5626 C CA . GLU B 1 74 ? 19.812 7.426 22.641 1 88.94 74 GLU B CA 1
ATOM 5627 C C . GLU B 1 74 ? 20.438 7.133 24 1 88.94 74 GLU B C 1
ATOM 5629 O O . GLU B 1 74 ? 19.938 6.289 24.75 1 88.94 74 GLU B O 1
ATOM 5634 N N . HIS B 1 75 ? 21.453 7.852 24.375 1 90.88 75 HIS B N 1
ATOM 5635 C CA . HIS B 1 75 ? 22.172 7.586 25.609 1 90.88 75 HIS B CA 1
ATOM 5636 C C . HIS B 1 75 ? 21.594 8.391 26.766 1 90.88 75 HIS B C 1
ATOM 5638 O O . HIS B 1 75 ? 22.125 8.352 27.875 1 90.88 75 HIS B O 1
ATOM 5644 N N . ALA B 1 76 ? 20.531 9.164 26.5 1 90.19 76 ALA B N 1
ATOM 5645 C CA . ALA B 1 76 ? 19.828 9.938 27.516 1 90.19 76 ALA B CA 1
ATOM 5646 C C . ALA B 1 76 ? 20.75 10.945 28.188 1 90.19 76 ALA B C 1
ATOM 5648 O O . ALA B 1 76 ? 20.812 11.023 29.422 1 90.19 76 ALA B O 1
ATOM 5649 N N . LYS B 1 77 ? 21.453 11.68 27.391 1 90.19 77 LYS B N 1
ATOM 5650 C CA . LYS B 1 77 ? 22.438 12.625 27.906 1 90.19 77 LYS B CA 1
ATOM 5651 C C . LYS B 1 77 ? 21.984 14.062 27.688 1 90.19 77 LYS B C 1
ATOM 5653 O O . LYS B 1 77 ? 22.328 14.953 28.453 1 90.19 77 LYS B O 1
ATOM 5658 N N . THR B 1 78 ? 21.297 14.258 26.609 1 91.38 78 THR B N 1
ATOM 5659 C CA . THR B 1 78 ? 20.984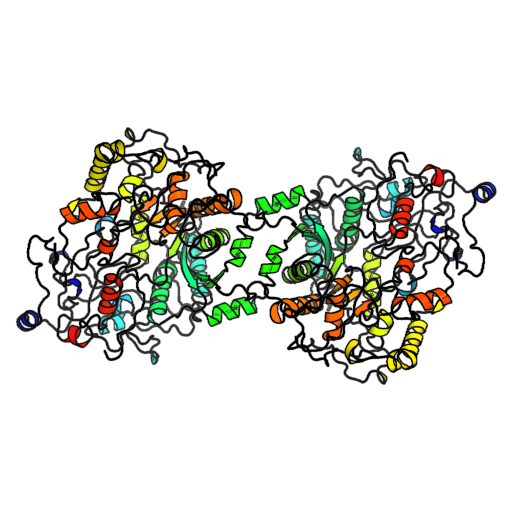 15.633 26.234 1 91.38 78 THR B CA 1
ATOM 5660 C C . THR B 1 78 ? 19.469 15.875 26.281 1 91.38 78 THR B C 1
ATOM 5662 O O . THR B 1 78 ? 18.719 15.281 25.516 1 91.38 78 THR B O 1
ATOM 5665 N N . GLU B 1 79 ? 19.109 16.688 27.188 1 90.38 79 GLU B N 1
ATOM 5666 C CA . GLU B 1 79 ? 17.719 17.156 27.234 1 90.38 79 GLU B CA 1
ATOM 5667 C C . GLU B 1 79 ? 17.516 18.375 26.344 1 90.38 79 GLU B C 1
ATOM 5669 O O . GLU B 1 79 ? 18.453 19.125 26.094 1 90.38 79 GLU B O 1
ATOM 5674 N N . VAL B 1 80 ? 16.328 18.516 25.812 1 86.25 80 VAL B N 1
ATOM 5675 C CA . VAL B 1 80 ? 16.047 19.766 25.094 1 86.25 80 VAL B CA 1
ATOM 5676 C C . VAL B 1 80 ? 15.953 20.922 26.094 1 86.25 80 VAL B C 1
ATOM 5678 O O . VAL B 1 80 ? 15.266 20.812 27.109 1 86.25 80 VAL B O 1
ATOM 5681 N N . PRO B 1 81 ? 16.672 21.969 25.766 1 89.94 81 PRO B N 1
ATOM 5682 C CA . PRO B 1 81 ? 16.625 23.094 26.688 1 89.94 81 PRO B CA 1
ATOM 5683 C C . PRO B 1 81 ? 15.242 23.75 26.734 1 89.94 81 PRO B C 1
ATOM 5685 O O . PRO B 1 81 ? 14.422 23.547 25.828 1 89.94 81 PRO B O 1
ATOM 5688 N N . ASP B 1 82 ? 15.016 24.516 27.75 1 94.06 82 ASP B N 1
ATOM 5689 C CA . ASP B 1 82 ? 13.766 25.25 27.938 1 94.06 82 ASP B CA 1
ATOM 5690 C C . ASP B 1 82 ? 13.766 26.547 27.109 1 94.06 82 ASP B C 1
ATOM 5692 O O . ASP B 1 82 ? 14.828 27.062 26.75 1 94.06 82 ASP B O 1
ATOM 5696 N N . VAL B 1 83 ? 12.547 26.984 26.859 1 96.06 83 VAL B N 1
ATOM 5697 C CA . VAL B 1 83 ? 12.352 28.297 26.25 1 96.06 83 VAL B CA 1
ATOM 5698 C C . VAL B 1 83 ? 12.328 29.375 27.328 1 96.06 83 VAL B C 1
ATOM 5700 O O . VAL B 1 83 ? 11.906 29.109 28.469 1 96.06 83 VAL B O 1
ATOM 5703 N N . TYR B 1 84 ? 12.891 30.516 26.969 1 96.5 84 TYR B N 1
ATOM 5704 C CA . TYR B 1 84 ? 12.883 31.641 27.906 1 96.5 84 TYR B CA 1
ATOM 5705 C C . TYR B 1 84 ? 12.078 32.812 27.344 1 96.5 84 TYR B C 1
ATOM 5707 O O . TYR B 1 84 ? 12.094 33.062 26.141 1 96.5 84 TYR B O 1
ATOM 5715 N N . ALA B 1 85 ? 11.328 33.469 28.141 1 96.94 85 ALA B N 1
ATOM 5716 C CA . ALA B 1 85 ? 10.523 34.656 27.812 1 96.94 85 ALA B CA 1
ATOM 5717 C C . ALA B 1 85 ? 10.758 35.781 28.812 1 96.94 85 ALA B C 1
ATOM 5719 O O . ALA B 1 85 ? 11.32 35.562 29.875 1 96.94 85 ALA B O 1
ATOM 5720 N N . TYR B 1 86 ? 10.5 36.969 28.391 1 96.94 86 TYR B N 1
ATOM 5721 C CA . TYR B 1 86 ? 10.555 38.094 29.312 1 96.94 86 TYR B CA 1
ATOM 5722 C C . TYR B 1 86 ? 9.203 38.312 30 1 96.94 86 TYR B C 1
ATOM 5724 O O . TYR B 1 86 ? 8.156 38.25 29.344 1 96.94 86 TYR B O 1
ATOM 5732 N N . PRO B 1 87 ? 9.227 38.469 31.328 1 97.12 87 PRO B N 1
ATOM 5733 C CA . PRO B 1 87 ? 7.98 38.688 32.062 1 97.12 87 PRO B CA 1
ATOM 5734 C C . PRO B 1 87 ? 7.484 40.125 31.938 1 97.12 87 PRO B C 1
ATOM 5736 O O . PRO B 1 87 ? 7.328 40.844 32.938 1 97.12 87 PRO B O 1
ATOM 5739 N N . GLY B 1 88 ? 7.152 40.594 30.75 1 97 88 GLY B N 1
ATOM 5740 C CA . GLY B 1 88 ? 6.688 41.938 30.391 1 97 88 GLY B CA 1
ATOM 5741 C C . GLY B 1 88 ? 6.418 42.094 28.906 1 97 88 GLY B C 1
ATOM 5742 O O . GLY B 1 88 ? 6.555 41.156 28.141 1 97 88 GLY B O 1
ATOM 5743 N N . ILE B 1 89 ? 6.004 43.312 28.594 1 95.62 89 ILE B N 1
ATOM 5744 C CA . ILE B 1 89 ? 5.676 43.688 27.219 1 95.62 89 ILE B CA 1
ATOM 5745 C C . ILE B 1 89 ? 6.332 45.031 26.875 1 95.62 89 ILE B C 1
ATOM 5747 O O . ILE B 1 89 ? 6.359 45.938 27.703 1 95.62 89 ILE B O 1
ATOM 5751 N N . PRO B 1 90 ? 6.961 45.094 25.656 1 95.19 90 PRO B N 1
ATOM 5752 C CA . PRO B 1 90 ? 7.465 46.406 25.297 1 95.19 90 PRO B CA 1
ATOM 5753 C C . PRO B 1 90 ? 6.391 47.5 25.359 1 95.19 90 PRO B C 1
ATOM 5755 O O . PRO B 1 90 ? 5.27 47.281 24.891 1 95.19 90 PRO B O 1
ATOM 5758 N N . GLN B 1 91 ? 6.797 48.562 25.922 1 91.69 91 GLN B N 1
ATOM 5759 C CA . GLN B 1 91 ? 5.832 49.625 26.062 1 91.69 91 GLN B CA 1
ATOM 5760 C C . GLN B 1 91 ? 5.266 50.062 24.703 1 91.69 91 GLN B C 1
ATOM 5762 O O . GLN B 1 91 ? 6 50.125 23.719 1 91.69 91 GLN B O 1
ATOM 5767 N N . HIS B 1 92 ? 3.893 50.156 24.578 1 92.19 92 HIS B N 1
ATOM 5768 C CA . HIS B 1 92 ? 3.121 50.625 23.438 1 92.19 92 HIS B CA 1
ATOM 5769 C C . HIS B 1 92 ? 3.061 49.594 22.344 1 92.19 92 HIS B C 1
ATOM 5771 O O . HIS B 1 92 ? 2.664 49.875 21.219 1 92.19 92 HIS B O 1
ATOM 5777 N N . MET B 1 93 ? 3.551 48.406 22.656 1 93.81 93 MET B N 1
ATOM 5778 C CA . MET B 1 93 ? 3.287 47.344 21.703 1 93.81 93 MET B CA 1
ATOM 5779 C C . MET B 1 93 ? 1.798 47.25 21.391 1 93.81 93 MET B C 1
ATOM 5781 O O . MET B 1 93 ? 0.96 47.312 22.281 1 93.81 93 MET B O 1
ATOM 5785 N N . ALA B 1 94 ? 1.481 47.062 20.188 1 94.06 94 ALA B N 1
ATOM 5786 C CA . ALA B 1 94 ? 0.084 47.031 19.766 1 94.06 94 ALA B CA 1
ATOM 5787 C C . ALA B 1 94 ? -0.656 45.844 20.375 1 94.06 94 ALA B C 1
ATOM 5789 O O . ALA B 1 94 ? -0.037 44.875 20.766 1 94.06 94 ALA B O 1
ATOM 5790 N N . GLU B 1 95 ? -1.888 46 20.453 1 93.88 95 GLU B N 1
ATOM 5791 C CA . GLU B 1 95 ? -2.758 44.906 20.891 1 93.88 95 GLU B CA 1
ATOM 5792 C C . GLU B 1 95 ? -3.467 44.25 19.703 1 93.88 95 GLU B C 1
ATOM 5794 O O . GLU B 1 95 ? -3.705 44.906 18.688 1 93.88 95 GLU B O 1
ATOM 5799 N N . PRO B 1 96 ? -3.75 42.969 19.797 1 96.81 96 PRO B N 1
ATOM 5800 C CA . PRO B 1 96 ? -4.457 42.344 18.688 1 96.81 96 PRO B CA 1
ATOM 5801 C C . PRO B 1 96 ? -5.867 42.906 18.484 1 96.81 96 PRO B C 1
ATOM 5803 O O . PRO B 1 96 ? -6.488 43.375 19.438 1 96.81 96 PRO B O 1
ATOM 5806 N N . PHE B 1 97 ? -6.301 42.844 17.234 1 97.25 97 PHE B N 1
ATOM 5807 C CA . PHE B 1 97 ? -7.66 43.281 16.922 1 97.25 97 PHE B CA 1
ATOM 5808 C C . PHE B 1 97 ? -8.633 42.125 17.047 1 97.25 97 PHE B C 1
ATOM 5810 O O . PHE B 1 97 ? -9.727 42.281 17.609 1 97.25 97 PHE B O 1
ATOM 5817 N N . TYR B 1 98 ? -8.273 40.938 16.469 1 96.44 98 TYR B N 1
ATOM 5818 C CA . TYR B 1 98 ? -9.078 39.719 16.609 1 96.44 98 TYR B CA 1
ATOM 5819 C C . TYR B 1 98 ? -8.531 38.812 17.719 1 96.44 98 TYR B C 1
ATOM 5821 O O . TYR B 1 98 ? -7.316 38.688 17.891 1 96.44 98 TYR B O 1
ATOM 5829 N N . GLY B 1 99 ? -9.445 38.156 18.438 1 96.5 99 GLY B N 1
ATOM 5830 C CA . GLY B 1 99 ? -9.031 37.219 19.453 1 96.5 99 GLY B CA 1
ATOM 5831 C C . GLY B 1 99 ? -8.258 37.844 20.578 1 96.5 99 GLY B C 1
ATOM 5832 O O . GLY B 1 99 ? -7.926 39.031 20.531 1 96.5 99 GLY B O 1
ATOM 5833 N N . ASP B 1 100 ? -8.07 37.125 21.609 1 93.5 100 ASP B N 1
ATOM 5834 C CA . ASP B 1 100 ? -7.293 37.688 22.734 1 93.5 100 ASP B CA 1
ATOM 5835 C C . ASP B 1 100 ? -6.68 36.562 23.562 1 93.5 100 ASP B C 1
ATOM 5837 O O . ASP B 1 100 ? -7.16 35.406 23.547 1 93.5 100 ASP B O 1
ATOM 5841 N N . TYR B 1 101 ? -5.629 36.812 24.234 1 97.31 101 TYR B N 1
ATOM 5842 C CA . TYR B 1 101 ? -4.828 35.875 25.016 1 97.31 101 TYR B CA 1
ATOM 5843 C C . TYR B 1 101 ? -5.605 35.375 26.219 1 97.31 101 TYR B C 1
ATOM 5845 O O . TYR B 1 101 ? -5.629 34.188 26.5 1 97.31 101 TYR B O 1
ATOM 5853 N N . ASP B 1 102 ? -6.309 36.25 26.812 1 96 102 ASP B N 1
ATOM 5854 C CA . ASP B 1 102 ? -7.012 35.906 28.047 1 96 102 ASP B CA 1
ATOM 5855 C C . ASP B 1 102 ? -8.148 34.938 27.797 1 96 102 ASP B C 1
ATOM 5857 O O . ASP B 1 102 ? -8.32 33.969 28.547 1 96 102 ASP B O 1
ATOM 5861 N N . THR B 1 103 ? -8.859 35.188 26.75 1 97.06 103 THR B N 1
ATOM 5862 C CA . THR B 1 103 ? -9.977 34.312 26.391 1 97.06 103 THR B CA 1
ATOM 5863 C C . THR B 1 103 ? -9.5 32.875 26.188 1 97.06 103 THR B C 1
ATOM 5865 O O . THR B 1 103 ? -10.195 31.938 26.562 1 97.06 103 THR B O 1
ATOM 5868 N N . LEU B 1 104 ? -8.312 32.656 25.641 1 97.69 104 LEU B N 1
ATOM 5869 C CA . LEU B 1 104 ? -7.801 31.344 25.328 1 97.69 104 LEU B CA 1
ATOM 5870 C C . LEU B 1 104 ? -6.969 30.797 26.484 1 97.69 104 LEU B C 1
ATOM 5872 O O . LEU B 1 104 ? -6.539 29.641 26.453 1 97.69 104 LEU B O 1
ATOM 5876 N N . GLY B 1 105 ? -6.73 31.625 27.453 1 96.31 105 GLY B N 1
ATOM 5877 C CA . GLY B 1 105 ? -5.914 31.188 28.578 1 96.31 105 GLY B CA 1
ATOM 5878 C C . GLY B 1 105 ? -4.426 31.203 28.266 1 96.31 105 GLY B C 1
ATOM 5879 O O . GLY B 1 105 ? -3.652 30.484 28.906 1 96.31 105 GLY B O 1
ATOM 5880 N N . LEU B 1 106 ? -4.031 31.953 27.297 1 97.31 106 LEU B N 1
ATOM 5881 C CA . LEU B 1 106 ? -2.619 32.125 26.984 1 97.31 106 LEU B CA 1
ATOM 5882 C C . LEU B 1 106 ? -1.973 33.156 27.922 1 97.31 106 LEU B C 1
ATOM 5884 O O . LEU B 1 106 ? -2.639 34.062 28.406 1 97.31 106 LEU B O 1
ATOM 5888 N N . ASN B 1 107 ? -0.736 32.938 28.203 1 94.94 107 ASN B N 1
ATOM 5889 C CA . ASN B 1 107 ? -0.012 33.906 29.016 1 94.94 107 ASN B CA 1
ATOM 5890 C C . ASN B 1 107 ? 0.161 35.25 28.281 1 94.94 107 ASN B C 1
ATOM 5892 O O . ASN B 1 107 ? 0.887 35.312 27.281 1 94.94 107 ASN B O 1
ATOM 5896 N N . ASP B 1 108 ? -0.473 36.25 28.75 1 93.44 108 ASP B N 1
ATOM 5897 C CA . ASP B 1 108 ? -0.443 37.531 28.031 1 93.44 108 ASP B CA 1
ATOM 5898 C C . ASP B 1 108 ? 0.591 38.469 28.656 1 93.44 108 ASP B C 1
ATOM 5900 O O . ASP B 1 108 ? 0.836 39.562 28.125 1 93.44 108 ASP B O 1
ATOM 5904 N N . GLY B 1 109 ? 1.265 38.094 29.688 1 94.94 109 GLY B N 1
ATOM 5905 C CA . GLY B 1 109 ? 2.18 39 30.375 1 94.94 109 GLY B CA 1
ATOM 5906 C C . GLY B 1 109 ? 3.635 38.75 30.031 1 94.94 109 GLY B C 1
ATOM 5907 O O . GLY B 1 109 ? 4.535 39.219 30.734 1 94.94 109 GLY B O 1
ATOM 5908 N N . VAL B 1 110 ? 3.848 37.969 29.047 1 97.25 110 VAL B N 1
ATOM 5909 C CA . VAL B 1 110 ? 5.223 37.656 28.656 1 97.25 110 VAL B CA 1
ATOM 5910 C C . VAL B 1 110 ? 5.422 37.969 27.172 1 97.25 110 VAL B C 1
ATOM 5912 O O . VAL B 1 110 ? 4.457 38.094 26.422 1 97.25 110 VAL B O 1
ATOM 5915 N N . CYS B 1 111 ? 6.555 38.219 26.766 1 97.75 111 CYS B N 1
ATOM 5916 C CA . CYS B 1 111 ? 6.91 38.312 25.359 1 97.75 111 CYS B CA 1
ATOM 5917 C C . CYS B 1 111 ? 8.133 37.469 25.031 1 97.75 111 CYS B C 1
ATOM 5919 O O . CYS B 1 111 ? 8.883 37.094 25.938 1 97.75 111 CYS B O 1
ATOM 5921 N N . PHE B 1 112 ? 8.281 37.125 23.797 1 97.88 112 PHE B N 1
ATOM 5922 C CA . PHE B 1 112 ? 9.344 36.25 23.312 1 97.88 112 PHE B CA 1
ATOM 5923 C C . PHE B 1 112 ? 10.25 36.969 22.328 1 97.88 112 PHE B C 1
ATOM 5925 O O . PHE B 1 112 ? 9.766 37.531 21.344 1 97.88 112 PHE B O 1
ATOM 5932 N N . GLU B 1 113 ? 11.453 37.031 22.625 1 96.62 113 GLU B N 1
ATOM 5933 C CA . GLU B 1 113 ? 12.461 37.5 21.672 1 96.62 113 GLU B CA 1
ATOM 5934 C C . GLU B 1 113 ? 13.227 36.312 21.078 1 96.62 113 GLU B C 1
ATOM 5936 O O . GLU B 1 113 ? 13.07 35.156 21.547 1 96.62 113 GLU B O 1
ATOM 5941 N N . ARG B 1 114 ? 13.977 36.5 20.016 1 96 114 ARG B N 1
ATOM 5942 C CA . ARG B 1 114 ? 14.445 35.469 19.094 1 96 114 ARG B CA 1
ATOM 5943 C C . ARG B 1 114 ? 15.43 34.531 19.781 1 96 114 ARG B C 1
ATOM 5945 O O . ARG B 1 114 ? 15.492 33.344 19.453 1 96 114 ARG B O 1
ATOM 5952 N N . PHE B 1 115 ? 16.266 34.938 20.766 1 95.19 115 PHE B N 1
ATOM 5953 C CA . PHE B 1 115 ? 17.266 34.094 21.391 1 95.19 115 PHE B CA 1
ATOM 5954 C C . PHE B 1 115 ? 16.625 33.188 22.453 1 95.19 115 PHE B C 1
ATOM 5956 O O . PHE B 1 115 ? 16.938 32 22.531 1 95.19 115 PHE B O 1
ATOM 5963 N N . GLY B 1 116 ? 15.758 33.75 23.266 1 95.31 116 GLY B N 1
ATOM 5964 C CA . GLY B 1 116 ? 15.039 32.938 24.234 1 95.31 116 GLY B CA 1
ATOM 5965 C C . GLY B 1 116 ? 14.102 31.938 23.578 1 95.31 116 GLY B C 1
ATOM 5966 O O . GLY B 1 116 ? 13.938 30.812 24.078 1 95.31 116 GLY B O 1
ATOM 5967 N N . ARG B 1 117 ? 13.516 32.312 22.484 1 97.06 117 ARG B N 1
ATOM 5968 C CA . ARG B 1 117 ? 12.516 31.5 21.797 1 97.06 117 ARG B CA 1
ATOM 5969 C C . ARG B 1 117 ? 13.172 30.406 20.969 1 97.06 117 ARG B C 1
ATOM 5971 O O . ARG B 1 117 ? 12.688 29.281 20.922 1 97.06 117 ARG B O 1
ATOM 5978 N N . TYR B 1 118 ? 14.305 30.719 20.234 1 96.12 118 TYR B N 1
ATOM 5979 C CA . TYR B 1 118 ? 14.836 29.797 19.219 1 96.12 118 TYR B CA 1
ATOM 5980 C C . TYR B 1 118 ? 16.266 29.391 19.547 1 96.12 118 TYR B C 1
ATOM 5982 O O . TYR B 1 118 ? 16.812 28.469 18.938 1 96.12 118 TYR B O 1
ATOM 5990 N N . GLY B 1 119 ? 16.859 29.969 20.578 1 93.88 119 GLY B N 1
ATOM 5991 C CA . GLY B 1 119 ? 18.188 29.578 21 1 93.88 119 GLY B CA 1
ATOM 5992 C C . GLY B 1 119 ? 18.312 28.094 21.297 1 93.88 119 GLY B C 1
ATOM 5993 O O . GLY B 1 119 ? 19.266 27.438 20.844 1 93.88 119 GLY B O 1
ATOM 5994 N N . PRO B 1 120 ? 17.359 27.562 22.016 1 93.5 120 PRO B N 1
ATOM 5995 C CA . PRO B 1 120 ? 17.391 26.125 22.344 1 93.5 120 PRO B CA 1
ATOM 5996 C C . PRO B 1 120 ? 17.469 25.25 21.094 1 93.5 120 PRO B C 1
ATOM 5998 O O . PRO B 1 120 ? 17.844 24.078 21.188 1 93.5 120 PRO B O 1
ATOM 6001 N N . TYR B 1 121 ? 17.172 25.812 19.969 1 95.5 121 TYR B N 1
ATOM 6002 C CA . TYR B 1 121 ? 17.031 24.969 18.781 1 95.5 121 TYR B CA 1
ATOM 6003 C C . TYR B 1 121 ? 18.094 25.312 17.75 1 95.5 121 TYR B C 1
ATOM 6005 O O . TYR B 1 121 ? 17.969 24.938 16.578 1 95.5 121 TYR B O 1
ATOM 6013 N N . GLY B 1 122 ? 19.078 26.109 18.156 1 92.5 122 GLY B N 1
ATOM 6014 C CA . GLY B 1 122 ? 20.25 26.328 17.312 1 92.5 122 GLY B CA 1
ATOM 6015 C C . GLY B 1 122 ? 20.328 27.734 16.766 1 92.5 122 GLY B C 1
ATOM 6016 O O . GLY B 1 122 ? 21.188 28.047 15.945 1 92.5 122 GLY B O 1
ATOM 6017 N N . TYR B 1 123 ? 19.484 28.625 17.203 1 93.75 123 TYR B N 1
ATOM 6018 C CA . TYR B 1 123 ? 19.484 30 16.734 1 93.75 123 TYR B CA 1
ATOM 6019 C C . TYR B 1 123 ? 20.469 30.844 17.531 1 93.75 123 TYR B C 1
ATOM 6021 O O . TYR B 1 123 ? 20.5 30.766 18.766 1 93.75 123 TYR B O 1
ATOM 6029 N N . GLY B 1 124 ? 21.297 31.625 16.875 1 89 124 GLY B N 1
ATOM 6030 C CA . GLY B 1 124 ? 22.062 32.656 17.562 1 89 124 GLY B CA 1
ATOM 6031 C C . GLY B 1 124 ? 23.516 32.281 17.797 1 89 124 GLY B C 1
ATOM 6032 O O . GLY B 1 124 ? 24.281 33.062 18.344 1 89 124 GLY B O 1
ATOM 6033 N N . TYR B 1 125 ? 23.828 31.109 17.5 1 85.44 125 TYR B N 1
ATOM 6034 C CA . TYR B 1 125 ? 25.234 30.734 17.672 1 85.44 125 TYR B CA 1
ATOM 6035 C C . TYR B 1 125 ? 25.719 29.891 16.5 1 85.44 125 TYR B C 1
ATOM 6037 O O . TYR B 1 125 ? 24.922 29.422 15.688 1 85.44 125 TYR B O 1
ATOM 6045 N N . ASN B 1 126 ? 27.016 29.844 16.406 1 83.75 126 ASN B N 1
ATOM 6046 C CA . ASN B 1 126 ? 27.656 29.359 15.195 1 83.75 126 ASN B CA 1
ATOM 6047 C C . ASN B 1 126 ? 27.672 27.828 15.141 1 83.75 126 ASN B C 1
ATOM 6049 O O . ASN B 1 126 ? 27.406 27.172 16.141 1 83.75 126 ASN B O 1
ATOM 6053 N N . GLU B 1 127 ? 28.016 27.422 13.945 1 84.81 127 GLU B N 1
ATOM 6054 C CA . GLU B 1 127 ? 28.016 26 13.656 1 84.81 127 GLU B CA 1
ATOM 6055 C C . GLU B 1 127 ? 29.031 25.25 14.523 1 84.81 127 GLU B C 1
ATOM 6057 O O . GLU B 1 127 ? 28.812 24.109 14.898 1 84.81 127 GLU B O 1
ATOM 6062 N N . SER B 1 128 ? 30.094 25.859 14.836 1 85.06 128 SER B N 1
ATOM 6063 C CA . SER B 1 128 ? 31.125 25.25 15.664 1 85.06 128 SER B CA 1
ATOM 6064 C C . SER B 1 128 ? 30.609 24.922 17.047 1 85.06 128 SER B C 1
ATOM 6066 O O . SER B 1 128 ? 31.125 24.031 17.734 1 85.06 128 SER B O 1
ATOM 6068 N N . MET B 1 129 ? 29.578 25.594 17.453 1 83.38 129 MET B N 1
ATOM 6069 C CA . MET B 1 129 ? 28.969 25.344 18.766 1 83.38 129 MET B CA 1
ATOM 6070 C C . MET B 1 129 ? 27.672 24.562 18.609 1 83.38 129 MET B C 1
ATOM 6072 O O . MET B 1 129 ? 26.906 24.438 19.578 1 83.38 129 MET B O 1
ATOM 6076 N N . GLY B 1 130 ? 27.391 24.125 17.328 1 81.94 130 GLY B N 1
ATOM 6077 C CA . GLY B 1 130 ? 26.188 23.359 17.078 1 81.94 130 GLY B CA 1
ATOM 6078 C C . GLY B 1 130 ? 25.047 24.203 16.547 1 81.94 130 GLY B C 1
ATOM 6079 O O . GLY B 1 130 ? 23.922 23.703 16.359 1 81.94 130 GLY B O 1
ATOM 6080 N N . GLY B 1 131 ? 25.312 25.484 16.375 1 88.75 131 GLY B N 1
ATOM 6081 C CA . GLY B 1 131 ? 24.281 26.375 15.891 1 88.75 131 GLY B CA 1
ATOM 6082 C C . GLY B 1 131 ? 24.094 26.312 14.391 1 88.75 131 GLY B C 1
ATOM 6083 O O . GLY B 1 131 ? 24.797 25.562 13.703 1 88.75 131 GLY B O 1
ATOM 6084 N N . MET B 1 132 ? 23.062 27.109 13.883 1 88.5 132 MET B N 1
ATOM 6085 C CA . MET B 1 132 ? 22.703 27.047 12.469 1 88.5 132 MET B CA 1
ATOM 6086 C C . MET B 1 132 ? 23.141 28.312 11.734 1 88.5 132 MET B C 1
ATOM 6088 O O . MET B 1 132 ? 23.031 28.391 10.516 1 88.5 132 MET B O 1
ATOM 6092 N N . GLY B 1 133 ? 23.531 29.266 12.5 1 82.19 133 GLY B N 1
ATOM 6093 C CA . GLY B 1 133 ? 24.078 30.453 11.852 1 82.19 133 GLY B CA 1
ATOM 6094 C C . GLY B 1 133 ? 23.203 31.688 12.031 1 82.19 133 GLY B C 1
ATOM 6095 O O . GLY B 1 133 ? 23.688 32.719 12.461 1 82.19 133 GLY B O 1
ATOM 6096 N N . PRO B 1 134 ? 21.922 31.609 11.68 1 85.06 134 PRO B N 1
ATOM 6097 C CA . PRO B 1 134 ? 21.078 32.781 11.805 1 85.06 134 PRO B CA 1
ATOM 6098 C C . PRO B 1 134 ? 21.125 33.406 13.203 1 85.06 134 PRO B C 1
ATOM 6100 O O . PRO B 1 134 ? 21.156 32.688 14.203 1 85.06 134 PRO B O 1
ATOM 6103 N N . GLY B 1 135 ? 21.172 34.75 13.297 1 82.88 135 GLY B N 1
ATOM 6104 C CA . GLY B 1 135 ? 21.125 35.469 14.555 1 82.88 135 GLY B CA 1
ATOM 6105 C C . GLY B 1 135 ? 22.484 35.781 15.125 1 82.88 135 GLY B C 1
ATOM 6106 O O . GLY B 1 135 ? 22.609 36.5 16.109 1 82.88 135 GLY B O 1
ATOM 6107 N N . ALA B 1 136 ? 23.484 35.281 14.539 1 78 136 ALA B N 1
ATOM 6108 C CA . ALA B 1 136 ? 24.844 35.469 15.078 1 78 136 ALA B CA 1
ATOM 6109 C C . ALA B 1 136 ? 25.266 36.938 15.023 1 78 136 ALA B C 1
ATOM 6111 O O . ALA B 1 136 ? 26.016 37.406 15.875 1 78 136 ALA B O 1
ATOM 6112 N N . ASN B 1 137 ? 24.75 37.688 14.055 1 78.75 137 ASN B N 1
ATOM 6113 C CA . ASN B 1 137 ? 25.156 39.094 13.898 1 78.75 137 ASN B CA 1
ATOM 6114 C C . ASN B 1 137 ? 24 40.031 14.211 1 78.75 137 ASN B C 1
ATOM 6116 O O . ASN B 1 137 ? 24.016 41.188 13.789 1 78.75 137 ASN B O 1
ATOM 6120 N N . ALA B 1 138 ? 23.109 39.656 14.984 1 84.25 138 ALA B N 1
ATOM 6121 C CA . ALA B 1 138 ? 21.953 40.469 15.344 1 84.25 138 ALA B CA 1
ATOM 6122 C C . ALA B 1 138 ? 22.172 41.188 16.672 1 84.25 138 ALA B C 1
ATOM 6124 O O . ALA B 1 138 ? 23.156 40.906 17.375 1 84.25 138 ALA B O 1
ATOM 6125 N N . GLU B 1 139 ? 21.391 42.156 16.906 1 88.44 139 GLU B N 1
ATOM 6126 C CA . GLU B 1 139 ? 21.406 42.75 18.25 1 88.44 139 GLU B CA 1
ATOM 6127 C C . GLU B 1 139 ? 21.219 41.719 19.328 1 88.44 139 GLU B C 1
ATOM 6129 O O . GLU B 1 139 ? 20.297 40.906 19.281 1 88.44 139 GLU B O 1
ATOM 6134 N N . ASN B 1 140 ? 22.172 41.625 20.312 1 87.56 140 ASN B N 1
ATOM 6135 C CA . ASN B 1 140 ? 22.156 40.5 21.234 1 87.56 140 ASN B CA 1
ATOM 6136 C C . ASN B 1 140 ? 22.391 40.969 22.672 1 87.56 140 ASN B C 1
ATOM 6138 O O . ASN B 1 140 ? 22.766 40.156 23.531 1 87.56 140 ASN B O 1
ATOM 6142 N N . ALA B 1 141 ? 22.219 42.125 22.875 1 85.12 141 ALA B N 1
ATOM 6143 C CA . ALA B 1 141 ? 22.438 42.625 24.234 1 85.12 141 ALA B CA 1
ATOM 6144 C C . ALA B 1 141 ? 21.578 41.875 25.234 1 85.12 141 ALA B C 1
ATOM 6146 O O . ALA B 1 141 ? 20.359 41.781 25.078 1 85.12 141 ALA B O 1
ATOM 6147 N N . GLY B 1 142 ? 22.266 41.281 26.281 1 83.62 142 GLY B N 1
ATOM 6148 C CA . GLY B 1 142 ? 21.547 40.594 27.344 1 83.62 142 GLY B CA 1
ATOM 6149 C C . GLY B 1 142 ? 21.281 39.125 27.016 1 83.62 142 GLY B C 1
ATOM 6150 O O . GLY B 1 142 ? 20.828 38.375 27.875 1 83.62 142 GLY B O 1
ATOM 6151 N N . SER B 1 143 ? 21.578 38.781 25.781 1 87.31 143 SER B N 1
ATOM 6152 C CA . SER B 1 143 ? 21.297 37.406 25.359 1 87.31 143 SER B CA 1
ATOM 6153 C C . SER B 1 143 ? 22.219 36.406 26.062 1 87.31 143 SER B C 1
ATOM 6155 O O . SER B 1 143 ? 21.922 35.219 26.125 1 87.31 143 SER B O 1
ATOM 6157 N N . GLU B 1 144 ? 23.25 36.844 26.609 1 88.19 144 GLU B N 1
ATOM 6158 C CA . GLU B 1 144 ? 24.188 35.969 27.359 1 88.19 144 GLU B CA 1
ATOM 6159 C C . GLU B 1 144 ? 23.484 35.281 28.531 1 88.19 144 GLU B C 1
ATOM 6161 O O . GLU B 1 144 ? 23.812 34.156 28.875 1 88.19 144 GLU B O 1
ATOM 6166 N N . LYS B 1 145 ? 22.594 36 29.078 1 88.88 145 LYS B N 1
ATOM 6167 C CA . LYS B 1 145 ? 21.859 35.438 30.203 1 88.88 145 LYS B CA 1
ATOM 6168 C C . LYS B 1 145 ? 21.047 34.219 29.781 1 88.88 145 LYS B C 1
ATOM 6170 O O . LYS B 1 145 ? 20.938 33.25 30.547 1 88.88 145 LYS B O 1
ATOM 6175 N N . VAL B 1 146 ? 20.469 34.312 28.625 1 88.56 146 VAL B N 1
ATOM 6176 C CA . VAL B 1 146 ? 19.688 33.188 28.094 1 88.56 146 VAL B CA 1
ATOM 6177 C C . VAL B 1 146 ? 20.609 32.031 27.766 1 88.56 146 VAL B C 1
ATOM 6179 O O . VAL B 1 146 ? 20.328 30.875 28.141 1 88.56 146 VAL B O 1
ATOM 6182 N N . PHE B 1 147 ? 21.719 32.25 27.141 1 89.38 147 PHE B N 1
ATOM 6183 C CA . PHE B 1 147 ? 22.625 31.203 26.703 1 89.38 147 PHE B CA 1
ATOM 6184 C C . PHE B 1 147 ? 23.312 30.547 27.906 1 89.38 147 PHE B C 1
ATOM 6186 O O . PHE B 1 147 ? 23.625 29.344 27.875 1 89.38 147 PHE B O 1
ATOM 6193 N N . GLU B 1 148 ? 23.547 31.328 28.906 1 88.69 148 GLU B N 1
ATOM 6194 C CA . GLU B 1 148 ? 24.156 30.797 30.125 1 88.69 148 GLU B CA 1
ATOM 6195 C C . GLU B 1 148 ? 23.219 29.781 30.781 1 88.69 148 GLU B C 1
ATOM 6197 O O . GLU B 1 148 ? 23.688 28.781 31.344 1 88.69 148 GLU B O 1
ATOM 6202 N N . GLN B 1 149 ? 22.016 30.047 30.719 1 85.75 149 GLN B N 1
ATOM 6203 C CA . GLN B 1 149 ? 21.031 29.172 31.359 1 85.75 149 GLN B CA 1
ATOM 6204 C C . GLN B 1 149 ? 20.703 27.969 30.484 1 85.75 149 GLN B C 1
ATOM 6206 O O . GLN B 1 149 ? 20.578 26.859 30.984 1 85.75 149 GLN B O 1
ATOM 6211 N N . MET B 1 150 ? 20.516 28.203 29.281 1 87 150 MET B N 1
ATOM 6212 C CA . MET B 1 150 ? 20.016 27.188 28.359 1 87 150 MET B CA 1
ATOM 6213 C C . MET B 1 150 ? 21.156 26.281 27.891 1 87 150 MET B C 1
ATOM 6215 O O . MET B 1 150 ? 20.953 25.094 27.672 1 87 150 MET B O 1
ATOM 6219 N N . GLY B 1 151 ? 22.375 26.828 27.781 1 85.19 151 GLY B N 1
ATOM 6220 C CA . GLY B 1 151 ? 23.484 26.125 27.172 1 85.19 151 GLY B CA 1
ATOM 6221 C C . GLY B 1 151 ? 23.375 26.016 25.656 1 85.19 151 GLY B C 1
ATOM 6222 O O . GLY B 1 151 ? 22.578 26.734 25.031 1 85.19 151 GLY B O 1
ATOM 6223 N N . TYR B 1 152 ? 24.266 25.281 25.062 1 88.5 152 TYR B N 1
ATOM 6224 C CA . TYR B 1 152 ? 24.297 25.047 23.625 1 88.5 152 TYR B CA 1
ATOM 6225 C C . TYR B 1 152 ? 24.047 23.578 23.297 1 88.5 152 TYR B C 1
ATOM 6227 O O . TYR B 1 152 ? 24.531 22.703 24 1 88.5 152 TYR B O 1
ATOM 6235 N N . VAL B 1 153 ? 23.25 23.344 22.359 1 89.88 153 VAL B N 1
ATOM 6236 C CA . VAL B 1 153 ? 22.906 21.969 22 1 89.88 153 VAL B CA 1
ATOM 6237 C C . VAL B 1 153 ? 23.422 21.672 20.594 1 89.88 153 VAL B C 1
ATOM 6239 O O . VAL B 1 153 ? 23.344 22.516 19.703 1 89.88 153 VAL B O 1
ATOM 6242 N N . ASN B 1 154 ? 24 20.547 20.453 1 89.31 154 ASN B N 1
ATOM 6243 C CA . ASN B 1 154 ? 24.453 20.062 19.156 1 89.31 154 ASN B CA 1
ATOM 6244 C C . ASN B 1 154 ? 23.453 19.078 18.547 1 89.31 154 ASN B C 1
ATOM 6246 O O . ASN B 1 154 ? 23.203 18.016 19.125 1 89.31 154 ASN B O 1
ATOM 6250 N N . TYR B 1 155 ? 23 19.375 17.312 1 91.69 155 TYR B N 1
ATOM 6251 C CA . TYR B 1 155 ? 21.938 18.562 16.703 1 91.69 155 TYR B CA 1
ATOM 6252 C C . TYR B 1 155 ? 22.484 17.719 15.562 1 91.69 155 TYR B C 1
ATOM 6254 O O . TYR B 1 155 ? 21.719 17.109 14.82 1 91.69 155 TYR B O 1
ATOM 6262 N N . ASP B 1 156 ? 23.75 17.578 15.266 1 85.94 156 ASP B N 1
ATOM 6263 C CA . ASP B 1 156 ? 24.375 16.922 14.125 1 85.94 156 ASP B CA 1
ATOM 6264 C C . ASP B 1 156 ? 23.969 15.445 14.047 1 85.94 156 ASP B C 1
ATOM 6266 O O . ASP B 1 156 ? 23.797 14.898 12.953 1 85.94 156 ASP B O 1
ATOM 6270 N N . ASN B 1 157 ? 23.719 14.719 15.094 1 87.69 157 ASN B N 1
ATOM 6271 C CA . ASN B 1 157 ? 23.438 13.289 15.039 1 87.69 157 ASN B CA 1
ATOM 6272 C C . ASN B 1 157 ? 22.078 12.961 15.664 1 87.69 157 ASN B C 1
ATOM 6274 O O . ASN B 1 157 ? 21.891 11.875 16.219 1 87.69 157 ASN B O 1
ATOM 6278 N N . VAL B 1 158 ? 21.25 13.875 15.406 1 94.06 158 VAL B N 1
ATOM 6279 C CA . VAL B 1 158 ? 19.938 13.68 16 1 94.06 158 VAL B CA 1
ATOM 6280 C C . VAL B 1 158 ? 19 13.031 14.984 1 94.06 158 VAL B C 1
ATOM 6282 O O . VAL B 1 158 ? 19.016 13.383 13.805 1 94.06 158 VAL B O 1
ATOM 6285 N N . ASP B 1 159 ? 18.328 11.969 15.391 1 96.69 159 ASP B N 1
ATOM 6286 C CA . ASP B 1 159 ? 17.219 11.367 14.672 1 96.69 159 ASP B CA 1
ATOM 6287 C C . ASP B 1 159 ? 15.898 11.609 15.414 1 96.69 159 ASP B C 1
ATOM 6289 O O . ASP B 1 159 ? 15.578 10.891 16.359 1 96.69 159 ASP B O 1
ATOM 6293 N N . TRP B 1 160 ? 15.148 12.531 14.914 1 98.19 160 TRP B N 1
ATOM 6294 C CA . TRP B 1 160 ? 13.945 12.953 15.625 1 98.19 160 TRP B CA 1
ATOM 6295 C C . TRP B 1 160 ? 12.898 11.844 15.625 1 98.19 160 TRP B C 1
ATOM 6297 O O . TRP B 1 160 ? 12.055 11.789 16.516 1 98.19 160 TRP B O 1
ATOM 6307 N N . GLY B 1 161 ? 12.859 10.969 14.547 1 98.19 161 GLY B N 1
ATOM 6308 C CA . GLY B 1 161 ? 11.953 9.828 14.578 1 98.19 161 GLY B CA 1
ATOM 6309 C C . GLY B 1 161 ? 12.195 8.898 15.75 1 98.19 161 GLY B C 1
ATOM 6310 O O . GLY B 1 161 ? 11.266 8.547 16.469 1 98.19 161 GLY B O 1
ATOM 6311 N N . VAL B 1 162 ? 13.406 8.539 15.984 1 97.69 162 VAL B N 1
ATOM 6312 C CA . VAL B 1 162 ? 13.789 7.641 17.062 1 97.69 162 VAL B CA 1
ATOM 6313 C C . VAL B 1 162 ? 13.562 8.328 18.406 1 97.69 162 VAL B C 1
ATOM 6315 O O . VAL B 1 162 ? 13.094 7.699 19.359 1 97.69 162 VAL B O 1
ATOM 6318 N N . ALA B 1 163 ? 13.953 9.617 18.5 1 98 163 ALA B N 1
ATOM 6319 C CA . ALA B 1 163 ? 13.781 10.367 19.75 1 98 163 ALA B CA 1
ATOM 6320 C C . ALA B 1 163 ? 12.312 10.414 20.172 1 98 163 ALA B C 1
ATOM 6322 O O . ALA B 1 163 ? 11.992 10.195 21.344 1 98 163 ALA B O 1
ATOM 6323 N N . GLN B 1 164 ? 11.43 10.68 19.219 1 98.38 164 GLN B N 1
ATOM 6324 C CA . GLN B 1 164 ? 10 10.734 19.516 1 98.38 164 GLN B CA 1
ATOM 6325 C C . GLN B 1 164 ? 9.484 9.367 19.969 1 98.38 164 GLN B C 1
ATOM 6327 O O . GLN B 1 164 ? 8.695 9.273 20.906 1 98.38 164 GLN B O 1
ATOM 6332 N N . GLU B 1 165 ? 9.914 8.328 19.297 1 97.81 165 GLU B N 1
ATOM 6333 C CA . GLU B 1 165 ? 9.477 6.973 19.625 1 97.81 165 GLU B CA 1
ATOM 6334 C C . GLU B 1 165 ? 9.922 6.57 21.031 1 97.81 165 GLU B C 1
ATOM 6336 O O . GLU B 1 165 ? 9.156 5.969 21.781 1 97.81 165 GLU B O 1
ATOM 6341 N N . ARG B 1 166 ? 11.141 6.832 21.312 1 97.75 166 ARG B N 1
ATOM 6342 C CA . ARG B 1 166 ? 11.656 6.539 22.641 1 97.75 166 ARG B CA 1
ATOM 6343 C C . ARG B 1 166 ? 10.875 7.293 23.703 1 97.75 166 ARG B C 1
ATOM 6345 O O . ARG B 1 166 ? 10.594 6.75 24.781 1 97.75 166 ARG B O 1
ATOM 6352 N N . CYS B 1 167 ? 10.617 8.578 23.438 1 98.06 167 CYS B N 1
ATOM 6353 C CA . CYS B 1 167 ? 9.852 9.383 24.375 1 98.06 167 CYS B CA 1
ATOM 6354 C C . CYS B 1 167 ? 8.477 8.781 24.625 1 98.06 167 CYS B C 1
ATOM 6356 O O . CYS B 1 167 ? 8.039 8.656 25.766 1 98.06 167 CYS B O 1
ATOM 6358 N N . TYR B 1 168 ? 7.809 8.32 23.594 1 97.69 168 TYR B N 1
ATOM 6359 C CA . TYR B 1 168 ? 6.504 7.672 23.719 1 97.69 168 TYR B CA 1
ATOM 6360 C C . TYR B 1 168 ? 6.605 6.402 24.547 1 97.69 168 TYR B C 1
ATOM 6362 O O . TYR B 1 168 ? 5.809 6.188 25.469 1 97.69 168 TYR B O 1
ATOM 6370 N N . GLU B 1 169 ? 7.578 5.621 24.188 1 97.5 169 GLU B N 1
ATOM 6371 C CA . GLU B 1 169 ? 7.719 4.344 24.875 1 97.5 169 GLU B CA 1
ATOM 6372 C C . GLU B 1 169 ? 7.934 4.551 26.375 1 97.5 169 GLU B C 1
ATOM 6374 O O . GLU B 1 169 ? 7.371 3.822 27.188 1 97.5 169 GLU B O 1
ATOM 6379 N N . LYS B 1 170 ? 8.703 5.535 26.641 1 96.44 170 LYS B N 1
ATOM 6380 C CA . LYS B 1 170 ? 9.023 5.84 28.031 1 96.44 170 LYS B CA 1
ATOM 6381 C C . LYS B 1 170 ? 7.789 6.324 28.781 1 96.44 170 LYS B C 1
ATOM 6383 O O . LYS B 1 170 ? 7.66 6.09 29.984 1 96.44 170 LYS B O 1
ATOM 6388 N N . ASN B 1 171 ? 6.906 7.023 28.125 1 97.44 171 ASN B N 1
ATOM 6389 C CA . ASN B 1 171 ? 5.746 7.645 28.75 1 97.44 171 ASN B CA 1
ATOM 6390 C C . ASN B 1 171 ? 4.457 6.914 28.391 1 97.44 171 ASN B C 1
ATOM 6392 O O . ASN B 1 171 ? 3.363 7.457 28.562 1 97.44 171 ASN B O 1
ATOM 6396 N N . LYS B 1 172 ? 4.484 5.684 27.875 1 95.94 172 LYS B N 1
ATOM 6397 C CA . LYS B 1 172 ? 3.365 4.961 27.266 1 95.94 172 LYS B CA 1
ATOM 6398 C C . LYS B 1 172 ? 2.248 4.746 28.281 1 95.94 172 LYS B C 1
ATOM 6400 O O . LYS B 1 172 ? 1.068 4.73 27.922 1 95.94 172 LYS B O 1
ATOM 6405 N N . ALA B 1 173 ? 2.537 4.691 29.547 1 94.62 173 ALA B N 1
ATOM 6406 C CA . ALA B 1 173 ? 1.548 4.469 30.594 1 94.62 173 ALA B CA 1
ATOM 6407 C C . ALA B 1 173 ? 0.524 5.602 30.625 1 94.62 173 ALA B C 1
ATOM 6409 O O . ALA B 1 173 ? -0.64 5.383 30.969 1 94.62 173 ALA B O 1
ATOM 6410 N N . ARG B 1 174 ? 0.931 6.855 30.203 1 95.44 174 ARG B N 1
ATOM 6411 C CA . ARG B 1 174 ? 0.053 8.023 30.234 1 95.44 174 ARG B CA 1
ATOM 6412 C C . ARG B 1 174 ? -1.023 7.918 29.156 1 95.44 174 ARG B C 1
ATOM 6414 O O . ARG B 1 174 ? -2.053 8.594 29.234 1 95.44 174 ARG B O 1
ATOM 6421 N N . PHE B 1 175 ? -0.797 7.074 28.188 1 96.06 175 PHE B N 1
ATOM 6422 C CA . PHE B 1 175 ? -1.681 7.027 27.016 1 96.06 175 PHE B CA 1
ATOM 6423 C C . PHE B 1 175 ? -2.504 5.742 27.016 1 96.06 175 PHE B C 1
ATOM 6425 O O . PHE B 1 175 ? -2.979 5.305 25.969 1 96.06 175 PHE B O 1
ATOM 6432 N N . GLN B 1 176 ? -2.566 5.078 28.172 1 93.62 176 GLN B N 1
ATOM 6433 C CA . GLN B 1 176 ? -3.406 3.914 28.422 1 93.62 176 GLN B CA 1
ATOM 6434 C C . GLN B 1 176 ? -4.293 4.133 29.656 1 93.62 176 GLN B C 1
ATOM 6436 O O . GLN B 1 176 ? -3.908 4.844 30.578 1 93.62 176 GLN B O 1
ATOM 6441 N N . ASP B 1 177 ? -5.461 3.545 29.484 1 91.5 177 ASP B N 1
ATOM 6442 C CA . ASP B 1 177 ? -6.309 3.578 30.672 1 91.5 177 ASP B CA 1
ATOM 6443 C C . ASP B 1 177 ? -5.703 2.746 31.797 1 91.5 177 ASP B C 1
ATOM 6445 O O . ASP B 1 177 ? -5.109 1.693 31.547 1 91.5 177 ASP B O 1
ATOM 6449 N N . ASP B 1 178 ? -5.793 3.311 32.906 1 88.94 178 ASP B N 1
ATOM 6450 C CA . ASP B 1 178 ? -5.406 2.557 34.094 1 88.94 178 ASP B CA 1
ATOM 6451 C C . ASP B 1 178 ? -6.625 2.205 34.938 1 88.94 178 ASP B C 1
ATOM 6453 O O . ASP B 1 178 ? -7.039 2.99 35.812 1 88.94 178 ASP B O 1
ATOM 6457 N N . PRO B 1 179 ? -7.094 1.091 34.75 1 89.56 179 PRO B N 1
ATOM 6458 C CA . PRO B 1 179 ? -8.305 0.726 35.469 1 89.56 179 PRO B CA 1
ATOM 6459 C C . PRO B 1 179 ? -8.086 0.671 37 1 89.56 179 PRO B C 1
ATOM 6461 O O . PRO B 1 179 ? -9.039 0.828 37.75 1 89.56 179 PRO B O 1
ATOM 6464 N N . ILE B 1 180 ? -6.941 0.39 37.406 1 88.69 180 ILE B N 1
ATOM 6465 C CA . ILE B 1 180 ? -6.625 0.253 38.812 1 88.69 180 ILE B CA 1
ATOM 6466 C C . ILE B 1 180 ? -6.711 1.618 39.5 1 88.69 180 ILE B C 1
ATOM 6468 O O . ILE B 1 180 ? -7.398 1.771 40.5 1 88.69 180 ILE B O 1
ATOM 6472 N N . SER B 1 181 ? -6.102 2.674 38.969 1 85.75 181 SER B N 1
ATOM 6473 C CA . SER B 1 181 ? -6.082 4.012 39.531 1 85.75 181 SER B CA 1
ATOM 6474 C C . SER B 1 181 ? -7.273 4.836 39.062 1 85.75 181 SER B C 1
ATOM 6476 O O . SER B 1 181 ? -7.59 5.875 39.625 1 85.75 181 SER B O 1
ATOM 6478 N N . GLY B 1 182 ? -7.918 4.348 38 1 86.5 182 GLY B N 1
ATOM 6479 C CA . GLY B 1 182 ? -9.023 5.098 37.438 1 86.5 182 GLY B CA 1
ATOM 6480 C C . GLY B 1 182 ? -8.578 6.199 36.5 1 86.5 182 GLY B C 1
ATOM 6481 O O . GLY B 1 182 ? -9.406 6.973 36 1 86.5 182 GLY B O 1
ATOM 6482 N N . ARG B 1 183 ? -7.297 6.32 36.219 1 84.94 183 ARG B N 1
ATOM 6483 C CA . ARG B 1 183 ? -6.785 7.363 35.344 1 84.94 183 ARG B CA 1
ATOM 6484 C C . ARG B 1 183 ? -7.191 7.105 33.906 1 84.94 183 ARG B C 1
ATOM 6486 O O . ARG B 1 183 ? -7.035 5.992 33.406 1 84.94 183 ARG B O 1
ATOM 6493 N N . LYS B 1 184 ? -7.73 8.141 33.312 1 88.06 184 LYS B N 1
ATOM 6494 C CA . LYS B 1 184 ? -8.102 8.062 31.891 1 88.06 184 LYS B CA 1
ATOM 6495 C C . LYS B 1 184 ? -6.91 8.383 30.984 1 88.06 184 LYS B C 1
ATOM 6497 O O . LYS B 1 184 ? -6.086 9.234 31.312 1 88.06 184 LYS B O 1
ATOM 6502 N N . LYS B 1 185 ? -6.812 7.707 29.984 1 92.19 185 LYS B N 1
ATOM 6503 C CA . LYS B 1 185 ? -5.711 7.891 29.047 1 92.19 185 LYS B CA 1
ATOM 6504 C C . LYS B 1 185 ? -5.691 9.312 28.5 1 92.19 185 LYS B C 1
ATOM 6506 O O . LYS B 1 185 ? -6.746 9.93 28.312 1 92.19 185 LYS B O 1
ATOM 6511 N N . LYS B 1 186 ? -4.516 9.883 28.312 1 93.62 186 LYS B N 1
ATOM 6512 C CA . LYS B 1 186 ? -4.316 11.117 27.547 1 93.62 186 LYS B CA 1
ATOM 6513 C C . LYS B 1 186 ? -4.316 10.836 26.047 1 93.62 186 LYS B C 1
ATOM 6515 O O . LYS B 1 186 ? -3.77 9.828 25.594 1 93.62 186 LYS B O 1
ATOM 6520 N N . SER B 1 187 ? -4.957 11.664 25.328 1 95.25 187 SER B N 1
ATOM 6521 C CA . SER B 1 187 ? -5.023 11.492 23.875 1 95.25 187 SER B CA 1
ATOM 6522 C C . SER B 1 187 ? -3.662 11.719 23.234 1 95.25 187 SER B C 1
ATOM 6524 O O . SER B 1 187 ? -2.912 12.609 23.641 1 95.25 187 SER B O 1
ATOM 6526 N N . ARG B 1 188 ? -3.342 10.883 22.25 1 97.5 188 ARG B N 1
ATOM 6527 C CA . ARG B 1 188 ? -2.191 11.117 21.391 1 97.5 188 ARG B CA 1
ATOM 6528 C C . ARG B 1 188 ? -2.596 11.898 20.141 1 97.5 188 ARG B C 1
ATOM 6530 O O . ARG B 1 188 ? -3.699 11.727 19.625 1 97.5 188 ARG B O 1
ATOM 6537 N N . GLN B 1 189 ? -1.725 12.75 19.703 1 98.44 189 GLN B N 1
ATOM 6538 C CA . GLN B 1 189 ? -2.055 13.602 18.578 1 98.44 189 GLN B CA 1
ATOM 6539 C C . GLN B 1 189 ? -0.922 13.617 17.547 1 98.44 189 GLN B C 1
ATOM 6541 O O . GLN B 1 189 ? 0.251 13.508 17.906 1 98.44 189 GLN B O 1
ATOM 6546 N N . ALA B 1 190 ? -1.232 13.664 16.281 1 98.88 190 ALA B N 1
ATOM 6547 C CA . ALA B 1 190 ? -0.257 13.828 15.211 1 98.88 190 ALA B CA 1
ATOM 6548 C C . ALA B 1 190 ? -0.205 15.273 14.734 1 98.88 190 ALA B C 1
ATOM 6550 O O . ALA B 1 190 ? -1.242 15.883 14.461 1 98.88 190 ALA B O 1
ATOM 6551 N N . TYR B 1 191 ? 0.936 15.883 14.836 1 98.81 191 TYR B N 1
ATOM 6552 C CA . TYR B 1 191 ? 1.209 17.188 14.234 1 98.81 191 TYR B CA 1
ATOM 6553 C C . TYR B 1 191 ? 1.835 17.016 12.852 1 98.81 191 TYR B C 1
ATOM 6555 O O . TYR B 1 191 ? 3.043 16.797 12.734 1 98.81 191 TYR B O 1
ATOM 6563 N N . VAL B 1 192 ? 1.001 17.203 11.75 1 98.81 192 VAL B N 1
ATOM 6564 C CA . VAL B 1 192 ? 1.388 16.781 10.414 1 98.81 192 VAL B CA 1
ATOM 6565 C C . VAL B 1 192 ? 1.724 18 9.555 1 98.81 192 VAL B C 1
ATOM 6567 O O . VAL B 1 192 ? 0.831 18.75 9.156 1 98.81 192 VAL B O 1
ATOM 6570 N N . LEU B 1 193 ? 2.99 18.172 9.25 1 98.56 193 LEU B N 1
ATOM 6571 C CA . LEU B 1 193 ? 3.42 19.234 8.336 1 98.56 193 LEU B CA 1
ATOM 6572 C C . LEU B 1 193 ? 3.48 18.719 6.902 1 98.56 193 LEU B C 1
ATOM 6574 O O . LEU B 1 193 ? 4.148 17.719 6.625 1 98.56 193 LEU B O 1
ATOM 6578 N N . ARG B 1 194 ? 2.828 19.391 6.051 1 96.56 194 ARG B N 1
ATOM 6579 C CA . ARG B 1 194 ? 2.795 19 4.645 1 96.56 194 ARG B CA 1
ATOM 6580 C C . ARG B 1 194 ? 3.969 19.609 3.881 1 96.56 194 ARG B C 1
ATOM 6582 O O . ARG B 1 194 ? 4.176 20.812 3.906 1 96.56 194 ARG B O 1
ATOM 6589 N N . THR B 1 195 ? 4.715 18.812 3.281 1 97.5 195 THR B N 1
ATOM 6590 C CA . THR B 1 195 ? 5.836 19.25 2.453 1 97.5 195 THR B CA 1
ATOM 6591 C C . THR B 1 195 ? 5.844 18.5 1.123 1 97.5 195 THR B C 1
ATOM 6593 O O . THR B 1 195 ? 4.844 17.891 0.742 1 97.5 195 THR B O 1
ATOM 6596 N N . TRP B 1 196 ? 6.883 18.734 0.263 1 97.62 196 TRP B N 1
ATOM 6597 C CA . TRP B 1 196 ? 6.938 18.109 -1.054 1 97.62 196 TRP B CA 1
ATOM 6598 C C . TRP B 1 196 ? 8.383 17.953 -1.525 1 97.62 196 TRP B C 1
ATOM 6600 O O . TRP B 1 196 ? 9.289 18.562 -0.956 1 97.62 196 TRP B O 1
ATOM 6610 N N . THR B 1 197 ? 8.555 17.078 -2.43 1 98.12 197 THR B N 1
ATOM 6611 C CA . THR B 1 197 ? 9.867 16.953 -3.049 1 98.12 197 THR B CA 1
ATOM 6612 C C . THR B 1 197 ? 10.305 18.266 -3.688 1 98.12 197 THR B C 1
ATOM 6614 O O . THR B 1 197 ? 9.516 18.906 -4.387 1 98.12 197 THR B O 1
ATOM 6617 N N . GLY B 1 198 ? 11.508 18.688 -3.383 1 97.56 198 GLY B N 1
ATOM 6618 C CA . GLY B 1 198 ? 12.023 19.953 -3.893 1 97.56 198 GLY B CA 1
ATOM 6619 C C . GLY B 1 198 ? 11.891 21.094 -2.9 1 97.56 198 GLY B C 1
ATOM 6620 O O . GLY B 1 198 ? 12.43 22.172 -3.123 1 97.56 198 GLY B O 1
ATOM 6621 N N . TYR B 1 199 ? 11.164 20.859 -1.82 1 97.44 199 TYR B N 1
ATOM 6622 C CA . TYR B 1 199 ? 11.062 21.891 -0.797 1 97.44 199 TYR B CA 1
ATOM 6623 C C . TYR B 1 199 ? 12.43 22.203 -0.194 1 97.44 199 TYR B C 1
ATOM 6625 O O . TYR B 1 199 ? 13.188 21.281 0.14 1 97.44 199 TYR B O 1
ATOM 6633 N N . GLU B 1 200 ? 12.758 23.422 -0.055 1 95.06 200 GLU B N 1
ATOM 6634 C CA . GLU B 1 200 ? 14.047 23.828 0.498 1 95.06 200 GLU B CA 1
ATOM 6635 C C . GLU B 1 200 ? 13.938 24.125 1.988 1 95.06 200 GLU B C 1
ATOM 6637 O O . GLU B 1 200 ? 13.164 25 2.393 1 95.06 200 GLU B O 1
ATOM 6642 N N . TYR B 1 201 ? 14.719 23.375 2.729 1 96.12 201 TYR B N 1
ATOM 6643 C CA . TYR B 1 201 ? 14.781 23.609 4.168 1 96.12 201 TYR B CA 1
ATOM 6644 C C . TYR B 1 201 ? 15.953 24.516 4.52 1 96.12 201 TYR B C 1
ATOM 6646 O O . TYR B 1 201 ? 17.094 24.047 4.66 1 96.12 201 TYR B O 1
ATOM 6654 N N . GLN B 1 202 ? 15.641 25.719 4.738 1 93.5 202 GLN B N 1
ATOM 6655 C CA . GLN B 1 202 ? 16.641 26.656 5.234 1 93.5 202 GLN B CA 1
ATOM 6656 C C . GLN B 1 202 ? 16.781 26.562 6.75 1 93.5 202 GLN B C 1
ATOM 6658 O O . GLN B 1 202 ? 15.953 25.938 7.414 1 93.5 202 GLN B O 1
ATOM 6663 N N . PRO B 1 203 ? 17.75 27.141 7.352 1 93.31 203 PRO B N 1
ATOM 6664 C CA . PRO B 1 203 ? 17.984 27.031 8.797 1 93.31 203 PRO B CA 1
ATOM 6665 C C . PRO B 1 203 ? 16.75 27.406 9.609 1 93.31 203 PRO B C 1
ATOM 6667 O O . PRO B 1 203 ? 16.469 26.766 10.633 1 93.31 203 PRO B O 1
ATOM 6670 N N . HIS B 1 204 ? 15.961 28.375 9.172 1 94.44 204 HIS B N 1
ATOM 6671 C CA . HIS B 1 204 ? 14.797 28.812 9.93 1 94.44 204 HIS B CA 1
ATOM 6672 C C . HIS B 1 204 ? 13.734 27.719 9.977 1 94.44 204 HIS B C 1
ATOM 6674 O O . HIS B 1 204 ? 13.062 27.531 10.992 1 94.44 204 HIS B O 1
ATOM 6680 N N . GLN B 1 205 ? 13.578 27.016 8.805 1 95.94 205 GLN B N 1
ATOM 6681 C CA . GLN B 1 205 ? 12.625 25.906 8.781 1 95.94 205 GLN B CA 1
ATOM 6682 C C . GLN B 1 205 ? 13.062 24.781 9.719 1 95.94 205 GLN B C 1
ATOM 6684 O O . GLN B 1 205 ? 12.234 24.188 10.414 1 95.94 205 GLN B O 1
ATOM 6689 N N . ILE B 1 206 ? 14.336 24.516 9.766 1 96.56 206 ILE B N 1
ATOM 6690 C CA . ILE B 1 206 ? 14.883 23.453 10.609 1 96.56 206 ILE B CA 1
ATOM 6691 C C . ILE B 1 206 ? 14.68 23.812 12.078 1 96.56 206 ILE B C 1
ATOM 6693 O O . ILE B 1 206 ? 14.227 22.984 12.875 1 96.56 206 ILE B O 1
ATOM 6697 N N . ILE B 1 207 ? 15 25.047 12.422 1 96.56 207 ILE B N 1
ATOM 6698 C CA . ILE B 1 207 ? 14.852 25.531 13.789 1 96.56 207 ILE B CA 1
ATOM 6699 C C . ILE B 1 207 ? 13.383 25.453 14.211 1 96.56 207 ILE B C 1
ATOM 6701 O O . ILE B 1 207 ? 13.07 25.031 15.32 1 96.56 207 ILE B O 1
ATOM 6705 N N . ALA B 1 208 ? 12.492 25.859 13.312 1 97.12 208 ALA B N 1
ATOM 6706 C CA . ALA B 1 208 ? 11.062 25.812 13.602 1 97.12 208 ALA B CA 1
ATOM 6707 C C . ALA B 1 208 ? 10.594 24.391 13.844 1 97.12 208 ALA B C 1
ATOM 6709 O O . ALA B 1 208 ? 9.781 24.125 14.742 1 97.12 208 ALA B O 1
ATOM 6710 N N . LEU B 1 209 ? 11.094 23.453 13.062 1 98.12 209 LEU B N 1
ATOM 6711 C CA . LEU B 1 209 ? 10.727 22.047 13.219 1 98.12 209 LEU B CA 1
ATOM 6712 C C . LEU B 1 209 ? 11.242 21.484 14.539 1 98.12 209 LEU B C 1
ATOM 6714 O O . LEU B 1 209 ? 10.523 20.766 15.234 1 98.12 209 LEU B O 1
ATOM 6718 N N . ARG B 1 210 ? 12.516 21.812 14.867 1 97.62 210 ARG B N 1
ATOM 6719 C CA . ARG B 1 210 ? 13.07 21.406 16.156 1 97.62 210 ARG B CA 1
ATOM 6720 C C . ARG B 1 210 ? 12.211 21.906 17.312 1 97.62 210 ARG B C 1
ATOM 6722 O O . ARG B 1 210 ? 11.969 21.172 18.266 1 97.62 210 ARG B O 1
ATOM 6729 N N . ALA B 1 211 ? 11.781 23.141 17.172 1 98.06 211 ALA B N 1
ATOM 6730 C CA . ALA B 1 211 ? 10.938 23.719 18.203 1 98.06 211 ALA B CA 1
ATOM 6731 C C . ALA B 1 211 ? 9.633 22.953 18.359 1 98.06 211 ALA B C 1
ATOM 6733 O O . ALA B 1 211 ? 9.219 22.625 19.469 1 98.06 211 ALA B O 1
ATOM 6734 N N . MET B 1 212 ? 9 22.625 17.234 1 98.69 212 MET B N 1
ATOM 6735 C CA . MET B 1 212 ? 7.734 21.906 17.281 1 98.69 212 MET B CA 1
ATOM 6736 C C . MET B 1 212 ? 7.922 20.516 17.906 1 98.69 212 MET B C 1
ATOM 6738 O O . MET B 1 212 ? 7.152 20.125 18.781 1 98.69 212 MET B O 1
ATOM 6742 N N . ILE B 1 213 ? 8.953 19.812 17.484 1 98.62 213 ILE B N 1
ATOM 6743 C CA . ILE B 1 213 ? 9.188 18.453 17.984 1 98.62 213 ILE B CA 1
ATOM 6744 C C . ILE B 1 213 ? 9.516 18.5 19.469 1 98.62 213 ILE B C 1
ATOM 6746 O O . ILE B 1 213 ? 8.945 17.75 20.266 1 98.62 213 ILE B O 1
ATOM 6750 N N . SER B 1 214 ? 10.406 19.406 19.859 1 98 214 SER B N 1
ATOM 6751 C CA . SER B 1 214 ? 10.852 19.5 21.25 1 98 214 SER B CA 1
ATOM 6752 C C . SER B 1 214 ? 9.695 19.875 22.172 1 98 214 SER B C 1
ATOM 6754 O O . SER B 1 214 ? 9.508 19.266 23.219 1 98 214 SER B O 1
ATOM 6756 N N . GLU B 1 215 ? 8.938 20.859 21.75 1 98.25 215 GLU B N 1
ATOM 6757 C CA . GLU B 1 215 ? 7.898 21.406 22.609 1 98.25 215 GLU B CA 1
ATOM 6758 C C . GLU B 1 215 ? 6.668 20.516 22.656 1 98.25 215 GLU B C 1
ATOM 6760 O O . GLU B 1 215 ? 6.027 20.375 23.703 1 98.25 215 GLU B O 1
ATOM 6765 N N . LEU B 1 216 ? 6.355 19.875 21.562 1 98.5 216 LEU B N 1
ATOM 6766 C CA . LEU B 1 216 ? 5.105 19.125 21.484 1 98.5 216 LEU B CA 1
ATOM 6767 C C . LEU B 1 216 ? 5.328 17.656 21.828 1 98.5 216 LEU B C 1
ATOM 6769 O O . LEU B 1 216 ? 4.418 16.984 22.312 1 98.5 216 LEU B O 1
ATOM 6773 N N . ASN B 1 217 ? 6.523 17.125 21.562 1 98.56 217 ASN B N 1
ATOM 6774 C CA . ASN B 1 217 ? 6.75 15.703 21.812 1 98.56 217 ASN B CA 1
ATOM 6775 C C . ASN B 1 217 ? 7.664 15.492 23.031 1 98.56 217 ASN B C 1
ATOM 6777 O O . ASN B 1 217 ? 7.191 15.172 24.125 1 98.56 217 ASN B O 1
ATOM 6781 N N . LEU B 1 218 ? 8.945 15.883 23 1 97.94 218 LEU B N 1
ATOM 6782 C CA . LEU B 1 218 ? 9.914 15.516 24.031 1 97.94 218 LEU B CA 1
ATOM 6783 C C . LEU B 1 218 ? 9.539 16.141 25.375 1 97.94 218 LEU B C 1
ATOM 6785 O O . LEU B 1 218 ? 9.539 15.453 26.391 1 97.94 218 LEU B O 1
ATOM 6789 N N . LYS B 1 219 ? 9.148 17.406 25.375 1 97.38 219 LYS B N 1
ATOM 6790 C CA . LYS B 1 219 ? 8.859 18.094 26.641 1 97.38 219 LYS B CA 1
ATOM 6791 C C . LYS B 1 219 ? 7.496 17.672 27.188 1 97.38 219 LYS B C 1
ATOM 6793 O O . LYS B 1 219 ? 7.273 17.688 28.391 1 97.38 219 LYS B O 1
ATOM 6798 N N . SER B 1 220 ? 6.621 17.188 26.328 1 97.12 220 SER B N 1
ATOM 6799 C CA . SER B 1 220 ? 5.289 16.797 26.766 1 97.12 220 SER B CA 1
ATOM 6800 C C . SER B 1 220 ? 5.227 15.297 27.062 1 97.12 220 SER B C 1
ATOM 6802 O O . SER B 1 220 ? 4.168 14.766 27.422 1 97.12 220 SER B O 1
ATOM 6804 N N . GLY B 1 221 ? 6.285 14.586 26.906 1 97.06 221 GLY B N 1
ATOM 6805 C CA . GLY B 1 221 ? 6.32 13.156 27.156 1 97.06 221 GLY B CA 1
ATOM 6806 C C . GLY B 1 221 ? 5.609 12.344 26.078 1 97.06 221 GLY B C 1
ATOM 6807 O O . GLY B 1 221 ? 4.957 11.344 26.375 1 97.06 221 GLY B O 1
ATOM 6808 N N . GLY B 1 222 ? 5.59 12.82 24.891 1 97.5 222 GLY B N 1
ATOM 6809 C CA . GLY B 1 222 ? 5.078 12.031 23.766 1 97.5 222 GLY B CA 1
ATOM 6810 C C . GLY B 1 222 ? 3.617 12.305 23.469 1 97.5 222 GLY B C 1
ATOM 6811 O O . GLY B 1 222 ? 2.953 11.492 22.812 1 97.5 222 GLY B O 1
ATOM 6812 N N . GLU B 1 223 ? 3.094 13.406 23.891 1 97.62 223 GLU B N 1
ATOM 6813 C CA . GLU B 1 223 ? 1.684 13.695 23.641 1 97.62 223 GLU B CA 1
ATOM 6814 C C . GLU B 1 223 ? 1.41 13.891 22.156 1 97.62 223 GLU B C 1
ATOM 6816 O O . GLU B 1 223 ? 0.312 13.594 21.672 1 97.62 223 GLU B O 1
ATOM 6821 N N . TYR B 1 224 ? 2.375 14.438 21.516 1 98.38 224 TYR B N 1
ATOM 6822 C CA . TYR B 1 224 ? 2.316 14.633 20.062 1 98.38 224 TYR B CA 1
ATOM 6823 C C . TYR B 1 224 ? 3.445 13.883 19.359 1 98.38 224 TYR B C 1
ATOM 6825 O O . TYR B 1 224 ? 4.52 13.688 19.938 1 98.38 224 TYR B O 1
ATOM 6833 N N . ASP B 1 225 ? 3.154 13.422 18.203 1 98.75 225 ASP B N 1
ATOM 6834 C CA . ASP B 1 225 ? 4.215 13.125 17.25 1 98.75 225 ASP B CA 1
ATOM 6835 C C . ASP B 1 225 ? 4.184 14.102 16.078 1 98.75 225 ASP B C 1
ATOM 6837 O O . ASP B 1 225 ? 3.117 14.375 15.516 1 98.75 225 ASP B O 1
ATOM 6841 N N . VAL B 1 226 ? 5.293 14.68 15.82 1 98.88 226 VAL B N 1
ATOM 6842 C CA . VAL B 1 226 ? 5.414 15.555 14.656 1 98.88 226 VAL B CA 1
ATOM 6843 C C . VAL B 1 226 ? 5.797 14.734 13.43 1 98.88 226 VAL B C 1
ATOM 6845 O O . VAL B 1 226 ? 6.715 13.914 13.492 1 98.88 226 VAL B O 1
ATOM 6848 N N . HIS B 1 227 ? 5.047 14.914 12.352 1 98.88 227 HIS B N 1
ATOM 6849 C CA . HIS B 1 227 ? 5.242 14.172 11.109 1 98.88 227 HIS B CA 1
ATOM 6850 C C . HIS B 1 227 ? 5.449 15.117 9.93 1 98.88 227 HIS B C 1
ATOM 6852 O O . HIS B 1 227 ? 4.922 16.234 9.922 1 98.88 227 HIS B O 1
ATOM 6858 N N . LEU B 1 228 ? 6.281 14.695 9.016 1 98.81 228 LEU B N 1
ATOM 6859 C CA . LEU B 1 228 ? 6.332 15.312 7.691 1 98.81 228 LEU B CA 1
ATOM 6860 C C . LEU B 1 228 ? 5.613 14.445 6.66 1 98.81 228 LEU B C 1
ATOM 6862 O O . LEU B 1 228 ? 5.949 13.273 6.484 1 98.81 228 LEU B O 1
ATOM 6866 N N . LEU B 1 229 ? 4.594 14.891 6.109 1 98.44 229 LEU B N 1
ATOM 6867 C CA . LEU B 1 229 ? 3.904 14.234 5.004 1 98.44 229 LEU B CA 1
ATOM 6868 C C . LEU B 1 229 ? 4.375 14.789 3.664 1 98.44 229 LEU B C 1
ATOM 6870 O O . LEU B 1 229 ? 3.938 15.867 3.244 1 98.44 229 LEU B O 1
ATOM 6874 N N . VAL B 1 230 ? 5.219 14.094 2.951 1 98.5 230 VAL B N 1
ATOM 6875 C CA . VAL B 1 230 ? 6.008 14.602 1.831 1 98.5 230 VAL B CA 1
ATOM 6876 C C . VAL B 1 230 ? 5.363 14.172 0.514 1 98.5 230 VAL B C 1
ATOM 6878 O O . VAL B 1 230 ? 5.32 12.984 0.195 1 98.5 230 VAL B O 1
ATOM 6881 N N . HIS B 1 231 ? 4.875 15.094 -0.251 1 97.81 231 HIS B N 1
ATOM 6882 C CA . HIS B 1 231 ? 4.277 14.867 -1.562 1 97.81 231 HIS B CA 1
ATOM 6883 C C . HIS B 1 231 ? 5.348 14.617 -2.619 1 97.81 231 HIS B C 1
ATOM 6885 O O . HIS B 1 231 ? 6.164 15.5 -2.896 1 97.81 231 HIS B O 1
ATOM 6891 N N . VAL B 1 232 ? 5.371 13.43 -3.121 1 97.81 232 VAL B N 1
ATOM 6892 C CA . VAL B 1 232 ? 6.223 13.148 -4.273 1 97.81 232 VAL B CA 1
ATOM 6893 C C . VAL B 1 232 ? 5.516 13.578 -5.555 1 97.81 232 VAL B C 1
ATOM 6895 O O . VAL B 1 232 ? 4.715 12.82 -6.113 1 97.81 232 VAL B O 1
ATOM 6898 N N . LYS B 1 233 ? 5.883 14.672 -6.105 1 95.69 233 LYS B N 1
ATOM 6899 C CA . LYS B 1 233 ? 5.184 15.297 -7.227 1 95.69 233 LYS B CA 1
ATOM 6900 C C . LYS B 1 233 ? 5.371 14.492 -8.508 1 95.69 233 LYS B C 1
ATOM 6902 O O . LYS B 1 233 ? 4.453 14.398 -9.328 1 95.69 233 LYS B O 1
ATOM 6907 N N . ASP B 1 234 ? 6.582 13.984 -8.703 1 95.75 234 ASP B N 1
ATOM 6908 C CA . ASP B 1 234 ? 6.863 13.164 -9.875 1 95.75 234 ASP B CA 1
ATOM 6909 C C . ASP B 1 234 ? 6.328 11.742 -9.703 1 95.75 234 ASP B C 1
ATOM 6911 O O . ASP B 1 234 ? 6.984 10.906 -9.078 1 95.75 234 ASP B O 1
ATOM 6915 N N . ALA B 1 235 ? 5.246 11.445 -10.281 1 91.12 235 ALA B N 1
ATOM 6916 C CA . ALA B 1 235 ? 4.543 10.18 -10.078 1 91.12 235 ALA B CA 1
ATOM 6917 C C . ALA B 1 235 ? 5.25 9.039 -10.82 1 91.12 235 ALA B C 1
ATOM 6919 O O . ALA B 1 235 ? 4.883 7.875 -10.664 1 91.12 235 ALA B O 1
ATOM 6920 N N . SER B 1 236 ? 6.242 9.312 -11.578 1 93.56 236 SER B N 1
ATOM 6921 C CA . SER B 1 236 ? 6.953 8.281 -12.32 1 93.56 236 SER B CA 1
ATOM 6922 C C . SER B 1 236 ? 8.016 7.617 -11.453 1 93.56 236 SER B C 1
ATOM 6924 O O . SER B 1 236 ? 8.578 6.586 -11.836 1 93.56 236 SER B O 1
ATOM 6926 N N . ILE B 1 237 ? 8.312 8.219 -10.281 1 94.38 237 ILE B N 1
ATOM 6927 C CA . ILE B 1 237 ? 9.281 7.629 -9.367 1 94.38 237 ILE B CA 1
ATOM 6928 C C . ILE B 1 237 ? 8.664 6.43 -8.656 1 94.38 237 ILE B C 1
ATOM 6930 O O . ILE B 1 237 ? 7.617 6.551 -8.016 1 94.38 237 ILE B O 1
ATOM 6934 N N . PRO B 1 238 ? 9.227 5.297 -8.719 1 94.81 238 PRO B N 1
ATOM 6935 C CA . PRO B 1 238 ? 8.648 4.074 -8.156 1 94.81 238 PRO B CA 1
ATOM 6936 C C . PRO B 1 238 ? 8.906 3.93 -6.66 1 94.81 238 PRO B C 1
ATOM 6938 O O . PRO B 1 238 ? 9.516 2.949 -6.23 1 94.81 238 PRO B O 1
ATOM 6941 N N . ILE B 1 239 ? 8.398 4.758 -5.832 1 94.31 239 ILE B N 1
ATOM 6942 C CA . ILE B 1 239 ? 8.734 4.805 -4.414 1 94.31 239 ILE B CA 1
ATOM 6943 C C . ILE B 1 239 ? 8.109 3.609 -3.693 1 94.31 239 ILE B C 1
ATOM 6945 O O . ILE B 1 239 ? 8.5 3.283 -2.568 1 94.31 239 ILE B O 1
ATOM 6949 N N . TRP B 1 240 ? 7.176 2.9 -4.266 1 94.81 240 TRP B N 1
ATOM 6950 C CA . TRP B 1 240 ? 6.543 1.761 -3.611 1 94.81 240 TRP B CA 1
ATOM 6951 C C . TRP B 1 240 ? 7.18 0.451 -4.066 1 94.81 240 TRP B C 1
ATOM 6953 O O . TRP B 1 240 ? 6.953 -0.6 -3.461 1 94.81 240 TRP B O 1
ATOM 6963 N N . ALA B 1 241 ? 7.922 0.454 -5.129 1 94.88 241 ALA B N 1
ATOM 6964 C CA . ALA B 1 241 ? 8.477 -0.751 -5.738 1 94.88 241 ALA B CA 1
ATOM 6965 C C . ALA B 1 241 ? 9.688 -1.255 -4.953 1 94.88 241 ALA B C 1
ATOM 6967 O O . ALA B 1 241 ? 10.039 -2.436 -5.035 1 94.88 241 ALA B O 1
ATOM 6968 N N . ASP B 1 242 ? 10.367 -0.309 -4.242 1 93.94 242 ASP B N 1
ATOM 6969 C CA . ASP B 1 242 ? 11.594 -0.655 -3.529 1 93.94 242 ASP B CA 1
ATOM 6970 C C . ASP B 1 242 ? 11.805 0.263 -2.328 1 93.94 242 ASP B C 1
ATOM 6972 O O . ASP B 1 242 ? 11.703 1.485 -2.449 1 93.94 242 ASP B O 1
ATOM 6976 N N . GLU B 1 243 ? 12.172 -0.315 -1.191 1 93.75 243 GLU B N 1
ATOM 6977 C CA . GLU B 1 243 ? 12.391 0.444 0.037 1 93.75 243 GLU B CA 1
ATOM 6978 C C . GLU B 1 243 ? 13.57 1.4 -0.104 1 93.75 243 GLU B C 1
ATOM 6980 O O . GLU B 1 243 ? 13.57 2.48 0.491 1 93.75 243 GLU B O 1
ATOM 6985 N N . ARG B 1 244 ? 14.625 1.052 -0.89 1 93.88 244 ARG B N 1
ATOM 6986 C CA . ARG B 1 244 ? 15.797 1.901 -1.064 1 93.88 244 ARG B CA 1
ATOM 6987 C C . ARG B 1 244 ? 15.453 3.158 -1.855 1 93.88 244 ARG B C 1
ATOM 6989 O O . ARG B 1 244 ? 16 4.23 -1.595 1 93.88 244 ARG B O 1
ATOM 6996 N N . VAL B 1 245 ? 14.547 2.955 -2.877 1 96 245 VAL B N 1
ATOM 6997 C CA . VAL B 1 245 ? 14.094 4.117 -3.635 1 96 245 VAL B CA 1
ATOM 6998 C C . VAL B 1 245 ? 13.336 5.074 -2.713 1 96 245 VAL B C 1
ATOM 7000 O O . VAL B 1 245 ? 13.562 6.285 -2.744 1 96 245 VAL B O 1
ATOM 7003 N N . TYR B 1 246 ? 12.414 4.496 -1.891 1 97.19 246 TYR B N 1
ATOM 7004 C CA . TYR B 1 246 ? 11.688 5.281 -0.903 1 97.19 246 TYR B CA 1
ATOM 7005 C C . TYR B 1 246 ? 12.641 6.078 -0.021 1 97.19 246 TYR B C 1
ATOM 7007 O O . TYR B 1 246 ? 12.492 7.293 0.123 1 97.19 246 TYR B O 1
ATOM 7015 N N . GLN B 1 247 ? 13.648 5.426 0.513 1 97.75 247 GLN B N 1
ATOM 7016 C CA . GLN B 1 247 ? 14.602 6.051 1.423 1 97.75 247 GLN B CA 1
ATOM 7017 C C . GLN B 1 247 ? 15.445 7.098 0.702 1 97.75 247 GLN B C 1
ATOM 7019 O O . GLN B 1 247 ? 15.742 8.156 1.265 1 97.75 247 GLN B O 1
ATOM 7024 N N . GLN B 1 248 ? 15.805 6.816 -0.508 1 97.88 248 GLN B N 1
ATOM 7025 C CA . GLN B 1 248 ? 16.594 7.766 -1.293 1 97.88 248 GLN B CA 1
ATOM 7026 C C . GLN B 1 248 ? 15.828 9.07 -1.496 1 97.88 248 GLN B C 1
ATOM 7028 O O . GLN B 1 248 ? 16.406 10.156 -1.404 1 97.88 248 GLN B O 1
ATOM 7033 N N . ILE B 1 249 ? 14.531 8.938 -1.799 1 98.31 249 ILE B N 1
ATOM 7034 C CA . ILE B 1 249 ? 13.711 10.125 -2.008 1 98.31 249 ILE B CA 1
ATOM 7035 C C . ILE B 1 249 ? 13.602 10.914 -0.705 1 98.31 249 ILE B C 1
ATOM 7037 O O . ILE B 1 249 ? 13.656 12.141 -0.711 1 98.31 249 ILE B O 1
ATOM 7041 N N . VAL B 1 250 ? 13.453 10.242 0.413 1 98.56 250 VAL B N 1
ATOM 7042 C CA . VAL B 1 250 ? 13.43 10.898 1.715 1 98.56 250 VAL B CA 1
ATOM 7043 C C . VAL B 1 250 ? 14.742 11.656 1.929 1 98.56 250 VAL B C 1
ATOM 7045 O O . VAL B 1 250 ? 14.734 12.852 2.24 1 98.56 250 VAL B O 1
ATOM 7048 N N . GLU B 1 251 ? 15.883 10.984 1.684 1 98.25 251 GLU B N 1
ATOM 7049 C CA . GLU B 1 251 ? 17.203 11.539 1.956 1 98.25 251 GLU B CA 1
ATOM 7050 C C . GLU B 1 251 ? 17.5 12.727 1.048 1 98.25 251 GLU B C 1
ATOM 7052 O O . GLU B 1 251 ? 18.203 13.664 1.45 1 98.25 251 GLU B O 1
ATOM 7057 N N . GLN B 1 252 ? 16.953 12.688 -0.126 1 98.06 252 GLN B N 1
ATOM 7058 C CA . GLN B 1 252 ? 17.219 13.742 -1.105 1 98.06 252 GLN B CA 1
ATOM 7059 C C . GLN B 1 252 ? 16.375 14.984 -0.81 1 98.06 252 GLN B C 1
ATOM 7061 O O . GLN B 1 252 ? 16.719 16.094 -1.249 1 98.06 252 GLN B O 1
ATOM 7066 N N . ASN B 1 253 ? 15.297 14.828 -0.04 1 98.56 253 ASN B N 1
ATOM 7067 C CA . ASN B 1 253 ? 14.344 15.93 0.004 1 98.56 253 ASN B CA 1
ATOM 7068 C C . ASN B 1 253 ? 14.062 16.375 1.437 1 98.56 253 ASN B C 1
ATOM 7070 O O . ASN B 1 253 ? 13.383 17.375 1.66 1 98.56 253 ASN B O 1
ATOM 7074 N N . VAL B 1 254 ? 14.523 15.68 2.438 1 98.56 254 VAL B N 1
ATOM 7075 C CA . VAL B 1 254 ? 14.312 15.984 3.85 1 98.56 254 VAL B CA 1
ATOM 7076 C C . VAL B 1 254 ? 15.656 15.984 4.582 1 98.56 254 VAL B C 1
ATOM 7078 O O . VAL B 1 254 ? 16.516 15.133 4.332 1 98.56 254 VAL B O 1
ATOM 7081 N N . PRO B 1 255 ? 15.922 16.984 5.461 1 97.88 255 PRO B N 1
ATOM 7082 C CA . PRO B 1 255 ? 17.172 16.969 6.238 1 97.88 255 PRO B CA 1
ATOM 7083 C C . PRO B 1 255 ? 17.312 15.695 7.078 1 97.88 255 PRO B C 1
ATOM 7085 O O . PRO B 1 255 ? 16.312 15.164 7.578 1 97.88 255 PRO B O 1
ATOM 7088 N N . GLN B 1 256 ? 18.531 15.227 7.289 1 97.62 256 GLN B N 1
ATOM 7089 C CA . GLN B 1 256 ? 18.844 13.945 7.902 1 97.62 256 GLN B CA 1
ATOM 7090 C C . GLN B 1 256 ? 18.172 13.797 9.266 1 97.62 256 GLN B C 1
ATOM 7092 O O . GLN B 1 256 ? 17.656 12.734 9.602 1 97.62 256 GLN B O 1
ATOM 7097 N N . GLU B 1 257 ? 18.172 14.859 10.062 1 97.19 257 GLU B N 1
ATOM 7098 C CA . GLU B 1 257 ? 17.625 14.758 11.414 1 97.19 257 GLU B CA 1
ATOM 7099 C C . GLU B 1 257 ? 16.141 14.461 11.391 1 97.19 257 GLU B C 1
ATOM 7101 O O . GLU B 1 257 ? 15.562 14.055 12.406 1 97.19 257 GLU B O 1
ATOM 7106 N N . PHE B 1 258 ? 15.508 14.648 10.164 1 98.62 258 PHE B N 1
ATOM 7107 C CA . PHE B 1 258 ? 14.062 14.492 10.102 1 98.62 258 PHE B CA 1
ATOM 7108 C C . PHE B 1 258 ? 13.68 13.297 9.242 1 98.62 258 PHE B C 1
ATOM 7110 O O . PHE B 1 258 ? 12.508 13.102 8.914 1 98.62 258 PHE B O 1
ATOM 7117 N N . TRP B 1 259 ? 14.609 12.43 8.828 1 98.38 259 TRP B N 1
ATOM 7118 C CA . TRP B 1 259 ? 14.32 11.258 8 1 98.38 259 TRP B CA 1
ATOM 7119 C C . TRP B 1 259 ? 13.289 10.359 8.672 1 98.38 259 TRP B C 1
ATOM 7121 O O . TRP B 1 259 ? 12.359 9.875 8.023 1 98.38 259 TRP B O 1
ATOM 7131 N N . GLY B 1 260 ? 13.406 10.195 9.898 1 98.25 260 GLY B N 1
ATOM 7132 C CA . GLY B 1 260 ? 12.625 9.227 10.641 1 98.25 260 GLY B CA 1
ATOM 7133 C C . GLY B 1 260 ? 11.188 9.664 10.867 1 98.25 260 GLY B C 1
ATOM 7134 O O . GLY B 1 260 ? 10.352 8.867 11.297 1 98.25 260 GLY B O 1
ATOM 7135 N N . ILE B 1 261 ? 10.82 10.922 10.492 1 98.75 261 ILE B N 1
ATOM 7136 C CA . ILE 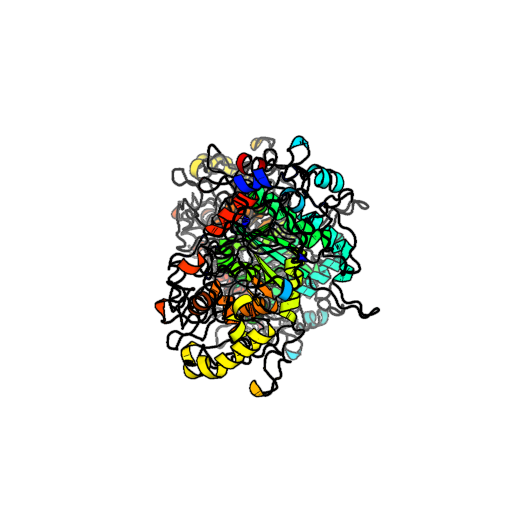B 1 261 ? 9.453 11.383 10.711 1 98.75 261 ILE B CA 1
ATOM 7137 C C . ILE B 1 261 ? 8.789 11.695 9.367 1 98.75 261 ILE B C 1
ATOM 7139 O O . ILE B 1 261 ? 7.699 12.266 9.32 1 98.75 261 ILE B O 1
ATOM 7143 N N . ALA B 1 262 ? 9.469 11.328 8.312 1 98.75 262 ALA B N 1
ATOM 7144 C CA . ALA B 1 262 ? 8.977 11.625 6.965 1 98.75 262 ALA B CA 1
ATOM 7145 C C . ALA B 1 262 ? 8.18 10.453 6.402 1 98.75 262 ALA B C 1
ATOM 7147 O O . ALA B 1 262 ? 8.617 9.305 6.496 1 98.75 262 ALA B O 1
ATOM 7148 N N . THR B 1 263 ? 7.016 10.688 5.926 1 98.69 263 THR B N 1
ATOM 7149 C CA . THR B 1 263 ? 6.199 9.734 5.188 1 98.69 263 THR B CA 1
ATOM 7150 C C . THR B 1 263 ? 5.918 10.234 3.773 1 98.69 263 THR B C 1
ATOM 7152 O O . THR B 1 263 ? 5.41 11.344 3.594 1 98.69 263 THR B O 1
ATOM 7155 N N . LEU B 1 264 ? 6.262 9.477 2.77 1 98.31 264 LEU B N 1
ATOM 7156 C CA . LEU B 1 264 ? 6.02 9.875 1.387 1 98.31 264 LEU B CA 1
ATOM 7157 C C . LEU B 1 264 ? 4.598 9.531 0.962 1 98.31 264 LEU B C 1
ATOM 7159 O O . LEU B 1 264 ? 3.988 8.609 1.509 1 98.31 264 LEU B O 1
ATOM 7163 N N . TRP B 1 265 ? 4.02 10.242 0.111 1 96.81 265 TRP B N 1
ATOM 7164 C CA . TRP B 1 265 ? 2.768 9.93 -0.577 1 96.81 265 TRP B CA 1
ATOM 7165 C C . TRP B 1 265 ? 2.76 10.523 -1.982 1 96.81 265 TRP B C 1
ATOM 7167 O O . TRP B 1 265 ? 3.602 11.359 -2.314 1 96.81 265 TRP B O 1
ATOM 7177 N N . SER B 1 266 ? 1.929 10.102 -2.895 1 95.56 266 SER B N 1
ATOM 7178 C CA . SER B 1 266 ? 1.793 10.609 -4.258 1 95.56 266 SER B CA 1
ATOM 7179 C C . SER B 1 266 ? 0.328 10.688 -4.672 1 95.56 266 SER B C 1
ATOM 7181 O O . SER B 1 266 ? -0.533 10.055 -4.059 1 95.56 266 SER B O 1
ATOM 7183 N N . GLU B 1 267 ? 0.075 11.484 -5.68 1 94.75 267 GLU B N 1
ATOM 7184 C CA . GLU B 1 267 ? -1.28 11.602 -6.207 1 94.75 267 GLU B CA 1
ATOM 7185 C C . GLU B 1 267 ? -1.762 10.281 -6.793 1 94.75 267 GLU B C 1
ATOM 7187 O O . GLU B 1 267 ? -2.947 9.953 -6.711 1 94.75 267 GLU B O 1
ATOM 7192 N N . LYS B 1 268 ? -0.846 9.5 -7.367 1 94.06 268 LYS B N 1
ATOM 7193 C CA . LYS B 1 268 ? -1.198 8.195 -7.918 1 94.06 268 LYS B CA 1
ATOM 7194 C C . LYS B 1 268 ? -1.68 7.25 -6.824 1 94.06 268 LYS B C 1
ATOM 7196 O O . LYS B 1 268 ? -2.561 6.418 -7.059 1 94.06 268 LYS B O 1
ATOM 7201 N N . GLN B 1 269 ? -1.01 7.293 -5.703 1 95.25 269 GLN B N 1
ATOM 7202 C CA . GLN B 1 269 ? -1.454 6.504 -4.559 1 95.25 269 GLN B CA 1
ATOM 7203 C C . GLN B 1 269 ? -2.889 6.855 -4.172 1 95.25 269 GLN B C 1
ATOM 7205 O O . GLN B 1 269 ? -3.674 5.973 -3.816 1 95.25 269 GLN B O 1
ATOM 7210 N N . MET B 1 270 ? -3.258 8.18 -4.215 1 96.19 270 MET B N 1
ATOM 7211 C CA . MET B 1 270 ? -4.609 8.609 -3.871 1 96.19 270 MET B CA 1
ATOM 7212 C C . MET B 1 270 ? -5.629 8.047 -4.859 1 96.19 270 MET B C 1
ATOM 7214 O O . MET B 1 270 ? -6.762 7.75 -4.484 1 96.19 270 MET B O 1
ATOM 7218 N N . GLU B 1 271 ? -5.223 7.879 -6.102 1 95 271 GLU B N 1
ATOM 7219 C CA . GLU B 1 271 ? -6.109 7.277 -7.094 1 95 271 GLU B CA 1
ATOM 7220 C C . GLU B 1 271 ? -6.449 5.832 -6.73 1 95 271 GLU B C 1
ATOM 7222 O O . GLU B 1 271 ? -7.523 5.336 -7.078 1 95 271 GLU B O 1
ATOM 7227 N N . LEU B 1 272 ? -5.504 5.176 -6.113 1 94.44 272 LEU B N 1
ATOM 7228 C CA . LEU B 1 272 ? -5.719 3.793 -5.707 1 94.44 272 LEU B CA 1
ATOM 7229 C C . LEU B 1 272 ? -6.727 3.711 -4.566 1 94.44 272 LEU B C 1
ATOM 7231 O O . LEU B 1 272 ? -7.605 2.846 -4.57 1 94.44 272 LEU B O 1
ATOM 7235 N N . TYR B 1 273 ? -6.664 4.645 -3.568 1 96.25 273 TYR B N 1
ATOM 7236 C CA . TYR B 1 273 ? -7.531 4.629 -2.395 1 96.25 273 TYR B CA 1
ATOM 7237 C C . TYR B 1 273 ? -8.898 5.219 -2.715 1 96.25 273 TYR B C 1
ATOM 7239 O O . TYR B 1 273 ? -9.914 4.797 -2.152 1 96.25 273 TYR B O 1
ATOM 7247 N N . TYR B 1 274 ? -8.875 6.242 -3.57 1 96.94 274 TYR B N 1
ATOM 7248 C CA . TYR B 1 274 ? -10.086 6.914 -4.027 1 96.94 274 TYR B CA 1
ATOM 7249 C C . TYR B 1 274 ? -10.219 6.828 -5.543 1 96.94 274 TYR B C 1
ATOM 7251 O O . TYR B 1 274 ? -10.086 7.836 -6.242 1 96.94 274 TYR B O 1
ATOM 7259 N N . PRO B 1 275 ? -10.555 5.66 -6.012 1 95.19 275 PRO B N 1
ATOM 7260 C CA . PRO B 1 275 ? -10.508 5.445 -7.461 1 95.19 275 PRO B CA 1
ATOM 7261 C C . PRO B 1 275 ? -11.617 6.18 -8.203 1 95.19 275 PRO B C 1
ATOM 7263 O O . PRO B 1 275 ? -12.703 6.395 -7.652 1 95.19 275 PRO B O 1
ATOM 7266 N N . GLU B 1 276 ? -11.391 6.586 -9.383 1 93.31 276 GLU B N 1
ATOM 7267 C CA . GLU B 1 276 ? -12.383 7.141 -10.297 1 93.31 276 GLU B CA 1
ATOM 7268 C C . GLU B 1 276 ? -13.477 6.129 -10.602 1 93.31 276 GLU B C 1
ATOM 7270 O O . GLU B 1 276 ? -13.305 4.926 -10.383 1 93.31 276 GLU B O 1
ATOM 7275 N N . PRO B 1 277 ? -14.586 6.598 -11.07 1 94.31 277 PRO B N 1
ATOM 7276 C CA . PRO B 1 277 ? -14.914 7.977 -11.445 1 94.31 277 PRO B CA 1
ATOM 7277 C C . PRO B 1 277 ? -15.469 8.789 -10.273 1 94.31 277 PRO B C 1
ATOM 7279 O O . PRO B 1 277 ? -16.016 8.219 -9.328 1 94.31 277 PRO B O 1
ATOM 7282 N N . PHE B 1 278 ? -15.227 10.07 -10.25 1 93.94 278 PHE B N 1
ATOM 7283 C CA . PHE B 1 278 ? -15.891 11.07 -9.414 1 93.94 278 PHE B CA 1
ATOM 7284 C C . PHE B 1 278 ? -16.906 11.859 -10.227 1 93.94 278 PHE B C 1
ATOM 7286 O O . PHE B 1 278 ? -16.594 12.922 -10.758 1 93.94 278 PHE B O 1
ATOM 7293 N N . PRO B 1 279 ? -18.062 11.305 -10.195 1 90.38 279 PRO B N 1
ATOM 7294 C CA . PRO B 1 279 ? -19.078 11.977 -11.008 1 90.38 279 PRO B CA 1
ATOM 7295 C C . PRO B 1 279 ? -19.625 13.25 -10.352 1 90.38 279 PRO B C 1
ATOM 7297 O O . PRO B 1 279 ? -19.203 13.594 -9.242 1 90.38 279 PRO B O 1
ATOM 7300 N N . ASP B 1 280 ? -20.438 14.016 -11 1 91.31 280 ASP B N 1
ATOM 7301 C CA . ASP B 1 280 ? -21.234 15.125 -10.484 1 91.31 280 ASP B CA 1
ATOM 7302 C C . ASP B 1 280 ? -20.344 16.234 -9.93 1 91.31 280 ASP B C 1
ATOM 7304 O O . ASP B 1 280 ? -20.359 16.5 -8.727 1 91.31 280 ASP B O 1
ATOM 7308 N N . ASN B 1 281 ? -19.719 16.953 -10.703 1 93 281 ASN B N 1
ATOM 7309 C CA . ASN B 1 281 ? -18.875 18.094 -10.359 1 93 281 ASN B CA 1
ATOM 7310 C C . ASN B 1 281 ? -19.625 19.406 -10.602 1 93 281 ASN B C 1
ATOM 7312 O O . ASN B 1 281 ? -19.922 19.766 -11.75 1 93 281 ASN B O 1
ATOM 7316 N N . PHE B 1 282 ? -20 20.156 -9.609 1 95.5 282 PHE B N 1
ATOM 7317 C CA . PHE B 1 282 ? -20.656 21.453 -9.758 1 95.5 282 PHE B CA 1
ATOM 7318 C C . PHE B 1 282 ? -19.703 22.484 -10.359 1 95.5 282 PHE B C 1
ATOM 7320 O O . PHE B 1 282 ? -20.125 23.344 -11.141 1 95.5 282 PHE B O 1
ATOM 7327 N N . GLY B 1 283 ? -18.5 22.406 -9.953 1 93.81 283 GLY B N 1
ATOM 7328 C CA . GLY B 1 283 ? -17.469 23.297 -10.477 1 93.81 283 GLY B CA 1
ATOM 7329 C C . GLY B 1 283 ? -16.062 22.797 -10.227 1 93.81 283 GLY B C 1
ATOM 7330 O O . GLY B 1 283 ? -15.836 21.969 -9.336 1 93.81 283 GLY B O 1
ATOM 7331 N N . ASN B 1 284 ? -15.125 23.188 -11.086 1 92.12 284 ASN B N 1
ATOM 7332 C CA . ASN B 1 284 ? -13.695 22.938 -10.938 1 92.12 284 ASN B CA 1
ATOM 7333 C C . ASN B 1 284 ? -12.867 24.188 -11.273 1 92.12 284 ASN B C 1
ATOM 7335 O O . ASN B 1 284 ? -12.062 24.172 -12.203 1 92.12 284 ASN B O 1
ATOM 7339 N N . VAL B 1 285 ? -13.109 25.156 -10.406 1 89.06 285 VAL B N 1
ATOM 7340 C CA . VAL B 1 285 ? -12.445 26.422 -10.633 1 89.06 285 VAL B CA 1
ATOM 7341 C C . VAL B 1 285 ? -10.938 26.25 -10.469 1 89.06 285 VAL B C 1
ATOM 7343 O O . VAL B 1 285 ? -10.148 26.953 -11.117 1 89.06 285 VAL B O 1
ATOM 7346 N N . ALA B 1 286 ? -10.586 25.375 -9.617 1 86.75 286 ALA B N 1
ATOM 7347 C CA . ALA B 1 286 ? -9.164 25.109 -9.414 1 86.75 286 ALA B CA 1
ATOM 7348 C C . ALA B 1 286 ? -8.508 24.609 -10.695 1 86.75 286 ALA B C 1
ATOM 7350 O O . ALA B 1 286 ? -7.301 24.766 -10.891 1 86.75 286 ALA B O 1
ATOM 7351 N N . GLY B 1 287 ? -9.25 24.016 -11.617 1 89.44 287 GLY B N 1
ATOM 7352 C CA . GLY B 1 287 ? -8.727 23.5 -12.875 1 89.44 287 GLY B CA 1
ATOM 7353 C C . GLY B 1 287 ? -7.762 22.359 -12.703 1 89.44 287 GLY B C 1
ATOM 7354 O O . GLY B 1 287 ? -6.801 22.219 -13.461 1 89.44 287 GLY B O 1
ATOM 7355 N N . SER B 1 288 ? -7.883 21.609 -11.656 1 89.62 288 SER B N 1
ATOM 7356 C CA . SER B 1 288 ? -6.961 20.531 -11.344 1 89.62 288 SER B CA 1
ATOM 7357 C C . SER B 1 288 ? -7.703 19.219 -11.148 1 89.62 288 SER B C 1
ATOM 7359 O O . SER B 1 288 ? -8.93 19.203 -11.023 1 89.62 288 SER B O 1
ATOM 7361 N N . SER B 1 289 ? -6.953 18.172 -11.242 1 91.31 289 SER B N 1
ATOM 7362 C CA . SER B 1 289 ? -7.496 16.844 -11.008 1 91.31 289 SER B CA 1
ATOM 7363 C C . SER B 1 289 ? -8.062 16.703 -9.602 1 91.31 289 SER B C 1
ATOM 7365 O O . SER B 1 289 ? -7.586 17.359 -8.672 1 91.31 289 SER B O 1
ATOM 7367 N N . ILE B 1 290 ? -9.094 15.836 -9.445 1 93.94 290 ILE B N 1
ATOM 7368 C CA . ILE B 1 290 ? -9.719 15.594 -8.148 1 93.94 290 ILE B CA 1
ATOM 7369 C C . ILE B 1 290 ? -8.688 15.016 -7.184 1 93.94 290 ILE B C 1
ATOM 7371 O O . ILE B 1 290 ? -8.836 15.133 -5.965 1 93.94 290 ILE B O 1
ATOM 7375 N N . HIS B 1 291 ? -7.613 14.375 -7.711 1 93.69 291 HIS B N 1
ATOM 7376 C CA . HIS B 1 291 ? -6.594 13.773 -6.859 1 93.69 291 HIS B CA 1
ATOM 7377 C C . HIS B 1 291 ? -5.402 14.711 -6.676 1 93.69 291 HIS B C 1
ATOM 7379 O O . HIS B 1 291 ? -4.449 14.375 -5.969 1 93.69 291 HIS B O 1
ATOM 7385 N N . GLY B 1 292 ? -5.461 15.867 -7.285 1 91.44 292 GLY B N 1
ATOM 7386 C CA . GLY B 1 292 ? -4.395 16.844 -7.137 1 91.44 292 GLY B CA 1
ATOM 7387 C C . GLY B 1 292 ? -4.395 17.531 -5.781 1 91.44 292 GLY B C 1
ATOM 7388 O O . GLY B 1 292 ? -5.453 17.734 -5.18 1 91.44 292 GLY B O 1
ATOM 7389 N N . VAL B 1 293 ? -3.223 17.906 -5.371 1 88.75 293 VAL B N 1
ATOM 7390 C CA . VAL B 1 293 ? -3.051 18.469 -4.039 1 88.75 293 VAL B CA 1
ATOM 7391 C C . VAL B 1 293 ? -3.873 19.75 -3.908 1 88.75 293 VAL B C 1
ATOM 7393 O O . VAL B 1 293 ? -4.395 20.047 -2.832 1 88.75 293 VAL B O 1
ATOM 7396 N N . TYR B 1 294 ? -4.086 20.422 -4.977 1 88.44 294 TYR B N 1
ATOM 7397 C CA . TYR B 1 294 ? -4.789 21.703 -4.941 1 88.44 294 TYR B CA 1
ATOM 7398 C C . TYR B 1 294 ? -6.281 21.5 -4.707 1 88.44 294 TYR B C 1
ATOM 7400 O O . TYR B 1 294 ? -6.934 22.328 -4.07 1 88.44 294 TYR B O 1
ATOM 7408 N N . ARG B 1 295 ? -6.887 20.422 -5.129 1 90.31 295 ARG B N 1
ATOM 7409 C CA . ARG B 1 295 ? -8.32 20.188 -5.02 1 90.31 295 ARG B CA 1
ATOM 7410 C C . ARG B 1 295 ? -8.633 19.172 -3.924 1 90.31 295 ARG B C 1
ATOM 7412 O O . ARG B 1 295 ? -9.773 19.094 -3.453 1 90.31 295 ARG B O 1
ATOM 7419 N N . SER B 1 296 ? -7.629 18.438 -3.592 1 83.56 296 SER B N 1
ATOM 7420 C CA . SER B 1 296 ? -7.898 17.406 -2.605 1 83.56 296 SER B CA 1
ATOM 7421 C C . SER B 1 296 ? -6.723 17.234 -1.648 1 83.56 296 SER B C 1
ATOM 7423 O O . SER B 1 296 ? -6.258 16.109 -1.421 1 83.56 296 SER B O 1
ATOM 7425 N N . ALA B 1 297 ? -6.438 18.281 -1.035 1 87.19 297 ALA B N 1
ATOM 7426 C CA . ALA B 1 297 ? -5.309 18.312 -0.109 1 87.19 297 ALA B CA 1
ATOM 7427 C C . ALA B 1 297 ? -5.516 17.344 1.051 1 87.19 297 ALA B C 1
ATOM 7429 O O . ALA B 1 297 ? -4.551 16.797 1.586 1 87.19 297 ALA B O 1
ATOM 7430 N N . HIS B 1 298 ? -6.762 17.047 1.347 1 95.81 298 HIS B N 1
ATOM 7431 C CA . HIS B 1 298 ? -7.035 16.266 2.543 1 95.81 298 HIS B CA 1
ATOM 7432 C C . HIS B 1 298 ? -7.02 14.766 2.234 1 95.81 298 HIS B C 1
ATOM 7434 O O . HIS B 1 298 ? -7.062 13.938 3.148 1 95.81 298 HIS B O 1
ATOM 7440 N N . PHE B 1 299 ? -6.957 14.398 0.91 1 97.38 299 PHE B N 1
ATOM 7441 C CA . PHE B 1 299 ? -6.895 12.969 0.606 1 97.38 299 PHE B CA 1
ATOM 7442 C C . PHE B 1 299 ? -5.695 12.328 1.29 1 97.38 299 PHE B C 1
ATOM 7444 O O . PHE B 1 299 ? -5.816 11.258 1.891 1 97.38 299 PHE B O 1
ATOM 7451 N N . ALA B 1 300 ? -4.574 12.984 1.189 1 97.38 300 ALA B N 1
ATOM 7452 C CA . ALA B 1 300 ? -3.367 12.438 1.806 1 97.38 300 ALA B CA 1
ATOM 7453 C C . ALA B 1 300 ? -3.518 12.352 3.322 1 97.38 300 ALA B C 1
ATOM 7455 O O . ALA B 1 300 ? -3.066 11.383 3.941 1 97.38 300 ALA B O 1
ATOM 7456 N N . LEU B 1 301 ? -4.121 13.359 3.918 1 98.38 301 LEU B N 1
ATOM 7457 C CA . LEU B 1 301 ? -4.328 13.352 5.363 1 98.38 301 LEU B CA 1
ATOM 7458 C C . LEU B 1 301 ? -5.332 12.273 5.762 1 98.38 301 LEU B C 1
ATOM 7460 O O . LEU B 1 301 ? -5.184 11.641 6.809 1 98.38 301 LEU B O 1
ATOM 7464 N N . GLN B 1 302 ? -6.465 12.125 4.988 1 98.31 302 GLN B N 1
ATOM 7465 C CA . GLN B 1 302 ? -7.426 11.055 5.211 1 98.31 302 GLN B CA 1
ATOM 7466 C C . GLN B 1 302 ? -6.734 9.688 5.227 1 98.31 302 GLN B C 1
ATOM 7468 O O . GLN B 1 302 ? -6.93 8.898 6.148 1 98.31 302 GLN B O 1
ATOM 7473 N N . TRP B 1 303 ? -5.902 9.469 4.207 1 97.56 303 TRP B N 1
ATOM 7474 C CA . TRP B 1 303 ? -5.156 8.219 4.105 1 97.56 303 TRP B CA 1
ATOM 7475 C C . TRP B 1 303 ? -4.227 8.047 5.301 1 97.56 303 TRP B C 1
ATOM 7477 O O . TRP B 1 303 ? -4.195 6.98 5.922 1 97.56 303 TRP B O 1
ATOM 7487 N N . PHE B 1 304 ? -3.422 9.086 5.629 1 98.5 304 PHE B N 1
ATOM 7488 C CA . PHE B 1 304 ? -2.48 9.055 6.738 1 98.5 304 PHE B CA 1
ATOM 7489 C C . PHE B 1 304 ? -3.186 8.672 8.039 1 98.5 304 PHE B C 1
ATOM 7491 O O . PHE B 1 304 ? -2.672 7.867 8.812 1 98.5 304 PHE B O 1
ATOM 7498 N N . SER B 1 305 ? -4.355 9.242 8.281 1 98.62 305 SER B N 1
ATOM 7499 C CA . SER B 1 305 ? -5.105 8.977 9.5 1 98.62 305 SER B CA 1
ATOM 7500 C C . SER B 1 305 ? -5.543 7.516 9.57 1 98.62 305 SER B C 1
ATOM 7502 O O . SER B 1 305 ? -5.633 6.941 10.664 1 98.62 305 SER B O 1
ATOM 7504 N N . GLN B 1 306 ? -5.855 6.922 8.406 1 97.69 306 GLN B N 1
ATOM 7505 C CA . GLN B 1 306 ? -6.219 5.512 8.391 1 97.69 306 GLN B CA 1
ATOM 7506 C C . GLN B 1 306 ? -5.027 4.633 8.766 1 97.69 306 GLN B C 1
ATOM 7508 O O . GLN B 1 306 ? -5.191 3.582 9.391 1 97.69 306 GLN B O 1
ATOM 7513 N N . GLN B 1 307 ? -3.801 5.031 8.359 1 97.06 307 GLN B N 1
ATOM 7514 C CA . GLN B 1 307 ? -2.582 4.277 8.633 1 97.06 307 GLN B CA 1
ATOM 7515 C C . GLN B 1 307 ? -2.156 4.43 10.086 1 97.06 307 GLN B C 1
ATOM 7517 O O . GLN B 1 307 ? -1.341 3.65 10.586 1 97.06 307 GLN B O 1
ATOM 7522 N N . HIS B 1 308 ? -2.701 5.469 10.766 1 97.88 308 HIS B N 1
ATOM 7523 C CA . HIS B 1 308 ? -2.273 5.781 12.125 1 97.88 308 HIS B CA 1
ATOM 7524 C C . HIS B 1 308 ? -3.461 5.812 13.086 1 97.88 308 HIS B C 1
ATOM 7526 O O . HIS B 1 308 ? -3.857 6.883 13.547 1 97.88 308 HIS B O 1
ATOM 7532 N N . PRO B 1 309 ? -3.982 4.684 13.477 1 96.44 309 PRO B N 1
ATOM 7533 C CA . PRO B 1 309 ? -5.145 4.629 14.367 1 96.44 309 PRO B CA 1
ATOM 7534 C C . PRO B 1 309 ? -4.805 5.008 15.805 1 96.44 309 PRO B C 1
ATOM 7536 O O . PRO B 1 309 ? -5.707 5.191 16.625 1 96.44 309 PRO B O 1
ATOM 7539 N N . GLU B 1 310 ? -3.523 5.188 16.125 1 97.06 310 GLU B N 1
ATOM 7540 C CA . GLU B 1 310 ? -3.088 5.461 17.484 1 97.06 310 GLU B CA 1
ATOM 7541 C C . GLU B 1 310 ? -3.385 6.906 17.875 1 97.06 310 GLU B C 1
ATOM 7543 O O . GLU B 1 310 ? -3.355 7.254 19.062 1 97.06 310 GLU B O 1
ATOM 7548 N N . TYR B 1 311 ? -3.648 7.812 16.906 1 98.56 311 TYR B N 1
ATOM 7549 C CA . TYR B 1 311 ? -3.879 9.219 17.219 1 98.56 311 TYR B CA 1
ATOM 7550 C C . TYR B 1 311 ? -5.371 9.523 17.297 1 98.56 311 TYR B C 1
ATOM 7552 O O . TYR B 1 311 ? -6.156 9.023 16.484 1 98.56 311 TYR B O 1
ATOM 7560 N N . ASP B 1 312 ? -5.723 10.328 18.188 1 98.25 312 ASP B N 1
ATOM 7561 C CA . ASP B 1 312 ? -7.105 10.781 18.312 1 98.25 312 ASP B CA 1
ATOM 7562 C C . ASP B 1 312 ? -7.344 12.062 17.516 1 98.25 312 ASP B C 1
ATOM 7564 O O . ASP B 1 312 ? -8.469 12.336 17.094 1 98.25 312 ASP B O 1
ATOM 7568 N N . PHE B 1 313 ? -6.277 12.836 17.359 1 98.75 313 PHE B N 1
ATOM 7569 C CA . PHE B 1 313 ? -6.387 14.117 16.672 1 98.75 313 PHE B CA 1
ATOM 7570 C C . PHE B 1 313 ? -5.207 14.328 15.742 1 98.75 313 PHE B C 1
ATOM 7572 O O . PHE B 1 313 ? -4.113 13.812 15.984 1 98.75 313 PHE B O 1
ATOM 7579 N N . PHE B 1 314 ? -5.457 15.078 14.688 1 98.88 314 PHE B N 1
ATOM 7580 C CA . PHE B 1 314 ? -4.48 15.383 13.648 1 98.88 314 PHE B CA 1
ATOM 7581 C C . PHE B 1 314 ? -4.434 16.875 13.367 1 98.88 314 PHE B C 1
ATOM 7583 O O . PHE B 1 314 ? -5.445 17.484 13 1 98.88 314 PHE B O 1
ATOM 7590 N N . TRP B 1 315 ? -3.307 17.469 13.625 1 98.81 315 TRP B N 1
ATOM 7591 C CA . TRP B 1 315 ? -3.086 18.859 13.266 1 98.81 315 TRP B CA 1
ATOM 7592 C C . TRP B 1 315 ? -2.557 18.969 11.836 1 98.81 315 TRP B C 1
ATOM 7594 O O . TRP B 1 315 ? -1.444 18.531 11.547 1 98.81 315 TRP B O 1
ATOM 7604 N N . ASN B 1 316 ? -3.412 19.484 10.93 1 98.44 316 ASN B N 1
ATOM 7605 C CA . ASN B 1 316 ? -2.973 19.797 9.578 1 98.44 316 ASN B CA 1
ATOM 7606 C C . ASN B 1 316 ? -2.238 21.125 9.523 1 98.44 316 ASN B C 1
ATOM 7608 O O . ASN B 1 316 ? -2.865 22.188 9.57 1 98.44 316 ASN B O 1
ATOM 7612 N N . TRP B 1 317 ? -0.913 21.031 9.391 1 97.88 317 TRP B N 1
ATOM 7613 C CA . TRP B 1 317 ? -0.1 22.234 9.555 1 97.88 317 TRP B CA 1
ATOM 7614 C C . TRP B 1 317 ? 0.701 22.516 8.289 1 97.88 317 TRP B C 1
ATOM 7616 O O . TRP B 1 317 ? 0.874 21.641 7.441 1 97.88 317 TRP B O 1
ATOM 7626 N N . GLU B 1 318 ? 1.02 23.766 8.047 1 96.5 318 GLU B N 1
ATOM 7627 C CA . GLU B 1 318 ? 1.731 24.188 6.844 1 96.5 318 GLU B CA 1
ATOM 7628 C C . GLU B 1 318 ? 3.158 24.625 7.168 1 96.5 318 GLU B C 1
ATOM 7630 O O . GLU B 1 318 ? 3.432 25.109 8.266 1 96.5 318 GLU B O 1
ATOM 7635 N N . MET B 1 319 ? 4.031 24.531 6.207 1 96.94 319 MET B N 1
ATOM 7636 C CA . MET B 1 319 ? 5.453 24.812 6.375 1 96.94 319 MET B CA 1
ATOM 7637 C C . MET B 1 319 ? 5.699 26.312 6.5 1 96.94 319 MET B C 1
ATOM 7639 O O . MET B 1 319 ? 6.75 26.734 6.977 1 96.94 319 MET B O 1
ATOM 7643 N N . ASP B 1 320 ? 4.707 27.109 6.098 1 97.19 320 ASP B N 1
ATOM 7644 C CA . ASP B 1 320 ? 4.949 28.547 6.117 1 97.19 320 ASP B CA 1
ATOM 7645 C C . ASP B 1 320 ? 4.164 29.219 7.242 1 97.19 320 ASP B C 1
ATOM 7647 O O . ASP B 1 320 ? 3.725 30.359 7.098 1 97.19 320 ASP B O 1
ATOM 7651 N N . ILE B 1 321 ? 3.947 28.531 8.305 1 97.88 321 ILE B N 1
ATOM 7652 C CA . ILE B 1 321 ? 3.398 29.062 9.539 1 97.88 321 ILE B CA 1
ATOM 7653 C C . ILE B 1 321 ? 4.492 29.125 10.609 1 97.88 321 ILE B C 1
ATOM 7655 O O . ILE B 1 321 ? 5.332 28.219 10.688 1 97.88 321 ILE B O 1
ATOM 7659 N N . ARG B 1 322 ? 4.555 30.234 11.352 1 98.25 322 ARG B N 1
ATOM 7660 C CA . ARG B 1 322 ? 5.457 30.391 12.484 1 98.25 322 ARG B CA 1
ATOM 7661 C C . ARG B 1 322 ? 4.699 30.875 13.719 1 98.25 322 ARG B C 1
ATOM 7663 O O . ARG B 1 322 ? 3.623 31.453 13.609 1 98.25 322 ARG B O 1
ATOM 7670 N N . TYR B 1 323 ? 5.223 30.594 14.828 1 98.44 323 TYR B N 1
ATOM 7671 C CA . TYR B 1 323 ? 4.645 31.016 16.094 1 98.44 323 TYR B CA 1
ATOM 7672 C C . TYR B 1 323 ? 5.715 31.562 17.031 1 98.44 323 TYR B C 1
ATOM 7674 O O . TYR B 1 323 ? 6.699 30.875 17.328 1 98.44 323 TYR B O 1
ATOM 7682 N N . THR B 1 324 ? 5.57 32.781 17.484 1 98.12 324 THR B N 1
ATOM 7683 C CA . THR B 1 324 ? 6.57 33.406 18.359 1 98.12 324 THR B CA 1
ATOM 7684 C C . THR B 1 324 ? 6.441 32.875 19.781 1 98.12 324 THR B C 1
ATOM 7686 O O . THR B 1 324 ? 7.355 33.031 20.594 1 98.12 324 THR B O 1
ATOM 7689 N N . GLY B 1 325 ? 5.32 32.281 20.125 1 97.94 325 GLY B N 1
ATOM 7690 C CA . GLY B 1 325 ? 5.105 31.719 21.453 1 97.94 325 GLY B CA 1
ATOM 7691 C C . GLY B 1 325 ? 5.484 30.25 21.547 1 97.94 325 GLY B C 1
ATOM 7692 O O . GLY B 1 325 ? 6.266 29.75 20.734 1 97.94 325 GLY B O 1
ATOM 7693 N N . HIS B 1 326 ? 5.051 29.625 22.609 1 98.25 326 HIS B N 1
ATOM 7694 C CA . HIS B 1 326 ? 5.336 28.203 22.859 1 98.25 326 HIS B CA 1
ATOM 7695 C C . HIS B 1 326 ? 4.238 27.312 22.297 1 98.25 326 HIS B C 1
ATOM 7697 O O . HIS B 1 326 ? 3.078 27.422 22.703 1 98.25 326 HIS B O 1
ATOM 7703 N N . TYR B 1 327 ? 4.566 26.344 21.453 1 98.5 327 TYR B N 1
ATOM 7704 C CA . TYR B 1 327 ? 3.596 25.547 20.719 1 98.5 327 TYR B CA 1
ATOM 7705 C C . TYR B 1 327 ? 2.723 24.734 21.672 1 98.5 327 TYR B C 1
ATOM 7707 O O . TYR B 1 327 ? 1.515 24.609 21.453 1 98.5 327 TYR B O 1
ATOM 7715 N N . TYR B 1 328 ? 3.283 24.156 22.688 1 98.31 328 TYR B N 1
ATOM 7716 C CA . TYR B 1 328 ? 2.506 23.312 23.594 1 98.31 328 TYR B CA 1
ATOM 7717 C C . TYR B 1 328 ? 1.427 24.109 24.297 1 98.31 328 TYR B C 1
ATOM 7719 O O . TYR B 1 328 ? 0.272 23.688 24.375 1 98.31 328 TYR B O 1
ATOM 7727 N N . GLN B 1 329 ? 1.811 25.266 24.844 1 97.94 329 GLN B N 1
ATOM 7728 C CA . GLN B 1 329 ? 0.792 26.094 25.469 1 97.94 329 GLN B CA 1
ATOM 7729 C C . GLN B 1 329 ? -0.316 26.453 24.484 1 97.94 329 GLN B C 1
ATOM 7731 O O . GLN B 1 329 ? -1.499 26.391 24.828 1 97.94 329 GLN B O 1
ATOM 7736 N N . PHE B 1 330 ? 0.097 26.891 23.344 1 98.19 330 PHE B N 1
ATOM 7737 C CA . PHE B 1 330 ? -0.859 27.297 22.312 1 98.19 330 PHE B CA 1
ATOM 7738 C C . PHE B 1 330 ? -1.839 26.172 22.016 1 98.19 330 PHE B C 1
ATOM 7740 O O . PHE B 1 330 ? -3.055 26.359 22.062 1 98.19 330 PHE B O 1
ATOM 7747 N N . ASN B 1 331 ? -1.282 24.953 21.688 1 98.06 331 ASN B N 1
ATOM 7748 C CA . ASN B 1 331 ? -2.104 23.812 21.328 1 98.06 331 ASN B CA 1
ATOM 7749 C C . ASN B 1 331 ? -3.01 23.375 22.469 1 98.06 331 ASN B C 1
ATOM 7751 O O . ASN B 1 331 ? -4.184 23.062 22.25 1 98.06 331 ASN B O 1
ATOM 7755 N N . GLU B 1 332 ? -2.482 23.375 23.641 1 96.81 332 GLU B N 1
ATOM 7756 C CA . GLU B 1 332 ? -3.238 22.922 24.812 1 96.81 332 GLU B CA 1
ATOM 7757 C C . GLU B 1 332 ? -4.367 23.891 25.141 1 96.81 332 GLU B C 1
ATOM 7759 O O . GLU B 1 332 ? -5.492 23.469 25.422 1 96.81 332 GLU B O 1
ATOM 7764 N N . LYS B 1 333 ? -4.07 25.172 25.109 1 97.81 333 LYS B N 1
ATOM 7765 C CA . LYS B 1 333 ? -5.039 26.172 25.547 1 97.81 333 LYS B CA 1
ATOM 7766 C C . LYS B 1 333 ? -6.168 26.328 24.531 1 97.81 333 LYS B C 1
ATOM 7768 O O . LYS B 1 333 ? -7.332 26.484 24.891 1 97.81 333 LYS B O 1
ATOM 7773 N N . ILE B 1 334 ? -5.863 26.281 23.281 1 97.88 334 ILE B N 1
ATOM 7774 C CA . ILE B 1 334 ? -6.922 26.375 22.266 1 97.88 334 ILE B CA 1
ATOM 7775 C C . ILE B 1 334 ? -7.809 25.125 22.344 1 97.88 334 ILE B C 1
ATOM 7777 O O . ILE B 1 334 ? -9.023 25.219 22.156 1 97.88 334 ILE B O 1
ATOM 7781 N N . THR B 1 335 ? -7.18 23.953 22.578 1 97.62 335 THR B N 1
ATOM 7782 C CA . THR B 1 335 ? -7.934 22.719 22.719 1 97.62 335 THR B CA 1
ATOM 7783 C C . THR B 1 335 ? -8.852 22.766 23.938 1 97.62 335 THR B C 1
ATOM 7785 O O . THR B 1 335 ? -10.016 22.375 23.859 1 97.62 335 THR B O 1
ATOM 7788 N N . GLU B 1 336 ? -8.305 23.266 25.047 1 97.25 336 GLU B N 1
ATOM 7789 C CA . GLU B 1 336 ? -9.094 23.406 26.266 1 97.25 336 GLU B CA 1
ATOM 7790 C C . GLU B 1 336 ? -10.258 24.359 26.062 1 97.25 336 GLU B C 1
ATOM 7792 O O . GLU B 1 336 ? -11.391 24.078 26.469 1 97.25 336 GLU B O 1
ATOM 7797 N N . TRP B 1 337 ? -9.977 25.453 25.5 1 98.38 337 TRP B N 1
ATOM 7798 C CA . TRP B 1 337 ? -11.031 26.422 25.203 1 98.38 337 TRP B CA 1
ATOM 7799 C C . TRP B 1 337 ? -12.109 25.812 24.328 1 98.38 337 TRP B C 1
ATOM 7801 O O . TRP B 1 337 ? -13.305 25.969 24.594 1 98.38 337 TRP B O 1
ATOM 7811 N N . ALA B 1 338 ? -11.695 25.141 23.25 1 98.62 338 ALA B N 1
ATOM 7812 C CA . ALA B 1 338 ? -12.633 24.531 22.312 1 98.62 338 ALA B CA 1
ATOM 7813 C C . ALA B 1 338 ? -13.516 23.5 23 1 98.62 338 ALA B C 1
ATOM 7815 O O . ALA B 1 338 ? -14.719 23.422 22.734 1 98.62 338 ALA B O 1
ATOM 7816 N N . ARG B 1 339 ? -12.93 22.688 23.859 1 98.12 339 ARG B N 1
ATOM 7817 C CA . ARG B 1 339 ? -13.648 21.656 24.609 1 98.12 339 ARG B CA 1
ATOM 7818 C C . ARG B 1 339 ? -14.789 22.266 25.422 1 98.12 339 ARG B C 1
ATOM 7820 O O . ARG B 1 339 ? -15.852 21.656 25.562 1 98.12 339 ARG B O 1
ATOM 7827 N N . ASN B 1 340 ? -14.625 23.516 25.812 1 97.88 340 ASN B N 1
ATOM 7828 C CA . ASN B 1 340 ? -15.562 24.125 26.75 1 97.88 340 ASN B CA 1
ATOM 7829 C C . ASN B 1 340 ? -16.641 24.922 26.016 1 97.88 340 ASN B C 1
ATOM 7831 O O . ASN B 1 340 ? -17.547 25.469 26.641 1 97.88 340 ASN B O 1
ATOM 7835 N N . GLN B 1 341 ? -16.625 24.969 24.734 1 98.12 341 GLN B N 1
ATOM 7836 C CA . GLN B 1 341 ? -17.625 25.719 23.969 1 98.12 341 GLN B CA 1
ATOM 7837 C C . GLN B 1 341 ? -18.922 24.922 23.859 1 98.12 341 GLN B C 1
ATOM 7839 O O . GLN B 1 341 ? -18.906 23.75 23.5 1 98.12 341 GLN B O 1
ATOM 7844 N N . PRO B 1 342 ? -20.031 25.516 24.203 1 98.12 342 PRO B N 1
ATOM 7845 C CA . PRO B 1 342 ? -21.328 24.844 23.969 1 98.12 342 PRO B CA 1
ATOM 7846 C C . PRO B 1 342 ? -21.688 24.766 22.5 1 98.12 342 PRO B C 1
ATOM 7848 O O . PRO B 1 342 ? -21.297 25.625 21.703 1 98.12 342 PRO B O 1
ATOM 7851 N N . ARG B 1 343 ? -22.406 23.797 22.125 1 98.12 343 ARG B N 1
ATOM 7852 C CA . ARG B 1 343 ? -22.859 23.656 20.75 1 98.12 343 ARG B CA 1
ATOM 7853 C C . ARG B 1 343 ? -23.875 24.734 20.391 1 98.12 343 ARG B C 1
ATOM 7855 O O . ARG B 1 343 ? -24 25.109 19.219 1 98.12 343 ARG B O 1
ATOM 7862 N N . LYS B 1 344 ? -24.641 25.172 21.453 1 97.75 344 LYS B N 1
ATOM 7863 C CA . LYS B 1 344 ? -25.594 26.234 21.188 1 97.75 344 LYS B CA 1
ATOM 7864 C C . LYS B 1 344 ? -24.906 27.469 20.625 1 97.75 344 LYS B C 1
ATOM 7866 O O . LYS B 1 344 ? -24.031 28.062 21.266 1 97.75 344 LYS B O 1
ATOM 7871 N N . GLY B 1 345 ? -25.203 27.859 19.406 1 97.69 345 GLY B N 1
ATOM 7872 C CA . GLY B 1 345 ? -24.672 29.047 18.766 1 97.69 345 GLY B CA 1
ATOM 7873 C C . GLY B 1 345 ? -23.266 28.859 18.25 1 97.69 345 GLY B C 1
ATOM 7874 O O . GLY B 1 345 ? -22.641 29.828 17.781 1 97.69 345 GLY B O 1
ATOM 7875 N N . MET B 1 346 ? -22.703 27.672 18.344 1 97.94 346 MET B N 1
ATOM 7876 C CA . MET B 1 346 ? -21.312 27.391 18.031 1 97.94 346 MET B CA 1
ATOM 7877 C C . MET B 1 346 ? -21 27.75 16.578 1 97.94 346 MET B C 1
ATOM 7879 O O . MET B 1 346 ? -20.016 28.438 16.297 1 97.94 346 MET B O 1
ATOM 7883 N N . TRP B 1 347 ? -21.859 27.328 15.617 1 98.5 347 TRP B N 1
ATOM 7884 C CA . TRP B 1 347 ? -21.625 27.578 14.203 1 98.5 347 TRP B CA 1
ATOM 7885 C C . TRP B 1 347 ? -21.734 29.062 13.898 1 98.5 347 TRP B C 1
ATOM 7887 O O . TRP B 1 347 ? -20.922 29.609 13.141 1 98.5 347 TRP B O 1
ATOM 7897 N N . GLU B 1 348 ? -22.672 29.703 14.484 1 98.31 348 GLU B N 1
ATOM 7898 C CA . GLU B 1 348 ? -22.906 31.125 14.258 1 98.31 348 GLU B CA 1
ATOM 7899 C C . GLU B 1 348 ? -21.797 31.984 14.875 1 98.31 348 GLU B C 1
ATOM 7901 O O . GLU B 1 348 ? -21.391 33 14.297 1 98.31 348 GLU B O 1
ATOM 7906 N N . ARG B 1 349 ? -21.312 31.594 16.047 1 98.12 349 ARG B N 1
ATOM 7907 C CA . ARG B 1 349 ? -20.172 32.25 16.641 1 98.12 349 ARG B CA 1
ATOM 7908 C C . ARG B 1 349 ? -18.906 32.062 15.812 1 98.12 349 ARG B C 1
ATOM 7910 O O . ARG B 1 349 ? -18.141 33 15.586 1 98.12 349 ARG B O 1
ATOM 7917 N N . SER B 1 350 ? -18.75 30.828 15.281 1 98.5 350 SER B N 1
ATOM 7918 C CA . SER B 1 350 ? -17.547 30.469 14.531 1 98.5 350 SER B CA 1
ATOM 7919 C C . SER B 1 350 ? -17.531 31.125 13.164 1 98.5 350 SER B C 1
ATOM 7921 O O . SER B 1 350 ? -16.5 31.125 12.477 1 98.5 350 SER B O 1
ATOM 7923 N N . ALA B 1 351 ? -18.609 31.703 12.75 1 98.06 351 ALA B N 1
ATOM 7924 C CA . ALA B 1 351 ? -18.688 32.375 11.453 1 98.06 351 ALA B CA 1
ATOM 7925 C C . ALA B 1 351 ? -18.266 33.844 11.57 1 98.06 351 ALA B C 1
ATOM 7927 O O . ALA B 1 351 ? -18.203 34.531 10.562 1 98.06 351 ALA B O 1
ATOM 7928 N N . ARG B 1 352 ? -17.922 34.281 12.789 1 97.94 352 ARG B N 1
ATOM 7929 C CA . ARG B 1 352 ? -17.656 35.688 13.023 1 97.94 352 ARG B CA 1
ATOM 7930 C C . ARG B 1 352 ? -16.297 35.906 13.656 1 97.94 352 ARG B C 1
ATOM 7932 O O . ARG B 1 352 ? -15.797 35.031 14.383 1 97.94 352 ARG B O 1
ATOM 7939 N N . PHE B 1 353 ? -15.789 37.031 13.312 1 98.06 353 PHE B N 1
ATOM 7940 C CA . PHE B 1 353 ? -14.57 37.469 13.984 1 98.06 353 PHE B CA 1
ATOM 7941 C C . PHE B 1 353 ? -14.891 38.062 15.359 1 98.06 353 PHE B C 1
ATOM 7943 O O . PHE B 1 353 ? -15.766 38.906 15.492 1 98.06 353 PHE B O 1
ATOM 7950 N N . TYR B 1 354 ? -14.234 37.562 16.359 1 98.5 354 TYR B N 1
ATOM 7951 C CA . TYR B 1 354 ? -14.352 38.094 17.703 1 98.5 354 TYR B CA 1
ATOM 7952 C C . TYR B 1 354 ? -13.398 39.281 17.906 1 98.5 354 TYR B C 1
ATOM 7954 O O . TYR B 1 354 ? -12.18 39.125 17.844 1 98.5 354 TYR B O 1
ATOM 7962 N N . ILE B 1 355 ? -13.961 40.438 18.125 1 98.25 355 ILE B N 1
ATOM 7963 C CA . ILE B 1 355 ? -13.219 41.656 18.375 1 98.25 355 ILE B CA 1
ATOM 7964 C C . ILE B 1 355 ? -13.406 42.094 19.828 1 98.25 355 ILE B C 1
ATOM 7966 O O . ILE B 1 355 ? -14.32 42.875 20.141 1 98.25 355 ILE B O 1
ATOM 7970 N N . PRO B 1 356 ? -12.43 41.781 20.641 1 97.5 356 PRO B N 1
ATOM 7971 C CA . PRO B 1 356 ? -12.625 41.938 22.078 1 97.5 356 PRO B CA 1
ATOM 7972 C C . PRO B 1 356 ? -12.922 43.375 22.484 1 97.5 356 PRO B C 1
ATOM 7974 O O . PRO B 1 356 ? -13.805 43.594 23.312 1 97.5 356 PRO B O 1
ATOM 7977 N N . LYS B 1 357 ? -12.242 44.344 21.922 1 96.56 357 LYS B N 1
ATOM 7978 C CA . LYS B 1 357 ? -12.383 45.75 22.328 1 96.56 357 LYS B CA 1
ATOM 7979 C C . LYS B 1 357 ? -13.703 46.344 21.844 1 96.56 357 LYS B C 1
ATOM 7981 O O . LYS B 1 357 ? -14.141 47.375 22.328 1 96.56 357 LYS B O 1
ATOM 7986 N N . TYR B 1 358 ? -14.305 45.688 20.938 1 97.69 358 TYR B N 1
ATOM 7987 C CA . TYR B 1 358 ? -15.617 46.094 20.453 1 97.69 358 TYR B CA 1
ATOM 7988 C C . TYR B 1 358 ? -16.719 45.25 21.078 1 97.69 358 TYR B C 1
ATOM 7990 O O . TYR B 1 358 ? -17.734 45.812 21.531 1 97.69 358 TYR B O 1
ATOM 7998 N N . HIS B 1 359 ? -16.562 43.969 21.156 1 97.88 359 HIS B N 1
ATOM 7999 C CA . HIS B 1 359 ? -17.594 43.031 21.578 1 97.88 359 HIS B CA 1
ATOM 8000 C C . HIS B 1 359 ? -17.578 42.812 23.078 1 97.88 359 HIS B C 1
ATOM 8002 O O . HIS B 1 359 ? -18.547 42.312 23.656 1 97.88 359 HIS B O 1
ATOM 8008 N N . GLY B 1 360 ? -16.516 43.156 23.719 1 97.06 360 GLY B N 1
ATOM 8009 C CA . GLY B 1 360 ? -16.359 42.875 25.125 1 97.06 360 GLY B CA 1
ATOM 8010 C C . GLY B 1 360 ? -15.898 41.469 25.422 1 97.06 360 GLY B C 1
ATOM 8011 O O . GLY B 1 360 ? -15.062 40.906 24.688 1 97.06 360 GLY B O 1
ATOM 8012 N N . THR B 1 361 ? -16.406 40.938 26.484 1 97.06 361 THR B N 1
ATOM 8013 C CA . THR B 1 361 ? -16.016 39.594 26.906 1 97.06 361 THR B CA 1
ATOM 8014 C C . THR B 1 361 ? -16.562 38.531 25.953 1 97.06 361 THR B C 1
ATOM 8016 O O . THR B 1 361 ? -17.453 38.812 25.156 1 97.06 361 THR B O 1
ATOM 8019 N N . TRP B 1 362 ? -15.992 37.406 26.062 1 97.38 362 TRP B N 1
ATOM 8020 C CA . TRP B 1 362 ? -16.469 36.281 25.234 1 97.38 362 TRP B CA 1
ATOM 8021 C C . TRP B 1 362 ? -17.953 36 25.516 1 97.38 362 TRP B C 1
ATOM 8023 O O . TRP B 1 362 ? -18.703 35.656 24.609 1 97.38 362 TRP B O 1
ATOM 8033 N N . ASP B 1 363 ? -18.359 36.125 26.797 1 96.69 363 ASP B N 1
ATOM 8034 C CA . ASP B 1 363 ? -19.766 35.938 27.156 1 96.69 363 ASP B CA 1
ATOM 8035 C C . ASP B 1 363 ? -20.656 36.969 26.484 1 96.69 363 ASP B C 1
ATOM 8037 O O . ASP B 1 363 ? -21.75 36.656 26.016 1 96.69 363 ASP B O 1
ATOM 8041 N N . ASN B 1 364 ? -20.188 38.188 26.484 1 97.75 364 ASN B N 1
ATOM 8042 C CA . ASN B 1 364 ? -20.922 39.25 25.797 1 97.75 364 ASN B CA 1
ATOM 8043 C C . ASN B 1 364 ? -21.047 38.969 24.312 1 97.75 364 ASN B C 1
ATOM 8045 O O . ASN B 1 364 ? -22.109 39.156 23.719 1 97.75 364 ASN B O 1
ATOM 8049 N N . PHE B 1 365 ? -19.953 38.625 23.766 1 98 365 PHE B N 1
ATOM 8050 C CA . PHE B 1 365 ? -19.938 38.281 22.359 1 98 365 PHE B CA 1
ATOM 8051 C C . PHE B 1 365 ? -20.922 37.156 22.062 1 98 365 PHE B C 1
ATOM 8053 O O . PHE B 1 365 ? -21.656 37.188 21.078 1 98 365 PHE B O 1
ATOM 8060 N N . THR B 1 366 ? -20.938 36.094 22.891 1 97.75 366 THR B N 1
ATOM 8061 C CA . THR B 1 366 ? -21.844 34.969 22.75 1 97.75 366 THR B CA 1
ATOM 8062 C C . THR B 1 366 ? -23.297 35.438 22.75 1 97.75 366 THR B C 1
ATOM 8064 O O . THR B 1 366 ? -24.078 35 21.906 1 97.75 366 THR B O 1
ATOM 8067 N N . LYS B 1 367 ? -23.609 36.312 23.656 1 96.75 367 LYS B N 1
ATOM 8068 C CA . LYS B 1 367 ? -24.953 36.844 23.75 1 96.75 367 LYS B CA 1
ATOM 8069 C C . LYS B 1 367 ? -25.297 37.719 22.547 1 96.75 367 LYS B C 1
ATOM 8071 O O . LYS B 1 367 ? -26.422 37.688 22.031 1 96.75 367 LYS B O 1
ATOM 8076 N N . ALA B 1 368 ? -24.328 38.469 22.172 1 97.44 368 ALA B N 1
ATOM 8077 C CA . ALA B 1 368 ? -24.531 39.312 21.016 1 97.44 368 ALA B CA 1
ATOM 8078 C C . ALA B 1 368 ? -24.828 38.5 19.766 1 97.44 368 ALA B C 1
ATOM 8080 O O . ALA B 1 368 ? -25.703 38.844 18.969 1 97.44 368 ALA B O 1
ATOM 8081 N N . VAL B 1 369 ? -24.109 37.406 19.578 1 97.81 369 VAL B N 1
ATOM 8082 C CA . VAL B 1 369 ? -24.297 36.531 18.438 1 97.81 369 VAL B CA 1
ATOM 8083 C C . VAL B 1 369 ? -25.688 35.875 18.5 1 97.81 369 VAL B C 1
ATOM 8085 O O . VAL B 1 369 ? -26.375 35.781 17.5 1 97.81 369 VAL B O 1
ATOM 8088 N N . GLU B 1 370 ? -26.031 35.469 19.672 1 96.75 370 GLU B N 1
ATOM 8089 C CA . GLU B 1 370 ? -27.359 34.875 19.828 1 96.75 370 GLU B CA 1
ATOM 8090 C C . GLU B 1 370 ? -28.453 35.875 19.422 1 96.75 370 GLU B C 1
ATOM 8092 O O . GLU B 1 370 ? -29.438 35.5 18.797 1 96.75 370 GLU B O 1
ATOM 8097 N N . HIS B 1 371 ? -28.297 37.062 19.844 1 96.88 371 HIS B N 1
ATOM 8098 C CA . HIS B 1 371 ? -29.234 38.125 19.438 1 96.88 371 HIS B CA 1
ATOM 8099 C C . HIS B 1 371 ? -29.266 38.281 17.922 1 96.88 371 HIS B C 1
ATOM 8101 O O . HIS B 1 371 ? -30.344 38.406 17.328 1 96.88 371 HIS B O 1
ATOM 8107 N N . GLU B 1 372 ? -28.125 38.312 17.344 1 96.69 372 GLU B N 1
ATOM 8108 C CA . GLU B 1 372 ? -28.031 38.469 15.898 1 96.69 372 GLU B CA 1
ATOM 8109 C C . GLU B 1 372 ? -28.656 37.281 15.18 1 96.69 372 GLU B C 1
ATOM 8111 O O . GLU B 1 372 ? -29.234 37.406 14.102 1 96.69 372 GLU B O 1
ATOM 8116 N N . VAL B 1 373 ? -28.469 36.062 15.742 1 96.56 373 VAL B N 1
ATOM 8117 C CA . VAL B 1 373 ? -29.062 34.875 15.156 1 96.56 373 VAL B CA 1
ATOM 8118 C C . VAL B 1 373 ? -30.578 35.062 15.016 1 96.56 373 VAL B C 1
ATOM 8120 O O . VAL B 1 373 ? -31.141 34.812 13.953 1 96.56 373 VAL B O 1
ATOM 8123 N N . GLU B 1 374 ? -31.219 35.625 16.031 1 95.56 374 GLU B N 1
ATOM 8124 C CA . GLU B 1 374 ? -32.688 35.781 16.062 1 95.56 374 GLU B CA 1
ATOM 8125 C C . GLU B 1 374 ? -33.125 36.906 15.156 1 95.56 374 GLU B C 1
ATOM 8127 O O . GLU B 1 374 ? -34.156 36.781 14.484 1 95.56 374 GLU B O 1
ATOM 8132 N N . PHE B 1 375 ? -32.344 37.906 15.078 1 95.62 375 PHE B N 1
ATOM 8133 C CA . PHE B 1 375 ? -32.906 39.125 14.5 1 95.62 375 PHE B CA 1
ATOM 8134 C C . PHE B 1 375 ? -32.219 39.469 13.18 1 95.62 375 PHE B C 1
ATOM 8136 O O . PHE B 1 375 ? -32.719 40.312 12.414 1 95.62 375 PHE B O 1
ATOM 8143 N N . VAL B 1 376 ? -31.141 38.812 12.914 1 94.12 376 VAL B N 1
ATOM 8144 C CA . VAL B 1 376 ? -30.406 39.125 11.688 1 94.12 376 VAL B CA 1
ATOM 8145 C C . VAL B 1 376 ? -30.297 37.875 10.82 1 94.12 376 VAL B C 1
ATOM 8147 O O . VAL B 1 376 ? -30.719 37.875 9.664 1 94.12 376 VAL B O 1
ATOM 8150 N N . ASP B 1 377 ? -29.75 36.781 11.359 1 95.38 377 ASP B N 1
ATOM 8151 C CA . ASP B 1 377 ? -29.422 35.594 10.586 1 95.38 377 ASP B CA 1
ATOM 8152 C C . ASP B 1 377 ? -30.688 34.875 10.117 1 95.38 377 ASP B C 1
ATOM 8154 O O . ASP B 1 377 ? -30.797 34.5 8.945 1 95.38 377 ASP B O 1
ATOM 8158 N N . LYS B 1 378 ? -31.609 34.719 11 1 95.5 378 LYS B N 1
ATOM 8159 C CA . LYS B 1 378 ? -32.844 33.969 10.68 1 95.5 378 LYS B CA 1
ATOM 8160 C C . LYS B 1 378 ? -33.625 34.688 9.586 1 95.5 378 LYS B C 1
ATOM 8162 O O . LYS B 1 378 ? -34 34.062 8.594 1 95.5 378 LYS B O 1
ATOM 8167 N N . PRO B 1 379 ? -33.844 35.938 9.68 1 94.31 379 PRO B N 1
ATOM 8168 C CA . PRO B 1 379 ? -34.656 36.625 8.656 1 94.31 379 PRO B CA 1
ATOM 8169 C C . PRO B 1 379 ? -34 36.562 7.277 1 94.31 379 PRO B C 1
ATOM 8171 O O . PRO B 1 379 ? -34.719 36.594 6.262 1 94.31 379 PRO B O 1
ATOM 8174 N N . LYS B 1 380 ? -32.75 36.438 7.16 1 91.44 380 LYS B N 1
ATOM 8175 C CA . LYS B 1 380 ? -32.031 36.5 5.895 1 91.44 380 LYS B CA 1
ATOM 8176 C C . LYS B 1 380 ? -31.719 35.094 5.383 1 91.44 380 LYS B C 1
ATOM 8178 O O . LYS B 1 380 ? -31.219 34.938 4.266 1 91.44 380 LYS B O 1
ATOM 8183 N N . ASN B 1 381 ? -32.031 34.125 6.098 1 95.31 381 ASN B N 1
ATOM 8184 C CA . ASN B 1 381 ? -31.562 32.781 5.836 1 95.31 381 ASN B CA 1
ATOM 8185 C C . ASN B 1 381 ? -32.312 32.156 4.672 1 95.31 381 ASN B C 1
ATOM 8187 O O . ASN B 1 381 ? -33.531 32.281 4.566 1 95.31 381 ASN B O 1
ATOM 8191 N N . ASN B 1 382 ? -31.562 31.562 3.727 1 94.81 382 ASN B N 1
ATOM 8192 C CA . ASN B 1 382 ? -32.094 30.609 2.748 1 94.81 382 ASN B CA 1
ATOM 8193 C C . ASN B 1 382 ? -31.719 29.172 3.111 1 94.81 382 ASN B C 1
ATOM 8195 O O . ASN B 1 382 ? -30.609 28.719 2.83 1 94.81 382 ASN B O 1
ATOM 8199 N N . PRO B 1 383 ? -32.625 28.438 3.604 1 94.06 383 PRO B N 1
ATOM 8200 C CA . PRO B 1 383 ? -32.312 27.094 4.117 1 94.06 383 PRO B CA 1
ATOM 8201 C C . PRO B 1 383 ? -31.797 26.156 3.029 1 94.06 383 PRO B C 1
ATOM 8203 O O . PRO B 1 383 ? -31.078 25.203 3.322 1 94.06 383 PRO B O 1
ATOM 8206 N N . VAL B 1 384 ? -32.188 26.375 1.83 1 95.06 384 VAL B N 1
ATOM 8207 C CA . VAL B 1 384 ? -31.734 25.516 0.738 1 95.06 384 VAL B CA 1
ATOM 8208 C C . VAL B 1 384 ? -30.234 25.672 0.519 1 95.06 384 VAL B C 1
ATOM 8210 O O . VAL B 1 384 ? -29.516 24.688 0.35 1 95.06 384 VAL B O 1
ATOM 8213 N N . ASP B 1 385 ? -29.781 26.922 0.608 1 94.81 385 ASP B N 1
ATOM 8214 C CA . ASP B 1 385 ? -28.391 27.219 0.32 1 94.81 385 ASP B CA 1
ATOM 8215 C C . ASP B 1 385 ? -27.516 27.031 1.562 1 94.81 385 ASP B C 1
ATOM 8217 O O . ASP B 1 385 ? -26.406 26.531 1.471 1 94.81 385 ASP B O 1
ATOM 8221 N N . SER B 1 386 ? -28.094 27.438 2.721 1 96.06 386 SER B N 1
ATOM 8222 C CA . SER B 1 386 ? -27.266 27.594 3.904 1 96.06 386 SER B CA 1
ATOM 8223 C C . SER B 1 386 ? -27.562 26.516 4.945 1 96.06 386 SER B C 1
ATOM 8225 O O . SER B 1 386 ? -26.797 26.312 5.883 1 96.06 386 SER B O 1
ATOM 8227 N N . GLY B 1 387 ? -28.672 25.797 4.801 1 96.31 387 GLY B N 1
ATOM 8228 C CA . GLY B 1 387 ? -29.156 24.969 5.891 1 96.31 387 GLY B CA 1
ATOM 8229 C C . GLY B 1 387 ? -29.875 25.766 6.969 1 96.31 387 GLY B C 1
ATOM 8230 O O . GLY B 1 387 ? -30.109 26.953 6.816 1 96.31 387 GLY B O 1
ATOM 8231 N N . PRO B 1 388 ? -30.219 25.109 7.992 1 96.62 388 PRO B N 1
ATOM 8232 C CA . PRO B 1 388 ? -30.953 25.781 9.055 1 96.62 388 PRO B CA 1
ATOM 8233 C C . PRO B 1 388 ? -30.094 26.766 9.844 1 96.62 388 PRO B C 1
ATOM 8235 O O . PRO B 1 388 ? -28.891 26.531 10.008 1 96.62 388 PRO B O 1
ATOM 8238 N N . VAL B 1 389 ? -30.719 27.781 10.312 1 96.31 389 VAL B N 1
ATOM 8239 C CA . VAL B 1 389 ? -30.109 28.734 11.242 1 96.31 389 VAL B CA 1
ATOM 8240 C C . VAL B 1 389 ? -31.047 28.938 12.438 1 96.31 389 VAL B C 1
ATOM 8242 O O . VAL B 1 389 ? -32.219 29.312 12.266 1 96.31 389 VAL B O 1
ATOM 8245 N N . PRO B 1 390 ? -30.672 28.766 13.57 1 96.94 390 PRO B N 1
ATOM 8246 C CA . PRO B 1 390 ? -29.344 28.281 13.953 1 96.94 390 PRO B CA 1
ATOM 8247 C C . PRO B 1 390 ? -29.125 26.812 13.602 1 96.94 390 PRO B C 1
ATOM 8249 O O . PRO B 1 390 ? -30.078 26.047 13.461 1 96.94 390 PRO B O 1
ATOM 8252 N N . VAL B 1 391 ? -27.891 26.484 13.367 1 98 391 VAL B N 1
ATOM 8253 C CA . VAL B 1 391 ? -27.531 25.078 13.156 1 98 391 VAL B CA 1
ATOM 8254 C C . VAL B 1 391 ? -27.609 24.328 14.484 1 98 391 VAL B C 1
ATOM 8256 O O . VAL B 1 391 ? -27 24.734 15.477 1 98 391 VAL B O 1
ATOM 8259 N N . TRP B 1 392 ? -28.391 23.344 14.609 1 97.5 392 TRP B N 1
ATOM 8260 C CA . TRP B 1 392 ? -28.609 22.562 15.82 1 97.5 392 TRP B CA 1
ATOM 8261 C C . TRP B 1 392 ? -28.656 21.078 15.5 1 97.5 392 TRP B C 1
ATOM 8263 O O . TRP B 1 392 ? -29.734 20.516 15.258 1 97.5 392 TRP B O 1
ATOM 8273 N N . GLY B 1 393 ? -27.375 20.422 15.516 1 97.19 393 GLY B N 1
ATOM 8274 C CA . GLY B 1 393 ? -27.234 19.031 15.125 1 97.19 393 GLY B CA 1
ATOM 8275 C C . GLY B 1 393 ? -26.828 18.859 13.672 1 97.19 393 GLY B C 1
ATOM 8276 O O . GLY B 1 393 ? -26.391 19.812 13.031 1 97.19 393 GLY B O 1
ATOM 8277 N N . PRO B 1 394 ? -26.875 17.562 13.195 1 97.75 394 PRO B N 1
ATOM 8278 C CA . PRO B 1 394 ? -26.469 17.297 11.812 1 97.75 394 PRO B CA 1
ATOM 8279 C C . PRO B 1 394 ? -27.391 17.969 10.797 1 97.75 394 PRO B C 1
ATOM 8281 O O . PRO B 1 394 ? -28.609 18 10.984 1 97.75 394 PRO B O 1
ATOM 8284 N N . VAL B 1 395 ? -26.844 18.609 9.82 1 97.62 395 VAL B N 1
ATOM 8285 C CA . VAL B 1 395 ? -27.594 19.188 8.703 1 97.62 395 VAL B CA 1
ATOM 8286 C C . VAL B 1 395 ? -27.703 18.156 7.574 1 97.62 395 VAL B C 1
ATOM 8288 O O . VAL B 1 395 ? -26.781 18.031 6.754 1 97.62 395 VAL B O 1
ATOM 8291 N N . ARG B 1 396 ? -28.844 17.578 7.527 1 92.38 396 ARG B N 1
ATOM 8292 C CA . ARG B 1 396 ? -29 16.438 6.617 1 92.38 396 ARG B CA 1
ATOM 8293 C C . ARG B 1 396 ? -30.234 16.625 5.738 1 92.38 396 ARG B C 1
ATOM 8295 O O . ARG B 1 396 ? -30.484 15.82 4.84 1 92.38 396 ARG B O 1
ATOM 8302 N N . ASP B 1 397 ? -30.953 17.625 6.129 1 90.5 397 ASP B N 1
ATOM 8303 C CA . ASP B 1 397 ? -32.219 17.828 5.422 1 90.5 397 ASP B CA 1
ATOM 8304 C C . ASP B 1 397 ? -31.984 18.516 4.078 1 90.5 397 ASP B C 1
ATOM 8306 O O . ASP B 1 397 ? -32.469 19.641 3.865 1 90.5 397 ASP B O 1
ATOM 8310 N N . PHE B 1 398 ? -31.234 18.016 3.264 1 93.62 398 PHE B N 1
ATOM 8311 C CA . PHE B 1 398 ? -31.016 18.406 1.881 1 93.62 398 PHE B CA 1
ATOM 8312 C C . PHE B 1 398 ? -30.875 17.188 0.975 1 93.62 398 PHE B C 1
ATOM 8314 O O . PHE B 1 398 ? -30.453 16.125 1.42 1 93.62 398 PHE B O 1
ATOM 8321 N N . PRO B 1 399 ? -31.297 17.297 -0.141 1 89.88 399 PRO B N 1
ATOM 8322 C CA . PRO B 1 399 ? -31.156 16.156 -1.056 1 89.88 399 PRO B CA 1
ATOM 8323 C C . PRO B 1 399 ? -29.703 15.859 -1.412 1 89.88 399 PRO B C 1
ATOM 8325 O O . PRO B 1 399 ? -28.938 16.781 -1.695 1 89.88 399 PRO B O 1
ATOM 8328 N N . ASN B 1 400 ? -29.047 14.633 -1.331 1 85.12 400 ASN B N 1
ATOM 8329 C CA . ASN B 1 400 ? -27.625 14.375 -1.548 1 85.12 400 ASN B CA 1
ATOM 8330 C C . ASN B 1 400 ? -27.406 13.055 -2.281 1 85.12 400 ASN B C 1
ATOM 8332 O O . ASN B 1 400 ? -26.266 12.688 -2.592 1 85.12 400 ASN B O 1
ATOM 8336 N N . GLY B 1 401 ? -28.328 12.258 -2.584 1 87.06 401 GLY B N 1
ATOM 8337 C CA . GLY B 1 401 ? -28.156 10.984 -3.268 1 87.06 401 GLY B CA 1
ATOM 8338 C C . GLY B 1 401 ? -27.578 9.906 -2.381 1 87.06 401 GLY B C 1
ATOM 8339 O O . GLY B 1 401 ? -27.078 8.891 -2.873 1 87.06 401 GLY B O 1
ATOM 8340 N N . GLY B 1 402 ? -27.391 10.07 -1.147 1 93.19 402 GLY B N 1
ATOM 8341 C CA . GLY B 1 402 ? -26.844 9.125 -0.18 1 93.19 402 GLY B CA 1
ATOM 8342 C C . GLY B 1 402 ? -25.703 9.695 0.631 1 93.19 402 GLY B C 1
ATOM 8343 O O . GLY B 1 402 ? -24.859 10.422 0.1 1 93.19 402 GLY B O 1
ATOM 8344 N N . MET B 1 403 ? -25.625 9.492 1.894 1 95.62 403 MET B N 1
ATOM 8345 C CA . MET B 1 403 ? -24.594 9.93 2.826 1 95.62 403 MET B CA 1
ATOM 8346 C C . MET B 1 403 ? -24.516 8.992 4.027 1 95.62 403 MET B C 1
ATOM 8348 O O . MET B 1 403 ? -25.453 8.258 4.312 1 95.62 403 MET B O 1
ATOM 8352 N N . LEU B 1 404 ? -23.422 8.992 4.703 1 96.75 404 LEU B N 1
ATOM 8353 C CA . LEU B 1 404 ? -23.281 8.234 5.941 1 96.75 404 LEU B CA 1
ATOM 8354 C C . LEU B 1 404 ? -24.25 8.742 7.004 1 96.75 404 LEU B C 1
ATOM 8356 O O . LEU B 1 404 ? -24.594 9.93 7.02 1 96.75 404 LEU B O 1
ATOM 8360 N N . ASP B 1 405 ? -24.641 7.832 7.863 1 95.75 405 ASP B N 1
ATOM 8361 C CA . ASP B 1 405 ? -25.375 8.266 9.039 1 95.75 405 ASP B CA 1
ATOM 8362 C C . ASP B 1 405 ? -24.469 9.023 10.008 1 95.75 405 ASP B C 1
ATOM 8364 O O . ASP B 1 405 ? -23.297 8.711 10.141 1 95.75 405 ASP B O 1
ATOM 8368 N N . PRO B 1 406 ? -25.016 10.07 10.602 1 95.25 406 PRO B N 1
ATOM 8369 C CA . PRO B 1 406 ? -24.219 10.742 11.625 1 95.25 406 PRO B CA 1
ATOM 8370 C C . PRO B 1 406 ? -23.797 9.812 12.758 1 95.25 406 PRO B C 1
ATOM 8372 O O . PRO B 1 406 ? -24.5 8.836 13.047 1 95.25 406 PRO B O 1
ATOM 8375 N N . PRO B 1 407 ? -22.688 10.07 13.297 1 95.44 407 PRO B N 1
ATOM 8376 C CA . PRO B 1 407 ? -22.281 9.234 14.422 1 95.44 407 PRO B CA 1
ATOM 8377 C C . PRO B 1 407 ? -23.172 9.414 15.656 1 95.44 407 PRO B C 1
ATOM 8379 O O . PRO B 1 407 ? -24 10.32 15.688 1 95.44 407 PRO B O 1
ATOM 8382 N N . GLU B 1 408 ? -22.953 8.602 16.578 1 92.44 408 GLU B N 1
ATOM 8383 C CA . GLU B 1 408 ? -23.734 8.648 17.797 1 92.44 408 GLU B CA 1
ATOM 8384 C C . GLU B 1 408 ? -23.422 9.898 18.609 1 92.44 408 GLU B C 1
ATOM 8386 O O . GLU B 1 408 ? -22.297 10.383 18.609 1 92.44 408 GLU B O 1
ATOM 8391 N N . GLY B 1 409 ? -24.375 10.422 19.234 1 92.94 409 GLY B N 1
ATOM 8392 C CA . GLY B 1 409 ? -24.172 11.477 20.203 1 92.94 409 GLY B CA 1
ATOM 8393 C C . GLY B 1 409 ? -24.172 12.867 19.609 1 92.94 409 GLY B C 1
ATOM 8394 O O . GLY B 1 409 ? -23.891 13.852 20.281 1 92.94 409 GLY B O 1
ATOM 8395 N N . VAL B 1 410 ? -24.547 12.984 18.328 1 96.31 410 VAL B N 1
ATOM 8396 C CA . VAL B 1 410 ? -24.422 14.297 17.688 1 96.31 410 VAL B CA 1
ATOM 8397 C C . VAL B 1 410 ? -25.812 14.883 17.438 1 96.31 410 VAL B C 1
ATOM 8399 O O . VAL B 1 410 ? -25.938 15.984 16.906 1 96.31 410 VAL B O 1
ATOM 8402 N N . THR B 1 411 ? -26.859 14.195 17.797 1 95.25 411 THR B N 1
ATOM 8403 C CA . THR B 1 411 ? -28.234 14.688 17.688 1 95.25 411 THR B CA 1
ATOM 8404 C C . THR B 1 411 ? -28.703 15.289 19.016 1 95.25 411 THR B C 1
ATOM 8406 O O . THR B 1 411 ? -28.609 14.648 20.062 1 95.25 411 THR B O 1
ATOM 8409 N N . PRO B 1 412 ? -29.203 16.5 18.906 1 95.56 412 PRO B N 1
ATOM 8410 C CA . PRO B 1 412 ? -29.641 17.141 20.156 1 95.56 412 PRO B CA 1
ATOM 8411 C C . PRO B 1 412 ? -30.844 16.438 20.781 1 95.56 412 PRO B C 1
ATOM 8413 O O . PRO B 1 412 ? -31.75 15.992 20.062 1 95.56 412 PRO B O 1
ATOM 8416 N N . LEU B 1 413 ? -30.891 16.391 22.062 1 94.5 413 LEU B N 1
ATOM 8417 C CA . LEU B 1 413 ? -31.969 15.75 22.797 1 94.5 413 LEU B CA 1
ATOM 8418 C C . LEU B 1 413 ? -33.062 16.75 23.141 1 94.5 413 LEU B C 1
ATOM 8420 O O . LEU B 1 413 ? -34.219 16.375 23.406 1 94.5 413 LEU B O 1
ATOM 8424 N N . ILE B 1 414 ? -32.719 18.031 23.25 1 96.25 414 ILE B N 1
ATOM 8425 C CA . ILE B 1 414 ? -33.688 19.094 23.516 1 96.25 414 ILE B CA 1
ATOM 8426 C C . ILE B 1 414 ? -33.594 20.156 22.438 1 96.25 414 ILE B C 1
ATOM 8428 O O . ILE B 1 414 ? -32.656 20.156 21.625 1 96.25 414 ILE B O 1
ATOM 8432 N N . SER B 1 415 ? -34.562 21.031 22.406 1 95.81 415 SER B N 1
ATOM 8433 C CA . SER B 1 415 ? -34.594 22.062 21.375 1 95.81 415 SER B CA 1
ATOM 8434 C C . SER B 1 415 ? -33.531 23.125 21.641 1 95.81 415 SER B C 1
ATOM 8436 O O . SER B 1 415 ? -33.062 23.281 22.766 1 95.81 415 SER B O 1
ATOM 8438 N N . TYR B 1 416 ? -33.156 23.844 20.625 1 96.25 416 TYR B N 1
ATOM 8439 C CA . TYR B 1 416 ? -32.156 24.906 20.672 1 96.25 416 TYR B CA 1
ATOM 8440 C C . TYR B 1 416 ? -32.5 25.922 21.766 1 96.25 416 TYR B C 1
ATOM 8442 O O . TYR B 1 416 ? -31.625 26.312 22.547 1 96.25 416 TYR B O 1
ATOM 8450 N N . ASP B 1 417 ? -33.812 26.359 21.859 1 95.25 417 ASP B N 1
ATOM 8451 C CA . ASP B 1 417 ? -34.219 27.422 22.766 1 95.25 417 ASP B CA 1
ATOM 8452 C C . ASP B 1 417 ? -34.188 26.953 24.219 1 95.25 417 ASP B C 1
ATOM 8454 O O . ASP B 1 417 ? -34 27.766 25.141 1 95.25 417 ASP B O 1
ATOM 8458 N N . LYS B 1 418 ? -34.25 25.656 24.328 1 96.81 418 LYS B N 1
ATOM 8459 C CA . LYS B 1 418 ? -34.312 25.109 25.672 1 96.81 418 LYS B CA 1
ATOM 8460 C C . LYS B 1 418 ? -32.938 24.875 26.25 1 96.81 418 LYS B C 1
ATOM 8462 O O . LYS B 1 418 ? -32.75 24.75 27.469 1 96.81 418 LYS B O 1
ATOM 8467 N N . ASP B 1 419 ? -31.969 24.781 25.422 1 97.25 419 ASP B N 1
ATOM 8468 C CA . ASP B 1 419 ? -30.609 24.547 25.891 1 97.25 419 ASP B CA 1
ATOM 8469 C C . ASP B 1 419 ? -30.016 25.828 26.5 1 97.25 419 ASP B C 1
ATOM 8471 O O . ASP B 1 419 ? -30.203 26.922 25.953 1 97.25 419 ASP B O 1
ATOM 8475 N N . ASP B 1 420 ? -29.438 25.734 27.625 1 96.19 420 ASP B N 1
ATOM 8476 C CA . ASP B 1 420 ? -28.812 26.859 28.312 1 96.19 420 ASP B CA 1
ATOM 8477 C C . ASP B 1 420 ? -27.281 26.75 28.266 1 96.19 420 ASP B C 1
ATOM 8479 O O . ASP B 1 420 ? -26.625 26.766 29.297 1 96.19 420 ASP B O 1
ATOM 8483 N N . TYR B 1 421 ? -26.781 26.609 27.016 1 97.25 421 TYR B N 1
ATOM 8484 C CA . TYR B 1 421 ? -25.344 26.547 26.75 1 97.25 421 TYR B CA 1
ATOM 8485 C C . TYR B 1 421 ? -24.703 25.406 27.516 1 97.25 421 TYR B C 1
ATOM 8487 O O . TYR B 1 421 ? -23.656 25.578 28.141 1 97.25 421 TYR B O 1
ATOM 8495 N N . GLN B 1 422 ? -25.391 24.25 27.438 1 97 422 GLN B N 1
ATOM 8496 C CA . GLN B 1 422 ? -24.891 23.094 28.203 1 97 422 GLN B CA 1
ATOM 8497 C C . GLN B 1 422 ? -24.438 21.984 27.266 1 97 422 GLN B C 1
ATOM 8499 O O . GLN B 1 422 ? -23.406 21.344 27.5 1 97 422 GLN B O 1
ATOM 8504 N N . TRP B 1 423 ? -25.156 21.766 26.234 1 97.81 423 TRP B N 1
ATOM 8505 C CA . TRP B 1 423 ? -24.828 20.656 25.328 1 97.81 423 TRP B CA 1
ATOM 8506 C C . TRP B 1 423 ? -23.5 20.906 24.625 1 97.81 423 TRP B C 1
ATOM 8508 O O . TRP B 1 423 ? -23.281 21.984 24.062 1 97.81 423 TRP B O 1
ATOM 8518 N N . GLY B 1 424 ? -22.594 19.953 24.688 1 96.88 424 GLY B N 1
ATOM 8519 C CA . GLY B 1 424 ? -21.312 20.016 24 1 96.88 424 GLY B CA 1
ATOM 8520 C C . GLY B 1 424 ? -20.188 20.5 24.891 1 96.88 424 GLY B C 1
ATOM 8521 O O . GLY B 1 424 ? -19.016 20.469 24.5 1 96.88 424 GLY B O 1
ATOM 8522 N N . VAL B 1 425 ? -20.516 21.078 26.062 1 97.81 425 VAL B N 1
ATOM 8523 C CA . VAL B 1 425 ? -19.484 21.469 27 1 97.81 425 VAL B CA 1
ATOM 8524 C C . VAL B 1 425 ? -18.75 20.219 27.5 1 97.81 425 VAL B C 1
ATOM 8526 O O . VAL B 1 425 ? -19.375 19.188 27.75 1 97.81 425 VAL B O 1
ATOM 8529 N N . ASP B 1 426 ? -17.406 20.25 27.547 1 97.19 426 ASP B N 1
ATOM 8530 C CA . ASP B 1 426 ? -16.516 19.156 27.922 1 97.19 426 ASP B CA 1
ATOM 8531 C C . ASP B 1 426 ? -16.484 18.078 26.844 1 97.19 426 ASP B C 1
ATOM 8533 O O . ASP B 1 426 ? -16.422 16.891 27.156 1 97.19 426 ASP B O 1
ATOM 8537 N N . GLU B 1 427 ? -16.812 18.484 25.625 1 97.25 427 GLU B N 1
ATOM 8538 C CA . GLU B 1 427 ? -16.703 17.641 24.438 1 97.25 427 GLU B CA 1
ATOM 8539 C C . GLU B 1 427 ? -15.578 18.125 23.516 1 97.25 427 GLU B C 1
ATOM 8541 O O . GLU B 1 427 ? -15.516 19.297 23.172 1 97.25 427 GLU B O 1
ATOM 8546 N N . GLU B 1 428 ? -14.688 17.203 23.141 1 97.69 428 GLU B N 1
ATOM 8547 C CA . GLU B 1 428 ? -13.594 17.594 22.25 1 97.69 428 GLU B CA 1
ATOM 8548 C C . GLU B 1 428 ? -14.125 18.078 20.906 1 97.69 428 GLU B C 1
ATOM 8550 O O . GLU B 1 428 ? -15.07 17.5 20.359 1 97.69 428 GLU B O 1
ATOM 8555 N N . ALA B 1 429 ? -13.586 19.172 20.469 1 98.62 429 ALA B N 1
ATOM 8556 C CA . ALA B 1 429 ? -13.945 19.656 19.141 1 98.62 429 ALA B CA 1
ATOM 8557 C C . ALA B 1 429 ? -13.414 18.703 18.062 1 98.62 429 ALA B C 1
ATOM 8559 O O . ALA B 1 429 ? -12.305 18.172 18.188 1 98.62 429 ALA B O 1
ATOM 8560 N N . ASP B 1 430 ? -14.203 18.5 17.062 1 98.75 430 ASP B N 1
ATOM 8561 C CA . ASP B 1 430 ? -13.781 17.656 15.945 1 98.75 430 ASP B CA 1
ATOM 8562 C C . ASP B 1 430 ? -12.922 18.453 14.961 1 98.75 430 ASP B C 1
ATOM 8564 O O . ASP B 1 430 ? -12.07 17.875 14.273 1 98.75 430 ASP B O 1
ATOM 8568 N N . ILE B 1 431 ? -13.211 19.734 14.867 1 98.88 431 ILE B N 1
ATOM 8569 C CA . ILE B 1 431 ? -12.367 20.594 14.039 1 98.88 431 ILE B CA 1
ATOM 8570 C C . ILE B 1 431 ? -12.18 21.938 14.719 1 98.88 431 ILE B C 1
ATOM 8572 O O . ILE B 1 431 ? -13.125 22.5 15.289 1 98.88 431 ILE B O 1
ATOM 8576 N N . ILE B 1 432 ? -10.969 22.375 14.82 1 98.94 432 ILE B N 1
ATOM 8577 C CA . ILE B 1 432 ? -10.594 23.703 15.281 1 98.94 432 ILE B CA 1
ATOM 8578 C C . ILE B 1 432 ? -9.898 24.469 14.148 1 98.94 432 ILE B C 1
ATOM 8580 O O . ILE B 1 432 ? -8.836 24.047 13.68 1 98.94 432 ILE B O 1
ATOM 8584 N N . THR B 1 433 ? -10.523 25.531 13.68 1 98.75 433 THR B N 1
ATOM 8585 C CA . THR B 1 433 ? -9.93 26.328 12.625 1 98.75 433 THR B CA 1
ATOM 8586 C C . THR B 1 433 ? -9.32 27.609 13.203 1 98.75 433 THR B C 1
ATOM 8588 O O . THR B 1 433 ? -9.523 27.938 14.375 1 98.75 433 THR B O 1
ATOM 8591 N N . PHE B 1 434 ? -8.547 28.312 12.367 1 98.44 434 PHE B N 1
ATOM 8592 C CA . PHE B 1 434 ? -7.848 29.484 12.852 1 98.44 434 PHE B CA 1
ATOM 8593 C C . PHE B 1 434 ? -8.328 30.734 12.125 1 98.44 434 PHE B C 1
ATOM 8595 O O . PHE B 1 434 ? -7.77 31.828 12.305 1 98.44 434 PHE B O 1
ATOM 8602 N N . ASN B 1 435 ? -9.273 30.562 11.227 1 97.94 435 ASN B N 1
ATOM 8603 C CA . ASN B 1 435 ? -10.164 31.562 10.656 1 97.94 435 ASN B CA 1
ATOM 8604 C C . ASN B 1 435 ? -11.625 31.172 10.805 1 97.94 435 ASN B C 1
ATOM 8606 O O . ASN B 1 435 ? -11.938 30 11.055 1 97.94 435 ASN B O 1
ATOM 8610 N N . PRO B 1 436 ? -12.516 32.125 10.672 1 98.19 436 PRO B N 1
ATOM 8611 C CA . PRO B 1 436 ? -13.93 31.812 10.844 1 98.19 436 PRO B CA 1
ATOM 8612 C C . PRO B 1 436 ? -14.43 30.75 9.859 1 98.19 436 PRO B C 1
ATOM 8614 O O . PRO B 1 436 ? -13.922 30.672 8.734 1 98.19 436 PRO B O 1
ATOM 8617 N N . ILE B 1 437 ? -15.383 29.984 10.305 1 98.69 437 ILE B N 1
ATOM 8618 C CA . ILE B 1 437 ? -16.094 29.016 9.477 1 98.69 437 ILE B CA 1
ATOM 8619 C C . ILE B 1 437 ? -17.344 29.656 8.883 1 98.69 437 ILE B C 1
ATOM 8621 O O . ILE B 1 437 ? -18.391 29.703 9.523 1 98.69 437 ILE B O 1
ATOM 8625 N N . PHE B 1 438 ? -17.297 30.094 7.645 1 97.81 438 PHE B N 1
ATOM 8626 C CA . PHE B 1 438 ? -18.359 30.891 7.055 1 97.81 438 PHE B CA 1
ATOM 8627 C C . PHE B 1 438 ? -19.172 30.078 6.055 1 97.81 438 PHE B C 1
ATOM 8629 O O . PHE B 1 438 ? -18.797 28.953 5.719 1 97.81 438 PHE B O 1
ATOM 8636 N N . ASP B 1 439 ? -20.297 30.594 5.688 1 97.56 439 ASP B N 1
ATOM 8637 C CA . ASP B 1 439 ? -21.141 30.047 4.637 1 97.56 439 ASP B CA 1
ATOM 8638 C C . ASP B 1 439 ? -20.734 30.578 3.266 1 97.56 439 ASP B C 1
ATOM 8640 O O . ASP B 1 439 ? -20.969 31.75 2.951 1 97.56 439 ASP B O 1
ATOM 8644 N N . PRO B 1 440 ? -20.141 29.719 2.479 1 96.88 440 PRO B N 1
ATOM 8645 C CA . PRO B 1 440 ? -19.641 30.234 1.196 1 96.88 440 PRO B CA 1
ATOM 8646 C C . PRO B 1 440 ? -20.766 30.656 0.25 1 96.88 440 PRO B C 1
ATOM 8648 O O . PRO B 1 440 ? -20.531 31.438 -0.67 1 96.88 440 PRO B O 1
ATOM 8651 N N . SER B 1 441 ? -21.984 30.156 0.461 1 95.12 441 SER B N 1
ATOM 8652 C CA . SER B 1 441 ? -23.109 30.516 -0.409 1 95.12 441 SER B CA 1
ATOM 8653 C C . SER B 1 441 ? -23.484 31.984 -0.248 1 95.12 441 SER B C 1
ATOM 8655 O O . SER B 1 441 ? -24.141 32.562 -1.113 1 95.12 441 SER B O 1
ATOM 8657 N N . GLN B 1 442 ? -23.047 32.562 0.846 1 93.38 442 GLN B N 1
ATOM 8658 C CA . GLN B 1 442 ? -23.359 33.969 1.121 1 93.38 442 GLN B CA 1
ATOM 8659 C C . GLN B 1 442 ? -22.188 34.875 0.731 1 93.38 442 GLN B C 1
ATOM 8661 O O . GLN B 1 442 ? -22.141 36.031 1.135 1 93.38 442 GLN B O 1
ATOM 8666 N N . THR B 1 443 ? -21.25 34.312 0.061 1 95.38 443 THR B N 1
ATOM 8667 C CA . THR B 1 443 ? -20.047 35.031 -0.324 1 95.38 443 THR B CA 1
ATOM 8668 C C . THR B 1 443 ? -19.734 34.812 -1.799 1 95.38 443 THR B C 1
ATOM 8670 O O . THR B 1 443 ? -20.375 34 -2.461 1 95.38 443 THR B O 1
ATOM 8673 N N . ASN B 1 444 ? -18.781 35.594 -2.305 1 95.75 444 ASN B N 1
ATOM 8674 C CA . ASN B 1 444 ? -18.266 35.375 -3.656 1 95.75 444 ASN B CA 1
ATOM 8675 C C . ASN B 1 444 ? -16.922 34.656 -3.641 1 95.75 444 ASN B C 1
ATOM 8677 O O . ASN B 1 444 ? -16.062 34.938 -4.48 1 95.75 444 ASN B O 1
ATOM 8681 N N . TRP B 1 445 ? -16.719 33.875 -2.555 1 95.75 445 TRP B N 1
ATOM 8682 C CA . TRP B 1 445 ? -15.516 33.062 -2.504 1 95.75 445 TRP B CA 1
ATOM 8683 C C . TRP B 1 445 ? -15.383 32.188 -3.752 1 95.75 445 TRP B C 1
ATOM 8685 O O . TRP B 1 445 ? -16.312 31.453 -4.098 1 95.75 445 TRP B O 1
ATOM 8695 N N . VAL B 1 446 ? -14.32 32.188 -4.441 1 94.12 446 VAL B N 1
ATOM 8696 C CA . VAL B 1 446 ? -14.141 31.734 -5.82 1 94.12 446 VAL B CA 1
ATOM 8697 C C . VAL B 1 446 ? -14.336 30.234 -5.902 1 94.12 446 VAL B C 1
ATOM 8699 O O . VAL B 1 446 ? -14.805 29.719 -6.922 1 94.12 446 VAL B O 1
ATOM 8702 N N . PHE B 1 447 ? -14.094 29.438 -4.852 1 95.31 447 PHE B N 1
ATOM 8703 C CA . PHE B 1 447 ? -14.141 27.984 -4.93 1 95.31 447 PHE B CA 1
ATOM 8704 C C . PHE B 1 447 ? -15.445 27.453 -4.359 1 95.31 447 PHE B C 1
ATOM 8706 O O . PHE B 1 447 ? -15.578 26.25 -4.113 1 95.31 447 PHE B O 1
ATOM 8713 N N . SER B 1 448 ? -16.422 28.328 -4.191 1 95.94 448 SER B N 1
ATOM 8714 C CA . SER B 1 448 ? -17.656 28 -3.504 1 95.94 448 SER B CA 1
ATOM 8715 C C . SER B 1 448 ? -18.406 26.891 -4.219 1 95.94 448 SER B C 1
ATOM 8717 O O . SER B 1 448 ? -19.219 26.172 -3.609 1 95.94 448 SER B O 1
ATOM 8719 N N . TRP B 1 449 ? -18.078 26.625 -5.5 1 95.81 449 TRP B N 1
ATOM 8720 C CA . TRP B 1 449 ? -18.828 25.641 -6.258 1 95.81 449 TRP B CA 1
ATOM 8721 C C . TRP B 1 449 ? -18 24.391 -6.488 1 95.81 449 TRP B C 1
ATOM 8723 O O . TRP B 1 449 ? -18.438 23.453 -7.168 1 95.81 449 TRP B O 1
ATOM 8733 N N . ASP B 1 450 ? -16.844 24.328 -5.965 1 96.06 450 ASP B N 1
ATOM 8734 C CA . ASP B 1 450 ? -16.016 23.125 -6.109 1 96.06 450 ASP B CA 1
ATOM 8735 C C . ASP B 1 450 ? -16.531 22 -5.207 1 96.06 450 ASP B C 1
ATOM 8737 O O . ASP B 1 450 ? -15.93 21.703 -4.184 1 96.06 450 ASP B O 1
ATOM 8741 N N . ILE B 1 451 ? -17.625 21.438 -5.613 1 96.31 451 ILE B N 1
ATOM 8742 C CA . ILE B 1 451 ? -18.375 20.375 -4.949 1 96.31 451 ILE B CA 1
ATOM 8743 C C . ILE B 1 451 ? -18.469 19.156 -5.871 1 96.31 451 ILE B C 1
ATOM 8745 O O . ILE B 1 451 ? -18.922 19.266 -7.012 1 96.31 451 ILE B O 1
ATOM 8749 N N . THR B 1 452 ? -18 18.031 -5.375 1 95.56 452 THR B N 1
ATOM 8750 C CA . THR B 1 452 ? -17.969 16.828 -6.215 1 95.56 452 THR B CA 1
ATOM 8751 C C . THR B 1 452 ? -18.703 15.68 -5.535 1 95.56 452 THR B C 1
ATOM 8753 O O . THR B 1 452 ? -18.578 15.484 -4.324 1 95.56 452 THR B O 1
ATOM 8756 N N . GLY B 1 453 ? -19.422 14.883 -6.34 1 95.19 453 GLY B N 1
ATOM 8757 C CA . GLY B 1 453 ? -20.016 13.633 -5.879 1 95.19 453 GLY B CA 1
ATOM 8758 C C . GLY B 1 453 ? -21.453 13.789 -5.426 1 95.19 453 GLY B C 1
ATOM 8759 O O . GLY B 1 453 ? -22.172 12.797 -5.285 1 95.19 453 GLY B O 1
ATOM 8760 N N . TYR B 1 454 ? -21.859 15.07 -5.141 1 95.62 454 TYR B N 1
ATOM 8761 C CA . TYR B 1 454 ? -23.266 15.352 -4.879 1 95.62 454 TYR B CA 1
ATOM 8762 C C . TYR B 1 454 ? -24.031 15.516 -6.184 1 95.62 454 TYR B C 1
ATOM 8764 O O . TYR B 1 454 ? -23.531 16.109 -7.145 1 95.62 454 TYR B O 1
ATOM 8772 N N . ARG B 1 455 ? -25.219 14.984 -6.223 1 93.5 455 ARG B N 1
ATOM 8773 C CA . ARG B 1 455 ? -26 14.922 -7.453 1 93.5 455 ARG B CA 1
ATOM 8774 C C . ARG B 1 455 ? -26.219 16.312 -8.031 1 93.5 455 ARG B C 1
ATOM 8776 O O . ARG B 1 455 ? -26.734 17.203 -7.344 1 93.5 455 ARG B O 1
ATOM 8783 N N . ARG B 1 456 ? -26 16.5 -9.344 1 93.88 456 ARG B N 1
ATOM 8784 C CA . ARG B 1 456 ? -26.078 17.812 -9.984 1 93.88 456 ARG B CA 1
ATOM 8785 C C . ARG B 1 456 ? -27.516 18.188 -10.336 1 93.88 456 ARG B C 1
ATOM 8787 O O . ARG B 1 456 ? -27.797 19.344 -10.625 1 93.88 456 ARG B O 1
ATOM 8794 N N . ASP B 1 457 ? -28.344 17.188 -10.445 1 94.69 457 ASP B N 1
ATOM 8795 C CA . ASP B 1 457 ? -29.75 17.469 -10.734 1 94.69 457 ASP B CA 1
ATOM 8796 C C . ASP B 1 457 ? -30.469 17.953 -9.484 1 94.69 457 ASP B C 1
ATOM 8798 O O . ASP B 1 457 ? -31.656 18.312 -9.547 1 94.69 457 ASP B O 1
ATOM 8802 N N . LEU B 1 458 ? -29.766 18.031 -8.32 1 94.06 458 LEU B N 1
ATOM 8803 C CA . LEU B 1 458 ? -30.234 18.594 -7.059 1 94.06 458 LEU B CA 1
ATOM 8804 C C . LEU B 1 458 ? -29.453 19.859 -6.711 1 94.06 458 LEU B C 1
ATOM 8806 O O . LEU B 1 458 ? -28.375 20.094 -7.258 1 94.06 458 LEU B O 1
ATOM 8810 N N . PRO B 1 459 ? -30.031 20.75 -5.844 1 94.5 459 PRO B N 1
ATOM 8811 C CA . PRO B 1 459 ? -29.234 21.906 -5.391 1 94.5 459 PRO B CA 1
ATOM 8812 C C . PRO B 1 459 ? -27.953 21.484 -4.66 1 94.5 459 PRO B C 1
ATOM 8814 O O . PRO B 1 459 ? -27.906 20.422 -4.047 1 94.5 459 PRO B O 1
ATOM 8817 N N . PRO B 1 460 ? -26.906 22.328 -4.766 1 95.56 460 PRO B N 1
ATOM 8818 C CA . PRO B 1 460 ? -25.734 22.047 -3.945 1 95.56 460 PRO B CA 1
ATOM 8819 C C . PRO B 1 460 ? -26.062 21.938 -2.457 1 95.56 460 PRO B C 1
ATOM 8821 O O . PRO B 1 460 ? -26.922 22.672 -1.963 1 95.56 460 PRO B O 1
ATOM 8824 N N . PRO B 1 461 ? -25.375 21.125 -1.743 1 96.94 461 PRO B N 1
ATOM 8825 C CA . PRO B 1 461 ? -25.641 21 -0.309 1 96.94 461 PRO B CA 1
ATOM 8826 C C . PRO B 1 461 ? -25.203 22.234 0.48 1 96.94 461 PRO B C 1
ATOM 8828 O O . PRO B 1 461 ? -24.328 22.984 0.033 1 96.94 461 PRO B O 1
ATOM 8831 N N . PRO B 1 462 ? -25.891 22.484 1.67 1 97.62 462 PRO B N 1
ATOM 8832 C CA . PRO B 1 462 ? -25.344 23.484 2.582 1 97.62 462 PRO B CA 1
ATOM 8833 C C . PRO B 1 462 ? -23.891 23.203 2.947 1 97.62 462 PRO B C 1
ATOM 8835 O O . PRO B 1 462 ? -23.5 22.047 3.133 1 97.62 462 PRO B O 1
ATOM 8838 N N . ARG B 1 463 ? -23.062 24.219 3.004 1 97.88 463 ARG B N 1
ATOM 8839 C CA . ARG B 1 463 ? -21.625 24.047 3.186 1 97.88 463 ARG B CA 1
ATOM 8840 C C . ARG B 1 463 ? -21.062 25.094 4.145 1 97.88 463 ARG B C 1
ATOM 8842 O O . ARG B 1 463 ? -21.703 26.109 4.414 1 97.88 463 ARG B O 1
ATOM 8849 N N . ARG B 1 464 ? -19.953 24.828 4.668 1 98.62 464 ARG B N 1
ATOM 8850 C CA . ARG B 1 464 ? -19.141 25.734 5.473 1 98.62 464 ARG B CA 1
ATOM 8851 C C . ARG B 1 464 ? -17.672 25.672 5.07 1 98.62 464 ARG B C 1
ATOM 8853 O O . ARG B 1 464 ? -17.203 24.641 4.57 1 98.62 464 ARG B O 1
ATOM 8860 N N . CYS B 1 465 ? -17.016 26.75 5.305 1 98.19 465 CYS B N 1
ATOM 8861 C CA . CYS B 1 465 ? -15.641 26.875 4.816 1 98.19 465 CYS B CA 1
ATOM 8862 C C . CYS B 1 465 ? -14.797 27.703 5.781 1 98.19 465 CYS B C 1
ATOM 8864 O O . CYS B 1 465 ? -15.305 28.594 6.453 1 98.19 465 CYS B O 1
ATOM 8866 N N . ALA B 1 466 ? -13.562 27.328 5.91 1 97.75 466 ALA B N 1
ATOM 8867 C CA . ALA B 1 466 ? -12.562 28.141 6.59 1 97.75 466 ALA B CA 1
ATOM 8868 C C . ALA B 1 466 ? -11.328 28.344 5.711 1 97.75 466 ALA B C 1
ATOM 8870 O O . ALA B 1 466 ? -10.695 27.375 5.285 1 97.75 466 ALA B O 1
ATOM 8871 N N . ILE B 1 467 ? -10.992 29.609 5.484 1 96.31 467 ILE B N 1
ATOM 8872 C CA . ILE B 1 467 ? -9.844 29.922 4.641 1 96.31 467 ILE B CA 1
ATOM 8873 C C . ILE B 1 467 ? -8.562 29.469 5.332 1 96.31 467 ILE B C 1
ATOM 8875 O O . ILE B 1 467 ? -8.383 29.672 6.535 1 96.31 467 ILE B O 1
ATOM 8879 N N . VAL B 1 468 ? -7.637 28.781 4.574 1 94.19 468 VAL B N 1
ATOM 8880 C CA . VAL B 1 468 ? -6.418 28.141 5.051 1 94.19 468 VAL B CA 1
ATOM 8881 C C . VAL B 1 468 ? -6.762 26.781 5.656 1 94.19 468 VAL B C 1
ATOM 8883 O O . VAL B 1 468 ? -7.605 26.688 6.555 1 94.19 468 VAL B O 1
ATOM 8886 N N . THR B 1 469 ? -6.191 25.703 5.23 1 95.69 469 THR B N 1
ATOM 8887 C CA . THR B 1 469 ? -6.562 24.344 5.605 1 95.69 469 THR B CA 1
ATOM 8888 C C . THR B 1 469 ? -5.98 23.984 6.965 1 95.69 469 THR B C 1
ATOM 8890 O O . THR B 1 469 ? -6.238 22.891 7.488 1 95.69 469 THR B O 1
ATOM 8893 N N . VAL B 1 470 ? -5.262 24.938 7.613 1 97.56 470 VAL B N 1
ATOM 8894 C CA . VAL B 1 470 ? -4.688 24.672 8.93 1 97.56 470 VAL B CA 1
ATOM 8895 C C . VAL B 1 470 ? -5.809 24.453 9.945 1 97.56 470 VAL B C 1
ATOM 8897 O O . VAL B 1 470 ? -6.707 25.281 10.078 1 97.56 470 VAL B O 1
ATOM 8900 N N . ALA B 1 471 ? -5.793 23.297 10.609 1 98.56 471 ALA B N 1
ATOM 8901 C CA . ALA B 1 471 ? -6.832 22.906 11.562 1 98.56 471 ALA B CA 1
ATOM 8902 C C . ALA B 1 471 ? -6.406 21.688 12.375 1 98.56 471 ALA B C 1
ATOM 8904 O O . ALA B 1 471 ? -5.473 20.984 12 1 98.56 471 ALA B O 1
ATOM 8905 N N . ARG B 1 472 ? -6.961 21.562 13.539 1 98.81 472 ARG B N 1
ATOM 8906 C CA . ARG B 1 472 ? -6.965 20.281 14.227 1 98.81 472 ARG B CA 1
ATOM 8907 C C . ARG B 1 472 ? -8.203 19.469 13.859 1 98.81 472 ARG B C 1
ATOM 8909 O O . ARG B 1 472 ? -9.32 19.969 13.93 1 98.81 472 ARG B O 1
ATOM 8916 N N . LEU B 1 473 ? -8.023 18.297 13.398 1 98.88 473 LEU B N 1
ATOM 8917 C CA . LEU B 1 473 ? -9.117 17.422 13.008 1 98.88 473 LEU B CA 1
ATOM 8918 C C . LEU B 1 473 ? -9.141 16.156 13.867 1 98.88 473 LEU B C 1
ATOM 8920 O O . LEU B 1 473 ? -8.086 15.602 14.172 1 98.88 473 LEU B O 1
ATOM 8924 N N . SER B 1 474 ? -10.273 15.75 14.227 1 98.75 474 SER B N 1
ATOM 8925 C CA . SER B 1 474 ? -10.391 14.508 14.992 1 98.75 474 SER B CA 1
ATOM 8926 C C . SER B 1 474 ? -10.297 13.289 14.086 1 98.75 474 SER B C 1
ATOM 8928 O O . SER B 1 474 ? -10.547 13.383 12.883 1 98.75 474 SER B O 1
ATOM 8930 N N . LYS B 1 475 ? -9.93 12.195 14.688 1 98.56 475 LYS B N 1
ATOM 8931 C CA . LYS B 1 475 ? -9.969 10.914 13.984 1 98.56 475 LYS B CA 1
ATOM 8932 C C . LYS B 1 475 ? -11.367 10.609 13.461 1 98.56 475 LYS B C 1
ATOM 8934 O O . LYS B 1 475 ? -11.523 10.156 12.328 1 98.56 475 LYS B O 1
ATOM 8939 N N . ARG B 1 476 ? -12.375 10.852 14.227 1 97.81 476 ARG B N 1
ATOM 8940 C CA . ARG B 1 476 ? -13.75 10.594 13.836 1 97.81 476 ARG B CA 1
ATOM 8941 C C . ARG B 1 476 ? -14.141 11.406 12.609 1 97.81 476 ARG B C 1
ATOM 8943 O O . ARG B 1 476 ? -14.789 10.891 11.695 1 97.81 476 ARG B O 1
ATOM 8950 N N . LEU B 1 477 ? -13.773 12.703 12.562 1 98.75 477 LEU B N 1
ATOM 8951 C CA . LEU B 1 477 ? -14.039 13.539 11.398 1 98.75 477 LEU B CA 1
ATOM 8952 C C . LEU B 1 477 ? -13.336 12.992 10.156 1 98.75 477 LEU B C 1
ATOM 8954 O O . LEU B 1 477 ? -13.945 12.883 9.094 1 98.75 477 LEU B O 1
ATOM 8958 N N . LEU B 1 478 ? -12.094 12.648 10.281 1 98.69 478 LEU B N 1
ATOM 8959 C CA . LEU B 1 478 ? -11.312 12.156 9.156 1 98.69 478 LEU B CA 1
ATOM 8960 C C . LEU B 1 478 ? -11.836 10.805 8.672 1 98.69 478 LEU B C 1
ATOM 8962 O O . LEU B 1 478 ? -11.797 10.508 7.477 1 98.69 478 LEU B O 1
ATOM 8966 N N . ASP B 1 479 ? -12.297 9.969 9.594 1 98.38 479 ASP B N 1
ATOM 8967 C CA . ASP B 1 479 ? -12.914 8.703 9.219 1 98.38 479 ASP B CA 1
ATOM 8968 C C . ASP B 1 479 ? -14.164 8.922 8.375 1 98.38 479 ASP B C 1
ATOM 8970 O O . ASP B 1 479 ? -14.352 8.258 7.355 1 98.38 479 ASP B O 1
ATOM 8974 N N . ILE B 1 480 ? -15.008 9.812 8.836 1 98.56 480 ILE B N 1
ATOM 8975 C CA . ILE B 1 480 ? -16.234 10.102 8.109 1 98.56 480 ILE B CA 1
ATOM 8976 C C . ILE B 1 480 ? -15.898 10.656 6.73 1 98.56 480 ILE B C 1
ATOM 8978 O O . ILE B 1 480 ? -16.484 10.234 5.727 1 98.56 480 ILE B O 1
ATOM 8982 N N . ALA B 1 481 ? -14.961 11.656 6.703 1 98.56 481 ALA B N 1
ATOM 8983 C CA . ALA B 1 481 ? -14.547 12.234 5.426 1 98.56 481 ALA B CA 1
ATOM 8984 C C . ALA B 1 481 ? -14.023 11.148 4.484 1 98.56 481 ALA B C 1
ATOM 8986 O O . ALA B 1 481 ? -14.359 11.141 3.297 1 98.56 481 ALA B O 1
ATOM 8987 N N . HIS B 1 482 ? -13.164 10.281 5.008 1 98.44 482 HIS B N 1
ATOM 8988 C CA . HIS B 1 482 ? -12.609 9.164 4.246 1 98.44 482 HIS B CA 1
ATOM 8989 C C . HIS B 1 482 ? -13.719 8.289 3.664 1 98.44 482 HIS B C 1
ATOM 8991 O O . HIS B 1 482 ? -13.711 7.992 2.467 1 98.44 482 HIS B O 1
ATOM 8997 N N . HIS B 1 483 ? -14.742 7.895 4.445 1 98.12 483 HIS B N 1
ATOM 8998 C CA . HIS B 1 483 ? -15.828 7.023 4.02 1 98.12 483 HIS B CA 1
ATOM 8999 C C . HIS B 1 483 ? -16.75 7.73 3.025 1 98.12 483 HIS B C 1
ATOM 9001 O O . HIS B 1 483 ? -17.203 7.121 2.057 1 98.12 483 HIS B O 1
ATOM 9007 N N . GLU B 1 484 ? -16.984 9.023 3.275 1 97.88 484 GLU B N 1
ATOM 9008 C CA . GLU B 1 484 ? -17.781 9.805 2.338 1 97.88 484 GLU B CA 1
ATOM 9009 C C . GLU B 1 484 ? -17.125 9.867 0.965 1 97.88 484 GLU B C 1
ATOM 9011 O O . GLU B 1 484 ? -17.812 9.883 -0.06 1 97.88 484 GLU B O 1
ATOM 9016 N N . THR B 1 485 ? -15.828 9.906 0.977 1 97.5 485 THR B N 1
ATOM 9017 C CA . THR B 1 485 ? -15.094 10.086 -0.269 1 97.5 485 THR B CA 1
ATOM 9018 C C . THR B 1 485 ? -15.062 8.781 -1.066 1 97.5 485 THR B C 1
ATOM 9020 O O . THR B 1 485 ? -15.414 8.766 -2.25 1 97.5 485 THR B O 1
ATOM 9023 N N . TRP B 1 486 ? -14.633 7.664 -0.443 1 96.19 486 TRP B N 1
ATOM 9024 C CA . TRP B 1 486 ? -14.469 6.465 -1.258 1 96.19 486 TRP B CA 1
ATOM 9025 C C . TRP B 1 486 ? -15.812 5.793 -1.517 1 96.19 486 TRP B C 1
ATOM 9027 O O . TRP B 1 486 ? -16.016 5.16 -2.557 1 96.19 486 TRP B O 1
ATOM 9037 N N . ARG B 1 487 ? -16.859 5.93 -0.612 1 95.12 487 ARG B N 1
ATOM 9038 C CA . ARG B 1 487 ? -18.141 5.242 -0.747 1 95.12 487 ARG B CA 1
ATOM 9039 C C . ARG B 1 487 ? -19.094 6.031 -1.635 1 95.12 487 ARG B C 1
ATOM 9041 O O . ARG B 1 487 ? -19.812 5.453 -2.451 1 95.12 487 ARG B O 1
ATOM 9048 N N . TYR B 1 488 ? -19.109 7.383 -1.422 1 95.94 488 TYR B N 1
ATOM 9049 C CA . TYR B 1 488 ? -20.141 8.188 -2.07 1 95.94 488 TYR B CA 1
ATOM 9050 C C . TYR B 1 488 ? -19.516 9.18 -3.045 1 95.94 488 TYR B C 1
ATOM 9052 O O . TYR B 1 488 ? -20.234 9.969 -3.678 1 95.94 488 TYR B O 1
ATOM 9060 N N . ARG B 1 489 ? -18.125 9.203 -3.115 1 95.62 489 ARG B N 1
ATOM 9061 C CA . ARG B 1 489 ? -17.375 10.055 -4.02 1 95.62 489 ARG B CA 1
ATOM 9062 C C . ARG B 1 489 ? -17.547 11.531 -3.658 1 95.62 489 ARG B C 1
ATOM 9064 O O . ARG B 1 489 ? -17.438 12.398 -4.52 1 95.62 489 ARG B O 1
ATOM 9071 N N . HIS B 1 490 ? -17.906 11.766 -2.398 1 96.75 490 HIS B N 1
ATOM 9072 C CA . HIS B 1 490 ? -18.094 13.141 -1.95 1 96.75 490 HIS B CA 1
ATOM 9073 C C . HIS B 1 490 ? -16.75 13.797 -1.629 1 96.75 490 HIS B C 1
ATOM 9075 O O . HIS B 1 490 ? -15.898 13.195 -0.977 1 96.75 490 HIS B O 1
ATOM 9081 N N . THR B 1 491 ? -16.594 14.969 -2.109 1 96.81 491 THR B N 1
ATOM 9082 C CA . THR B 1 491 ? -15.492 15.828 -1.681 1 96.81 491 THR B CA 1
ATOM 9083 C C . THR B 1 491 ? -15.742 17.266 -2.096 1 96.81 491 THR B C 1
ATOM 9085 O O . THR B 1 491 ? -16.688 17.562 -2.824 1 96.81 491 THR B O 1
ATOM 9088 N N . MET B 1 492 ? -15.094 18.141 -1.567 1 97.06 492 MET B N 1
ATOM 9089 C CA . MET B 1 492 ? -15.141 19.562 -1.866 1 97.06 492 MET B CA 1
ATOM 9090 C C . MET B 1 492 ? -13.742 20.172 -1.834 1 97.06 492 MET B C 1
ATOM 9092 O O . MET B 1 492 ? -12.781 19.5 -1.448 1 97.06 492 MET B O 1
ATOM 9096 N N . PHE B 1 493 ? -13.68 21.438 -2.289 1 97.19 493 PHE B N 1
ATOM 9097 C CA . PHE B 1 493 ? -12.406 22.156 -2.184 1 97.19 493 PHE B CA 1
ATOM 9098 C C . PHE B 1 493 ? -11.844 22.047 -0.769 1 97.19 493 PHE B C 1
ATOM 9100 O O . PHE B 1 493 ? -12.602 22.047 0.205 1 97.19 493 PHE B O 1
ATOM 9107 N N . PRO B 1 494 ? -10.531 22 -0.556 1 96.62 494 PRO B N 1
ATOM 9108 C CA . PRO B 1 494 ? -9.906 21.625 0.716 1 96.62 494 PRO B CA 1
ATOM 9109 C C . PRO B 1 494 ? -10.336 22.531 1.867 1 96.62 494 PRO B C 1
ATOM 9111 O O . PRO B 1 494 ? -10.484 22.078 3.002 1 96.62 494 PRO B O 1
ATOM 9114 N N . GLU B 1 495 ? -10.562 23.781 1.646 1 97.56 495 GLU B N 1
ATOM 9115 C CA . GLU B 1 495 ? -10.953 24.719 2.689 1 97.56 495 GLU B CA 1
ATOM 9116 C C . GLU B 1 495 ? -12.406 24.516 3.102 1 97.56 495 GLU B C 1
ATOM 9118 O O . GLU B 1 495 ? -12.836 25 4.148 1 97.56 495 GLU B O 1
ATOM 9123 N N . MET B 1 496 ? -13.117 23.766 2.309 1 97.94 496 MET B N 1
ATOM 9124 C CA . MET B 1 496 ? -14.555 23.609 2.482 1 97.94 496 MET B CA 1
ATOM 9125 C C . MET B 1 496 ? -14.891 22.188 2.943 1 97.94 496 MET B C 1
ATOM 9127 O O . MET B 1 496 ? -15.891 21.969 3.625 1 97.94 496 MET B O 1
ATOM 9131 N N . TRP B 1 497 ? -14.055 21.25 2.725 1 98.06 497 TRP B N 1
ATOM 9132 C CA . TRP B 1 497 ? -14.414 19.844 2.859 1 98.06 497 TRP B CA 1
ATOM 9133 C C . TRP B 1 497 ? -14.578 19.469 4.328 1 98.06 497 TRP B C 1
ATOM 9135 O O . TRP B 1 497 ? -15.664 19.078 4.758 1 98.06 497 TRP B O 1
ATOM 9145 N N . PRO B 1 498 ? -13.547 19.625 5.219 1 98.56 498 PRO B N 1
ATOM 9146 C CA . PRO B 1 498 ? -13.719 19.188 6.605 1 98.56 498 PRO B CA 1
ATOM 9147 C C . PRO B 1 498 ? -14.828 19.938 7.336 1 98.56 498 PRO B C 1
ATOM 9149 O O . PRO B 1 498 ? -15.641 19.328 8.031 1 98.56 498 PRO B O 1
ATOM 9152 N N . PRO B 1 499 ? -14.938 21.281 7.137 1 98.75 499 PRO B N 1
ATOM 9153 C CA . PRO B 1 499 ? -16.031 21.969 7.824 1 98.75 499 PRO B CA 1
ATOM 9154 C C . PRO B 1 499 ? -17.406 21.5 7.355 1 98.75 499 PRO B C 1
ATOM 9156 O O . PRO B 1 499 ? -18.344 21.391 8.164 1 98.75 499 PRO B O 1
ATOM 9159 N N . SER B 1 500 ? -17.531 21.25 6.082 1 98.69 500 SER B N 1
ATOM 9160 C CA . SER B 1 500 ? -18.812 20.797 5.555 1 98.69 500 SER B CA 1
ATOM 9161 C C . SER B 1 500 ? -19.156 19.391 6.059 1 98.69 500 SER B C 1
ATOM 9163 O O . SER B 1 500 ? -20.312 19.094 6.336 1 98.69 500 SER B O 1
ATOM 9165 N N . VAL B 1 501 ? -18.109 18.531 6.145 1 98.69 501 VAL B N 1
ATOM 9166 C CA . VAL B 1 501 ? -18.328 17.203 6.723 1 98.69 501 VAL B CA 1
ATOM 9167 C C . VAL B 1 501 ? -18.828 17.344 8.164 1 98.69 501 VAL B C 1
ATOM 9169 O O . VAL B 1 501 ? -19.766 16.656 8.57 1 98.69 501 VAL B O 1
ATOM 9172 N N . ALA B 1 502 ? -18.172 18.219 8.898 1 98.81 502 ALA B N 1
ATOM 9173 C CA . ALA B 1 502 ? -18.594 18.453 10.281 1 98.81 502 ALA B CA 1
ATOM 9174 C C . ALA B 1 502 ? -20.047 18.938 10.344 1 98.81 502 ALA B C 1
ATOM 9176 O O . ALA B 1 502 ? -20.812 18.484 11.195 1 98.81 502 ALA B O 1
ATOM 9177 N N . LEU B 1 503 ? -20.422 19.812 9.453 1 98.75 503 LEU B N 1
ATOM 9178 C CA . LEU B 1 503 ? -21.781 20.344 9.398 1 98.75 503 LEU B CA 1
ATOM 9179 C C . LEU B 1 503 ? -22.797 19.25 9.102 1 98.75 503 LEU B C 1
ATOM 9181 O O . LEU B 1 503 ? -23.781 19.094 9.82 1 98.75 503 LEU B O 1
ATOM 9185 N N . HIS B 1 504 ? -22.547 18.453 8.055 1 98.5 504 HIS B N 1
ATOM 9186 C CA . HIS B 1 504 ? -23.469 17.422 7.594 1 98.5 504 HIS B CA 1
ATOM 9187 C C . HIS B 1 504 ? -23.688 16.359 8.656 1 98.5 504 HIS B C 1
ATOM 9189 O O . HIS B 1 504 ? -24.766 15.789 8.766 1 98.5 504 HIS B O 1
ATOM 9195 N N . HIS B 1 505 ? -22.656 16.109 9.453 1 98.5 505 HIS B N 1
ATOM 9196 C CA . HIS B 1 505 ? -22.703 14.945 10.336 1 98.5 505 HIS B CA 1
ATOM 9197 C C . HIS B 1 505 ? -22.812 15.367 11.797 1 98.5 505 HIS B C 1
ATOM 9199 O O . HIS B 1 505 ? -22.688 14.539 12.703 1 98.5 505 HIS B O 1
ATOM 9205 N N . GLY B 1 506 ? -22.969 16.641 12.07 1 98.44 506 GLY B N 1
ATOM 9206 C CA . GLY B 1 506 ? -23.281 17.156 13.398 1 98.44 506 GLY B CA 1
ATOM 9207 C C . GLY B 1 506 ? -22.078 17.156 14.328 1 98.44 506 GLY B C 1
ATOM 9208 O O . GLY B 1 506 ? -22.219 16.969 15.531 1 98.44 506 GLY B O 1
ATOM 9209 N N . LEU B 1 507 ? -20.875 17.281 13.75 1 98.75 507 LEU B N 1
ATOM 9210 C CA . LEU B 1 507 ? -19.656 17.281 14.555 1 98.75 507 LEU B CA 1
ATOM 9211 C C . LEU B 1 507 ? -19.391 18.656 15.141 1 98.75 507 LEU B C 1
ATOM 9213 O O . LEU B 1 507 ? -19.938 19.656 14.656 1 98.75 507 LEU B O 1
ATOM 9217 N N . LYS B 1 508 ? -18.625 18.703 16.156 1 98.69 508 LYS B N 1
ATOM 9218 C CA . LYS B 1 508 ? -18.312 19.953 16.844 1 98.69 508 LYS B CA 1
ATOM 9219 C C . LYS B 1 508 ? -17.219 20.719 16.109 1 98.69 508 LYS B C 1
ATOM 9221 O O . LYS B 1 508 ? -16.094 20.219 15.961 1 98.69 508 LYS B O 1
ATOM 9226 N N . ALA B 1 509 ? -17.547 21.875 15.602 1 98.75 509 ALA B N 1
ATOM 9227 C CA . ALA B 1 509 ? -16.641 22.703 14.805 1 98.75 509 ALA B CA 1
ATOM 9228 C C . ALA B 1 509 ? -16.516 24.094 15.406 1 98.75 509 ALA B C 1
ATOM 9230 O O . ALA B 1 509 ? -17.516 24.781 15.594 1 98.75 509 ALA B O 1
ATOM 9231 N N . VAL B 1 510 ? -15.25 24.516 15.695 1 98.75 510 VAL B N 1
ATOM 9232 C CA . VAL B 1 510 ? -15.07 25.828 16.328 1 98.75 510 VAL B CA 1
ATOM 9233 C C . VAL B 1 510 ? -13.938 26.578 15.633 1 98.75 510 VAL B C 1
ATOM 9235 O O . VAL B 1 510 ? -13.016 25.969 15.086 1 98.75 510 VAL B O 1
ATOM 9238 N N . TYR B 1 511 ? -14.078 27.891 15.562 1 98.56 511 TYR B N 1
ATOM 9239 C CA . TYR B 1 511 ? -13.008 28.812 15.211 1 98.56 511 TYR B CA 1
ATOM 9240 C C . TYR B 1 511 ? -12.344 29.375 16.469 1 98.56 511 TYR B C 1
ATOM 9242 O O . TYR B 1 511 ? -13 30.047 17.281 1 98.56 511 TYR B O 1
ATOM 9250 N N . ALA B 1 512 ? -11.031 29.031 16.609 1 98.31 512 ALA B N 1
ATOM 9251 C CA . ALA B 1 512 ? -10.312 29.547 17.781 1 98.31 512 ALA B CA 1
ATOM 9252 C C . ALA B 1 512 ? -10.016 31.031 17.625 1 98.31 512 ALA B C 1
ATOM 9254 O O . ALA B 1 512 ? -9.336 31.438 16.672 1 98.31 512 ALA B O 1
ATOM 9255 N N . PRO B 1 513 ? -10.477 31.828 18.531 1 98 513 PRO B N 1
ATOM 9256 C CA . PRO B 1 513 ? -10.203 33.25 18.438 1 98 513 PRO B CA 1
ATOM 9257 C C . PRO B 1 513 ? -8.805 33.625 18.938 1 98 513 PRO B C 1
ATOM 9259 O O . PRO B 1 513 ? -8.664 34.406 19.891 1 98 513 PRO B O 1
ATOM 9262 N N . HIS B 1 514 ? -7.797 33.062 18.266 1 98.19 514 HIS B N 1
ATOM 9263 C CA . HIS B 1 514 ? -6.414 33.406 18.594 1 98.19 514 HIS B CA 1
ATOM 9264 C C . HIS B 1 514 ? -6.082 34.844 18.266 1 98.19 514 HIS B C 1
ATOM 9266 O O . HIS B 1 514 ? -6.727 35.438 17.406 1 98.19 514 HIS B O 1
ATOM 9272 N N . PRO B 1 515 ? -5.082 35.438 18.938 1 98 515 PRO B N 1
ATOM 9273 C CA . PRO B 1 515 ? -4.754 36.844 18.703 1 98 515 PRO B CA 1
ATOM 9274 C C . PRO B 1 515 ? -4.242 37.094 17.281 1 98 515 PRO B C 1
ATOM 9276 O O . PRO B 1 515 ? -3.283 36.438 16.844 1 98 515 PRO B O 1
ATOM 9279 N N . VAL B 1 516 ? -4.895 38 16.594 1 98.44 516 VAL B N 1
ATOM 9280 C CA . VAL B 1 516 ? -4.477 38.438 15.258 1 98.44 516 VAL B CA 1
ATOM 9281 C C . VAL B 1 516 ? -4.246 39.938 15.25 1 98.44 516 VAL B C 1
ATOM 9283 O O . VAL B 1 516 ? -5.141 40.719 15.609 1 98.44 516 VAL B O 1
ATOM 9286 N N . TYR B 1 517 ? -3.057 40.344 14.867 1 97.88 517 TYR B N 1
ATOM 9287 C CA . TYR B 1 517 ? -2.648 41.75 14.836 1 97.88 517 TYR B CA 1
ATOM 9288 C C . TYR B 1 517 ? -2.854 42.344 13.445 1 97.88 517 TYR B C 1
ATOM 9290 O O . TYR B 1 517 ? -2.922 41.594 12.453 1 97.88 517 TYR B O 1
ATOM 9298 N N . PHE B 1 518 ? -3.021 43.656 13.391 1 97.19 518 PHE B N 1
ATOM 9299 C CA . PHE B 1 518 ? -3.098 44.406 12.141 1 97.19 518 PHE B CA 1
ATOM 9300 C C . PHE B 1 518 ? -2.074 45.531 12.117 1 97.19 518 PHE B C 1
ATOM 9302 O O . PHE B 1 518 ? -1.725 46.094 13.164 1 97.19 518 PHE B O 1
ATOM 9309 N N . ASP B 1 519 ? -1.6 45.938 10.961 1 95.44 519 ASP B N 1
ATOM 9310 C CA . ASP B 1 519 ? -0.56 46.969 10.82 1 95.44 519 ASP B CA 1
ATOM 9311 C C . ASP B 1 519 ? -1.158 48.375 10.836 1 95.44 519 ASP B C 1
ATOM 9313 O O . ASP B 1 519 ? -0.428 49.344 10.891 1 95.44 519 ASP B O 1
ATOM 9317 N N . ARG B 1 520 ? -2.496 48.438 10.75 1 95.5 520 ARG B N 1
ATOM 9318 C CA . ARG B 1 520 ? -3.188 49.719 10.758 1 95.5 520 ARG B CA 1
ATOM 9319 C C . ARG B 1 520 ? -4.125 49.812 11.953 1 95.5 520 ARG B C 1
ATOM 9321 O O . ARG B 1 520 ? -4.66 48.812 12.43 1 95.5 520 ARG B O 1
ATOM 9328 N N . ASP B 1 521 ? -4.293 51.062 12.406 1 95.69 521 ASP B N 1
ATOM 9329 C CA . ASP B 1 521 ? -5.152 51.312 13.547 1 95.69 521 ASP B CA 1
ATOM 9330 C C . ASP B 1 521 ? -6.613 51.438 13.125 1 95.69 521 ASP B C 1
ATOM 9332 O O . ASP B 1 521 ? -7.141 52.562 13.008 1 95.69 521 ASP B O 1
ATOM 9336 N N . TRP B 1 522 ? -7.309 50.406 13.086 1 96.25 522 TRP B N 1
ATOM 9337 C CA . TRP B 1 522 ? -8.672 50.312 12.594 1 96.25 522 TRP B CA 1
ATOM 9338 C C . TRP B 1 522 ? -9.648 51 13.555 1 96.25 522 TRP B C 1
ATOM 9340 O O . TRP B 1 522 ? -9.438 50.969 14.766 1 96.25 522 TRP B O 1
ATOM 9350 N N . ASP B 1 523 ? -10.672 51.562 12.977 1 96.19 523 ASP B N 1
ATOM 9351 C CA . ASP B 1 523 ? -11.867 51.906 13.758 1 96.19 523 ASP B CA 1
ATOM 9352 C C . ASP B 1 523 ? -12.664 50.625 14.086 1 96.19 523 ASP B C 1
ATOM 9354 O O . ASP B 1 523 ? -13.008 49.875 13.188 1 96.19 523 ASP B O 1
ATOM 9358 N N . LEU B 1 524 ? -13.016 50.469 15.344 1 97.06 524 LEU B N 1
ATOM 9359 C CA . LEU B 1 524 ? -13.57 49.188 15.789 1 97.06 524 LEU B CA 1
ATOM 9360 C C . LEU B 1 524 ? -14.938 48.938 15.172 1 97.06 524 LEU B C 1
ATOM 9362 O O . LEU B 1 524 ? -15.25 47.812 14.766 1 97.06 524 LEU B O 1
ATOM 9366 N N . GLU B 1 525 ? -15.805 49.938 15.148 1 96.5 525 GLU B N 1
ATOM 9367 C CA . GLU B 1 525 ? -17.141 49.781 14.578 1 96.5 525 GLU B CA 1
ATOM 9368 C C . GLU B 1 525 ? -17.078 49.5 13.086 1 96.5 525 GLU B C 1
ATOM 9370 O O . GLU B 1 525 ? -17.812 48.625 12.586 1 96.5 525 GLU B O 1
ATOM 9375 N N . TYR B 1 526 ? -16.25 50.219 12.43 1 96.25 526 TYR B N 1
ATOM 9376 C CA . TYR B 1 526 ? -16.078 50 11 1 96.25 526 TYR B CA 1
ATOM 9377 C C . TYR B 1 526 ? -15.477 48.656 10.719 1 96.25 526 TYR B C 1
ATOM 9379 O O . TYR B 1 526 ? -15.875 47.969 9.773 1 96.25 526 TYR B O 1
ATOM 9387 N N . MET B 1 527 ? -14.492 48.25 11.539 1 96.88 527 MET B N 1
ATOM 9388 C CA . MET B 1 527 ? -13.883 46.938 11.398 1 96.88 527 MET B CA 1
ATOM 9389 C C . MET B 1 527 ? -14.938 45.844 11.539 1 96.88 527 MET B C 1
ATOM 9391 O O . MET B 1 527 ? -14.969 44.906 10.734 1 96.88 527 MET B O 1
ATOM 9395 N N . ASP B 1 528 ? -15.773 45.938 12.508 1 97.5 528 ASP B N 1
ATOM 9396 C CA . ASP B 1 528 ? -16.844 44.938 12.711 1 97.5 528 ASP B CA 1
ATOM 9397 C C . ASP B 1 528 ? -17.781 44.906 11.516 1 97.5 528 ASP B C 1
ATOM 9399 O O . ASP B 1 528 ? -18.219 43.844 11.094 1 97.5 528 ASP B O 1
ATOM 9403 N N . GLN B 1 529 ? -18.109 46.062 10.992 1 96.62 529 GLN B N 1
ATOM 9404 C CA . GLN B 1 529 ? -18.969 46.156 9.82 1 96.62 529 GLN B CA 1
ATOM 9405 C C . GLN B 1 529 ? -18.328 45.438 8.625 1 96.62 529 GLN B C 1
ATOM 9407 O O . GLN B 1 529 ? -18.984 44.656 7.941 1 96.62 529 GLN B O 1
ATOM 9412 N N . VAL B 1 530 ? -17.094 45.688 8.391 1 96.12 530 VAL B N 1
ATOM 9413 C CA . VAL B 1 530 ? -16.375 45.188 7.223 1 96.12 530 VAL B CA 1
ATOM 9414 C C . VAL B 1 530 ? -16.219 43.688 7.324 1 96.12 530 VAL B C 1
ATOM 9416 O O . VAL B 1 530 ? -16.422 42.969 6.344 1 96.12 530 VAL B O 1
ATOM 9419 N N . PHE B 1 531 ? -15.914 43.156 8.492 1 96.75 531 PHE B N 1
ATOM 9420 C CA . PHE B 1 531 ? -15.492 41.781 8.609 1 96.75 531 PHE B CA 1
ATOM 9421 C C . PHE B 1 531 ? -16.656 40.875 9.008 1 96.75 531 PHE B C 1
ATOM 9423 O O . PHE B 1 531 ? -16.75 39.719 8.57 1 96.75 531 PHE B O 1
ATOM 9430 N N . ASN B 1 532 ? -17.641 41.375 9.805 1 96.69 532 ASN B N 1
ATOM 9431 C CA . ASN B 1 532 ? -18.719 40.531 10.305 1 96.69 532 ASN B CA 1
ATOM 9432 C C . ASN B 1 532 ? -20.047 40.844 9.609 1 96.69 532 ASN B C 1
ATOM 9434 O O . ASN B 1 532 ? -20.953 40 9.555 1 96.69 532 ASN B O 1
ATOM 9438 N N . HIS B 1 533 ? -20.203 42.094 9.062 1 94.88 533 HIS B N 1
ATOM 9439 C CA . HIS B 1 533 ? -21.469 42.531 8.484 1 94.88 533 HIS B CA 1
ATOM 9440 C C . HIS B 1 533 ? -21.25 43.25 7.148 1 94.88 533 HIS B C 1
ATOM 9442 O O . HIS B 1 533 ? -21.656 44.375 6.973 1 94.88 533 HIS B O 1
ATOM 9448 N N . PRO B 1 534 ? -20.656 42.5 6.285 1 93.94 534 PRO B N 1
ATOM 9449 C CA . PRO B 1 534 ? -20.5 43.156 4.984 1 93.94 534 PRO B CA 1
ATOM 9450 C C . PRO B 1 534 ? -21.812 43.688 4.414 1 93.94 534 PRO B C 1
ATOM 9452 O O . PRO B 1 534 ? -22.844 43 4.535 1 93.94 534 PRO B O 1
ATOM 9455 N N . LYS B 1 535 ? -21.766 44.781 3.744 1 91.12 535 LYS B N 1
ATOM 9456 C CA . LYS B 1 535 ? -22.969 45.438 3.268 1 91.12 535 LYS B CA 1
ATOM 9457 C C . LYS B 1 535 ? -23.609 44.688 2.117 1 91.12 535 LYS B C 1
ATOM 9459 O O . LYS B 1 535 ? -24.844 44.656 2.002 1 91.12 535 LYS B O 1
ATOM 9464 N N . ASN B 1 536 ? -22.797 44.25 1.258 1 90 536 ASN B N 1
ATOM 9465 C CA . ASN B 1 536 ? -23.312 43.469 0.141 1 90 536 ASN B CA 1
ATOM 9466 C C . ASN B 1 536 ? -22.516 42.188 -0.063 1 90 536 ASN B C 1
ATOM 9468 O O . ASN B 1 536 ? -21.453 42 0.545 1 90 536 ASN B O 1
ATOM 9472 N N . PHE B 1 537 ? -23.031 41.375 -0.94 1 89.06 537 PHE B N 1
ATOM 9473 C CA . PHE B 1 537 ? -22.5 40.062 -1.279 1 89.06 537 PHE B CA 1
ATOM 9474 C C . PHE B 1 537 ? -21.047 40.188 -1.733 1 89.06 537 PHE B C 1
ATOM 9476 O O . PHE B 1 537 ? -20.203 39.344 -1.356 1 89.06 537 PHE B O 1
ATOM 9483 N N . TRP B 1 538 ? -20.578 41.125 -2.395 1 92.12 538 TRP B N 1
ATOM 9484 C CA . TRP B 1 538 ? -19.281 41.281 -3.055 1 92.12 538 TRP B CA 1
ATOM 9485 C C . TRP B 1 538 ? -18.25 41.812 -2.084 1 92.12 538 TRP B C 1
ATOM 9487 O O . TRP B 1 538 ? -17.047 41.75 -2.354 1 92.12 538 TRP B O 1
ATOM 9497 N N . ASP B 1 539 ? -18.719 42.281 -0.898 1 93.88 539 ASP B N 1
ATOM 9498 C CA . ASP B 1 539 ? -17.812 42.906 0.067 1 93.88 539 ASP B CA 1
ATOM 9499 C C . ASP B 1 539 ? -17.297 41.875 1.076 1 93.88 539 ASP B C 1
ATOM 9501 O O . ASP B 1 539 ? -16.547 42.219 1.989 1 93.88 539 ASP B O 1
ATOM 9505 N N . SER B 1 540 ? -17.672 40.656 0.84 1 94.44 540 SER B N 1
ATOM 9506 C CA . SER B 1 540 ? -17.25 39.656 1.798 1 94.44 540 SER B CA 1
ATOM 9507 C C . SER B 1 540 ? -15.742 39.625 1.964 1 94.44 540 SER B C 1
ATOM 9509 O O . SER B 1 540 ? -15 39.625 0.977 1 94.44 540 SER B O 1
ATOM 9511 N N . PRO B 1 541 ? -15.297 39.594 3.232 1 94.94 541 PRO B N 1
ATOM 9512 C CA . PRO B 1 541 ? -13.852 39.531 3.461 1 94.94 541 PRO B CA 1
ATOM 9513 C C . PRO B 1 541 ? -13.242 38.188 2.988 1 94.94 541 PRO B C 1
ATOM 9515 O O . PRO B 1 541 ? -12.016 38.094 2.9 1 94.94 541 PRO B O 1
ATOM 9518 N N . PHE B 1 542 ? -14.047 37.219 2.656 1 94.56 542 PHE B N 1
ATOM 9519 C CA . PHE B 1 542 ? -13.57 35.906 2.219 1 94.56 542 PHE B CA 1
ATOM 9520 C C . PHE B 1 542 ? -13.578 35.812 0.699 1 94.56 542 PHE B C 1
ATOM 9522 O O . PHE B 1 542 ? -13.164 34.781 0.135 1 94.56 542 PHE B O 1
ATOM 9529 N N . GLY B 1 543 ? -14.047 36.812 0.015 1 93.75 543 GLY B N 1
ATOM 9530 C CA . GLY B 1 543 ? -14.047 36.938 -1.433 1 93.75 543 GLY B CA 1
ATOM 9531 C C . GLY B 1 543 ? -13.297 38.188 -1.915 1 93.75 543 GLY B C 1
ATOM 9532 O O . GLY B 1 543 ? -12.125 38.375 -1.591 1 93.75 543 GLY B O 1
ATOM 9533 N N . TRP B 1 544 ? -14.016 39.094 -2.482 1 92.94 544 TRP B N 1
ATOM 9534 C CA . TRP B 1 544 ? -13.406 40.281 -3.062 1 92.94 544 TRP B CA 1
ATOM 9535 C C . TRP B 1 544 ? -12.984 41.25 -1.974 1 92.94 544 TRP B C 1
ATOM 9537 O O . TRP B 1 544 ? -12.164 42.156 -2.217 1 92.94 544 TRP B O 1
ATOM 9547 N N . GLY B 1 545 ? -13.5 41.125 -0.752 1 94.69 545 GLY B N 1
ATOM 9548 C CA . GLY B 1 545 ? -13.094 41.969 0.368 1 94.69 545 GLY B CA 1
ATOM 9549 C C . GLY B 1 545 ? -11.836 41.469 1.056 1 94.69 545 GLY B C 1
ATOM 9550 O O . GLY B 1 545 ? -11.438 42 2.096 1 94.69 545 GLY B O 1
ATOM 9551 N N . GLU B 1 546 ? -11.133 40.594 0.496 1 93.94 546 GLU B N 1
ATOM 9552 C CA . GLU B 1 546 ? -9.977 39.969 1.104 1 93.94 546 GLU B CA 1
ATOM 9553 C C . GLU B 1 546 ? -8.852 40.969 1.349 1 93.94 546 GLU B C 1
ATOM 9555 O O . GLU B 1 546 ? -7.996 40.75 2.207 1 93.94 546 GLU B O 1
ATOM 9560 N N . HIS B 1 547 ? -8.781 42 0.552 1 94.19 547 HIS B N 1
ATOM 9561 C CA . HIS B 1 547 ? -7.734 43.031 0.697 1 94.19 547 HIS B CA 1
ATOM 9562 C C . HIS B 1 547 ? -7.684 43.562 2.121 1 94.19 547 HIS B C 1
ATOM 9564 O O . HIS B 1 547 ? -6.633 44 2.582 1 94.19 547 HIS B O 1
ATOM 9570 N N . ASN B 1 548 ? -8.805 43.5 2.844 1 94.69 548 ASN B N 1
ATOM 9571 C CA . ASN B 1 548 ? -8.867 43.969 4.219 1 94.69 548 ASN B CA 1
ATOM 9572 C C . ASN B 1 548 ? -8.055 43.094 5.16 1 94.69 548 ASN B C 1
ATOM 9574 O O . ASN B 1 548 ? -7.734 43.5 6.281 1 94.69 548 ASN B O 1
ATOM 9578 N N . MET B 1 549 ? -7.719 41.906 4.73 1 95.25 549 MET B N 1
ATOM 9579 C CA . MET B 1 549 ? -6.996 40.969 5.566 1 95.25 549 MET B CA 1
ATOM 9580 C C . MET B 1 549 ? -5.496 41 5.289 1 95.25 549 MET B C 1
ATOM 9582 O O . MET B 1 549 ? -4.707 40.375 5.988 1 95.25 549 MET B O 1
ATOM 9586 N N . LEU B 1 550 ? -4.973 41.812 4.332 1 95 550 LEU B N 1
ATOM 9587 C CA . LEU B 1 550 ? -3.59 41.812 3.867 1 95 550 LEU B CA 1
ATOM 9588 C C . LEU B 1 550 ? -2.652 42.344 4.941 1 95 550 LEU B C 1
ATOM 9590 O O . LEU B 1 550 ? -1.458 42.031 4.945 1 95 550 LEU B O 1
ATOM 9594 N N . GLY B 1 551 ? -3.207 43.156 5.844 1 96.38 551 GLY B N 1
ATOM 9595 C CA . GLY B 1 551 ? -2.41 43.75 6.906 1 96.38 551 GLY B CA 1
ATOM 9596 C C . GLY B 1 551 ? -2.525 43 8.219 1 96.38 551 GLY B C 1
ATOM 9597 O O . GLY B 1 551 ? -2.252 43.562 9.289 1 96.38 551 GLY B O 1
ATOM 9598 N N . SER B 1 552 ? -2.957 41.75 8.141 1 97.5 552 SER B N 1
ATOM 9599 C CA . SER B 1 552 ? -3.111 40.938 9.359 1 97.5 552 SER B CA 1
ATOM 9600 C C . SER B 1 552 ? -1.898 40.062 9.586 1 97.5 552 SER B C 1
ATOM 9602 O O . SER B 1 552 ? -1.095 39.844 8.672 1 97.5 552 SER B O 1
ATOM 9604 N N . SER B 1 553 ? -1.724 39.594 10.797 1 98.12 553 SER B N 1
ATOM 9605 C CA . SER B 1 553 ? -0.613 38.688 11.109 1 98.12 553 SER B CA 1
ATOM 9606 C C . SER B 1 553 ? -0.914 37.25 10.688 1 98.12 553 SER B C 1
ATOM 9608 O O . SER B 1 553 ? -0.018 36.406 10.656 1 98.12 553 SER B O 1
ATOM 9610 N N . PHE B 1 554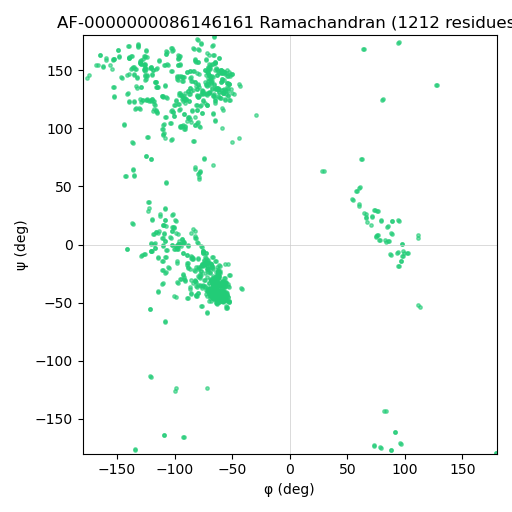 ? -2.209 36.969 10.328 1 98 554 PHE B N 1
ATOM 9611 C CA . PHE B 1 554 ? -2.572 35.594 9.969 1 98 554 PHE B CA 1
ATOM 9612 C C . PHE B 1 554 ? -3.609 35.594 8.852 1 98 554 PHE B C 1
ATOM 9614 O O . PHE B 1 554 ? -4.785 35.906 9.086 1 98 554 PHE B O 1
ATOM 9621 N N . TYR B 1 555 ? -3.295 35.344 7.688 1 97.25 555 TYR B N 1
ATOM 9622 C CA . TYR B 1 555 ? -4.094 35.156 6.48 1 97.25 555 TYR B CA 1
ATOM 9623 C C . TYR B 1 555 ? -3.225 34.719 5.312 1 97.25 555 TYR B C 1
ATOM 9625 O O . TYR B 1 555 ? -2.066 35.125 5.199 1 97.25 555 TYR B O 1
ATOM 9633 N N . TYR B 1 556 ? -3.693 33.906 4.43 1 95.19 556 TYR B N 1
ATOM 9634 C CA . TYR B 1 556 ? -2.885 33.188 3.447 1 95.19 556 TYR B CA 1
ATOM 9635 C C . TYR B 1 556 ? -2.176 34.156 2.516 1 95.19 556 TYR B C 1
ATOM 9637 O O . TYR B 1 556 ? -1.128 33.844 1.951 1 95.19 556 TYR B O 1
ATOM 9645 N N . ASN B 1 557 ? -2.678 35.406 2.361 1 94.12 557 ASN B N 1
ATOM 9646 C CA . ASN B 1 557 ? -2.129 36.375 1.431 1 94.12 557 ASN B CA 1
ATOM 9647 C C . ASN B 1 557 ? -1.657 37.625 2.156 1 94.12 557 ASN B C 1
ATOM 9649 O O . ASN B 1 557 ? -1.544 38.719 1.548 1 94.12 557 ASN B O 1
ATOM 9653 N N . SER B 1 558 ? -1.407 37.5 3.396 1 96 558 SER B N 1
ATOM 9654 C CA . SER B 1 558 ? -0.991 38.656 4.195 1 96 558 SER B CA 1
ATOM 9655 C C . SER B 1 558 ? 0.465 39.031 3.926 1 96 558 SER B C 1
ATOM 9657 O O . SER B 1 558 ? 1.345 38.156 3.977 1 96 558 SER B O 1
ATOM 9659 N N . GLY B 1 559 ? 0.754 40.281 3.648 1 94.5 559 GLY B N 1
ATOM 9660 C CA . GLY B 1 559 ? 2.119 40.75 3.562 1 94.5 559 GLY B CA 1
ATOM 9661 C C . GLY B 1 559 ? 2.701 41.156 4.91 1 94.5 559 GLY B C 1
ATOM 9662 O O . GLY B 1 559 ? 3.902 40.969 5.141 1 94.5 559 GLY B O 1
ATOM 9663 N N . PHE B 1 560 ? 1.865 41.625 5.789 1 96.38 560 PHE B N 1
ATOM 9664 C CA . PHE B 1 560 ? 2.289 42.094 7.105 1 96.38 560 PHE B CA 1
ATOM 9665 C C . PHE B 1 560 ? 2.879 40.938 7.918 1 96.38 560 PHE B C 1
ATOM 9667 O O . PHE B 1 560 ? 3.859 41.125 8.641 1 96.38 560 PHE B O 1
ATOM 9674 N N . SER B 1 561 ? 2.316 39.781 7.816 1 97 561 SER B N 1
ATOM 9675 C CA . SER B 1 561 ? 2.764 38.625 8.578 1 97 561 SER B CA 1
ATOM 9676 C C . SER B 1 561 ? 4.25 38.375 8.367 1 97 561 SER B C 1
ATOM 9678 O O . SER B 1 561 ? 5.02 38.312 9.32 1 97 561 SER B O 1
ATOM 9680 N N . GLY B 1 562 ? 4.625 38.25 7.105 1 95.88 562 GLY B N 1
ATOM 9681 C CA . GLY B 1 562 ? 6.023 38 6.781 1 95.88 562 GLY B CA 1
ATOM 9682 C C . GLY B 1 562 ? 6.938 39.125 7.188 1 95.88 562 GLY B C 1
ATOM 9683 O O . GLY B 1 562 ? 8.047 38.906 7.68 1 95.88 562 GLY B O 1
ATOM 9684 N N . ALA B 1 563 ? 6.477 40.344 6.992 1 95.19 563 ALA B N 1
ATOM 9685 C CA . ALA B 1 563 ? 7.27 41.531 7.344 1 95.19 563 ALA B CA 1
ATOM 9686 C C . ALA B 1 563 ? 7.531 41.594 8.844 1 95.19 563 ALA B C 1
ATOM 9688 O O . ALA B 1 563 ? 8.656 41.844 9.281 1 95.19 563 ALA B O 1
ATOM 9689 N N . LEU B 1 564 ? 6.488 41.375 9.602 1 96.19 564 LEU B N 1
ATOM 9690 C CA . LEU B 1 564 ? 6.605 41.406 11.062 1 96.19 564 LEU B CA 1
ATOM 9691 C C . LEU B 1 564 ? 7.562 40.312 11.547 1 96.19 564 LEU B C 1
ATOM 9693 O O . LEU B 1 564 ? 8.383 40.562 12.438 1 96.19 564 LEU B O 1
ATOM 9697 N N . TRP B 1 565 ? 7.469 39.188 10.961 1 96.88 565 TRP B N 1
ATOM 9698 C CA . TRP B 1 565 ? 8.312 38.031 11.328 1 96.88 565 TRP B CA 1
ATOM 9699 C C . TRP B 1 565 ? 9.781 38.344 11.039 1 96.88 565 TRP B C 1
ATOM 9701 O O . TRP B 1 565 ? 10.641 38.125 11.891 1 96.88 565 TRP B O 1
ATOM 9711 N N . ARG B 1 566 ? 10.07 38.812 9.883 1 95.12 566 ARG B N 1
ATOM 9712 C CA . ARG B 1 566 ? 11.453 39.125 9.508 1 95.12 566 ARG B CA 1
ATOM 9713 C C . ARG B 1 566 ? 12.023 40.25 10.375 1 95.12 566 ARG B C 1
ATOM 9715 O O . ARG B 1 566 ? 13.195 40.188 10.75 1 95.12 566 ARG B O 1
ATOM 9722 N N . ARG B 1 567 ? 11.211 41.188 10.711 1 94.12 567 ARG B N 1
ATOM 9723 C CA . ARG B 1 567 ? 11.648 42.219 11.641 1 94.12 567 ARG B CA 1
ATOM 9724 C C . ARG B 1 567 ? 11.93 41.625 13.016 1 94.12 567 ARG B C 1
ATOM 9726 O O . ARG B 1 567 ? 12.836 42.094 13.719 1 94.12 567 ARG B O 1
ATOM 9733 N N . TRP B 1 568 ? 11.086 40.75 13.43 1 96.19 568 TRP B N 1
ATOM 9734 C CA . TRP B 1 568 ? 11.297 40.062 14.703 1 96.19 568 TRP B CA 1
ATOM 9735 C C . TRP B 1 568 ? 12.617 39.312 14.711 1 96.19 568 TRP B C 1
ATOM 9737 O O . TRP B 1 568 ? 13.312 39.25 15.727 1 96.19 568 TRP B O 1
ATOM 9747 N N . LEU B 1 569 ? 13.023 38.781 13.57 1 94.5 569 LEU B N 1
ATOM 9748 C CA . LEU B 1 569 ? 14.289 38.062 13.43 1 94.5 569 LEU B CA 1
ATOM 9749 C C . LEU B 1 569 ? 15.461 39.062 13.414 1 94.5 569 LEU B C 1
ATOM 9751 O O . LEU B 1 569 ? 16.625 38.625 13.438 1 94.5 569 LEU B O 1
ATOM 9755 N N . GLY B 1 570 ? 15.18 40.344 13.375 1 92.31 570 GLY B N 1
ATOM 9756 C CA . GLY B 1 570 ? 16.219 41.344 13.344 1 92.31 570 GLY B CA 1
ATOM 9757 C C . GLY B 1 570 ? 16.672 41.688 11.938 1 92.31 570 GLY B C 1
ATOM 9758 O O . GLY B 1 570 ? 17.766 42.25 11.742 1 92.31 570 GLY B O 1
ATOM 9759 N N . GLN B 1 571 ? 15.812 41.375 11.008 1 91.56 571 GLN B N 1
ATOM 9760 C CA . GLN B 1 571 ? 16.172 41.594 9.609 1 91.56 571 GLN B CA 1
ATOM 9761 C C . GLN B 1 571 ? 15.656 42.938 9.109 1 91.56 571 GLN B C 1
ATOM 9763 O O . GLN B 1 571 ? 14.805 43.562 9.75 1 91.56 571 GLN B O 1
ATOM 9768 N N . TYR B 1 572 ? 16.297 43.312 7.996 1 89.38 572 TYR B N 1
ATOM 9769 C CA . TYR B 1 572 ? 15.844 44.5 7.293 1 89.38 572 TYR B CA 1
ATOM 9770 C C . TYR B 1 572 ? 14.641 44.219 6.41 1 89.38 572 TYR B C 1
ATOM 9772 O O . TYR B 1 572 ? 14.641 43.219 5.676 1 89.38 572 TYR B O 1
ATOM 9780 N N . GLU B 1 573 ? 13.562 45 6.531 1 87.25 573 GLU B N 1
ATOM 9781 C CA . GLU B 1 573 ? 12.328 44.812 5.777 1 87.25 573 GLU B CA 1
ATOM 9782 C C . GLU B 1 573 ? 11.75 46.156 5.324 1 87.25 573 GLU B C 1
ATOM 9784 O O . GLU B 1 573 ? 11.469 47.031 6.152 1 87.25 573 GLU B O 1
ATOM 9789 N N . ASN B 1 574 ? 11.539 46.344 4.082 1 84 574 ASN B N 1
ATOM 9790 C CA . ASN B 1 574 ? 10.914 47.531 3.496 1 84 574 ASN B CA 1
ATOM 9791 C C . ASN B 1 574 ? 11.625 48.812 3.934 1 84 574 ASN B C 1
ATOM 9793 O O . ASN B 1 574 ? 10.977 49.781 4.316 1 84 574 ASN B O 1
ATOM 9797 N N . GLY B 1 575 ? 12.906 48.781 4.023 1 85.69 575 GLY B N 1
ATOM 9798 C CA . GLY B 1 575 ? 13.695 49.969 4.336 1 85.69 575 GLY B CA 1
ATOM 9799 C C . GLY B 1 575 ? 13.812 50.219 5.824 1 85.69 575 GLY B C 1
ATOM 9800 O O . GLY B 1 575 ? 14.352 51.25 6.238 1 85.69 575 GLY B O 1
ATOM 9801 N N . GLU B 1 576 ? 13.273 49.344 6.625 1 88.44 576 GLU B N 1
ATOM 9802 C CA . GLU B 1 576 ? 13.281 49.5 8.078 1 88.44 576 GLU B CA 1
ATOM 9803 C C . GLU B 1 576 ? 13.82 48.281 8.781 1 88.44 576 GLU B C 1
ATOM 9805 O O . GLU B 1 576 ? 13.898 47.188 8.18 1 88.44 576 GLU B O 1
ATOM 9810 N N . GLY B 1 577 ? 14.258 48.5 10.031 1 89.38 577 GLY B N 1
ATOM 9811 C CA . GLY B 1 577 ? 14.695 47.375 10.852 1 89.38 577 GLY B CA 1
ATOM 9812 C C . GLY B 1 577 ? 16.172 47.094 10.727 1 89.38 577 GLY B C 1
ATOM 9813 O O . GLY B 1 577 ? 16.969 47.969 10.43 1 89.38 577 GLY B O 1
ATOM 9814 N N . GLY B 1 578 ? 16.531 45.906 11.125 1 89.75 578 GLY B N 1
ATOM 9815 C CA . GLY B 1 578 ? 17.922 45.5 11.086 1 89.75 578 GLY B CA 1
ATOM 9816 C C . GLY B 1 578 ? 18.641 45.719 12.406 1 89.75 578 GLY B C 1
ATOM 9817 O O . GLY B 1 578 ? 18.109 46.375 13.312 1 89.75 578 GLY B O 1
ATOM 9818 N N . ARG B 1 579 ? 19.828 45.25 12.375 1 90.38 579 ARG B N 1
ATOM 9819 C CA . ARG B 1 579 ? 20.656 45.281 13.578 1 90.38 579 ARG B CA 1
ATOM 9820 C C . ARG B 1 579 ? 20.906 46.719 14.031 1 90.38 579 ARG B C 1
ATOM 9822 O O . ARG B 1 579 ? 20.75 47.031 15.211 1 90.38 579 ARG B O 1
ATOM 9829 N N . ARG B 1 580 ? 21.266 47.594 13.125 1 88.75 580 ARG B N 1
ATOM 9830 C CA . ARG B 1 580 ? 21.609 48.969 13.453 1 88.75 580 ARG B CA 1
ATOM 9831 C C . ARG B 1 580 ? 20.422 49.688 14.086 1 88.75 580 ARG B C 1
ATOM 9833 O O . ARG B 1 580 ? 20.578 50.375 15.102 1 88.75 580 ARG B O 1
ATOM 9840 N N . GLN B 1 581 ? 19.328 49.531 13.477 1 88.44 581 GLN B N 1
ATOM 9841 C CA . GLN B 1 581 ? 18.141 50.188 14 1 88.44 581 GLN B CA 1
ATOM 9842 C C . GLN B 1 581 ? 17.781 49.656 15.391 1 88.44 581 GLN B C 1
ATOM 9844 O O . GLN B 1 581 ? 17.344 50.406 16.25 1 88.44 581 GLN B O 1
ATOM 9849 N N . GLU B 1 582 ? 17.906 48.375 15.594 1 91.44 582 GLU B N 1
ATOM 9850 C CA . GLU B 1 582 ? 17.625 47.812 16.906 1 91.44 582 GLU B CA 1
ATOM 9851 C C . GLU B 1 582 ? 18.625 48.281 17.953 1 91.44 582 GLU B C 1
ATOM 9853 O O . GLU B 1 582 ? 18.25 48.656 19.062 1 91.44 582 GLU B O 1
ATOM 9858 N N . GLU B 1 583 ? 19.891 48.375 17.609 1 89.44 583 GLU B N 1
ATOM 9859 C CA . GLU B 1 583 ? 20.953 48.781 18.531 1 89.44 583 GLU B CA 1
ATOM 9860 C C . GLU B 1 583 ? 20.828 50.281 18.875 1 89.44 583 GLU B C 1
ATOM 9862 O O . GLU B 1 583 ? 21.031 50.656 20.031 1 89.44 583 GLU B O 1
ATOM 9867 N N . GLU B 1 584 ? 20.531 51.031 17.875 1 86.5 584 GLU B N 1
ATOM 9868 C CA . GLU B 1 584 ? 20.438 52.469 18.078 1 86.5 584 GLU B CA 1
ATOM 9869 C C . GLU B 1 584 ? 19.094 52.844 18.672 1 86.5 584 GLU B C 1
ATOM 9871 O O . GLU B 1 584 ? 18.938 53.969 19.219 1 86.5 584 GLU B O 1
ATOM 9876 N N . GLY B 1 585 ? 18.188 51.938 18.516 1 88.06 585 GLY B N 1
ATOM 9877 C CA . GLY B 1 585 ? 16.844 52.219 18.984 1 88.06 585 GLY B CA 1
ATOM 9878 C C . GLY B 1 585 ? 16.531 51.594 20.328 1 88.06 585 GLY B C 1
ATOM 9879 O O . GLY B 1 585 ? 17.281 51.781 21.297 1 88.06 585 GLY B O 1
ATOM 9880 N N . THR B 1 586 ? 15.445 50.844 20.328 1 91.38 586 THR B N 1
ATOM 9881 C CA . THR B 1 586 ? 14.906 50.344 21.578 1 91.38 586 THR B CA 1
ATOM 9882 C C . THR B 1 586 ? 15.305 48.875 21.797 1 91.38 586 THR B C 1
ATOM 9884 O O . THR B 1 586 ? 14.719 48.188 22.609 1 91.38 586 THR B O 1
ATOM 9887 N N . GLY B 1 587 ? 16.297 48.375 21.016 1 92.06 587 GLY B N 1
ATOM 9888 C CA . GLY B 1 587 ? 16.734 47 21.156 1 92.06 587 GLY B CA 1
ATOM 9889 C C . GLY B 1 587 ? 15.938 46.031 20.297 1 92.06 587 GLY B C 1
ATOM 9890 O O . GLY B 1 587 ? 15.078 46.438 19.516 1 92.06 587 GLY B O 1
ATOM 9891 N N . ARG B 1 588 ? 16.234 44.75 20.422 1 94.25 588 ARG B N 1
ATOM 9892 C CA . ARG B 1 588 ? 15.578 43.75 19.578 1 94.25 588 ARG B CA 1
ATOM 9893 C C . ARG B 1 588 ? 14.109 43.594 19.953 1 94.25 588 ARG B C 1
ATOM 9895 O O . ARG B 1 588 ? 13.727 43.812 21.109 1 94.25 588 ARG B O 1
ATOM 9902 N N . MET B 1 589 ? 13.375 43.156 19.016 1 95.44 589 MET B N 1
ATOM 9903 C CA . MET B 1 589 ? 11.93 43.031 19.156 1 95.44 589 MET B CA 1
ATOM 9904 C C . MET B 1 589 ? 11.57 41.906 20.109 1 95.44 589 MET B C 1
ATOM 9906 O O . MET B 1 589 ? 12.297 40.938 20.203 1 95.44 589 MET B O 1
ATOM 9910 N N . CYS B 1 590 ? 10.57 42.094 20.844 1 97 590 CYS B N 1
ATOM 9911 C CA . CYS B 1 590 ? 9.953 41.094 21.719 1 97 590 CYS B CA 1
ATOM 9912 C C . CYS B 1 590 ? 8.438 41.094 21.547 1 97 590 CYS B C 1
ATOM 9914 O O . CYS B 1 590 ? 7.773 42.094 21.812 1 97 590 CYS B O 1
ATOM 9916 N N . LEU B 1 591 ? 7.879 39.938 21.078 1 97.88 591 LEU B N 1
ATOM 9917 C CA . LEU B 1 591 ? 6.453 39.844 20.797 1 97.88 591 LEU B CA 1
ATOM 9918 C C . LEU B 1 591 ? 5.785 38.844 21.719 1 97.88 591 LEU B C 1
ATOM 9920 O O . LEU B 1 591 ? 6.434 37.906 22.188 1 97.88 591 LEU B O 1
ATOM 9924 N N . GLN B 1 592 ? 4.48 39.062 22 1 97.38 592 GLN B N 1
ATOM 9925 C CA . GLN B 1 592 ? 3.691 38 22.594 1 97.38 592 GLN B CA 1
ATOM 9926 C C . GLN B 1 592 ? 3.539 36.812 21.625 1 97.38 592 GLN B C 1
ATOM 9928 O O . GLN B 1 592 ? 4.148 36.812 20.547 1 97.38 592 GLN B O 1
ATOM 9933 N N . GLY B 1 593 ? 2.832 35.75 22.078 1 97.25 593 GLY B N 1
ATOM 9934 C CA . GLY B 1 593 ? 2.604 34.625 21.172 1 97.25 593 GLY B CA 1
ATOM 9935 C C . GLY B 1 593 ? 1.736 35 19.984 1 97.25 593 GLY B C 1
ATOM 9936 O O . GLY B 1 593 ? 0.525 35.188 20.125 1 97.25 593 GLY B O 1
ATOM 9937 N N . VAL B 1 594 ? 2.357 35.125 18.797 1 97.81 594 VAL B N 1
ATOM 9938 C CA . VAL B 1 594 ? 1.665 35.531 17.562 1 97.81 594 VAL B CA 1
ATOM 9939 C C . VAL B 1 594 ? 1.798 34.406 16.516 1 97.81 594 VAL B C 1
ATOM 9941 O O . VAL B 1 594 ? 2.904 33.969 16.234 1 97.81 594 VAL B O 1
ATOM 9944 N N . LEU B 1 595 ? 0.701 33.938 16 1 98.19 595 LEU B N 1
ATOM 9945 C CA . LEU B 1 595 ? 0.701 33.031 14.867 1 98.19 595 LEU B CA 1
ATOM 9946 C C . LEU B 1 595 ? 0.869 33.781 13.555 1 98.19 595 LEU B C 1
ATOM 9948 O O . LEU B 1 595 ? 0.093 34.688 13.25 1 98.19 595 LEU B O 1
ATOM 9952 N N . HIS B 1 596 ? 1.921 33.469 12.82 1 98.38 596 HIS B N 1
ATOM 9953 C CA . HIS B 1 596 ? 2.246 34.156 11.578 1 98.38 596 HIS B CA 1
ATOM 9954 C C . HIS B 1 596 ? 1.952 33.281 10.359 1 98.38 596 HIS B C 1
ATOM 9956 O O . HIS B 1 596 ? 2.404 32.125 10.297 1 98.38 596 HIS B O 1
ATOM 9962 N N . HIS B 1 597 ? 1.202 33.781 9.461 1 98.25 597 HIS B N 1
ATOM 9963 C CA . HIS B 1 597 ? 0.935 33.125 8.195 1 98.25 597 HIS B CA 1
ATOM 9964 C C . HIS B 1 597 ? 0.615 34.156 7.098 1 98.25 597 HIS B C 1
ATOM 9966 O O . HIS B 1 597 ? -0.216 35.031 7.293 1 98.25 597 HIS B O 1
ATOM 9972 N N . PRO B 1 598 ? 1.245 34.156 5.973 1 97.5 598 PRO B N 1
ATOM 9973 C CA . PRO B 1 598 ? 2.287 33.188 5.609 1 97.5 598 PRO B CA 1
ATOM 9974 C C . PRO B 1 598 ? 3.695 33.719 5.863 1 97.5 598 PRO B C 1
ATOM 9976 O O . PRO B 1 598 ? 3.895 34.938 5.969 1 97.5 598 PRO B O 1
ATOM 9979 N N . ILE B 1 599 ? 4.617 32.844 6.074 1 97.06 599 ILE B N 1
ATOM 9980 C CA . ILE B 1 599 ? 6.043 33.125 6.023 1 97.06 599 ILE B CA 1
ATOM 9981 C C . ILE B 1 599 ? 6.668 32.5 4.785 1 97.06 599 ILE B C 1
ATOM 9983 O O . ILE B 1 599 ? 7.184 31.375 4.848 1 97.06 599 ILE B O 1
ATOM 9987 N N . LYS B 1 600 ? 6.738 33.219 3.693 1 92.44 600 LYS B N 1
ATOM 9988 C CA . LYS B 1 600 ? 7.172 32.688 2.412 1 92.44 600 LYS B CA 1
ATOM 9989 C C . LYS B 1 600 ? 8.688 32.562 2.352 1 92.44 600 LYS B C 1
ATOM 9991 O O . LYS B 1 600 ? 9.219 31.719 1.606 1 92.44 600 LYS B O 1
ATOM 9996 N N . HIS B 1 601 ? 9.391 33.375 3.088 1 90.56 601 HIS B N 1
ATOM 9997 C CA . HIS B 1 601 ? 10.844 33.344 3.168 1 90.56 601 HIS B CA 1
ATOM 9998 C C . HIS B 1 601 ? 11.352 34.031 4.426 1 90.56 601 HIS B C 1
ATOM 10000 O O . HIS B 1 601 ? 10.617 34.781 5.059 1 90.56 601 HIS B O 1
ATOM 10006 N N . GLU B 1 602 ? 12.555 33.688 4.797 1 91.69 602 GLU B N 1
ATOM 10007 C CA . GLU B 1 602 ? 13.242 34.375 5.898 1 91.69 602 GLU B CA 1
ATOM 10008 C C . GLU B 1 602 ? 14.562 34.969 5.43 1 91.69 602 GLU B C 1
ATOM 10010 O O . GLU B 1 602 ? 15.531 35.031 6.184 1 91.69 602 GLU B O 1
ATOM 10015 N N . ASN B 1 603 ? 14.609 35.375 4.145 1 78 603 ASN B N 1
ATOM 10016 C CA . ASN B 1 603 ? 15.82 35.969 3.588 1 78 603 ASN B CA 1
ATOM 10017 C C . ASN B 1 603 ? 15.805 37.5 3.729 1 78 603 ASN B C 1
ATOM 10019 O O . ASN B 1 603 ? 14.734 38.125 3.707 1 78 603 ASN B O 1
ATOM 10023 N N . SER B 1 604 ? 16.906 38 4.301 1 64.44 604 SER B N 1
ATOM 10024 C CA . SER B 1 604 ? 17.047 39.469 4.254 1 64.44 604 SER B CA 1
ATOM 10025 C C . SER B 1 604 ? 17.344 39.938 2.838 1 64.44 604 SER B C 1
ATOM 10027 O O . SER B 1 604 ? 17.906 39.219 2.027 1 64.44 604 SER B O 1
ATOM 10029 N N . PRO B 1 605 ? 16.672 41.062 2.449 1 53.12 605 PRO B N 1
ATOM 10030 C CA . PRO B 1 605 ? 17.062 41.594 1.143 1 53.12 605 PRO B CA 1
ATOM 10031 C C . PRO B 1 605 ? 18.578 41.594 0.936 1 53.12 605 PRO B C 1
ATOM 10033 O O . PRO B 1 605 ? 19.344 41.75 1.894 1 53.12 605 PRO B O 1
ATOM 10036 N N . PRO B 1 606 ? 18.984 41.156 -0.291 1 49.38 606 PRO B N 1
ATOM 10037 C CA . PRO B 1 606 ? 20.406 41.219 -0.568 1 49.38 606 PRO B CA 1
ATOM 10038 C C . PRO B 1 606 ? 21.031 42.562 -0.213 1 49.38 606 PRO B C 1
ATOM 10040 O O . PRO B 1 606 ? 20.422 43.625 -0.468 1 49.38 606 PRO B O 1
ATOM 10043 N N . GLY B 1 607 ? 22.203 42.719 0.574 1 46.56 607 GLY B N 1
ATOM 10044 C CA . GLY B 1 607 ? 22.906 43.969 0.896 1 46.56 607 GLY B CA 1
ATOM 10045 C C . GLY B 1 607 ? 22.562 44.5 2.266 1 46.56 607 GLY B C 1
ATOM 10046 O O . GLY B 1 607 ? 23.016 45.594 2.648 1 46.56 607 GLY B O 1
ATOM 10047 N N . SER B 1 608 ? 21.703 44 2.926 1 44.06 608 SER B N 1
ATOM 10048 C CA . SER B 1 608 ? 21.344 44.531 4.238 1 44.06 608 SER B CA 1
ATOM 10049 C C . SER B 1 608 ? 22.281 44 5.32 1 44.06 608 SER B C 1
ATOM 10051 O O . SER B 1 608 ? 22.812 42.906 5.203 1 44.06 608 SER B O 1
#

Sequence (1216 aa):
MHYARLNGFYNGIRTLVPFSQWQPENAYNKSAPNTFVSPEELGRQRLSPEPPLDPVKFNPYEKVQGIQTCYIDEHAKTEVPDVYAYPGIPQHMAEPFYGDYDTLGLNDGVCFERFGRYGPYGYGYNESMGGMGPGANAENAGSEKVFEQMGYVNYDNVDWGVAQERCYEKNKARFQDDPISGRKKKSRQAYVLRTWTGYEYQPHQIIALRAMISELNLKSGGEYDVHLLVHVKDASIPIWADERVYQQIVEQNVPQEFWGIATLWSEKQMELYYPEPFPDNFGNVAGSSIHGVYRSAHFALQWFSQQHPEYDFFWNWEMDIRYTGHYYQFNEKITEWARNQPRKGMWERSARFYIPKYHGTWDNFTKAVEHEVEFVDKPKNNPVDSGPVPVWGPVRDFPNGGMLDPPEGVTPLISYDKDDYQWGVDEEADIITFNPIFDPSQTNWVFSWDITGYRRDLPPPPRRCAIVTVARLSKRLLDIAHHETWRYRHTMFPEMWPPSVALHHGLKAVYAPHPVYFDRDWDLEYMDQVFNHPKNFWDSPFGWGEHNMLGSSFYYNSGFSGALWRRWLGQYENGEGGRRQEEEGTGRMCLQGVLHHPIKHENSPPGSMHYARLNGFYNGIRTLVPFSQWQPENAYNKSAPNTFVSPEELGRQRLSPEPPLDPVKFNPYEKVQGIQTCYIDEHAKTEVPDVYAYPGIPQHMAEPFYGDYDTLGLNDGVCFERFGRYGPYGYGYNESMGGMGPGANAENAGSEKVFEQMGYVNYDNVDWGVAQERCYEKNKARFQDDPISGRKKKSRQAYVLRTWTGYEYQPHQIIALRAMISELNLKSGGEYDVHLLVHVKDASIPIWADERVYQQIVEQNVPQEFWGIATLWSEKQMELYYPEPFPDNFGNVAGSSIHGVYRSAHFALQWFSQQHPEYDFFWNWEMDIRYTGHYYQFNEKITEWARNQPRKGMWERSARFYIPKYHGTWDNFTKAVEHEVEFVDKPKNNPVDSGPVPVWGPVRDFPNGGMLDPPEGVTPLISYDKDDYQWGVDEEADIITFNPIFDPSQTNWVFSWDITGYRRDLPPPPRRCAIVTVARLSKRLLDIAHHETWRYRHTMFPEMWPPSVALHHGLKAVYAPHPVYFDRDWDLEYMDQVFNHPKNFWDSPFGWGEHNMLGSSFYYNSGFSGALWRRWLGQYENGEGGRRQEEEGTGRMCLQGVLHHPIKHENSPPGS

Foldseek 3Di:
DDFDFQDLQFFAQLQWDFAVPADAQFPLPPDHGPDDCPLVNQVVVVGDLAGPFAWDFDDPCVPPPDQDFFAQDPVRDHGQFTAIWTQGARHNHHFFQFFDCVLLVHDPRTWFFDCRQQVSLQAQDDVVLQHQPFNVPFFCHNSVSSCVRRPTDHCVPGALLVRLVVLCVVRVVQQDQDPVVRHDHQFAEEEEEEEEAPDDDHRVLSSQVSLCSNQCGRSNSNSYDYAYEYEYEPPVQCLPVDVVSVQVSLPNGDPPNHSNRYDYDYLVNLCVLQPDDFDDWQDDLVPDDCSDCQFCVCSSVLVVLVVPVRGFKYWYDYSFKGKSDRPNSVVVSLQLSLLAFFPQCQQQLLQATDGCVVQPDPVSSSVVSVVCLVPPVQVPDDCQAANDGPQAFARAPFAFPDADAFDPPLHDPDDSVPDPRPHSGNPGAQKEAQHGWHWCSLAPQPQNRRWILGHNVGDDHNWIFGADLGIMHGSVLSNRLSCCCRPRVTAGGSRIGSRRSCRNRRGGYHYRRHGKHFRGNHNSVVVRCQAVNDPGRHSHCNHVVVVVCQRIQDHQNHPNVQQSVLQSSQADDPNDGHRVCQSSGSHHRIRHTGMGPGNPDNDHPPPD/DDFDFAALLFFAQLQWDFAVPADAQFPLPPDHGPHFCPLVNCVVVVGDLAGPFAWDFDDPCVPPPDQDFFAQDPVRDHGQFTAIWTQGARHNHHFFQFFDCVLLVHDPRTWFFDCRQQVSLAAQDDVVLQHQPFNVPFFCHNSVSSCVRRPTDHCPPGALLVRLVVLCVVRVVQQDQDPVVRHDHQFAEEEEEEEEAPDDDHRVLSSQQSLCSNQCGRSNSNSYDYAYEYEYEPPVQCLPVDVVSVQVSLPNGDPPNHSNRYDYDYLVNLCVLQPDDFDDWQDDLVPDDCSDCQFCVCSSVLVVLVVCVRGFKYWYDYSFKGKSDRPNSVVVSLQLSLLAFFPQCQQQLLQATDGCVPQPDPVSVSVVSVVCLVPPVQVPDDCQAANDGPQAFARAPFAFPDADAFDPPLHDPDDSVPDPRPHSGNPGAQKEAQHGWHWCSLAPQPQNRRWILGHNVGDDHNWIFGADLGIMHGSVLSNRLSCCCRPRVTAGGSRIGSRRSCRNRRGGYHYRRHGKHFRGNHNSVVVRCQAVNDPGRHSHCNHVVVVVCQRIQDHQNHPVVQQSVLQSSQADDPNDGHRVCQSSGSHHRIRHTGMGPGNPDNDHPPPD

Radius of gyration: 39.29 Å; Cα contacts (8 Å, |Δi|>4): 2651; chains: 2; bounding box: 71×125×83 Å

Solvent-accessible surface area (backbone atoms only — not comparable to full-atom values): 63360 Å² total; per-residue (Å²): 137,88,58,53,76,57,55,18,61,65,30,4,40,46,41,44,30,47,50,92,71,48,50,55,13,66,40,44,62,72,46,80,51,58,69,53,79,41,65,69,52,45,67,72,62,67,65,58,85,49,46,78,66,68,70,37,80,57,69,81,55,79,85,57,77,84,65,47,90,34,32,55,45,96,83,62,76,42,62,76,48,64,38,29,27,34,74,16,36,24,48,18,29,57,62,52,54,32,20,40,40,70,81,37,66,44,78,72,42,33,16,26,30,59,55,32,55,34,28,58,44,20,37,43,33,46,56,92,60,32,19,65,40,59,52,57,82,35,61,54,74,65,46,61,61,50,43,68,70,49,52,75,52,71,58,91,86,36,40,50,27,58,28,47,50,52,18,28,64,72,25,44,71,54,56,36,69,32,80,87,82,62,47,72,46,49,73,31,28,35,40,36,31,51,49,37,64,77,50,80,78,48,62,68,56,50,30,52,48,47,46,50,38,43,43,35,13,39,71,52,18,30,38,27,45,63,34,35,43,29,36,40,80,65,65,50,59,36,48,74,60,34,71,67,52,35,50,48,54,43,62,74,39,40,62,73,42,46,49,63,31,54,44,81,47,39,49,66,57,43,39,52,34,47,27,56,79,69,55,42,62,74,35,62,75,82,72,62,52,76,56,30,64,84,38,25,50,52,55,62,53,32,51,52,48,69,78,40,76,78,35,49,31,39,31,40,40,57,78,36,53,49,61,49,43,58,64,43,49,53,55,50,25,50,50,52,46,47,14,55,42,25,48,68,57,28,59,67,51,14,42,38,80,51,34,40,94,72,48,47,53,70,68,48,37,52,51,50,44,53,51,38,41,69,72,48,49,42,78,69,58,49,51,70,53,58,34,64,69,77,64,76,38,46,55,60,94,58,76,46,89,68,76,80,77,56,61,87,88,28,64,68,91,66,56,76,86,72,52,80,64,51,58,47,45,80,33,77,50,31,30,40,30,75,37,42,42,32,53,38,82,70,36,56,29,80,57,66,46,25,37,30,27,42,50,70,95,45,69,69,65,48,48,26,26,24,73,63,68,46,29,40,34,20,42,68,52,38,50,49,50,43,50,36,27,56,74,51,33,38,51,29,32,45,40,28,30,65,50,22,49,28,43,41,34,20,48,46,54,42,36,48,53,57,47,30,38,53,45,48,30,52,38,57,70,60,48,47,35,47,66,65,47,43,89,48,55,63,40,22,44,76,28,74,27,33,70,77,41,27,42,18,23,58,33,87,75,14,57,41,13,30,48,54,50,39,37,44,66,35,27,48,47,95,93,39,61,20,34,66,48,19,64,71,49,42,32,47,30,35,40,48,64,40,53,28,19,30,39,91,68,86,75,56,59,89,93,113,137,90,56,53,74,58,49,12,62,65,31,4,40,45,40,45,31,49,51,91,71,47,49,55,14,68,41,43,63,73,46,80,53,66,42,58,82,41,71,67,51,46,64,73,62,65,64,56,84,47,47,77,67,67,71,37,82,56,70,80,56,78,85,57,77,84,65,46,90,32,34,54,45,95,82,63,77,42,63,76,48,64,39,27,26,32,72,17,35,24,47,13,29,57,62,52,54,32,20,41,40,67,82,38,65,45,78,71,44,34,17,25,32,58,53,31,56,35,27,58,46,19,38,44,33,46,56,94,60,31,19,65,39,61,54,56,83,38,63,53,72,65,45,61,63,49,44,69,70,50,50,76,52,70,60,89,84,34,42,51,28,58,28,49,50,51,20,28,64,71,26,45,70,54,58,36,69,32,80,87,82,63,46,72,46,48,74,30,29,36,40,34,32,52,49,36,64,77,51,80,80,49,61,69,54,50,32,51,49,46,46,49,38,42,42,34,12,40,73,51,20,30,39,26,45,62,35,36,45,30,35,39,79,64,65,50,58,38,48,74,60,35,70,66,51,35,50,48,54,42,62,75,40,38,61,72,42,46,49,64,30,53,42,79,46,39,49,64,57,44,40,51,33,47,26,56,80,69,54,41,62,73,36,63,76,84,72,62,52,76,56,30,64,83,38,24,50,52,55,61,53,33,52,51,49,69,77,41,75,79,35,50,31,37,31,41,40,58,77,36,54,48,58,50,44,59,63,40,48,52,55,51,25,49,50,53,45,46,13,56,42,26,48,68,56,27,59,66,52,14,43,37,79,51,33,41,94,71,48,47,51,72,67,48,37,53,51,51,46,53,51,38,43,68,71,49,49,41,78,68,58,50,50,70,54,57,36,63,69,76,65,77,37,46,56,62,94,56,76,46,90,68,76,80,77,55,60,86,88,28,66,70,90,65,56,77,88,73,52,80,62,52,58,47,45,80,33,78,48,30,30,39,30,75,35,42,41,31,54,40,80,70,35,56,29,81,56,65,45,25,37,29,27,43,48,71,95,44,70,67,66,49,48,26,26,25,73,62,70,46,28,39,33,21,43,68,53,39,50,50,50,43,50,37,27,58,75,52,32,38,50,30,32,45,38,28,30,66,49,22,50,29,43,42,35,20,47,45,53,42,37,50,54,55,46,30,38,54,46,46,31,52,38,57,68,60,47,47,36,47,66,63,48,42,90,48,55,63,41,23,45,76,27,73,25,33,73,77,43,28,41,18,24,57,35,87,74,14,56,40,12,30,48,54,50,37,39,45,68,37,27,47,47,97,92,39,59,20,34,66,48,20,65,75,54,41,30,48,30,36,40,49,63,39,55,28,20,29,40,90,66,86,73,56,59,89,92,112

Organism: NCBI:txid717836

Nearest PDB structures (foldseek):
  6c8s-assembly1_A  TM=2.821E-01  e=1.371E-01  Catharanthus roseus
  5xlx-assembly1_D  TM=2.748E-01  e=1.090E+00  Pseudomonas aeruginosa PAO1
  6lyi-assembly1_A  TM=3.096E-01  e=2.092E+00  Camellia sinensis var. assamica
  7mq5-assembly1_A  TM=3.393E-01  e=9.759E+00  Pseudomonas aeruginosa UCBPP-PA14
  6lyi-assembly1_B-2  TM=1.862E-01  e=4.518E+00  Camellia sinensis var. assamica

Secondary structure (DSSP, 8-state):
--PPBP-GGG-BGGGEE-GGG--BS--TTSS-------HHHHHHHT--SS-SS--EEE-TTTT--SPPP--SSTTS--PPPPEEEBSSEETBPPPPSB--HHHHT---S-BB-HHHHHGGGTTTS-GGGT--STTTTS--TTHHHHHHHH-----TT--HHHHHHHHHHHTGGGGS-BTTTTBPPPPPEEEEEEEETT----HHHHHHHHHHHIIIIITTTSSEEEEEEEE---TTS-TTT-HHHHHHHHHHHS-GGGGGGEEEE-HHHHHHHSPSP---BS--TT-S-TTSTTT-HHHHHHHHHHH-TT-SEEEEEETT-EESS-HHHHHHHHHHHHHT--STTHHHHHTS---HHHH-SHHHHHHHHHHHIIIIIHHH--HHHH--SS--S----S--S--PPPPTT-S-SS-TTT--S-TTTT---SEEESS--B-GGGS--TTTT-EESS-TTSPPPP--B-SSS-EEEEHHHHHHHHHHHHHH--EE-TTTHHHHHHHHHT--EEE----B-BSB---HHHHHHHHHS-SSGGG-TTTGGGGGGTTBSBSTT-HHHHHHHHHHTT-EETTEEHHHHHHHTT-SB-B-S-EEB--------TT-/--PPBP-GGG-BGGGEE-GGG--BS--TTSS-------HHHHHHHT--SS-SS--EEE-TTTT--SPPP--SSTTS--PPPPEEEBSSEETBPPPPSB--HHHHT---S-BB-HHHHHGGGTTTS-GGGT--STTTTS--TTHHHHHHHH-----TT--HHHHHHHHHHHTGGGGS-BTTTTBPPPPPEEEEEEEETT----HHHHHHHHHHHIIIIITTTSSEEEEEEEE---TTS-TTT-HHHHHHHHHHHS-GGGGGGEEEE-HHHHHHHSPSP---BS--TT-S-TTSTTT-HHHHHHHHHHH-TT-SEEEEEETT-EESS-HHHHHHHHHHHHHT--STTHHHHHTS---HHHH-SHHHHHHHHHHHIIIIIHHH--HHHH--SS--S----S--S--PPPPTT-S-SS-GGG--S-TTTT---SEEESS--B-GGGS--TTTT-EESS-TTSPPPP--B-SSS-EEEEHHHHHHHHHHHHHH--EE-TTTHHHHHHHHHT--EEE----B-BSB---HHHHHHHHHS-SSGGG-TTTGGGGGGTTBSBSTT-HHHHHHHHHHTT-EETTEEHHHHHHHTT-SB-B-S-EEB--------TT-